Protein AF-0000000066035546 (afdb_homodimer)

pLDDT: mean 92.68, std 8.63, range [33.53, 98.69]

Secondary structure (DSSP, 8-state):
---EEEEEE-S--SSSTTGGG-EETTEEHHHHHHHHHHHHTSS-GGGEEEEES-HHHHHHHGGGT-EEEEPPGGGSSTT--HHHHHHHHHTT--S--EEEE--TT-TT--HHHHHHHHHHHHHS--SEEEEEEE-SS-GGG-B-B-TT-BBGGGTTTTSS--GGGSPP-EEEEEEEEEEEHHHHHHHSSS--TTEEEEE--GGG----SSHHHHHHHHHHHHT-HHHHHHHTHHHHHHHHHHH--TT-SEEEEE-TTSTT---TTEEE---TT--HHHHHHHHHHH--TT--EEEEE--HHHHHHT--HHHHHHHHHHHHHHHHHTT-EEEEEPPPP-SS-TT--HHHHHHHHHHHHHHHHHTT--EE-THHHHEETTEE-GGGBSSSSSBPHHHHHHHHHHHHHHHHHTT--/---EEEEEE-S--SSSTTGGG-EETTEEHHHHHHHHHHHHTSS-GGGEEEEES-HHHHHHHGGGT-EEEEPPGGGSSTT--HHHHHHHHHTT--S--EEEE--TT-TT--HHHHHHHHHHHHHS--SEEEEEEE-SS-GGG-B-B-TT-BBGGGTTTTSS--GGGSPP-EEEEEEEEEEEHHHHHHHSSS-STTEEEEE--GGG----SSHHHHHHHHHHHHT-HHHHHHHTHHHHHHHHHHH--TT-SEEEEE-TTSTT---TTEEE---TT--HHHHHHHHHHH--TT--EEEEE--HHHHHHT--HHHHHHHHHHHHHHHHHTT-EEEEEPPPP-SS-TT--HHHHHHHHHHHHHHHHHTT--EE-THHHHEETTEE-GGGBSSSSSBPHHHHHHHHHHHHHHHHHTT--

Foldseek 3Di:
DQAAEEEEQEQDFDFDGSQLQPDAPHGGLVVLLLVLQVVLVRDDQQRYEYEYQDPVVQVRVCVVVHHYHYDDPVCRDPPHDPLNRVLVVCVVPPDFHKYKYFYSQQNLDHNVLVNVQVVCPVVDDFAKEFEKEWDDDDCLVPADADPVGDGDSNVCVVPPDDVVVDDIDMDGLRGMMIHTDVSCNVVVDSDDPRYHYSYDYPLSRQGHRHPVSVVVVNCSQVQQLLNVCVVCLVVLLVLQVVQADQQQAEEEEEEPQCPPADAPSYRYSYYHLDALVSCLVNVVVRDYLNHAEYEYEHHQSCQLNPHALVNSVVSVVVVVVVCVVSNHAYAYEQHEAFADDPSDDLVSSVVSRVVVVVVCVVVVHHYHYLCVPAHDPSAGDPVQDDPRHYGDPVSSVVVSVVVNVSVVVVVVD/DAAAEEEEQEQDFDFDGSQLQPDAPHGGLVVLLLVLQVVLVRDDQQRYEYEYQDPVVQVRVCVVVHHYDYDDPVCRDPPHDPLNRVLVVCVVPPDFHKYKYFYSQQNLDHNVLVNVQVVCPVVDDFAKEFEKEWDDDDCLPDADADPVGDGPSNVCVVPPDDVVVDDIDMDGLRGMMIHTDVSCNVVVDSDDPRYHYSYDYPLSRQGHRHPVSVVVVNCSQVQQLLNVCVVCLVVLLVLQVVQADQQQAEEEEEEPQCPPADAPSYRYSYYHLDALVSCLVNVVVRDYLRHAEYEYEHHQSCQLNPHALVNSVVSVVVVVVVCVVSNHAYAYEQHEAFADDPSDDLVSSVVSRVVVVVVCVVVVHHYHYLCVPAHDPSAGDPVQDDPRHYGDPVSSVVVSVVVNVSVVVVVVD

Sequence (826 aa):
MKPICIIPARSGSKGLPDKNMLFLAGKPMIFHTIDAAIESGMFDKKDIFVSTDSELYREICLERGISVVMRKPELSTDQATSYDMLKDFLSDYEDNQEFVLLQVTSPLRKSWHIKEAMEYYSSHDVDNVVSFSEVEKHPGLFTTLSDKGYAIDMVGADKGYRRQDLQPLYYPNGAIFISNKETYLREKSFFTSRTYAYQMAKEFSLDVDTRDDFIHVIGHLFFDYAIREKENKVFYKEGYSRLFNREASKIILGDSKTISISLENYHNYSQGGVTLATMLENLPNFLTANVTEAFVSIGVNDLITGYSVEEIFSNFQKLYSLLAENKIKMRFTTIAYTLFRETVNNADIEKINQWLTEFCYQNQIPLLDINRFLSKDGNLNYHLTSDGLHFTQEANDLLQSQYQLFVDEVKTLMKPICIIPARSGSKGLPDKNMLFLAGKPMIFHTIDAAIESGMFDKKDIFVSTDSELYREICLERGISVVMRKPELSTDQATSYDMLKDFLSDYEDNQEFVLLQVTSPLRKSWHIKEAMEYYSSHDVDNVVSFSEVEKHPGLFTTLSDKGYAIDMVGADKGYRRQDLQPLYYPNGAIFISNKETYLREKSFFTSRTYAYQMAKEFSLDVDTRDDFIHVIGHLFFDYAIREKENKVFYKEGYSRLFNREASKIILGDSKTISISLENYHNYSQGGVTLATMLENLPNFLTANVTEAFVSIGVNDLITGYSVEEIFSNFQKLYSLLAENKIKMRFTTIAYTLFRETVNNADIEKINQWLTEFCYQNQIPLLDINRFLSKDGNLNYHLTSDGLHFTQEANDLLQSQYQLFVDEVKTL

Organism: Streptococcus agalactiae serotype Ia (strain ATCC 27591 / A909 / CDC SS700) (NCBI:txid205921)

Radius of gyration: 30.2 Å; Cα contacts (8 Å, |Δi|>4): 1534; chains: 2; bounding box: 82×81×74 Å

Solvent-accessible surface area (backbone atoms only — not comparable to full-atom values): 43698 Å² total; per-residue (Å²): 134,79,43,32,37,42,30,62,43,62,56,85,39,84,65,29,71,37,53,43,47,23,47,48,97,58,35,38,26,37,51,38,39,50,48,20,49,56,69,36,65,68,41,55,51,76,39,31,32,37,37,23,69,38,68,68,58,44,62,58,53,44,72,73,60,36,34,69,44,76,50,52,74,80,55,67,43,94,81,42,47,72,61,58,46,49,54,60,63,50,63,80,47,89,58,76,47,39,38,33,40,38,38,31,43,17,43,58,45,48,24,64,56,54,40,53,49,51,50,48,51,73,75,40,98,57,63,18,37,34,27,21,26,70,56,87,71,61,65,77,55,44,26,50,64,45,97,86,33,28,36,55,70,32,57,40,51,78,59,80,65,48,76,86,78,48,83,74,38,28,27,73,34,59,43,39,37,35,40,30,44,58,61,34,68,72,63,68,37,73,38,34,76,46,12,34,46,42,76,44,59,67,90,37,42,54,54,46,56,36,62,67,38,44,36,32,53,49,20,57,57,67,71,29,43,51,61,46,50,66,70,37,46,64,56,52,52,49,50,49,59,70,54,56,56,86,79,40,37,23,35,32,44,30,15,59,84,40,54,84,50,82,47,90,80,43,43,62,56,30,35,72,80,46,25,54,66,58,46,59,74,47,42,75,81,70,61,52,93,53,37,42,35,36,40,36,42,59,44,61,46,30,38,51,40,62,53,49,72,65,53,50,53,51,49,51,50,51,49,50,51,56,35,53,75,63,64,31,45,57,34,38,42,44,55,66,49,41,29,49,47,88,55,52,58,47,66,56,48,50,52,50,38,52,49,47,52,51,51,25,59,76,67,74,35,56,68,45,66,54,39,78,80,48,39,55,96,71,25,28,36,71,90,36,28,53,54,28,71,50,62,28,70,68,42,47,53,51,46,46,56,50,52,47,51,57,65,56,56,63,68,75,107,132,78,41,33,38,42,30,61,43,62,57,84,39,82,65,30,69,37,53,41,47,24,47,47,96,58,36,37,26,38,50,39,40,51,48,22,49,56,67,35,64,70,42,55,50,76,37,31,33,37,36,23,67,38,68,68,57,44,60,58,52,45,74,74,59,37,34,71,42,76,48,54,74,80,58,68,42,95,81,42,48,71,62,58,47,50,53,60,60,51,64,81,47,90,60,75,46,39,36,32,41,37,36,31,44,17,44,58,45,48,24,64,56,55,41,53,49,49,50,47,50,73,75,40,98,57,63,18,37,34,27,21,27,70,57,87,71,64,66,76,54,44,24,50,65,46,100,86,35,26,36,55,69,32,57,39,49,76,57,80,64,48,75,85,79,48,81,75,38,28,28,73,33,58,44,39,36,35,39,29,44,60,59,33,69,70,63,66,37,72,37,35,76,46,12,34,46,44,76,43,58,69,89,37,41,53,54,46,56,35,62,69,38,44,37,32,52,48,21,56,58,68,71,29,42,51,60,48,49,66,69,37,47,64,56,52,52,51,49,50,59,71,54,56,55,86,82,39,37,23,33,33,44,30,14,59,84,39,53,85,50,82,47,90,80,43,44,64,57,31,35,72,81,46,24,54,67,59,47,58,72,48,42,74,80,68,60,51,94,52,37,42,35,38,41,37,42,59,43,60,45,29,38,51,39,62,54,48,72,66,54,50,52,51,49,51,50,50,49,48,50,55,34,54,75,62,64,30,45,58,35,39,41,45,55,64,48,43,29,50,45,89,56,51,56,49,68,57,48,48,53,49,37,52,49,49,52,51,51,25,58,75,66,72,35,56,70,44,66,53,42,80,78,48,38,55,95,73,25,29,36,71,89,36,29,51,52,28,70,50,62,27,71,67,41,50,53,52,47,45,54,50,52,45,50,58,65,56,56,62,70,74,108

Nearest PDB structures (foldseek):
  1eyr-assembly1_B  TM=8.563E-01  e=4.078E-21  Neisseria meningitidis
  6ckj-assembly1_A  TM=8.561E-01  e=6.537E-21  Neisseria meningitidis
  9ftc-assembly1_A  TM=8.667E-01  e=2.518E-17  Aeromonas caviae
  9ftb-assembly1_A-2  TM=8.563E-01  e=8.687E-17  Aeromonas caviae
  1qwj-assembly2_D  TM=7.918E-01  e=1.234E-15  Mus musculus

InterPro domains:
  IPR003329 Acylneuraminate cytidylyltransferase [PF02348] (4-238)
  IPR013830 SGNH hydrolase-type esterase domain [PF13472] (268-397)
  IPR029044 Nucleotide-diphospho-sugar transferases [G3DSA:3.90.550.10] (1-218)
  IPR029044 Nucleotide-diphospho-sugar transferases [SSF53448] (1-217)
  IPR036514 SGNH hydrolase superfamily [G3DSA:3.40.50.1110] (227-404)
  IPR050793 CMP-NeuNAc synthase [PTHR21485] (4-240)

Structure (mmCIF, N/CA/C/O backbone):
data_AF-0000000066035546-model_v1
#
loop_
_entity.id
_entity.type
_entity.pdbx_description
1 polymer 'N-acylneuraminate cytidylyltransferase'
#
loop_
_atom_site.group_PDB
_atom_site.id
_atom_site.type_symbol
_atom_site.label_atom_id
_atom_site.label_alt_id
_atom_site.label_comp_id
_atom_site.label_asym_id
_atom_site.label_entity_id
_atom_site.label_seq_id
_atom_site.pdbx_PDB_ins_code
_atom_site.Cartn_x
_atom_site.Cartn_y
_atom_site.Cartn_z
_atom_site.occupancy
_atom_site.B_iso_or_equiv
_atom_site.auth_seq_id
_atom_site.auth_comp_id
_atom_site.auth_asym_id
_atom_site.auth_atom_id
_atom_site.pdbx_PDB_model_num
ATOM 1 N N . MET A 1 1 ? 20.766 29.188 22.625 1 67.88 1 MET A N 1
ATOM 2 C CA . MET A 1 1 ? 19.391 29.359 22.172 1 67.88 1 MET A CA 1
ATOM 3 C C . MET A 1 1 ? 18.859 28.047 21.578 1 67.88 1 MET A C 1
ATOM 5 O O . MET A 1 1 ? 19.609 27.281 20.984 1 67.88 1 MET A O 1
ATOM 9 N N . LYS A 1 2 ? 17.562 27.688 21.797 1 86.94 2 LYS A N 1
ATOM 10 C CA . LYS A 1 2 ? 16.969 26.438 21.344 1 86.94 2 LYS A CA 1
ATOM 11 C C . LYS A 1 2 ? 16.703 26.484 19.844 1 86.94 2 LYS A C 1
ATOM 13 O O . LYS A 1 2 ? 16.344 27.531 19.297 1 86.94 2 LYS A O 1
ATOM 18 N N . PRO A 1 3 ? 16.938 25.469 19.172 1 95 3 PRO A N 1
ATOM 19 C CA . PRO A 1 3 ? 16.688 25.438 17.734 1 95 3 PRO A CA 1
ATOM 20 C C . PRO A 1 3 ? 15.211 25.578 17.391 1 95 3 PRO A C 1
ATOM 22 O O . PRO A 1 3 ? 14.352 25.297 18.234 1 95 3 PRO A O 1
ATOM 25 N N . ILE A 1 4 ? 14.977 26.141 16.281 1 97.19 4 ILE A N 1
ATOM 26 C CA . ILE A 1 4 ? 13.602 26.234 15.797 1 97.19 4 ILE A CA 1
ATOM 27 C C . ILE A 1 4 ? 13.406 25.281 14.609 1 97.19 4 ILE A C 1
ATOM 29 O O . ILE A 1 4 ? 14.375 24.875 13.969 1 97.19 4 ILE A O 1
ATOM 33 N N . CYS A 1 5 ? 12.172 24.906 14.359 1 98.44 5 CYS A N 1
ATOM 34 C CA . CYS A 1 5 ? 11.797 24.016 13.258 1 98.44 5 CYS A CA 1
ATOM 35 C C . CYS A 1 5 ? 10.906 24.75 12.258 1 98.44 5 CYS A C 1
ATOM 37 O O . CYS A 1 5 ? 9.938 25.391 12.641 1 98.44 5 CYS A O 1
ATOM 39 N N . ILE A 1 6 ? 11.281 24.734 11.07 1 98.19 6 ILE A N 1
ATOM 40 C CA . ILE A 1 6 ? 10.523 25.359 10 1 98.19 6 ILE A CA 1
ATOM 41 C C . ILE A 1 6 ? 9.969 24.297 9.062 1 98.19 6 ILE A C 1
ATOM 43 O O . ILE A 1 6 ? 10.727 23.484 8.508 1 98.19 6 ILE A O 1
ATOM 47 N N . ILE A 1 7 ? 8.641 24.234 8.812 1 98.31 7 ILE A N 1
ATOM 48 C CA . ILE A 1 7 ? 7.941 23.281 7.949 1 98.31 7 ILE A CA 1
ATOM 49 C C . ILE A 1 7 ? 7.203 24.047 6.848 1 98.31 7 ILE A C 1
ATOM 51 O O . ILE A 1 7 ? 6.094 24.531 7.066 1 98.31 7 ILE A O 1
ATOM 55 N N . PRO A 1 8 ? 7.797 24.125 5.699 1 96 8 PRO A N 1
ATOM 56 C CA . PRO A 1 8 ? 7.129 24.828 4.605 1 96 8 PRO A CA 1
ATOM 57 C C . PRO A 1 8 ? 6 24.016 3.98 1 96 8 PRO A C 1
ATOM 59 O O . PRO A 1 8 ? 6.164 22.828 3.713 1 96 8 PRO A O 1
ATOM 62 N N . ALA A 1 9 ? 4.855 24.594 3.791 1 94.75 9 ALA A N 1
ATOM 63 C CA . ALA A 1 9 ? 3.713 23.922 3.189 1 94.75 9 ALA A CA 1
ATOM 64 C C . ALA A 1 9 ? 2.889 24.875 2.338 1 94.75 9 ALA A C 1
ATOM 66 O O . ALA A 1 9 ? 1.938 25.5 2.826 1 94.75 9 ALA A O 1
ATOM 67 N N . ARG A 1 10 ? 3.197 25.016 1.115 1 91.31 10 ARG A N 1
ATOM 68 C CA . ARG A 1 10 ? 2.402 25.844 0.22 1 91.31 10 ARG A CA 1
ATOM 69 C C . ARG A 1 10 ? 1.225 25.062 -0.354 1 91.31 10 ARG A C 1
ATOM 71 O O . ARG A 1 10 ? 1.291 23.844 -0.493 1 91.31 10 ARG A O 1
ATOM 78 N N . SER A 1 11 ? 0.152 25.688 -0.705 1 89.69 11 SER A N 1
ATOM 79 C CA . SER A 1 11 ? -1.053 25.047 -1.225 1 89.69 11 SER A CA 1
ATOM 80 C C . SER A 1 11 ? -0.949 24.812 -2.727 1 89.69 11 SER A C 1
ATOM 82 O O . SER A 1 11 ? -1.611 23.922 -3.268 1 89.69 11 SER A O 1
ATOM 84 N N . GLY A 1 12 ? -0.123 25.578 -3.455 1 82.75 12 GLY A N 1
ATOM 85 C CA . GLY A 1 12 ? -0.048 25.5 -4.906 1 82.75 12 GLY A CA 1
ATOM 86 C C . GLY A 1 12 ? 0.927 24.453 -5.402 1 82.75 12 GLY A C 1
ATOM 87 O O . GLY A 1 12 ? 1.812 24.75 -6.207 1 82.75 12 GLY A O 1
ATOM 88 N N . SER A 1 13 ? 0.689 23.125 -5.16 1 81.06 13 SER A N 1
ATOM 89 C CA . SER A 1 13 ? 1.538 22.047 -5.664 1 81.06 13 SER A CA 1
ATOM 90 C C . SER A 1 13 ? 1.099 21.609 -7.051 1 81.06 13 SER A C 1
ATOM 92 O O . SER A 1 13 ? -0.078 21.312 -7.27 1 81.06 13 SER A O 1
ATOM 94 N N . LYS A 1 14 ? 1.996 21.594 -7.969 1 76.5 14 LYS A N 1
ATOM 95 C CA . LYS A 1 14 ? 1.686 21.312 -9.367 1 76.5 14 LYS A CA 1
ATOM 96 C C . LYS A 1 14 ? 1.548 19.812 -9.602 1 76.5 14 LYS A C 1
ATOM 98 O O . LYS A 1 14 ? 0.592 19.359 -10.242 1 76.5 14 LYS A O 1
ATOM 103 N N . GLY A 1 15 ? 2.436 19.016 -9.016 1 80.88 15 GLY A N 1
ATOM 104 C CA . GLY A 1 15 ? 2.459 17.594 -9.281 1 80.88 15 GLY A CA 1
ATOM 105 C C . GLY A 1 15 ? 1.331 16.844 -8.602 1 80.88 15 GLY A C 1
ATOM 106 O O . GLY A 1 15 ? 0.802 15.867 -9.156 1 80.88 15 GLY A O 1
ATOM 107 N N . LEU A 1 16 ? 0.925 17.328 -7.461 1 89.56 16 LEU A N 1
ATOM 108 C CA . LEU A 1 16 ? -0.114 16.75 -6.617 1 89.56 16 LEU A CA 1
ATOM 109 C C . LEU A 1 16 ? -0.815 17.828 -5.801 1 89.56 16 LEU A C 1
ATOM 111 O O . LEU A 1 16 ? -0.26 18.344 -4.82 1 89.56 16 LEU A O 1
ATOM 115 N N . PRO A 1 17 ? -2.012 18.188 -6.285 1 90.12 17 PRO A N 1
ATOM 116 C CA . PRO A 1 17 ? -2.705 19.297 -5.617 1 90.12 17 PRO A CA 1
ATOM 117 C C . PRO A 1 17 ? -2.898 19.047 -4.121 1 90.12 17 PRO A C 1
ATOM 119 O O . PRO A 1 17 ? -3.311 17.953 -3.719 1 90.12 17 PRO A O 1
ATOM 122 N N . ASP A 1 18 ? -2.525 20.047 -3.334 1 93.44 18 ASP A N 1
ATOM 123 C CA . ASP A 1 18 ? -2.67 20.031 -1.883 1 93.44 18 ASP A CA 1
ATOM 124 C C . ASP A 1 18 ? -1.92 18.859 -1.267 1 93.44 18 ASP A C 1
ATOM 126 O O . ASP A 1 18 ? -2.365 18.281 -0.271 1 93.44 18 ASP A O 1
ATOM 130 N N . LYS A 1 19 ? -0.839 18.438 -1.837 1 94.5 19 LYS A N 1
ATOM 131 C CA . LYS A 1 19 ? -0.146 17.234 -1.409 1 94.5 19 LYS A CA 1
ATOM 132 C C . LYS A 1 19 ? 0.239 17.312 0.066 1 94.5 19 LYS A C 1
ATOM 134 O O . LYS A 1 19 ? 0.192 16.297 0.778 1 94.5 19 LYS A O 1
ATOM 139 N N . ASN A 1 20 ? 0.475 18.531 0.576 1 96.62 20 ASN A N 1
ATOM 140 C CA . ASN A 1 20 ? 0.95 18.672 1.947 1 96.62 20 ASN A CA 1
ATOM 141 C C . ASN A 1 20 ? -0.129 18.297 2.959 1 96.62 20 ASN A C 1
ATOM 143 O O . ASN A 1 20 ? 0.178 17.969 4.105 1 96.62 20 ASN A O 1
ATOM 147 N N . MET A 1 21 ? -1.339 18.328 2.445 1 97.56 21 MET A N 1
ATOM 148 C CA . MET A 1 21 ? -2.441 18.172 3.389 1 97.56 21 MET A CA 1
ATOM 149 C C . MET A 1 21 ? -3.195 16.875 3.129 1 97.56 21 MET A C 1
ATOM 151 O O . MET A 1 21 ? -4.109 16.516 3.877 1 97.56 21 MET A O 1
ATOM 155 N N . LEU A 1 22 ? -2.809 16.156 2.105 1 96.75 22 LEU A N 1
ATOM 156 C CA . LEU A 1 22 ? -3.518 14.922 1.798 1 96.75 22 LEU A CA 1
ATOM 157 C C . LEU A 1 22 ? -3.545 13.992 3.01 1 96.75 22 LEU A C 1
ATOM 159 O O . LEU A 1 22 ? -2.539 13.852 3.711 1 96.75 22 LEU A O 1
ATOM 163 N N . PHE A 1 23 ? -4.727 13.461 3.24 1 95.88 23 PHE A N 1
ATOM 164 C CA . PHE A 1 23 ? -4.84 12.547 4.371 1 95.88 23 PHE A CA 1
ATOM 165 C C . PHE A 1 23 ? -4.004 11.297 4.137 1 95.88 23 PHE A C 1
ATOM 167 O O . PHE A 1 23 ? -4.074 10.688 3.068 1 95.88 23 PHE A O 1
ATOM 174 N N . LEU A 1 24 ? -3.205 11.023 5.086 1 94.69 24 LEU A N 1
ATOM 175 C CA . LEU A 1 24 ? -2.316 9.867 5.129 1 94.69 24 LEU A CA 1
ATOM 176 C C . LEU A 1 24 ? -2.383 9.18 6.488 1 94.69 24 LEU A C 1
ATOM 178 O O . LEU A 1 24 ? -2.045 9.781 7.508 1 94.69 24 LEU A O 1
ATOM 182 N N . ALA A 1 25 ? -2.883 7.922 6.48 1 90.5 25 ALA A N 1
ATOM 183 C CA . ALA A 1 25 ? -2.986 7.125 7.699 1 90.5 25 ALA A CA 1
ATOM 184 C C . ALA A 1 25 ? -3.801 7.855 8.766 1 90.5 25 ALA A C 1
ATOM 186 O O . ALA A 1 25 ? -3.359 7.996 9.906 1 90.5 25 ALA A O 1
ATOM 187 N N . GLY A 1 26 ? -4.812 8.461 8.367 1 89.75 26 GLY A N 1
ATOM 188 C CA . GLY A 1 26 ? -5.801 8.961 9.305 1 89.75 26 GLY A CA 1
ATOM 189 C C . GLY A 1 26 ? -5.602 10.422 9.664 1 89.75 26 GLY A C 1
ATOM 190 O O . GLY A 1 26 ? -6.375 10.984 10.445 1 89.75 26 GLY A O 1
ATOM 191 N N . LYS A 1 27 ? -4.59 11.016 9.148 1 93.75 27 LYS A N 1
ATOM 192 C CA . LYS A 1 27 ? -4.375 12.438 9.406 1 93.75 27 LYS A CA 1
ATOM 193 C C . LYS A 1 27 ? -3.674 13.109 8.234 1 93.75 27 LYS A C 1
ATOM 195 O O . LYS A 1 27 ? -3.096 12.43 7.379 1 93.75 27 LYS A O 1
ATOM 200 N N . PRO A 1 28 ? -3.736 14.438 8.164 1 97.06 28 PRO A N 1
ATOM 201 C CA . PRO A 1 28 ? -3.041 15.148 7.086 1 97.06 28 PRO A CA 1
ATOM 202 C C . PRO A 1 28 ? -1.542 14.852 7.059 1 97.06 28 PRO A C 1
ATOM 204 O O . PRO A 1 28 ? -0.916 14.727 8.117 1 97.06 28 PRO A O 1
ATOM 207 N N . MET A 1 29 ? -1.034 14.773 5.891 1 97.5 29 MET A N 1
ATOM 208 C CA . MET A 1 29 ? 0.365 14.406 5.695 1 97.5 29 MET A CA 1
ATOM 209 C C . MET A 1 29 ? 1.287 15.328 6.484 1 97.5 29 MET A C 1
ATOM 211 O O . MET A 1 29 ? 2.285 14.883 7.051 1 97.5 29 MET A O 1
ATOM 215 N N . ILE A 1 30 ? 0.935 16.625 6.633 1 98.38 30 ILE A N 1
ATOM 216 C CA . ILE A 1 30 ? 1.774 17.609 7.32 1 98.38 30 ILE A CA 1
ATOM 217 C C . ILE A 1 30 ? 1.865 17.25 8.805 1 98.38 30 ILE A C 1
ATOM 219 O O . ILE A 1 30 ? 2.857 17.578 9.461 1 98.38 30 ILE A O 1
ATOM 223 N N . PHE A 1 31 ? 0.848 16.609 9.336 1 98.06 31 PHE A N 1
ATOM 224 C CA . PHE A 1 31 ? 0.843 16.25 10.742 1 98.06 31 PHE A CA 1
ATOM 225 C C . PHE A 1 31 ? 1.907 15.195 11.039 1 98.06 31 PHE A C 1
ATOM 227 O O . PHE A 1 31 ? 2.457 15.148 12.141 1 98.06 31 PHE A O 1
ATOM 234 N N . HIS A 1 32 ? 2.205 14.352 10.039 1 97.75 32 HIS A N 1
ATOM 235 C CA . HIS A 1 32 ? 3.281 13.383 10.234 1 97.75 32 HIS A CA 1
ATOM 236 C C . HIS A 1 32 ? 4.609 14.086 10.492 1 97.75 32 HIS A C 1
ATOM 238 O O . HIS A 1 32 ? 5.387 13.648 11.352 1 97.75 32 HIS A O 1
ATOM 244 N N . THR A 1 33 ? 4.855 15.133 9.789 1 98.38 33 THR A N 1
ATOM 245 C CA . THR A 1 33 ? 6.066 15.93 9.969 1 98.38 33 THR A CA 1
ATOM 246 C C . THR A 1 33 ? 6.02 16.688 11.289 1 98.38 33 THR A C 1
ATOM 248 O O . THR A 1 33 ? 6.992 16.688 12.047 1 98.38 33 THR A O 1
ATOM 251 N N . ILE A 1 34 ? 4.867 17.297 11.602 1 98.62 34 ILE A N 1
ATOM 252 C CA . ILE A 1 34 ? 4.691 18.062 12.836 1 98.62 34 ILE A CA 1
ATOM 253 C C . ILE A 1 34 ? 4.871 17.125 14.039 1 98.62 34 ILE A C 1
ATOM 255 O O . ILE A 1 34 ? 5.609 17.453 14.969 1 98.62 34 ILE A O 1
ATOM 259 N N . ASP A 1 35 ? 4.223 15.977 13.977 1 98.12 35 ASP A N 1
ATOM 260 C CA . ASP A 1 35 ? 4.305 15.016 15.07 1 98.12 35 ASP A CA 1
ATOM 261 C C . ASP A 1 35 ? 5.742 14.547 15.281 1 98.12 35 ASP A C 1
ATOM 263 O O . ASP A 1 35 ? 6.199 14.422 16.422 1 98.12 35 ASP A O 1
ATOM 267 N N . ALA A 1 36 ? 6.434 14.266 14.188 1 98.19 36 ALA A N 1
ATOM 268 C CA . ALA A 1 36 ? 7.832 13.852 14.305 1 98.19 36 ALA A CA 1
ATOM 269 C C . ALA A 1 36 ? 8.664 14.938 14.984 1 98.19 36 ALA A C 1
ATOM 271 O O . ALA A 1 36 ? 9.523 14.633 15.812 1 98.19 36 ALA A O 1
ATOM 272 N N . ALA A 1 37 ? 8.43 16.188 14.625 1 98.56 37 ALA A N 1
ATOM 273 C CA . ALA A 1 37 ? 9.133 17.312 15.242 1 98.56 37 ALA A CA 1
ATOM 274 C C . ALA A 1 37 ? 8.836 17.375 16.734 1 98.56 37 ALA A C 1
ATOM 276 O O . ALA A 1 37 ? 9.758 17.516 17.547 1 98.56 37 ALA A O 1
ATOM 277 N N . ILE A 1 38 ? 7.566 17.281 17.125 1 98.19 38 ILE A N 1
ATOM 278 C CA . ILE A 1 38 ? 7.145 17.344 18.516 1 98.19 38 ILE A CA 1
ATOM 279 C C . ILE A 1 38 ? 7.75 16.172 19.281 1 98.19 38 ILE A C 1
ATOM 281 O O . ILE A 1 38 ? 8.344 16.359 20.344 1 98.19 38 ILE A O 1
ATOM 285 N N . GLU A 1 39 ? 7.668 14.977 18.703 1 97.69 39 GLU A N 1
ATOM 286 C CA . GLU A 1 39 ? 8.094 13.758 19.375 1 97.69 39 GLU A CA 1
ATOM 287 C C . GLU A 1 39 ? 9.617 13.703 19.516 1 97.69 39 GLU A C 1
ATOM 289 O O . GLU A 1 39 ? 10.141 12.945 20.328 1 97.69 39 GLU A O 1
ATOM 294 N N . SER A 1 40 ? 10.289 14.438 18.641 1 97.38 40 SER A N 1
ATOM 295 C CA . SER A 1 40 ? 11.75 14.461 18.734 1 97.38 40 SER A CA 1
ATOM 296 C C . SER A 1 40 ? 12.211 15.039 20.062 1 97.38 40 SER A C 1
ATOM 298 O O . SER A 1 40 ? 13.312 14.734 20.531 1 97.38 40 SER A O 1
ATOM 300 N N . GLY A 1 41 ? 11.391 15.961 20.641 1 96.44 41 GLY A N 1
ATOM 301 C CA . GLY A 1 41 ? 11.734 16.609 21.906 1 96.44 41 GLY A CA 1
ATOM 302 C C . GLY A 1 41 ? 12.797 17.672 21.75 1 96.44 41 GLY A C 1
ATOM 303 O O . GLY A 1 41 ? 13.312 18.188 22.75 1 96.44 41 GLY A O 1
ATOM 304 N N . MET A 1 42 ? 13.086 18.031 20.547 1 96.75 42 MET A N 1
ATOM 305 C CA . MET A 1 42 ? 14.203 18.938 20.297 1 96.75 42 MET A CA 1
ATOM 306 C C . MET A 1 42 ? 13.727 20.375 20.234 1 96.75 42 MET A C 1
ATOM 308 O O . MET A 1 42 ? 14.539 21.312 20.266 1 96.75 42 MET A O 1
ATOM 312 N N . PHE A 1 43 ? 12.406 20.547 20.172 1 97.5 43 PHE A N 1
ATOM 313 C CA . PHE A 1 43 ? 11.828 21.875 20 1 97.5 43 PHE A CA 1
ATOM 314 C C . PHE A 1 43 ? 10.711 22.109 21.016 1 97.5 43 PHE A C 1
ATOM 316 O O . PHE A 1 43 ? 10 21.188 21.391 1 97.5 43 PHE A O 1
ATOM 323 N N . ASP A 1 44 ? 10.57 23.375 21.422 1 96.5 44 ASP A N 1
ATOM 324 C CA . ASP A 1 44 ? 9.297 23.766 22.016 1 96.5 44 ASP A CA 1
ATOM 325 C C . ASP A 1 44 ? 8.195 23.875 20.953 1 96.5 44 ASP A C 1
ATOM 327 O O . ASP A 1 44 ? 8.453 24.281 19.828 1 96.5 44 ASP A O 1
ATOM 331 N N . LYS A 1 45 ? 7.051 23.531 21.25 1 96.56 45 LYS A N 1
ATOM 332 C CA . LYS A 1 45 ? 5.949 23.562 20.297 1 96.56 45 LYS A CA 1
ATOM 333 C C . LYS A 1 45 ? 5.812 24.938 19.641 1 96.56 45 LYS A C 1
ATOM 335 O O . LYS A 1 45 ? 5.559 25.031 18.438 1 96.56 45 LYS A O 1
ATOM 340 N N . LYS A 1 46 ? 6.016 25.969 20.469 1 96 46 LYS A N 1
ATOM 341 C CA . LYS A 1 46 ? 5.879 27.328 19.969 1 96 46 LYS A CA 1
ATOM 342 C C . LYS A 1 46 ? 6.984 27.672 18.969 1 96 46 LYS A C 1
ATOM 344 O O . LYS A 1 46 ? 6.895 28.656 18.25 1 96 46 LYS A O 1
ATOM 349 N N . ASP A 1 47 ? 8.016 26.844 18.984 1 97.25 47 ASP A N 1
ATOM 350 C CA . ASP A 1 47 ? 9.156 27.094 18.109 1 97.25 47 ASP A CA 1
ATOM 351 C C . ASP A 1 47 ? 9.117 26.172 16.891 1 97.25 47 ASP A C 1
ATOM 353 O O . ASP A 1 47 ? 10.102 26.047 16.156 1 97.25 47 ASP A O 1
ATOM 357 N N . ILE A 1 48 ? 8.062 25.438 16.688 1 98.44 48 ILE A N 1
ATOM 358 C CA . ILE A 1 48 ? 7.75 24.719 15.461 1 98.44 48 ILE A CA 1
ATOM 359 C C . ILE A 1 48 ? 6.816 25.562 14.602 1 98.44 48 ILE A C 1
ATOM 361 O O . ILE A 1 48 ? 5.688 25.859 15 1 98.44 48 ILE A O 1
ATOM 365 N N . PHE A 1 49 ? 7.305 25.922 13.414 1 98.31 49 PHE A N 1
ATOM 366 C CA . PHE A 1 49 ? 6.578 26.859 12.562 1 98.31 49 PHE A CA 1
ATOM 367 C C . PHE A 1 49 ? 6.184 26.203 11.242 1 98.31 49 PHE A C 1
ATOM 369 O O . PHE A 1 49 ? 7.043 25.734 10.492 1 98.31 49 PHE A O 1
ATOM 376 N N . VAL A 1 50 ? 4.91 26.156 10.961 1 98.19 50 VAL A N 1
ATOM 377 C CA . VAL A 1 50 ? 4.445 25.875 9.609 1 98.19 50 VAL A CA 1
ATOM 378 C C . VAL A 1 50 ? 4.344 27.172 8.812 1 98.19 50 VAL A C 1
ATOM 380 O O . VAL A 1 50 ? 3.734 28.141 9.266 1 98.19 50 VAL A O 1
ATOM 383 N N . SER A 1 51 ? 5.031 27.234 7.727 1 96.62 51 SER A N 1
ATOM 384 C CA . SER A 1 51 ? 4.918 28.375 6.805 1 96.62 51 SER A CA 1
ATOM 385 C C . SER A 1 51 ? 4 28.031 5.637 1 96.62 51 SER A C 1
ATOM 387 O O . SER A 1 51 ? 4.289 27.125 4.848 1 96.62 51 SER A O 1
ATOM 389 N N . THR A 1 52 ? 2.893 28.75 5.473 1 96.25 52 THR A N 1
ATOM 390 C CA . THR A 1 52 ? 1.91 28.375 4.457 1 96.25 52 THR A CA 1
ATOM 391 C C . THR A 1 52 ? 1.259 29.625 3.861 1 96.25 52 THR A C 1
ATOM 393 O O . THR A 1 52 ? 1.439 30.734 4.375 1 96.25 52 THR A O 1
ATOM 396 N N . ASP A 1 53 ? 0.653 29.5 2.715 1 94.88 53 ASP A N 1
ATOM 397 C CA . ASP A 1 53 ? -0.095 30.562 2.064 1 94.88 53 ASP A CA 1
ATOM 398 C C . ASP A 1 53 ? -1.6 30.328 2.166 1 94.88 53 ASP A C 1
ATOM 400 O O . ASP A 1 53 ? -2.393 31.062 1.587 1 94.88 53 ASP A O 1
ATOM 404 N N . SER A 1 54 ? -2.004 29.297 2.875 1 94.94 54 SER A N 1
ATOM 405 C CA . SER A 1 54 ? -3.408 28.906 2.939 1 94.94 54 SER A CA 1
ATOM 406 C C . SER A 1 54 ? -3.969 29.094 4.344 1 94.94 54 SER A C 1
ATOM 408 O O . SER A 1 54 ? -3.432 28.547 5.309 1 94.94 54 SER A O 1
ATOM 410 N N . GLU A 1 55 ? -5.031 29.812 4.371 1 95.56 55 GLU A N 1
ATOM 411 C CA . GLU A 1 55 ? -5.699 30.016 5.656 1 95.56 55 GLU A CA 1
ATOM 412 C C . GLU A 1 55 ? -6.273 28.703 6.18 1 95.56 55 GLU A C 1
ATOM 414 O O . GLU A 1 55 ? -6.23 28.438 7.383 1 95.56 55 GLU A O 1
ATOM 419 N N . LEU A 1 56 ? -6.75 27.891 5.277 1 95.81 56 LEU A N 1
ATOM 420 C CA . LEU A 1 56 ? -7.281 26.594 5.668 1 95.81 56 LEU A CA 1
ATOM 421 C C . LEU A 1 56 ? -6.195 25.719 6.285 1 95.81 56 LEU A C 1
ATOM 423 O O . LEU A 1 56 ? -6.418 25.078 7.312 1 95.81 56 LEU A O 1
ATOM 427 N N . TYR A 1 57 ? -4.988 25.719 5.645 1 97.06 57 TYR A N 1
ATOM 428 C CA . TYR A 1 57 ? -3.854 25 6.223 1 97.06 57 TYR A CA 1
ATOM 429 C C . TYR A 1 57 ? -3.566 25.484 7.637 1 97.06 57 TYR A C 1
ATOM 431 O O . TYR A 1 57 ? -3.396 24.672 8.555 1 97.06 57 TYR A O 1
ATOM 439 N N . ARG A 1 58 ? -3.557 26.828 7.754 1 97.5 58 ARG A N 1
ATOM 440 C CA . ARG A 1 58 ? -3.246 27.453 9.039 1 97.5 58 ARG A CA 1
ATOM 441 C C . ARG A 1 58 ? -4.203 26.969 10.125 1 97.5 58 ARG A C 1
ATOM 443 O O . ARG A 1 58 ? -3.766 26.5 11.18 1 97.5 58 ARG A O 1
ATOM 450 N N . GLU A 1 59 ? -5.453 27.016 9.836 1 96.88 59 GLU A N 1
ATOM 451 C CA . GLU A 1 59 ? -6.48 26.656 10.812 1 96.88 59 GLU A CA 1
ATOM 452 C C . GLU A 1 59 ? -6.316 25.203 11.281 1 96.88 59 GLU A C 1
ATOM 454 O O . GLU A 1 59 ? -6.395 24.922 12.477 1 96.88 59 GLU A O 1
ATOM 459 N N . ILE A 1 60 ? -6.027 24.344 10.383 1 96.88 60 ILE A N 1
ATOM 460 C CA . ILE A 1 60 ? -5.902 22.922 10.688 1 96.88 60 ILE A CA 1
ATOM 461 C C . ILE A 1 60 ? -4.613 22.672 11.469 1 96.88 60 ILE A C 1
ATOM 463 O O . ILE A 1 60 ? -4.613 21.953 12.477 1 96.88 60 ILE A O 1
ATOM 467 N N . CYS A 1 61 ? -3.518 23.281 11.078 1 97.81 61 CYS A N 1
ATOM 468 C CA . CYS A 1 61 ? -2.219 23.047 11.703 1 97.81 61 CYS A CA 1
ATOM 469 C C . CYS A 1 61 ? -2.195 23.578 13.133 1 97.81 61 CYS A C 1
ATOM 471 O O . CYS A 1 61 ? -1.518 23.016 13.992 1 97.81 61 CYS A O 1
ATOM 473 N N . LEU A 1 62 ? -2.924 24.625 13.422 1 97.19 62 LEU A N 1
ATOM 474 C CA . LEU A 1 62 ? -2.973 25.219 14.758 1 97.19 62 LEU A CA 1
ATOM 475 C C . LEU A 1 62 ? -3.555 24.234 15.766 1 97.19 62 LEU A C 1
ATOM 477 O O . LEU A 1 62 ? -3.301 24.359 16.969 1 97.19 62 LEU A O 1
ATOM 481 N N . GLU A 1 63 ? -4.258 23.219 15.242 1 94.81 63 GLU A N 1
ATOM 482 C CA . GLU A 1 63 ? -4.844 22.203 16.109 1 94.81 63 GLU A CA 1
ATOM 483 C C . GLU A 1 63 ? -3.764 21.391 16.812 1 94.81 63 GLU A C 1
ATOM 485 O O . GLU A 1 63 ? -4.027 20.75 17.844 1 94.81 63 GLU A O 1
ATOM 490 N N . ARG A 1 64 ? -2.572 21.438 16.328 1 95.69 64 ARG A N 1
ATOM 491 C CA . ARG A 1 64 ? -1.486 20.672 16.922 1 95.69 64 ARG A CA 1
ATOM 492 C C . ARG A 1 64 ? -0.746 21.484 17.969 1 95.69 64 ARG A C 1
ATOM 494 O O . ARG A 1 64 ? 0.208 21 18.594 1 95.69 64 ARG A O 1
ATOM 501 N N . GLY A 1 65 ? -1.142 22.703 18.172 1 96.75 65 GLY A N 1
ATOM 502 C CA . GLY A 1 65 ? -0.561 23.547 19.219 1 96.75 65 GLY A CA 1
ATOM 503 C C . GLY A 1 65 ? 0.761 24.172 18.797 1 96.75 65 GLY A C 1
ATOM 504 O O . GLY A 1 65 ? 1.539 24.594 19.656 1 96.75 65 GLY A O 1
ATOM 505 N N . ILE A 1 66 ? 1.049 24.141 17.5 1 97.88 66 ILE A N 1
ATOM 506 C CA . ILE A 1 66 ? 2.293 24.719 17 1 97.88 66 ILE A CA 1
ATOM 507 C C . ILE A 1 66 ? 2.018 26.094 16.406 1 97.88 66 ILE A C 1
ATOM 509 O O . ILE A 1 66 ? 0.886 26.578 16.453 1 97.88 66 ILE A O 1
ATOM 513 N N . SER A 1 67 ? 3.092 26.766 15.945 1 97.81 67 SER A N 1
ATOM 514 C CA . SER A 1 67 ? 2.957 28.094 15.359 1 97.81 67 SER A CA 1
ATOM 515 C C . SER A 1 67 ? 2.787 28.016 13.844 1 97.81 67 SER A C 1
ATOM 517 O O . SER A 1 67 ? 3.268 27.078 13.211 1 97.81 67 SER A O 1
ATOM 519 N N . VAL A 1 68 ? 2.057 28.969 13.305 1 97.69 68 VAL A N 1
ATOM 520 C CA . VAL A 1 68 ? 1.898 29.047 11.859 1 97.69 68 VAL A CA 1
ATOM 521 C C . VAL A 1 68 ? 2.217 30.453 11.383 1 97.69 68 VAL A C 1
ATOM 523 O O . VAL A 1 68 ? 1.771 31.438 11.984 1 97.69 68 VAL A O 1
ATOM 526 N N . VAL A 1 69 ? 3.035 30.516 10.375 1 96.25 69 VAL A N 1
ATOM 527 C CA . VAL A 1 69 ? 3.391 31.797 9.758 1 96.25 69 VAL A CA 1
ATOM 528 C C . VAL A 1 69 ? 2.865 31.844 8.32 1 96.25 69 VAL A C 1
ATOM 530 O O . VAL A 1 69 ? 3.117 30.922 7.535 1 96.25 69 VAL A O 1
ATOM 533 N N . MET A 1 70 ? 2.164 32.875 8.016 1 95.81 70 MET A N 1
ATOM 534 C CA . MET A 1 70 ? 1.643 33.031 6.664 1 95.81 70 MET A CA 1
ATOM 535 C C . MET A 1 70 ? 2.715 33.594 5.73 1 95.81 70 MET A C 1
ATOM 537 O O . MET A 1 70 ? 3.404 34.562 6.066 1 95.81 70 MET A O 1
ATOM 541 N N . ARG A 1 71 ? 2.834 32.969 4.652 1 92.12 71 ARG A N 1
ATOM 542 C CA . ARG A 1 71 ? 3.773 33.438 3.641 1 92.12 71 ARG A CA 1
ATOM 543 C C . ARG A 1 71 ? 3.238 34.688 2.934 1 92.12 71 ARG A C 1
ATOM 545 O O . ARG A 1 71 ? 2.041 34.781 2.65 1 92.12 71 ARG A O 1
ATOM 552 N N . LYS A 1 72 ? 4.211 35.531 2.57 1 90.69 72 LYS A N 1
ATOM 553 C CA . LYS A 1 72 ? 3.859 36.656 1.713 1 90.69 72 LYS A CA 1
ATOM 554 C C . LYS A 1 72 ? 3.502 36.188 0.306 1 90.69 72 LYS A C 1
ATOM 556 O O . LYS A 1 72 ? 4.062 35.219 -0.191 1 90.69 72 LYS A O 1
ATOM 561 N N . PRO A 1 73 ? 2.605 36.844 -0.285 1 88.12 73 PRO A N 1
ATOM 562 C CA . PRO A 1 73 ? 2.166 36.438 -1.622 1 88.12 73 PRO A CA 1
ATOM 563 C C . PRO A 1 73 ? 3.326 36.312 -2.605 1 88.12 73 PRO A C 1
ATOM 565 O O . PRO A 1 73 ? 3.344 35.375 -3.412 1 88.12 73 PRO A O 1
ATOM 568 N N . GLU A 1 74 ? 4.305 37.188 -2.455 1 87.62 74 GLU A N 1
ATOM 569 C CA . GLU A 1 74 ? 5.438 37.156 -3.373 1 87.62 74 GLU A CA 1
ATOM 570 C C . GLU A 1 74 ? 6.297 35.906 -3.17 1 87.62 74 GLU A C 1
ATOM 572 O O . GLU A 1 74 ? 7.02 35.5 -4.078 1 87.62 74 GLU A O 1
ATOM 577 N N . LEU A 1 75 ? 6.176 35.312 -2.02 1 86.94 75 LEU A N 1
ATOM 578 C CA . LEU A 1 75 ? 6.996 34.156 -1.679 1 86.94 75 LEU A CA 1
ATOM 579 C C . LEU A 1 75 ? 6.215 32.875 -1.874 1 86.94 75 LEU A C 1
ATOM 581 O O . LEU A 1 75 ? 6.719 31.797 -1.568 1 86.94 75 LEU A O 1
ATOM 585 N N . SER A 1 76 ? 5.02 32.969 -2.441 1 81 76 SER A N 1
ATOM 586 C CA . SER A 1 76 ? 4.164 31.797 -2.592 1 81 76 SER A CA 1
ATOM 587 C C . SER A 1 76 ? 4.039 31.375 -4.055 1 81 76 SER A C 1
ATOM 589 O O . SER A 1 76 ? 3.25 30.5 -4.391 1 81 76 SER A O 1
ATOM 591 N N . THR A 1 77 ? 4.855 32.062 -4.844 1 79.44 77 THR A N 1
ATOM 592 C CA . THR A 1 77 ? 4.793 31.766 -6.273 1 79.44 77 THR A CA 1
ATOM 593 C C . THR A 1 77 ? 5.641 30.547 -6.613 1 79.44 77 THR A C 1
ATOM 595 O O . THR A 1 77 ? 6.438 30.094 -5.793 1 79.44 77 THR A O 1
ATOM 598 N N . ASP A 1 78 ? 5.473 30.031 -7.805 1 76.19 78 ASP A N 1
ATOM 599 C CA . ASP A 1 78 ? 6.23 28.859 -8.266 1 76.19 78 ASP A CA 1
ATOM 600 C C . ASP A 1 78 ? 7.699 29.219 -8.484 1 76.19 78 ASP A C 1
ATOM 602 O O . ASP A 1 78 ? 8.562 28.344 -8.531 1 76.19 78 ASP A O 1
ATOM 606 N N . GLN A 1 79 ? 7.91 30.484 -8.484 1 75.38 79 GLN A N 1
ATOM 607 C CA . GLN A 1 79 ? 9.266 30.953 -8.781 1 75.38 79 GLN A CA 1
ATOM 608 C C . GLN A 1 79 ? 10.039 31.234 -7.492 1 75.38 79 GLN A C 1
ATOM 610 O O . GLN A 1 79 ? 11.258 31.375 -7.516 1 75.38 79 GLN A O 1
ATOM 615 N N . ALA A 1 80 ? 9.258 31.312 -6.422 1 78.5 80 ALA A N 1
ATOM 616 C CA . ALA A 1 80 ? 9.914 31.594 -5.145 1 78.5 80 ALA A CA 1
ATOM 617 C C . ALA A 1 80 ? 10.742 30.391 -4.688 1 78.5 80 ALA A C 1
ATOM 619 O O . ALA A 1 80 ? 10.281 29.25 -4.762 1 78.5 80 ALA A O 1
ATOM 620 N N . THR A 1 81 ? 11.977 30.656 -4.301 1 80.56 81 THR A N 1
ATOM 621 C CA . THR A 1 81 ? 12.875 29.594 -3.871 1 80.56 81 THR A CA 1
ATOM 622 C C . THR A 1 81 ? 12.781 29.391 -2.361 1 80.56 81 THR A C 1
ATOM 624 O O . THR A 1 81 ? 12.25 30.234 -1.645 1 80.56 81 THR A O 1
ATOM 627 N N . SER A 1 82 ? 13.227 28.25 -1.96 1 84.69 82 SER A N 1
ATOM 628 C CA . SER A 1 82 ? 13.312 27.984 -0.529 1 84.69 82 SER A CA 1
ATOM 629 C C . SER A 1 82 ? 14.188 29 0.182 1 84.69 82 SER A C 1
ATOM 631 O O . SER A 1 82 ? 13.922 29.359 1.331 1 84.69 82 SER A O 1
ATOM 633 N N . TYR A 1 83 ? 15.172 29.5 -0.501 1 88.88 83 TYR A N 1
ATOM 634 C CA . TYR A 1 83 ? 16.062 30.484 0.086 1 88.88 83 TYR A CA 1
ATOM 635 C C . TYR A 1 83 ? 15.305 31.766 0.412 1 88.88 83 TYR A C 1
ATOM 637 O O . TYR A 1 83 ? 15.469 32.344 1.495 1 88.88 83 TYR A O 1
ATOM 645 N N . ASP A 1 84 ? 14.453 32.156 -0.523 1 88.38 84 ASP A N 1
ATOM 646 C CA . ASP A 1 84 ? 13.688 33.406 -0.318 1 88.38 84 ASP A CA 1
ATOM 647 C C . ASP A 1 84 ? 12.797 33.281 0.919 1 88.38 84 ASP A C 1
ATOM 649 O O . ASP A 1 84 ? 12.742 34.219 1.729 1 88.38 84 ASP A O 1
ATOM 653 N N . MET A 1 85 ? 12.203 32.188 1.015 1 89.12 85 MET A N 1
ATOM 654 C CA . MET A 1 85 ? 11.297 31.969 2.137 1 89.12 85 MET A CA 1
ATOM 655 C C . MET A 1 85 ? 12.07 31.922 3.453 1 89.12 85 MET A C 1
ATOM 657 O O . MET A 1 85 ? 11.672 32.562 4.434 1 89.12 85 MET A O 1
ATOM 661 N N . LEU A 1 86 ? 13.188 31.25 3.48 1 93.5 86 LEU A N 1
ATOM 662 C CA . LEU A 1 86 ? 13.977 31.094 4.699 1 93.5 86 LEU A CA 1
ATOM 663 C C . LEU A 1 86 ? 14.617 32.438 5.09 1 93.5 86 LEU A C 1
ATOM 665 O O . LEU A 1 86 ? 14.688 32.75 6.273 1 93.5 86 LEU A O 1
ATOM 669 N N . LYS A 1 87 ? 15.102 33.094 4.09 1 93.88 87 LYS A N 1
ATOM 670 C CA . LYS A 1 87 ? 15.68 34.438 4.352 1 93.88 87 LYS A CA 1
ATOM 671 C C . LYS A 1 87 ? 14.68 35.344 5.039 1 93.88 87 LYS A C 1
ATOM 673 O O . LYS A 1 87 ? 15 36 6.035 1 93.88 87 LYS A O 1
ATOM 678 N N . ASP A 1 88 ? 13.516 35.375 4.473 1 93.81 88 ASP A N 1
ATOM 679 C CA . ASP A 1 88 ? 12.453 36.188 5.047 1 93.81 88 ASP A CA 1
ATOM 680 C C . ASP A 1 88 ? 12.125 35.75 6.469 1 93.81 88 ASP A C 1
ATOM 682 O O . ASP A 1 88 ? 12.031 36.562 7.379 1 93.81 88 ASP A O 1
ATOM 686 N N . PHE A 1 89 ? 11.992 34.469 6.684 1 93.75 89 PHE A N 1
ATOM 687 C CA . PHE A 1 89 ? 11.633 33.906 7.977 1 93.75 89 PHE A CA 1
ATOM 688 C C . PHE A 1 89 ? 12.703 34.219 9.016 1 93.75 89 PHE A C 1
ATOM 690 O O . PHE A 1 89 ? 12.391 34.594 10.141 1 93.75 89 PHE A O 1
ATOM 697 N N . LEU A 1 90 ? 13.922 34.062 8.695 1 95 90 LEU A N 1
ATOM 698 C CA . LEU A 1 90 ? 15.047 34.188 9.617 1 95 90 LEU A CA 1
ATOM 699 C C . LEU A 1 90 ? 15.344 35.625 9.945 1 95 90 LEU A C 1
ATOM 701 O O . LEU A 1 90 ? 16.062 35.938 10.898 1 95 90 LEU A O 1
ATOM 705 N N . SER A 1 91 ? 14.82 36.5 9.141 1 93.12 91 SER A N 1
ATOM 706 C CA . SER A 1 91 ? 15.07 37.938 9.352 1 93.12 91 SER A CA 1
ATOM 707 C C . SER A 1 91 ? 14.562 38.375 10.719 1 93.12 91 SER A C 1
ATOM 709 O O . SER A 1 91 ? 15.062 39.344 11.289 1 93.12 91 SER A O 1
ATOM 711 N N . ASP A 1 92 ? 13.633 37.719 11.258 1 90.5 92 ASP A N 1
ATOM 712 C CA . ASP A 1 92 ? 13.016 38.094 12.531 1 90.5 92 ASP A CA 1
ATOM 713 C C . ASP A 1 92 ? 13.914 37.688 13.703 1 90.5 92 ASP A C 1
ATOM 715 O O . ASP A 1 92 ? 13.641 38.062 14.852 1 90.5 92 ASP A O 1
ATOM 719 N N . TYR A 1 93 ? 15 37.031 13.391 1 91.31 93 TYR A N 1
ATOM 720 C CA . TYR A 1 93 ? 15.898 36.562 14.445 1 91.31 93 TYR A CA 1
ATOM 721 C C . TYR A 1 93 ? 17.219 37.344 14.406 1 91.31 93 TYR A C 1
ATOM 723 O O . TYR A 1 93 ? 17.859 37.406 13.359 1 91.31 93 TYR A O 1
ATOM 731 N N . GLU A 1 94 ? 17.594 37.938 15.484 1 85.44 94 GLU A N 1
ATOM 732 C CA . GLU A 1 94 ? 18.797 38.781 15.523 1 85.44 94 GLU A CA 1
ATOM 733 C C . GLU A 1 94 ? 20.047 37.938 15.742 1 85.44 94 GLU A C 1
ATOM 735 O O . GLU A 1 94 ? 21.109 38.25 15.227 1 85.44 94 GLU A O 1
ATOM 740 N N . ASP A 1 95 ? 19.875 36.781 16.422 1 90.62 95 ASP A N 1
ATOM 741 C CA . ASP A 1 95 ? 21.016 35.938 16.734 1 90.62 95 ASP A CA 1
ATOM 742 C C . ASP A 1 95 ? 21.203 34.844 15.68 1 90.62 95 ASP A C 1
ATOM 744 O O . ASP A 1 95 ? 20.391 34.75 14.758 1 90.62 95 ASP A O 1
ATOM 748 N N . ASN A 1 96 ? 22.406 34.281 15.797 1 94.62 96 ASN A N 1
ATOM 749 C CA . ASN A 1 96 ? 22.688 33.156 14.906 1 94.62 96 ASN A CA 1
ATOM 750 C C . ASN A 1 96 ? 21.828 31.953 15.242 1 94.62 96 ASN A C 1
ATOM 752 O O . ASN A 1 96 ? 22.344 30.938 15.695 1 94.62 96 ASN A O 1
ATOM 756 N N . GLN A 1 97 ? 20.578 32.031 14.867 1 95.62 97 GLN A N 1
ATOM 757 C CA . GLN A 1 97 ? 19.562 31.062 15.219 1 95.62 97 GLN A CA 1
ATOM 758 C C . GLN A 1 97 ? 19.781 29.734 14.477 1 95.62 97 GLN A C 1
ATOM 760 O O . GLN A 1 97 ? 19.906 29.719 13.25 1 95.62 97 GLN A O 1
ATOM 765 N N . GLU A 1 98 ? 19.891 28.672 15.25 1 96.5 98 GLU A N 1
ATOM 766 C CA . GLU A 1 98 ? 19.891 27.328 14.664 1 96.5 98 GLU A CA 1
ATOM 767 C C . GLU A 1 98 ? 18.484 26.922 14.234 1 96.5 98 GLU A C 1
ATOM 769 O O . GLU A 1 98 ? 17.516 27.188 14.953 1 96.5 98 GLU A O 1
ATOM 774 N N . PHE A 1 99 ? 18.391 26.344 13.031 1 97.69 99 PHE A N 1
ATOM 775 C CA . PHE A 1 99 ? 17.062 25.953 12.57 1 97.69 99 PHE A CA 1
ATOM 776 C C . PHE A 1 99 ? 17.125 24.625 11.82 1 97.69 99 PHE A C 1
ATOM 778 O O . PHE A 1 99 ? 18.172 24.234 11.305 1 97.69 99 PHE A O 1
ATOM 785 N N . VAL A 1 100 ? 16.031 23.922 11.859 1 98.44 100 VAL A N 1
ATOM 786 C CA . VAL A 1 100 ? 15.812 22.672 11.141 1 98.44 100 VAL A CA 1
ATOM 787 C C . VAL A 1 100 ? 14.656 22.828 10.156 1 98.44 100 VAL A C 1
ATOM 789 O O . VAL A 1 100 ? 13.578 23.312 10.523 1 98.44 100 VAL A O 1
ATOM 792 N N . LEU A 1 101 ? 14.969 22.578 8.961 1 98.19 101 LEU A N 1
ATOM 793 C CA . LEU A 1 101 ? 13.93 22.562 7.938 1 98.19 101 LEU A CA 1
ATOM 794 C C . LEU A 1 101 ? 13.438 21.156 7.668 1 98.19 101 LEU A C 1
ATOM 796 O O . LEU A 1 101 ? 14.234 20.25 7.367 1 98.19 101 LEU A O 1
ATOM 800 N N . LEU A 1 102 ? 12.141 20.906 7.848 1 98.5 102 LEU A N 1
ATOM 801 C CA . LEU A 1 102 ? 11.516 19.609 7.602 1 98.5 102 LEU A CA 1
ATOM 802 C C . LEU A 1 102 ? 10.477 19.703 6.488 1 98.5 102 LEU A C 1
ATOM 804 O O . LEU A 1 102 ? 9.445 20.359 6.652 1 98.5 102 LEU A O 1
ATOM 808 N N . GLN A 1 103 ? 10.766 19.047 5.434 1 97.12 103 GLN A N 1
ATOM 809 C CA . GLN A 1 103 ? 9.82 19.078 4.32 1 97.12 103 GLN A CA 1
ATOM 810 C C . GLN A 1 103 ? 8.656 18.125 4.555 1 97.12 103 GLN A C 1
ATOM 812 O O . GLN A 1 103 ? 8.859 16.984 4.996 1 97.12 103 GLN A O 1
ATOM 817 N N . VAL A 1 104 ? 7.426 18.531 4.219 1 97.69 104 VAL A N 1
ATOM 818 C CA . VAL A 1 104 ? 6.207 17.766 4.434 1 97.69 104 VAL A CA 1
ATOM 819 C C . VAL A 1 104 ? 6.199 16.547 3.512 1 97.69 104 VAL A C 1
ATOM 821 O O . VAL A 1 104 ? 5.656 15.492 3.865 1 97.69 104 VAL A O 1
ATOM 824 N N . THR A 1 105 ? 6.887 16.625 2.416 1 96 105 THR A N 1
ATOM 825 C CA . THR A 1 105 ? 6.812 15.609 1.374 1 96 105 THR A CA 1
ATOM 826 C C . THR A 1 105 ? 7.586 14.359 1.782 1 96 105 THR A C 1
ATOM 828 O O . THR A 1 105 ? 7.543 13.344 1.089 1 96 105 THR A O 1
ATOM 831 N N . SER A 1 106 ? 8.242 14.422 2.961 1 97.38 106 SER A N 1
ATOM 832 C CA . SER A 1 106 ? 8.914 13.258 3.521 1 97.38 106 SER A CA 1
ATOM 833 C C . SER A 1 106 ? 8.211 12.766 4.781 1 97.38 106 SER A C 1
ATOM 835 O O . SER A 1 106 ? 8.781 12.797 5.871 1 97.38 106 SER A O 1
ATOM 837 N N . PRO A 1 107 ? 7.113 12.195 4.617 1 97.44 107 PRO A N 1
ATOM 838 C CA . PRO A 1 107 ? 6.234 11.93 5.758 1 97.44 107 PRO A CA 1
ATOM 839 C C . PRO A 1 107 ? 6.672 10.719 6.578 1 97.44 107 PRO A C 1
ATOM 841 O O . PRO A 1 107 ? 6.172 10.5 7.684 1 97.44 107 PRO A O 1
ATOM 844 N N . LEU A 1 108 ? 7.609 9.922 6.129 1 96.19 108 LEU A N 1
ATOM 845 C CA . LEU A 1 108 ? 7.961 8.688 6.824 1 96.19 108 LEU A CA 1
ATOM 846 C C . LEU A 1 108 ? 9.141 8.914 7.766 1 96.19 108 LEU A C 1
ATOM 848 O O . LEU A 1 108 ? 9.562 7.992 8.469 1 96.19 108 LEU A O 1
ATOM 852 N N . ARG A 1 109 ? 9.641 10.133 7.727 1 97.44 109 ARG A N 1
ATOM 853 C CA . ARG A 1 109 ? 10.688 10.523 8.672 1 97.44 109 ARG A CA 1
ATOM 854 C C . ARG A 1 109 ? 10.227 10.312 10.109 1 97.44 109 ARG A C 1
ATOM 856 O O . ARG A 1 109 ? 9.094 10.641 10.461 1 97.44 109 ARG A O 1
ATOM 863 N N . LYS A 1 110 ? 11.133 9.82 10.953 1 97.06 110 LYS A N 1
ATOM 864 C CA . LYS A 1 110 ? 10.805 9.578 12.359 1 97.06 110 LYS A CA 1
ATOM 865 C C . LYS A 1 110 ? 11.477 10.602 13.266 1 97.06 110 LYS A C 1
ATOM 867 O O . LYS A 1 110 ? 12.414 11.289 12.844 1 97.06 110 LYS A O 1
ATOM 872 N N . SER A 1 111 ? 10.945 10.633 14.5 1 98.25 111 SER A N 1
ATOM 873 C CA . SER A 1 111 ? 11.477 11.578 15.477 1 98.25 111 SER A CA 1
ATOM 874 C C . SER A 1 111 ? 12.945 11.289 15.781 1 98.25 111 SER A C 1
ATOM 876 O O . SER A 1 111 ? 13.734 12.211 16 1 98.25 111 SER A O 1
ATOM 878 N N . TRP A 1 112 ? 13.242 10.031 15.703 1 98.06 112 TRP A N 1
ATOM 879 C CA . TRP A 1 112 ? 14.617 9.688 16.062 1 98.06 112 TRP A CA 1
ATOM 880 C C . TRP A 1 112 ? 15.586 10.133 14.969 1 98.06 112 TRP A C 1
ATOM 882 O O . TRP A 1 112 ? 16.766 10.398 15.242 1 98.06 112 TRP A O 1
ATOM 892 N N . HIS A 1 113 ? 15.172 10.188 13.703 1 98.5 113 HIS A N 1
ATOM 893 C CA . HIS A 1 113 ? 16.016 10.758 12.664 1 98.5 113 HIS A CA 1
ATOM 894 C C . HIS A 1 113 ? 16.391 12.195 12.977 1 98.5 113 HIS A C 1
ATOM 896 O O . HIS A 1 113 ? 17.547 12.594 12.82 1 98.5 113 HIS A O 1
ATOM 902 N N . ILE A 1 114 ? 15.375 12.984 13.406 1 98.62 114 ILE A N 1
ATOM 903 C CA . ILE A 1 114 ? 15.57 14.398 13.727 1 98.62 114 ILE A CA 1
ATOM 904 C C . ILE A 1 114 ? 16.531 14.531 14.898 1 98.62 114 ILE A C 1
ATOM 906 O O . ILE A 1 114 ? 17.5 15.312 14.828 1 98.62 114 ILE A O 1
ATOM 910 N N . LYS A 1 115 ? 16.312 13.742 15.914 1 98 115 LYS A N 1
ATOM 911 C CA . LYS A 1 115 ? 17.141 13.781 17.109 1 98 115 LYS A CA 1
ATOM 912 C C . LYS A 1 115 ? 18.594 13.453 16.781 1 98 115 LYS A C 1
ATOM 914 O O . LYS A 1 115 ? 19.516 14.18 17.172 1 98 115 LYS A O 1
ATOM 919 N N . GLU A 1 116 ? 18.781 12.391 16.062 1 98.19 116 GLU A N 1
ATOM 920 C CA . GLU A 1 116 ? 20.125 11.961 15.703 1 98.19 116 GLU A CA 1
ATOM 921 C C . GLU A 1 116 ? 20.844 13.016 14.867 1 98.19 116 GLU A C 1
ATOM 923 O O . GLU A 1 116 ? 22.016 13.305 15.109 1 98.19 116 GLU A O 1
ATOM 928 N N . ALA A 1 117 ? 20.156 13.523 13.906 1 98.31 117 ALA A N 1
ATOM 929 C CA . ALA A 1 117 ? 20.75 14.539 13.039 1 98.31 117 ALA A CA 1
ATOM 930 C C . ALA A 1 117 ? 21.125 15.789 13.836 1 98.31 117 ALA A C 1
ATOM 932 O O . ALA A 1 117 ? 22.219 16.328 13.664 1 98.31 117 ALA A O 1
ATOM 933 N N . MET A 1 118 ? 20.312 16.234 14.727 1 97.81 118 MET A N 1
ATOM 934 C CA . MET A 1 118 ? 20.547 17.438 15.523 1 97.81 118 MET A CA 1
ATOM 935 C C . MET A 1 118 ? 21.672 17.203 16.531 1 97.81 118 MET A C 1
ATOM 937 O O . MET A 1 118 ? 22.469 18.109 16.797 1 97.81 118 MET A O 1
ATOM 941 N N . GLU A 1 119 ? 21.672 16.031 17.094 1 96.81 119 GLU A N 1
ATOM 942 C CA . GLU A 1 119 ? 22.75 15.695 18 1 96.81 119 GLU A CA 1
ATOM 943 C C . GLU A 1 119 ? 24.109 15.75 17.297 1 96.81 119 GLU A C 1
ATOM 945 O O . GLU A 1 119 ? 25.078 16.266 17.859 1 96.81 119 GLU A O 1
ATOM 950 N N . TYR A 1 120 ? 24.078 15.242 16.125 1 96.88 120 TYR A N 1
ATOM 951 C CA . TYR A 1 120 ? 25.328 15.32 15.367 1 96.88 120 TYR A CA 1
ATOM 952 C C . TYR A 1 120 ? 25.703 16.766 15.102 1 96.88 120 TYR A C 1
ATOM 954 O O . TYR A 1 120 ? 26.859 17.156 15.281 1 96.88 120 TYR A O 1
ATOM 962 N N . TYR A 1 121 ? 24.797 17.516 14.688 1 97.31 121 TYR A N 1
ATOM 963 C CA . TYR A 1 121 ? 25.047 18.922 14.367 1 97.31 121 TYR A CA 1
ATOM 964 C C . TYR A 1 121 ? 25.609 19.672 15.57 1 97.31 121 TYR A C 1
ATOM 966 O O . TYR A 1 121 ? 26.516 20.484 15.438 1 97.31 121 TYR A O 1
ATOM 974 N N . SER A 1 122 ? 25.125 19.391 16.734 1 94.88 122 SER A N 1
ATOM 975 C CA . SER A 1 122 ? 25.516 20.094 17.969 1 94.88 122 SER A CA 1
ATOM 976 C C . SER A 1 122 ? 26.875 19.594 18.469 1 94.88 122 SER A C 1
ATOM 978 O O . SER A 1 122 ? 27.609 20.344 19.109 1 94.88 122 SER A O 1
ATOM 980 N N . SER A 1 123 ? 27.188 18.375 18.188 1 95.12 123 SER A N 1
ATOM 981 C CA . SER A 1 123 ? 28.375 17.781 18.781 1 95.12 123 SER A CA 1
ATOM 982 C C . SER A 1 123 ? 29.562 17.859 17.844 1 95.12 123 SER A C 1
ATOM 984 O O . SER A 1 123 ? 30.703 17.562 18.25 1 95.12 123 SER A O 1
ATOM 986 N N . HIS A 1 124 ? 29.312 18.219 16.625 1 94.5 124 HIS A N 1
ATOM 987 C CA . HIS A 1 124 ? 30.391 18.281 15.648 1 94.5 124 HIS A CA 1
ATOM 988 C C . HIS A 1 124 ? 30.484 19.672 15.031 1 94.5 124 HIS A C 1
ATOM 990 O O . HIS A 1 124 ? 29.5 20.422 15.023 1 94.5 124 HIS A O 1
ATOM 996 N N . ASP A 1 125 ? 31.656 19.953 14.68 1 93.31 125 ASP A N 1
ATOM 997 C CA . ASP A 1 125 ? 31.875 21.234 13.992 1 93.31 125 ASP A CA 1
ATOM 998 C C . ASP A 1 125 ? 31.562 21.094 12.5 1 93.31 125 ASP A C 1
ATOM 1000 O O . ASP A 1 125 ? 32.469 20.906 11.688 1 93.31 125 ASP A O 1
ATOM 1004 N N . VAL A 1 126 ? 30.344 21.234 12.133 1 94.62 126 VAL A N 1
ATOM 1005 C CA . VAL A 1 126 ? 29.859 21.141 10.758 1 94.62 126 VAL A CA 1
ATOM 1006 C C . VAL A 1 126 ? 29.047 22.375 10.414 1 94.62 126 VAL A C 1
ATOM 1008 O O . VAL A 1 126 ? 28.516 23.047 11.297 1 94.62 126 VAL A O 1
ATOM 1011 N N . ASP A 1 127 ? 29 22.719 9.133 1 94.62 127 ASP A N 1
ATOM 1012 C CA . ASP A 1 127 ? 28.188 23.844 8.68 1 94.62 127 ASP A CA 1
ATOM 1013 C C . ASP A 1 127 ? 26.719 23.453 8.594 1 94.62 127 ASP A C 1
ATOM 1015 O O . ASP A 1 127 ? 25.844 24.219 9.008 1 94.62 127 ASP A O 1
ATOM 1019 N N . ASN A 1 128 ? 26.469 22.312 7.996 1 96.62 128 ASN A N 1
ATOM 1020 C CA . ASN A 1 128 ? 25.109 21.828 7.738 1 96.62 128 ASN A CA 1
ATOM 1021 C C . ASN A 1 128 ? 25.016 20.312 7.949 1 96.62 128 ASN A C 1
ATOM 1023 O O . ASN A 1 128 ? 26.016 19.609 7.84 1 96.62 128 ASN A O 1
ATOM 1027 N N . VAL A 1 129 ? 23.859 19.875 8.328 1 97.94 129 VAL A N 1
ATOM 1028 C CA . VAL A 1 129 ? 23.484 18.469 8.281 1 97.94 129 VAL A CA 1
ATOM 1029 C C . VAL A 1 129 ? 22.25 18.281 7.395 1 97.94 129 VAL A C 1
ATOM 1031 O O . VAL A 1 129 ? 21.234 18.953 7.586 1 97.94 129 VAL A O 1
ATOM 1034 N N . VAL A 1 130 ? 22.375 17.484 6.379 1 97.38 130 VAL A N 1
ATOM 1035 C CA . VAL A 1 130 ? 21.281 17.188 5.457 1 97.38 130 VAL A CA 1
ATOM 1036 C C . VAL A 1 130 ? 21.094 15.672 5.363 1 97.38 130 VAL A C 1
ATOM 1038 O O . VAL A 1 130 ? 22.062 14.914 5.371 1 97.38 130 VAL A O 1
ATOM 1041 N N . SER A 1 131 ? 19.828 15.273 5.312 1 97.88 131 SER A N 1
ATOM 1042 C CA . SER A 1 131 ? 19.578 13.836 5.191 1 97.88 131 SER A CA 1
ATOM 1043 C C . SER A 1 131 ? 19.766 13.359 3.758 1 97.88 131 SER A C 1
ATOM 1045 O O . SER A 1 131 ? 19.406 14.062 2.811 1 97.88 131 SER A O 1
ATOM 1047 N N . PHE A 1 132 ? 20.375 12.195 3.656 1 96.12 132 PHE A N 1
ATOM 1048 C CA . PHE A 1 132 ? 20.656 11.57 2.373 1 96.12 132 PHE A CA 1
ATOM 1049 C C . PHE A 1 132 ? 20.172 10.125 2.355 1 96.12 132 PHE A C 1
ATOM 1051 O O . PHE A 1 132 ? 20.016 9.5 3.41 1 96.12 132 PHE A O 1
ATOM 1058 N N . SER A 1 133 ? 19.906 9.625 1.163 1 93.88 133 SER A N 1
ATOM 1059 C CA . SER A 1 133 ? 19.641 8.211 0.928 1 93.88 133 SER A CA 1
ATOM 1060 C C . SER A 1 133 ? 20.484 7.672 -0.229 1 93.88 133 SER A C 1
ATOM 1062 O O . SER A 1 133 ? 20.906 8.43 -1.104 1 93.88 133 SER A O 1
ATOM 1064 N N . GLU A 1 134 ? 20.719 6.469 -0.174 1 90.5 134 GLU A N 1
ATOM 1065 C CA . GLU A 1 134 ? 21.484 5.816 -1.232 1 90.5 134 GLU A CA 1
ATOM 1066 C C . GLU A 1 134 ? 20.688 5.758 -2.533 1 90.5 134 GLU A C 1
ATOM 1068 O O . GLU A 1 134 ? 19.469 5.512 -2.52 1 90.5 134 GLU A O 1
ATOM 1073 N N . VAL A 1 135 ? 21.438 5.992 -3.576 1 87.25 135 VAL A N 1
ATOM 1074 C CA . VAL A 1 135 ? 20.828 5.953 -4.906 1 87.25 135 VAL A CA 1
ATOM 1075 C C . VAL A 1 135 ? 20.484 4.512 -5.273 1 87.25 135 VAL A C 1
ATOM 1077 O O . VAL A 1 135 ? 21.281 3.596 -5.027 1 87.25 135 VAL A O 1
ATOM 1080 N N . GLU A 1 136 ? 19.312 4.371 -5.918 1 77.75 136 GLU A N 1
ATOM 1081 C CA . GLU A 1 136 ? 18.859 3.025 -6.27 1 77.75 136 GLU A CA 1
ATOM 1082 C C . GLU A 1 136 ? 19.422 2.598 -7.625 1 77.75 136 GLU A C 1
ATOM 1084 O O . GLU A 1 136 ? 19.859 1.457 -7.789 1 77.75 136 GLU A O 1
ATOM 1089 N N . LYS A 1 137 ? 19.344 3.504 -8.594 1 78.44 137 LYS A N 1
ATOM 1090 C CA . LYS A 1 137 ? 19.828 3.213 -9.938 1 78.44 137 LYS A CA 1
ATOM 1091 C C . LYS A 1 137 ? 21.109 3.986 -10.242 1 78.44 137 LYS A C 1
ATOM 1093 O O . LYS A 1 137 ? 21.141 5.211 -10.117 1 78.44 137 LYS A O 1
ATOM 1098 N N . HIS A 1 138 ? 22.031 3.295 -10.656 1 79.19 138 HIS A N 1
ATOM 1099 C CA . HIS A 1 138 ? 23.312 3.93 -10.969 1 79.19 138 HIS A CA 1
ATOM 1100 C C . HIS A 1 138 ? 23.234 4.73 -12.258 1 79.19 138 HIS A C 1
ATOM 1102 O O . HIS A 1 138 ? 22.641 4.277 -13.242 1 79.19 138 HIS A O 1
ATOM 1108 N N . PRO A 1 139 ? 23.812 5.895 -12.219 1 81.69 139 PRO A N 1
ATOM 1109 C CA . PRO A 1 139 ? 23.734 6.766 -13.398 1 81.69 139 PRO A CA 1
ATOM 1110 C C . PRO A 1 139 ? 24.328 6.121 -14.648 1 81.69 139 PRO A C 1
ATOM 1112 O O . PRO A 1 139 ? 24.047 6.551 -15.766 1 81.69 139 PRO A O 1
ATOM 1115 N N . GLY A 1 140 ? 25.125 5.133 -14.461 1 75.62 140 GLY A N 1
ATOM 1116 C CA . GLY A 1 140 ? 25.672 4.41 -15.602 1 75.62 140 GLY A CA 1
ATOM 1117 C C . GLY A 1 140 ? 24.609 3.77 -16.469 1 75.62 140 GLY A C 1
ATOM 1118 O O . GLY A 1 140 ? 24.875 3.424 -17.625 1 75.62 140 GLY A O 1
ATOM 1119 N N . LEU A 1 141 ? 23.453 3.693 -15.953 1 79.81 141 LEU A N 1
ATOM 1120 C CA . LEU A 1 141 ? 22.344 3.113 -16.703 1 79.81 141 LEU A CA 1
ATOM 1121 C C . LEU A 1 141 ? 21.516 4.203 -17.375 1 79.81 141 LEU A C 1
ATOM 1123 O O . LEU A 1 141 ? 20.547 3.906 -18.078 1 79.81 141 LEU A O 1
ATOM 1127 N N . PHE A 1 142 ? 21.969 5.461 -17.156 1 84.12 142 PHE A N 1
ATOM 1128 C CA . PHE A 1 142 ? 21.188 6.562 -17.703 1 84.12 142 PHE A CA 1
ATOM 1129 C C . PHE A 1 142 ? 21.672 6.898 -19.125 1 84.12 142 PHE A C 1
ATOM 1131 O O . PHE A 1 142 ? 22.844 6.742 -19.438 1 84.12 142 PHE A O 1
ATOM 1138 N N . THR A 1 143 ? 20.703 7.207 -19.969 1 85.94 143 THR A N 1
ATOM 1139 C CA . THR A 1 143 ? 21.047 7.586 -21.328 1 85.94 143 THR A CA 1
ATOM 1140 C C . THR A 1 143 ? 20.141 8.727 -21.812 1 85.94 143 THR A C 1
ATOM 1142 O O . THR A 1 143 ? 19.109 9.008 -21.219 1 85.94 143 THR A O 1
ATOM 1145 N N . THR A 1 144 ? 20.656 9.445 -22.766 1 86.38 144 THR A N 1
ATOM 1146 C CA . THR A 1 144 ? 19.828 10.352 -23.547 1 86.38 144 THR A CA 1
ATOM 1147 C C . THR A 1 144 ? 19.344 9.672 -24.812 1 86.38 144 THR A C 1
ATOM 1149 O O . THR A 1 144 ? 19.906 8.648 -25.234 1 86.38 144 THR A O 1
ATOM 1152 N N . LEU A 1 145 ? 18.281 10.133 -25.359 1 89.5 145 LEU A N 1
ATOM 1153 C CA . LEU A 1 145 ? 17.75 9.57 -26.594 1 89.5 145 LEU A CA 1
ATOM 1154 C C . LEU A 1 145 ? 18.016 10.5 -27.781 1 89.5 145 LEU A C 1
ATOM 1156 O O . LEU A 1 145 ? 17.938 11.719 -27.641 1 89.5 145 LEU A O 1
ATOM 1160 N N . SER A 1 146 ? 18.359 9.898 -28.922 1 87.75 146 SER A N 1
ATOM 1161 C CA . SER A 1 146 ? 18.484 10.672 -30.156 1 87.75 146 SER A CA 1
ATOM 1162 C C . SER A 1 146 ? 17.141 11.188 -30.625 1 87.75 146 SER A C 1
ATOM 1164 O O . SER A 1 146 ? 16.094 10.812 -30.094 1 87.75 146 SER A O 1
ATOM 1166 N N . ASP A 1 147 ? 17.203 12.023 -31.594 1 86.88 147 ASP A N 1
ATOM 1167 C CA . ASP A 1 147 ? 15.977 12.578 -32.156 1 86.88 147 ASP A CA 1
ATOM 1168 C C . ASP A 1 147 ? 15.078 11.477 -32.719 1 86.88 147 ASP A C 1
ATOM 1170 O O . ASP A 1 147 ? 13.859 11.625 -32.75 1 86.88 147 ASP A O 1
ATOM 1174 N N . LYS A 1 148 ? 15.789 10.359 -33.062 1 89.31 148 LYS A N 1
ATOM 1175 C CA . LYS A 1 148 ? 15.023 9.258 -33.625 1 89.31 148 LYS A CA 1
ATOM 1176 C C . LYS A 1 148 ? 14.641 8.234 -32.562 1 89.31 148 LYS A C 1
ATOM 1178 O O . LYS A 1 148 ? 14.062 7.191 -32.875 1 89.31 148 LYS A O 1
ATOM 1183 N N . GLY A 1 149 ? 15.039 8.453 -31.328 1 91 149 GLY A N 1
ATOM 1184 C CA . GLY A 1 149 ? 14.609 7.598 -30.234 1 91 149 GLY A CA 1
ATOM 1185 C C . GLY A 1 149 ? 15.594 6.496 -29.906 1 91 149 GLY A C 1
ATOM 1186 O O . GLY A 1 149 ? 15.242 5.516 -29.234 1 91 149 GLY A O 1
ATOM 1187 N N . TYR A 1 150 ? 16.828 6.617 -30.359 1 91.5 150 TYR A N 1
ATOM 1188 C CA . TYR A 1 150 ? 17.844 5.594 -30.109 1 91.5 150 TYR A CA 1
ATOM 1189 C C . TYR A 1 150 ? 18.625 5.898 -28.844 1 91.5 150 TYR A C 1
ATOM 1191 O O . TYR A 1 150 ? 18.938 7.059 -28.562 1 91.5 150 TYR A O 1
ATOM 1199 N N . ALA A 1 151 ? 18.906 4.844 -28.031 1 88.81 151 ALA A N 1
ATOM 1200 C CA . ALA A 1 151 ? 19.719 4.957 -26.828 1 88.81 151 ALA A CA 1
ATOM 1201 C C . ALA A 1 151 ? 21.203 4.816 -27.156 1 88.81 151 ALA A C 1
ATOM 1203 O O . ALA A 1 151 ? 21.781 3.74 -27 1 88.81 151 ALA A O 1
ATOM 1204 N N . ILE A 1 152 ? 21.891 5.777 -27.438 1 78 152 ILE A N 1
ATOM 1205 C CA . ILE A 1 152 ? 23.203 5.645 -28.062 1 78 152 ILE A CA 1
ATOM 1206 C C . ILE A 1 152 ? 24.297 5.68 -27 1 78 152 ILE A C 1
ATOM 1208 O O . ILE A 1 152 ? 25.406 5.191 -27.219 1 78 152 ILE A O 1
ATOM 1212 N N . ASP A 1 153 ? 23.984 6.148 -25.766 1 77.88 153 ASP A N 1
ATOM 1213 C CA . ASP A 1 153 ? 25.031 6.355 -24.766 1 77.88 153 ASP A CA 1
ATOM 1214 C C . ASP A 1 153 ? 25.203 5.121 -23.891 1 77.88 153 ASP A C 1
ATOM 1216 O O . ASP A 1 153 ? 26 5.129 -22.953 1 77.88 153 ASP A O 1
ATOM 1220 N N . MET A 1 154 ? 24.547 4.051 -24.234 1 77.81 154 MET A N 1
ATOM 1221 C CA . MET A 1 154 ? 24.562 2.947 -23.297 1 77.81 154 MET A CA 1
ATOM 1222 C C . MET A 1 154 ? 25.016 1.658 -23.969 1 77.81 154 MET A C 1
ATOM 1224 O O . MET A 1 154 ? 24.641 0.563 -23.547 1 77.81 154 MET A O 1
ATOM 1228 N N . VAL A 1 155 ? 25.859 1.854 -24.922 1 71.62 155 VAL A N 1
ATOM 1229 C CA . VAL A 1 155 ? 26.328 0.681 -25.641 1 71.62 155 VAL A CA 1
ATOM 1230 C C . VAL A 1 155 ? 27.031 -0.275 -24.672 1 71.62 155 VAL A C 1
ATOM 1232 O O . VAL A 1 155 ? 27.969 0.114 -23.984 1 71.62 155 VAL A O 1
ATOM 1235 N N . GLY A 1 156 ? 26.531 -1.437 -24.5 1 70.44 156 GLY A N 1
ATOM 1236 C CA . GLY A 1 156 ? 27.094 -2.488 -23.688 1 70.44 156 GLY A CA 1
ATOM 1237 C C . GLY A 1 156 ? 26.797 -2.324 -22.203 1 70.44 156 GLY A C 1
ATOM 1238 O O . GLY A 1 156 ? 27.484 -2.889 -21.359 1 70.44 156 GLY A O 1
ATOM 1239 N N . ALA A 1 157 ? 25.797 -1.491 -21.922 1 70.5 157 ALA A N 1
ATOM 1240 C CA . ALA A 1 157 ? 25.469 -1.176 -20.531 1 70.5 157 ALA A CA 1
ATOM 1241 C C . ALA A 1 157 ? 25.141 -2.439 -19.75 1 70.5 157 ALA A C 1
ATOM 1243 O O . ALA A 1 157 ? 25.281 -2.477 -18.516 1 70.5 157 ALA A O 1
ATOM 1244 N N . ASP A 1 158 ? 24.781 -3.498 -20.422 1 68.06 158 ASP A N 1
ATOM 1245 C CA . ASP A 1 158 ? 24.406 -4.73 -19.75 1 68.06 158 ASP A CA 1
ATOM 1246 C C . ASP A 1 158 ? 25.578 -5.691 -19.625 1 68.06 158 ASP A C 1
ATOM 1248 O O . ASP A 1 158 ? 25.469 -6.754 -19.016 1 68.06 158 ASP A O 1
ATOM 1252 N N . LYS A 1 159 ? 26.688 -5.168 -20.312 1 62.88 159 LYS A N 1
ATOM 1253 C CA . LYS A 1 159 ? 27.875 -6.02 -20.25 1 62.88 159 LYS A CA 1
ATOM 1254 C C . LYS A 1 159 ? 28.656 -5.801 -18.969 1 62.88 159 LYS A C 1
ATOM 1256 O O . LYS A 1 159 ? 29.172 -4.715 -18.719 1 62.88 159 LYS A O 1
ATOM 1261 N N . GLY A 1 160 ? 28.5 -6.621 -18.125 1 58.69 160 GLY A N 1
ATOM 1262 C CA . GLY A 1 160 ? 29.328 -6.594 -16.938 1 58.69 160 GLY A CA 1
ATOM 1263 C C . GLY A 1 160 ? 28.797 -5.684 -15.844 1 58.69 160 GLY A C 1
ATOM 1264 O O . GLY A 1 160 ? 29.516 -5.34 -14.906 1 58.69 160 GLY A O 1
ATOM 1265 N N . TYR A 1 161 ? 27.719 -5.043 -16.094 1 57.97 161 TYR A N 1
ATOM 1266 C CA . TYR A 1 161 ? 27.156 -4.137 -15.109 1 57.97 161 TYR A CA 1
ATOM 1267 C C . TYR A 1 161 ? 26.703 -4.898 -13.867 1 57.97 161 TYR A C 1
ATOM 1269 O O . TYR A 1 161 ? 25.891 -5.82 -13.961 1 57.97 161 TYR A O 1
ATOM 1277 N N . ARG A 1 162 ? 27.562 -4.703 -12.914 1 55.44 162 ARG A N 1
ATOM 1278 C CA . ARG A 1 162 ? 27.188 -5.188 -11.594 1 55.44 162 ARG A CA 1
ATOM 1279 C C . ARG A 1 162 ? 27.094 -4.043 -10.586 1 55.44 162 ARG A C 1
ATOM 1281 O O . ARG A 1 162 ? 28.109 -3.506 -10.156 1 55.44 162 ARG A O 1
ATOM 1288 N N . ARG A 1 163 ? 25.938 -3.645 -10.25 1 56.81 163 ARG A N 1
ATOM 1289 C CA . ARG A 1 163 ? 25.672 -2.562 -9.312 1 56.81 163 ARG A CA 1
ATOM 1290 C C . ARG A 1 163 ? 26.578 -2.66 -8.086 1 56.81 163 ARG A C 1
ATOM 1292 O O . ARG A 1 163 ? 27.047 -1.642 -7.578 1 56.81 163 ARG A O 1
ATOM 1299 N N . GLN A 1 164 ? 26.766 -3.93 -7.699 1 54.03 164 GLN A N 1
ATOM 1300 C CA . GLN A 1 164 ? 27.484 -4.203 -6.461 1 54.03 164 GLN A CA 1
ATOM 1301 C C . GLN A 1 164 ? 28.953 -3.783 -6.57 1 54.03 164 GLN A C 1
ATOM 1303 O O . GLN A 1 164 ? 29.625 -3.574 -5.555 1 54.03 164 GLN A O 1
ATOM 1308 N N . ASP A 1 165 ? 29.391 -3.65 -7.703 1 60.25 165 ASP A N 1
ATOM 1309 C CA . ASP A 1 165 ? 30.797 -3.342 -7.895 1 60.25 165 ASP A CA 1
ATOM 1310 C C . ASP A 1 165 ? 31.031 -1.834 -7.957 1 60.25 165 ASP A C 1
ATOM 1312 O O . ASP A 1 165 ? 32.188 -1.375 -7.969 1 60.25 165 ASP A O 1
ATOM 1316 N N . LEU A 1 166 ? 29.906 -1.109 -7.863 1 69.81 166 LEU A N 1
ATOM 1317 C CA . LEU A 1 166 ? 30.031 0.337 -8.016 1 69.81 166 LEU A CA 1
ATOM 1318 C C . LEU A 1 166 ? 29.953 1.032 -6.656 1 69.81 166 LEU A C 1
ATOM 1320 O O . LEU A 1 166 ? 29.344 0.516 -5.723 1 69.81 166 LEU A O 1
ATOM 1324 N N . GLN A 1 167 ? 30.75 2.062 -6.543 1 78.31 167 GLN A N 1
ATOM 1325 C CA . GLN A 1 167 ? 30.672 2.881 -5.34 1 78.31 167 GLN A CA 1
ATOM 1326 C C . GLN A 1 167 ? 29.25 3.396 -5.113 1 78.31 167 GLN A C 1
ATOM 1328 O O . GLN A 1 167 ? 28.594 3.869 -6.047 1 78.31 167 GLN A O 1
ATOM 1333 N N . PRO A 1 168 ? 28.859 3.289 -3.922 1 85.81 168 PRO A N 1
ATOM 1334 C CA . PRO A 1 168 ? 27.516 3.793 -3.629 1 85.81 168 PRO A CA 1
ATOM 1335 C C . PRO A 1 168 ? 27.391 5.301 -3.836 1 85.81 168 PRO A C 1
ATOM 1337 O O . PRO A 1 168 ? 28.328 6.043 -3.555 1 85.81 168 PRO A O 1
ATOM 1340 N N . LEU A 1 169 ? 26.328 5.68 -4.43 1 89.06 169 LEU A N 1
ATOM 1341 C CA . LEU A 1 169 ? 25.984 7.086 -4.594 1 89.06 169 LEU A CA 1
ATOM 1342 C C . LEU A 1 169 ? 24.812 7.469 -3.682 1 89.06 169 LEU A C 1
ATOM 1344 O O . LEU A 1 169 ? 24.016 6.617 -3.295 1 89.06 169 LEU A O 1
ATOM 1348 N N . TYR A 1 170 ? 24.828 8.766 -3.326 1 92 170 TYR A N 1
ATOM 1349 C CA . TYR A 1 170 ? 23.812 9.273 -2.408 1 92 170 TYR A CA 1
ATOM 1350 C C . TYR A 1 170 ? 23.156 10.531 -2.969 1 92 170 TYR A C 1
ATOM 1352 O O . TYR A 1 170 ? 23.719 11.195 -3.846 1 92 170 TYR A O 1
ATOM 1360 N N . TYR A 1 171 ? 21.984 10.789 -2.525 1 91.5 171 TYR A N 1
ATOM 1361 C CA . TYR A 1 171 ? 21.281 12.016 -2.883 1 91.5 171 TYR A CA 1
ATOM 1362 C C . TYR A 1 171 ? 20.469 12.539 -1.699 1 91.5 171 TYR A C 1
ATOM 1364 O O . TYR A 1 171 ? 20.094 11.781 -0.809 1 91.5 171 TYR A O 1
ATOM 1372 N N . PRO A 1 172 ? 20.266 13.891 -1.636 1 93.38 172 PRO A N 1
ATOM 1373 C CA . PRO A 1 172 ? 19.391 14.43 -0.586 1 93.38 172 PRO A CA 1
ATOM 1374 C C . PRO A 1 172 ? 17.969 13.891 -0.673 1 93.38 172 PRO A C 1
ATOM 1376 O O . PRO A 1 172 ? 17.359 13.898 -1.753 1 93.38 172 PRO A O 1
ATOM 1379 N N . ASN A 1 173 ? 17.453 13.422 0.417 1 94.19 173 ASN A N 1
ATOM 1380 C CA . ASN A 1 173 ? 16.141 12.805 0.365 1 94.19 173 ASN A CA 1
ATOM 1381 C C . ASN A 1 173 ? 15.047 13.773 0.825 1 94.19 173 ASN A C 1
ATOM 1383 O O . ASN A 1 173 ? 13.883 13.391 0.952 1 94.19 173 ASN A O 1
ATOM 1387 N N . GLY A 1 174 ? 15.477 15.016 1.206 1 94.38 174 GLY A N 1
ATOM 1388 C CA . GLY A 1 174 ? 14.516 16.062 1.478 1 94.38 174 GLY A CA 1
ATOM 1389 C C . GLY A 1 174 ? 13.945 16 2.883 1 94.38 174 GLY A C 1
ATOM 1390 O O . GLY A 1 174 ? 13.164 16.875 3.281 1 94.38 174 GLY A O 1
ATOM 1391 N N . ALA A 1 175 ? 14.367 15.094 3.785 1 97.88 175 ALA A N 1
ATOM 1392 C CA . ALA A 1 175 ? 13.711 14.828 5.059 1 97.88 175 ALA A CA 1
ATOM 1393 C C . ALA A 1 175 ? 14.172 15.812 6.129 1 97.88 175 ALA A C 1
ATOM 1395 O O . ALA A 1 175 ? 13.367 16.266 6.949 1 97.88 175 ALA A O 1
ATOM 1396 N N . ILE A 1 176 ? 15.453 16.141 6.109 1 98.62 176 ILE A N 1
ATOM 1397 C CA . ILE A 1 176 ? 16.016 16.953 7.191 1 98.62 176 ILE A CA 1
ATOM 1398 C C . ILE A 1 176 ? 17.078 17.891 6.645 1 98.62 176 ILE A C 1
ATOM 1400 O O . ILE A 1 176 ? 17.984 17.453 5.922 1 98.62 176 ILE A O 1
ATOM 1404 N N . PHE A 1 177 ? 17 19.156 6.98 1 98.06 177 PHE A N 1
ATOM 1405 C CA . PHE A 1 177 ? 18.016 20.156 6.727 1 98.06 177 PHE A CA 1
ATOM 1406 C C . PHE A 1 177 ? 18.312 20.969 7.988 1 98.06 177 PHE A C 1
ATOM 1408 O O . PHE A 1 177 ? 17.406 21.531 8.594 1 98.06 177 PHE A O 1
ATOM 1415 N N . ILE A 1 178 ? 19.547 21 8.398 1 98.44 178 ILE A N 1
ATOM 1416 C CA . ILE A 1 178 ? 19.922 21.703 9.617 1 98.44 178 ILE A CA 1
ATOM 1417 C C . ILE A 1 178 ? 21.031 22.703 9.305 1 98.44 178 ILE A C 1
ATOM 1419 O O . ILE A 1 178 ? 22 22.375 8.602 1 98.44 178 ILE A O 1
ATOM 1423 N N . SER A 1 179 ? 20.875 23.859 9.781 1 97.44 179 SER A N 1
ATOM 1424 C CA . SER A 1 179 ? 21.875 24.906 9.664 1 97.44 179 SER A CA 1
ATOM 1425 C C . SER A 1 179 ? 21.672 26 10.711 1 97.44 179 SER A C 1
ATOM 1427 O O . SER A 1 179 ? 20.938 25.797 11.68 1 97.44 179 SER A O 1
ATOM 1429 N N . ASN A 1 180 ? 22.484 27.047 10.695 1 96.88 180 ASN A N 1
ATOM 1430 C CA . ASN A 1 180 ? 22.25 28.266 11.445 1 96.88 180 ASN A CA 1
ATOM 1431 C C . ASN A 1 180 ? 22.125 29.484 10.516 1 96.88 180 ASN A C 1
ATOM 1433 O O . ASN A 1 180 ? 22.516 29.406 9.352 1 96.88 180 ASN A O 1
ATOM 1437 N N . LYS A 1 181 ? 21.531 30.5 11.062 1 96.75 181 LYS A N 1
ATOM 1438 C CA . LYS A 1 181 ? 21.188 31.688 10.289 1 96.75 181 LYS A CA 1
ATOM 1439 C C . LYS A 1 181 ? 22.406 32.25 9.555 1 96.75 181 LYS A C 1
ATOM 1441 O O . LYS A 1 181 ? 22.375 32.438 8.344 1 96.75 181 LYS A O 1
ATOM 1446 N N . GLU A 1 182 ? 23.469 32.438 10.195 1 96.12 182 GLU A N 1
ATOM 1447 C CA . GLU A 1 182 ? 24.656 33.062 9.625 1 96.12 182 GLU A CA 1
ATOM 1448 C C . GLU A 1 182 ? 25.219 32.25 8.484 1 96.12 182 GLU A C 1
ATOM 1450 O O . GLU A 1 182 ? 25.453 32.75 7.391 1 96.12 182 GLU A O 1
ATOM 1455 N N . THR A 1 183 ? 25.406 30.984 8.758 1 95.25 183 THR A N 1
ATOM 1456 C CA . THR A 1 183 ? 25.969 30.094 7.762 1 95.25 183 THR A CA 1
ATOM 1457 C C . THR A 1 183 ? 25.062 30 6.535 1 95.25 183 THR A C 1
ATOM 1459 O O . THR A 1 183 ? 25.531 30.141 5.402 1 95.25 183 THR A O 1
ATOM 1462 N N . TYR A 1 184 ? 23.828 29.781 6.738 1 95.44 184 TYR A N 1
ATOM 1463 C CA . TYR A 1 184 ? 22.891 29.594 5.641 1 95.44 184 TYR A CA 1
ATOM 1464 C C . TYR A 1 184 ? 22.781 30.844 4.789 1 95.44 184 TYR A C 1
ATOM 1466 O O . TYR A 1 184 ? 22.766 30.766 3.557 1 95.44 184 TYR A O 1
ATOM 1474 N N . LEU A 1 185 ? 22.641 32.031 5.445 1 94.44 185 LEU A N 1
ATOM 1475 C CA . LEU A 1 185 ? 22.5 33.281 4.707 1 94.44 185 LEU A CA 1
ATOM 1476 C C . LEU A 1 185 ? 23.766 33.594 3.928 1 94.44 185 LEU A C 1
ATOM 1478 O O . LEU A 1 185 ? 23.703 34.188 2.838 1 94.44 185 LEU A O 1
ATOM 1482 N N . ARG A 1 186 ? 24.859 33.219 4.508 1 93.62 186 ARG A N 1
ATOM 1483 C CA . ARG A 1 186 ? 26.141 33.469 3.842 1 93.62 186 ARG A CA 1
ATOM 1484 C C . ARG A 1 186 ? 26.297 32.562 2.615 1 93.62 186 ARG A C 1
ATOM 1486 O O . ARG A 1 186 ? 26.641 33.031 1.531 1 93.62 186 ARG A O 1
ATOM 1493 N N . GLU A 1 187 ? 26 31.297 2.762 1 92.12 187 GLU A N 1
ATOM 1494 C CA . GLU A 1 187 ? 26.25 30.312 1.715 1 92.12 187 GLU A CA 1
ATOM 1495 C C . GLU A 1 187 ? 25.078 30.234 0.742 1 92.12 187 GLU A C 1
ATOM 1497 O O . GLU A 1 187 ? 25.234 29.75 -0.386 1 92.12 187 GLU A O 1
ATOM 1502 N N . LYS A 1 188 ? 23.891 30.578 1.155 1 92.62 188 LYS A N 1
ATOM 1503 C CA . LYS A 1 188 ? 22.641 30.531 0.397 1 92.62 188 LYS A CA 1
ATOM 1504 C C . LYS A 1 188 ? 22.312 29.125 -0.054 1 92.62 188 LYS A C 1
ATOM 1506 O O . LYS A 1 188 ? 21.766 28.922 -1.142 1 92.62 188 LYS A O 1
ATOM 1511 N N . SER A 1 189 ? 22.875 28.188 0.703 1 91.75 189 SER A N 1
ATOM 1512 C CA . SER A 1 189 ? 22.688 26.766 0.388 1 91.75 189 SER A CA 1
ATOM 1513 C C . SER A 1 189 ? 22.969 25.891 1.604 1 91.75 189 SER A C 1
ATOM 1515 O O . SER A 1 189 ? 23.781 26.234 2.461 1 91.75 189 SER A O 1
ATOM 1517 N N . PHE A 1 190 ? 22.234 24.766 1.652 1 94.31 190 PHE A N 1
ATOM 1518 C CA . PHE A 1 190 ? 22.547 23.75 2.662 1 94.31 190 PHE A CA 1
ATOM 1519 C C . PHE A 1 190 ? 23.719 22.906 2.232 1 94.31 190 PHE A C 1
ATOM 1521 O O . PHE A 1 190 ? 24.266 22.125 3.029 1 94.31 190 PHE A O 1
ATOM 1528 N N . PHE A 1 191 ? 24.062 23.016 1.01 1 92.38 191 PHE A N 1
ATOM 1529 C CA . PHE A 1 191 ? 25.094 22.141 0.453 1 92.38 191 PHE A CA 1
ATOM 1530 C C . PHE A 1 191 ? 26.406 22.906 0.294 1 92.38 191 PHE A C 1
ATOM 1532 O O . PHE A 1 191 ? 26.609 23.594 -0.709 1 92.38 191 PHE A O 1
ATOM 1539 N N . THR A 1 192 ? 27.25 22.719 1.288 1 90.94 192 THR A N 1
ATOM 1540 C CA . THR A 1 192 ? 28.594 23.281 1.318 1 90.94 192 THR A CA 1
ATOM 1541 C C . THR A 1 192 ? 29.641 22.172 1.446 1 90.94 192 THR A C 1
ATOM 1543 O O . THR A 1 192 ? 29.297 20.984 1.518 1 90.94 192 THR A O 1
ATOM 1546 N N . SER A 1 193 ? 30.906 22.516 1.483 1 87.94 193 SER A N 1
ATOM 1547 C CA . SER A 1 193 ? 31.969 21.531 1.639 1 87.94 193 SER A CA 1
ATOM 1548 C C . SER A 1 193 ? 31.969 20.922 3.035 1 87.94 193 SER A C 1
ATOM 1550 O O . SER A 1 193 ? 32.594 19.891 3.271 1 87.94 193 SER A O 1
ATOM 1552 N N . ARG A 1 194 ? 31.219 21.516 3.893 1 92.12 194 ARG A N 1
ATOM 1553 C CA . ARG A 1 194 ? 31.156 21.031 5.27 1 92.12 194 ARG A CA 1
ATOM 1554 C C . ARG A 1 194 ? 29.734 20.609 5.633 1 92.12 194 ARG A C 1
ATOM 1556 O O . ARG A 1 194 ? 29.266 20.891 6.742 1 92.12 194 ARG A O 1
ATOM 1563 N N . THR A 1 195 ? 29.047 20.078 4.621 1 95.12 195 THR A N 1
ATOM 1564 C CA . THR A 1 195 ? 27.734 19.484 4.863 1 95.12 195 THR A CA 1
ATOM 1565 C C . THR A 1 195 ? 27.859 18 5.184 1 95.12 195 THR A C 1
ATOM 1567 O O . THR A 1 195 ? 28.359 17.219 4.363 1 95.12 195 THR A O 1
ATOM 1570 N N . TYR A 1 196 ? 27.453 17.641 6.34 1 96.38 196 TYR A N 1
ATOM 1571 C CA . TYR A 1 196 ? 27.406 16.234 6.719 1 96.38 196 TYR A CA 1
ATOM 1572 C C . TYR A 1 196 ? 26.141 15.57 6.188 1 96.38 196 TYR A C 1
ATOM 1574 O O . TYR A 1 196 ? 25.047 16.125 6.297 1 96.38 196 TYR A O 1
ATOM 1582 N N . ALA A 1 197 ? 26.344 14.344 5.648 1 96.56 197 ALA A N 1
ATOM 1583 C CA . ALA A 1 197 ? 25.234 13.562 5.117 1 96.56 197 ALA A CA 1
ATOM 1584 C C . ALA A 1 197 ? 24.688 12.609 6.168 1 96.56 197 ALA A C 1
ATOM 1586 O O . ALA A 1 197 ? 25.266 11.547 6.418 1 96.56 197 ALA A O 1
ATOM 1587 N N . TYR A 1 198 ? 23.578 12.992 6.746 1 97.88 198 TYR A N 1
ATOM 1588 C CA . TYR A 1 198 ? 22.891 12.055 7.625 1 97.88 198 TYR A CA 1
ATOM 1589 C C . TYR A 1 198 ? 22.172 10.977 6.824 1 97.88 198 TYR A C 1
ATOM 1591 O O . TYR A 1 198 ? 21.172 11.242 6.156 1 97.88 198 TYR A O 1
ATOM 1599 N N . GLN A 1 199 ? 22.672 9.781 6.883 1 96.5 199 GLN A N 1
ATOM 1600 C CA . GLN A 1 199 ? 22.156 8.703 6.043 1 96.5 199 GLN A CA 1
ATOM 1601 C C . GLN A 1 199 ? 20.891 8.094 6.637 1 96.5 199 GLN A C 1
ATOM 1603 O O . GLN A 1 199 ? 20.859 7.723 7.812 1 96.5 199 GLN A O 1
ATOM 1608 N N . MET A 1 200 ? 19.891 8.109 5.812 1 96.62 200 MET A N 1
ATOM 1609 C CA . MET A 1 200 ? 18.609 7.5 6.184 1 96.62 200 MET A CA 1
ATOM 1610 C C . MET A 1 200 ? 18.312 6.285 5.309 1 96.62 200 MET A C 1
ATOM 1612 O O . MET A 1 200 ? 18.625 6.285 4.113 1 96.62 200 MET A O 1
ATOM 1616 N N . ALA A 1 201 ? 17.688 5.328 5.914 1 93.06 201 ALA A N 1
ATOM 1617 C CA . ALA A 1 201 ? 17.266 4.145 5.172 1 93.06 201 ALA A CA 1
ATOM 1618 C C . ALA A 1 201 ? 16.203 4.5 4.137 1 93.06 201 ALA A C 1
ATOM 1620 O O . ALA A 1 201 ? 15.414 5.434 4.336 1 93.06 201 ALA A O 1
ATOM 1621 N N . LYS A 1 202 ? 16.172 3.713 3.086 1 88.75 202 LYS A N 1
ATOM 1622 C CA . LYS A 1 202 ? 15.281 3.967 1.958 1 88.75 202 LYS A CA 1
ATOM 1623 C C . LYS A 1 202 ? 13.82 3.938 2.395 1 88.75 202 LYS A C 1
ATOM 1625 O O . LYS A 1 202 ? 13.008 4.727 1.91 1 88.75 202 LYS A O 1
ATOM 1630 N N . GLU A 1 203 ? 13.477 3.129 3.289 1 87.81 203 GLU A N 1
ATOM 1631 C CA . GLU A 1 203 ? 12.094 2.926 3.703 1 87.81 203 GLU A CA 1
ATOM 1632 C C . GLU A 1 203 ? 11.539 4.172 4.383 1 87.81 203 GLU A C 1
ATOM 1634 O O . GLU A 1 203 ? 10.32 4.375 4.414 1 87.81 203 GLU A O 1
ATOM 1639 N N . PHE A 1 204 ? 12.453 5.051 4.848 1 94 204 PHE A N 1
ATOM 1640 C CA . PHE A 1 204 ? 12.031 6.27 5.527 1 94 204 PHE A CA 1
ATOM 1641 C C . PHE A 1 204 ? 12.219 7.484 4.625 1 94 204 PHE A C 1
ATOM 1643 O O . PHE A 1 204 ? 11.953 8.617 5.039 1 94 204 PHE A O 1
ATOM 1650 N N . SER A 1 205 ? 12.672 7.25 3.383 1 94.19 205 SER A N 1
ATOM 1651 C CA . SER A 1 205 ? 13.188 8.359 2.588 1 94.19 205 SER A CA 1
ATOM 1652 C C . SER A 1 205 ? 12.312 8.617 1.367 1 94.19 205 SER A C 1
ATOM 1654 O O . SER A 1 205 ? 12.742 9.273 0.414 1 94.19 205 SER A O 1
ATOM 1656 N N . LEU A 1 206 ? 11.102 8.148 1.364 1 92.75 206 LEU A N 1
ATOM 1657 C CA . LEU A 1 206 ? 10.211 8.398 0.235 1 92.75 206 LEU A CA 1
ATOM 1658 C C . LEU A 1 206 ? 9.789 9.867 0.202 1 92.75 206 LEU A C 1
ATOM 1660 O O . LEU A 1 206 ? 9.398 10.43 1.229 1 92.75 206 LEU A O 1
ATOM 1664 N N . ASP A 1 207 ? 9.922 10.492 -0.932 1 93.12 207 ASP A N 1
ATOM 1665 C CA . ASP A 1 207 ? 9.555 11.875 -1.184 1 93.12 207 ASP A CA 1
ATOM 1666 C C . ASP A 1 207 ? 8.305 11.969 -2.059 1 93.12 207 ASP A C 1
ATOM 1668 O O . ASP A 1 207 ? 8.281 11.422 -3.164 1 93.12 207 ASP A O 1
ATOM 1672 N N . VAL A 1 208 ? 7.289 12.625 -1.631 1 94.75 208 VAL A N 1
ATOM 1673 C CA . VAL A 1 208 ? 6 12.641 -2.312 1 94.75 208 VAL A CA 1
ATOM 1674 C C . VAL A 1 208 ? 5.895 13.875 -3.197 1 94.75 208 VAL A C 1
ATOM 1676 O O . VAL A 1 208 ? 5.719 14.992 -2.699 1 94.75 208 VAL A O 1
ATOM 1679 N N . ASP A 1 209 ? 5.91 13.719 -4.504 1 90 209 ASP A N 1
ATOM 1680 C CA . ASP A 1 209 ? 5.75 14.828 -5.441 1 90 209 ASP A CA 1
ATOM 1681 C C . ASP A 1 209 ? 4.613 14.562 -6.422 1 90 209 ASP A C 1
ATOM 1683 O O . ASP A 1 209 ? 4.008 15.492 -6.957 1 90 209 ASP A O 1
ATOM 1687 N N . THR A 1 210 ? 4.383 13.258 -6.559 1 90.44 210 THR A N 1
ATOM 1688 C CA . THR A 1 210 ? 3.352 12.828 -7.5 1 90.44 210 THR A CA 1
ATOM 1689 C C . THR A 1 210 ? 2.371 11.875 -6.832 1 90.44 210 THR A C 1
ATOM 1691 O O . THR A 1 210 ? 2.6 11.43 -5.703 1 90.44 210 THR A O 1
ATOM 1694 N N . ARG A 1 211 ? 1.314 11.617 -7.586 1 90.19 211 ARG A N 1
ATOM 1695 C CA . ARG A 1 211 ? 0.347 10.648 -7.082 1 90.19 211 ARG A CA 1
ATOM 1696 C C . ARG A 1 211 ? 0.997 9.281 -6.875 1 90.19 211 ARG A C 1
ATOM 1698 O O . ARG A 1 211 ? 0.717 8.602 -5.887 1 90.19 211 ARG A O 1
ATOM 1705 N N . ASP A 1 212 ? 1.815 8.938 -7.762 1 89.44 212 ASP A N 1
ATOM 1706 C CA . ASP A 1 212 ? 2.512 7.66 -7.66 1 89.44 212 ASP A CA 1
ATOM 1707 C C . ASP A 1 212 ? 3.342 7.59 -6.379 1 89.44 212 ASP A C 1
ATOM 1709 O O . ASP A 1 212 ? 3.352 6.562 -5.695 1 89.44 212 ASP A O 1
ATOM 1713 N N . ASP A 1 213 ? 4.039 8.641 -6.07 1 91.75 213 ASP A N 1
ATOM 1714 C CA . ASP A 1 213 ? 4.793 8.719 -4.824 1 91.75 213 ASP A CA 1
ATOM 1715 C C . ASP A 1 213 ? 3.879 8.547 -3.615 1 91.75 213 ASP A C 1
ATOM 1717 O O . ASP A 1 213 ? 4.203 7.809 -2.682 1 91.75 213 ASP A O 1
ATOM 1721 N N . PHE A 1 214 ? 2.766 9.234 -3.74 1 94.31 214 PHE A N 1
ATOM 1722 C CA . PHE A 1 214 ? 1.812 9.195 -2.637 1 94.31 214 PHE A CA 1
ATOM 1723 C C . PHE A 1 214 ? 1.291 7.781 -2.422 1 94.31 214 PHE A C 1
ATOM 1725 O O . PHE A 1 214 ? 1.248 7.297 -1.289 1 94.31 214 PHE A O 1
ATOM 1732 N N . ILE A 1 215 ? 0.993 7.105 -3.463 1 92.19 215 ILE A N 1
ATOM 1733 C CA . ILE A 1 215 ? 0.499 5.734 -3.404 1 92.19 215 ILE A CA 1
ATOM 1734 C C . ILE A 1 215 ? 1.564 4.828 -2.795 1 92.19 215 ILE A C 1
ATOM 1736 O O . ILE A 1 215 ? 1.247 3.916 -2.027 1 92.19 215 ILE A O 1
ATOM 1740 N N . HIS A 1 216 ? 2.766 5.098 -3.166 1 92.19 216 HIS A N 1
ATOM 1741 C CA . HIS A 1 216 ? 3.863 4.32 -2.602 1 92.19 216 HIS A CA 1
ATOM 1742 C C . HIS A 1 216 ? 3.912 4.453 -1.084 1 92.19 216 HIS A C 1
ATOM 1744 O O . HIS A 1 216 ? 4.031 3.455 -0.372 1 92.19 216 HIS A O 1
ATOM 1750 N N . VAL A 1 217 ? 3.76 5.672 -0.637 1 94.75 217 VAL A N 1
ATOM 1751 C CA . VAL A 1 217 ? 3.793 5.93 0.799 1 94.75 217 VAL A CA 1
ATOM 1752 C C . VAL A 1 217 ? 2.59 5.27 1.471 1 94.75 217 VAL A C 1
ATOM 1754 O O . VAL A 1 217 ? 2.729 4.633 2.518 1 94.75 217 VAL A O 1
ATOM 1757 N N . ILE A 1 218 ? 1.439 5.367 0.831 1 93.31 218 ILE A N 1
ATOM 1758 C CA . ILE A 1 218 ? 0.238 4.738 1.372 1 93.31 218 ILE A CA 1
ATOM 1759 C C . ILE A 1 218 ? 0.45 3.232 1.493 1 93.31 218 ILE A C 1
ATOM 1761 O O . ILE A 1 218 ? 0.14 2.637 2.527 1 93.31 218 ILE A O 1
ATOM 1765 N N . GLY A 1 219 ? 0.982 2.65 0.445 1 91.88 219 GLY A N 1
ATOM 1766 C CA . GLY A 1 219 ? 1.24 1.22 0.466 1 91.88 219 GLY A CA 1
ATOM 1767 C C . GLY A 1 219 ? 2.178 0.798 1.582 1 91.88 219 GLY A C 1
ATOM 1768 O O . GLY A 1 219 ? 1.92 -0.187 2.277 1 91.88 219 GLY A O 1
ATOM 1769 N N . HIS A 1 220 ? 3.209 1.587 1.753 1 91.88 220 HIS A N 1
ATOM 1770 C CA . HIS A 1 220 ? 4.188 1.302 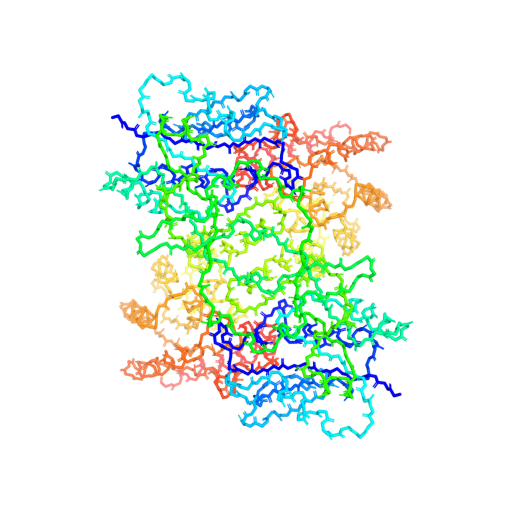2.795 1 91.88 220 HIS A CA 1
ATOM 1771 C C . HIS A 1 220 ? 3.537 1.288 4.176 1 91.88 220 HIS A C 1
ATOM 1773 O O . HIS A 1 220 ? 3.844 0.425 5 1 91.88 220 HIS A O 1
ATOM 1779 N N . LEU A 1 221 ? 2.637 2.217 4.359 1 92 221 LEU A N 1
ATOM 1780 C CA . LEU A 1 221 ? 1.98 2.314 5.66 1 92 221 LEU A CA 1
ATOM 1781 C C . LEU A 1 221 ? 0.869 1.278 5.785 1 92 221 LEU A C 1
ATOM 1783 O O . LEU A 1 221 ? 0.749 0.616 6.82 1 92 221 LEU A O 1
ATOM 1787 N N . PHE A 1 222 ? 0.197 1.114 4.723 1 89.38 222 PHE A N 1
ATOM 1788 C CA . PHE A 1 222 ? -0.972 0.244 4.746 1 89.38 222 PHE A CA 1
ATOM 1789 C C . PHE A 1 222 ? -0.558 -1.215 4.898 1 89.38 222 PHE A C 1
ATOM 1791 O O . PHE A 1 222 ? -1.226 -1.986 5.59 1 89.38 222 PHE A O 1
ATOM 1798 N N . PHE A 1 223 ? 0.547 -1.605 4.395 1 89.44 223 PHE A N 1
ATOM 1799 C CA . PHE A 1 223 ? 0.941 -3.01 4.391 1 89.44 223 PHE A CA 1
ATOM 1800 C C . PHE A 1 223 ? 2.008 -3.275 5.445 1 89.44 223 PHE A C 1
ATOM 1802 O O . PHE A 1 223 ? 2.707 -4.289 5.391 1 89.44 223 PHE A O 1
ATOM 1809 N N . ASP A 1 224 ? 2.102 -2.338 6.309 1 90.06 224 ASP A N 1
ATOM 1810 C CA . ASP A 1 224 ? 2.795 -2.598 7.566 1 90.06 224 ASP A CA 1
ATOM 1811 C C . ASP A 1 224 ? 1.863 -3.25 8.586 1 90.06 224 ASP A C 1
ATOM 1813 O O . ASP A 1 224 ? 1.138 -2.559 9.305 1 90.06 224 ASP A O 1
ATOM 1817 N N . TYR A 1 225 ? 1.998 -4.52 8.75 1 91.12 225 TYR A N 1
ATOM 1818 C CA . TYR A 1 225 ? 1.011 -5.293 9.492 1 91.12 225 TYR A CA 1
ATOM 1819 C C . TYR A 1 225 ? 1.174 -5.094 10.992 1 91.12 225 TYR A C 1
ATOM 1821 O O . TYR A 1 225 ? 0.214 -5.242 11.75 1 91.12 225 TYR A O 1
ATOM 1829 N N . ALA A 1 226 ? 2.363 -4.781 11.414 1 91.81 226 ALA A N 1
ATOM 1830 C CA . ALA A 1 226 ? 2.561 -4.477 12.828 1 91.81 226 ALA A CA 1
ATOM 1831 C C . ALA A 1 226 ? 1.815 -3.207 13.227 1 91.81 226 ALA A C 1
ATOM 1833 O O . ALA A 1 226 ? 1.138 -3.174 14.25 1 91.81 226 ALA A O 1
ATOM 1834 N N . ILE A 1 227 ? 1.914 -2.234 12.422 1 87.69 227 ILE A N 1
ATOM 1835 C CA . ILE A 1 227 ? 1.212 -0.981 12.672 1 87.69 227 ILE A CA 1
ATOM 1836 C C . ILE A 1 227 ? -0.295 -1.204 12.562 1 87.69 227 ILE A C 1
ATOM 1838 O O . ILE A 1 227 ? -1.058 -0.751 13.422 1 87.69 227 ILE A O 1
ATOM 1842 N N . ARG A 1 228 ? -0.68 -1.899 11.594 1 88.62 228 ARG A N 1
ATOM 1843 C CA . ARG A 1 228 ? -2.098 -2.162 11.375 1 88.62 228 ARG A CA 1
ATOM 1844 C C . ARG A 1 228 ? -2.709 -2.912 12.555 1 88.62 228 ARG A C 1
ATOM 1846 O O . ARG A 1 228 ? -3.852 -2.652 12.93 1 88.62 228 ARG A O 1
ATOM 1853 N N . GLU A 1 229 ? -1.941 -3.846 13.094 1 93.31 229 GLU A N 1
ATOM 1854 C CA . GLU A 1 229 ? -2.453 -4.598 14.242 1 93.31 229 GLU A CA 1
ATOM 1855 C C . GLU A 1 229 ? -2.742 -3.676 15.422 1 93.31 229 GLU A C 1
ATOM 1857 O O . GLU A 1 229 ? -3.795 -3.779 16.047 1 93.31 229 GLU A O 1
ATOM 1862 N N . LYS A 1 230 ? -1.858 -2.807 15.648 1 90.31 230 LYS A N 1
ATOM 1863 C CA . LYS A 1 230 ? -2.045 -1.864 16.75 1 90.31 230 LYS A CA 1
ATOM 1864 C C . LYS A 1 230 ? -3.277 -0.993 16.516 1 90.31 230 LYS A C 1
ATOM 1866 O O . LYS A 1 230 ? -4.055 -0.759 17.453 1 90.31 230 LYS A O 1
ATOM 1871 N N . GLU A 1 231 ? -3.445 -0.606 15.336 1 83.75 231 GLU A N 1
ATOM 1872 C CA . GLU A 1 231 ? -4.566 0.26 14.984 1 83.75 231 GLU A CA 1
ATOM 1873 C C . GLU A 1 231 ? -5.891 -0.495 15.047 1 83.75 231 GLU A C 1
ATOM 1875 O O . GLU A 1 231 ? -6.938 0.101 15.297 1 83.75 231 GLU A O 1
ATOM 1880 N N . ASN A 1 232 ? -5.82 -1.771 14.859 1 89 232 ASN A N 1
ATOM 1881 C CA . ASN A 1 232 ? -7.039 -2.561 14.727 1 89 232 ASN A CA 1
ATOM 1882 C C . ASN A 1 232 ? -7.445 -3.188 16.062 1 89 232 ASN A C 1
ATOM 1884 O O . ASN A 1 232 ? -8.43 -3.922 16.125 1 89 232 ASN A O 1
ATOM 1888 N N . LYS A 1 233 ? -6.723 -2.9 17.062 1 90.75 233 LYS A N 1
ATOM 1889 C CA . LYS A 1 233 ? -7.004 -3.545 18.344 1 90.75 233 LYS A CA 1
ATOM 1890 C C . LYS A 1 233 ? -8.438 -3.275 18.797 1 90.75 233 LYS A C 1
ATOM 1892 O O . LYS A 1 233 ? -9.125 -4.18 19.281 1 90.75 233 LYS A O 1
ATOM 1897 N N . VAL A 1 234 ? -8.891 -2.053 18.609 1 86.44 234 VAL A N 1
ATOM 1898 C CA . VAL A 1 234 ? -10.25 -1.705 19 1 86.44 234 VAL A CA 1
ATOM 1899 C C . VAL A 1 234 ? -11.25 -2.482 18.141 1 86.44 234 VAL A C 1
ATOM 1901 O O . VAL A 1 234 ? -12.25 -3 18.672 1 86.44 234 VAL A O 1
ATOM 1904 N N . PHE A 1 235 ? -10.945 -2.553 16.969 1 84.31 235 PHE A N 1
ATOM 1905 C CA . PHE A 1 235 ? -11.805 -3.293 16.047 1 84.31 235 PHE A CA 1
ATOM 1906 C C . PHE A 1 235 ? -11.883 -4.762 16.453 1 84.31 235 PHE A C 1
ATOM 1908 O O . PHE A 1 235 ? -12.961 -5.359 16.438 1 84.31 235 PHE A O 1
ATOM 1915 N N . TYR A 1 236 ? -10.734 -5.332 16.797 1 91.31 236 TYR A N 1
ATOM 1916 C CA . TYR A 1 236 ? -10.711 -6.727 17.219 1 91.31 236 TYR A CA 1
ATOM 1917 C C . TYR A 1 236 ? -11.523 -6.926 18.5 1 91.31 236 TYR A C 1
ATOM 1919 O O . TYR A 1 236 ? -12.297 -7.879 18.609 1 91.31 236 TYR A O 1
ATOM 1927 N N . LYS A 1 237 ? -11.375 -6.004 19.391 1 92.25 237 LYS A N 1
ATOM 1928 C CA . LYS A 1 237 ? -12.133 -6.062 20.641 1 92.25 237 LYS A CA 1
ATOM 1929 C C . LYS A 1 237 ? -13.633 -6.004 20.375 1 92.25 237 LYS A C 1
ATOM 1931 O O . LYS A 1 237 ? -14.398 -6.801 20.922 1 92.25 237 LYS A O 1
ATOM 1936 N N . GLU A 1 238 ? -13.969 -5.078 19.531 1 87.38 238 GLU A N 1
ATOM 1937 C CA . GLU A 1 238 ? -15.375 -4.953 19.172 1 87.38 238 GLU A CA 1
ATOM 1938 C C . GLU A 1 238 ? -15.875 -6.199 18.453 1 87.38 238 GLU A C 1
ATOM 1940 O O . GLU A 1 238 ? -17.016 -6.629 18.656 1 87.38 238 GLU A O 1
ATOM 1945 N N . GLY A 1 239 ? -15.055 -6.727 17.625 1 87.19 239 GLY A N 1
ATOM 1946 C CA . GLY A 1 239 ? -15.406 -7.957 16.938 1 87.19 239 GLY A CA 1
ATOM 1947 C C . GLY A 1 239 ? -15.703 -9.109 17.875 1 87.19 239 GLY A C 1
ATOM 1948 O O . GLY A 1 239 ? -16.719 -9.797 17.734 1 87.19 239 GLY A O 1
ATOM 1949 N N . TYR A 1 240 ? -14.859 -9.266 18.875 1 92.75 240 TYR A N 1
ATOM 1950 C CA . TYR A 1 240 ? -15.07 -10.32 19.859 1 92.75 240 TYR A CA 1
ATOM 1951 C C . TYR A 1 240 ? -16.328 -10.062 20.672 1 92.75 240 TYR A C 1
ATOM 1953 O O . TYR A 1 240 ? -17.062 -11 21 1 92.75 240 TYR A O 1
ATOM 1961 N N . SER A 1 241 ? -16.547 -8.812 20.922 1 90.62 241 SER A N 1
ATOM 1962 C CA . SER A 1 241 ? -17.75 -8.461 21.672 1 90.62 241 SER A CA 1
ATOM 1963 C C . SER A 1 241 ? -19.016 -8.82 20.875 1 90.62 241 SER A C 1
ATOM 1965 O O . SER A 1 241 ? -19.984 -9.32 21.453 1 90.62 241 SER A O 1
ATOM 1967 N N . ARG A 1 242 ? -18.922 -8.633 19.641 1 85.44 242 ARG A N 1
ATOM 1968 C CA . ARG A 1 242 ? -20.062 -8.945 18.781 1 85.44 242 ARG A CA 1
ATOM 1969 C C . ARG A 1 242 ? -20.281 -10.453 18.688 1 85.44 242 ARG A C 1
ATOM 1971 O O . ARG A 1 242 ? -21.422 -10.914 18.578 1 85.44 242 ARG A O 1
ATOM 1978 N N . LEU A 1 243 ? -19.219 -11.188 18.766 1 90.19 243 LEU A N 1
ATOM 1979 C CA . LEU A 1 243 ? -19.297 -12.641 18.609 1 90.19 243 LEU A CA 1
ATOM 1980 C C . LEU A 1 243 ? -19.594 -13.32 19.938 1 90.19 243 LEU A C 1
ATOM 1982 O O . LEU A 1 243 ? -19.984 -14.484 19.969 1 90.19 243 LEU A O 1
ATOM 1986 N N . PHE A 1 244 ? -19.453 -12.539 20.953 1 91.94 244 PHE A N 1
ATOM 1987 C CA . PHE A 1 244 ? -19.547 -13.094 22.297 1 91.94 244 PHE A CA 1
ATOM 1988 C C . PHE A 1 244 ? -20.922 -13.711 22.531 1 91.94 244 PHE A C 1
ATOM 1990 O O . PHE A 1 244 ? -21.938 -13.102 22.219 1 91.94 244 PHE A O 1
ATOM 1997 N N . ASN A 1 245 ? -20.906 -14.891 23.047 1 93.06 245 ASN A N 1
ATOM 1998 C CA . ASN A 1 245 ? -22.094 -15.648 23.438 1 93.06 245 ASN A CA 1
ATOM 1999 C C . ASN A 1 245 ? -21.938 -16.25 24.828 1 93.06 245 ASN A C 1
ATOM 2001 O O . ASN A 1 245 ? -21.188 -17.219 25.016 1 93.06 245 ASN A O 1
ATOM 2005 N N . ARG A 1 246 ? -22.734 -15.789 25.703 1 92.12 246 ARG A N 1
ATOM 2006 C CA . ARG A 1 246 ? -22.641 -16.188 27.109 1 92.12 246 ARG A CA 1
ATOM 2007 C C . ARG A 1 246 ? -22.969 -17.672 27.281 1 92.12 246 ARG A C 1
ATOM 2009 O O . ARG A 1 246 ? -22.5 -18.312 28.219 1 92.12 246 ARG A O 1
ATOM 2016 N N . GLU A 1 247 ? -23.641 -18.203 26.359 1 93.81 247 GLU A N 1
ATOM 2017 C CA . GLU A 1 247 ? -24.125 -19.578 26.484 1 93.81 247 GLU A CA 1
ATOM 2018 C C . GLU A 1 247 ? -23.188 -20.547 25.781 1 93.81 247 GLU A C 1
ATOM 2020 O O . GLU A 1 247 ? -23.375 -21.766 25.875 1 93.81 247 GLU A O 1
ATOM 2025 N N . ALA A 1 248 ? -22.234 -20.109 25.188 1 94.69 248 ALA A N 1
ATOM 2026 C CA . ALA A 1 248 ? -21.344 -20.984 24.438 1 94.69 248 ALA A CA 1
ATOM 2027 C C . ALA A 1 248 ? -20.562 -21.906 25.359 1 94.69 248 ALA A C 1
ATOM 2029 O O . ALA A 1 248 ? -19.969 -21.453 26.344 1 94.69 248 ALA A O 1
ATOM 2030 N N . SER A 1 249 ? -20.562 -23.172 25.047 1 96.31 249 SER A N 1
ATOM 2031 C CA . SER A 1 249 ? -19.828 -24.156 25.812 1 96.31 249 SER A CA 1
ATOM 2032 C C . SER A 1 249 ? -18.562 -24.594 25.078 1 96.31 249 SER A C 1
ATOM 2034 O O . SER A 1 249 ? -17.562 -24.969 25.719 1 96.31 249 SER A O 1
ATOM 2036 N N . LYS A 1 250 ? -18.688 -24.641 23.781 1 97.31 250 LYS A N 1
ATOM 2037 C CA . LYS A 1 250 ? -17.562 -24.953 22.906 1 97.31 250 LYS A CA 1
ATOM 2038 C C . LYS A 1 250 ? -17.297 -23.812 21.938 1 97.31 250 LYS A C 1
ATOM 2040 O O . LYS A 1 250 ? -18.234 -23.266 21.344 1 97.31 250 LYS A O 1
ATOM 2045 N N . ILE A 1 251 ? -15.977 -23.469 21.734 1 97.88 251 ILE A N 1
ATOM 2046 C CA . ILE A 1 251 ? -15.703 -22.297 20.922 1 97.88 251 ILE A CA 1
ATOM 2047 C C . ILE A 1 251 ? -14.578 -22.594 19.938 1 97.88 251 ILE A C 1
ATOM 2049 O O . ILE A 1 251 ? -13.719 -23.438 20.203 1 97.88 251 ILE A O 1
ATOM 2053 N N . ILE A 1 252 ? -14.617 -21.969 18.828 1 98.19 252 ILE A N 1
ATOM 2054 C CA . ILE A 1 252 ? -13.531 -21.984 17.844 1 98.19 252 ILE A CA 1
ATOM 2055 C C . ILE A 1 252 ? -12.734 -20.688 17.938 1 98.19 252 ILE A C 1
ATOM 2057 O O . ILE A 1 252 ? -13.312 -19.594 17.938 1 98.19 252 ILE A O 1
ATOM 2061 N N . LEU A 1 253 ? -11.516 -20.781 18.156 1 97.88 253 LEU A N 1
ATOM 2062 C CA . LEU A 1 253 ? -10.586 -19.656 18.156 1 97.88 253 LEU A CA 1
ATOM 2063 C C . LEU A 1 253 ? -9.695 -19.688 16.922 1 97.88 253 LEU A C 1
ATOM 2065 O O . LEU A 1 253 ? -8.867 -20.594 16.766 1 97.88 253 LEU A O 1
ATOM 2069 N N . GLY A 1 254 ? -9.906 -18.781 16.047 1 97.75 254 GLY A N 1
ATOM 2070 C CA . GLY A 1 254 ? -9.148 -18.797 14.812 1 97.75 254 GLY A CA 1
ATOM 2071 C C . GLY A 1 254 ? -9.125 -17.453 14.109 1 97.75 254 GLY A C 1
ATOM 2072 O O . GLY A 1 254 ? -9.375 -16.422 14.734 1 97.75 254 GLY A O 1
ATOM 2073 N N . ASP A 1 255 ? -8.641 -17.438 12.875 1 96.19 255 ASP A N 1
ATOM 2074 C CA . ASP A 1 255 ? -8.523 -16.219 12.086 1 96.19 255 ASP A CA 1
ATOM 2075 C C . ASP A 1 255 ? -9.398 -16.266 10.836 1 96.19 255 ASP A C 1
ATOM 2077 O O . ASP A 1 255 ? -10.477 -16.875 10.859 1 96.19 255 ASP A O 1
ATOM 2081 N N . SER A 1 256 ? -8.992 -15.594 9.789 1 93.56 256 SER A N 1
ATOM 2082 C CA . SER A 1 256 ? -9.789 -15.492 8.57 1 93.56 256 SER A CA 1
ATOM 2083 C C . SER A 1 256 ? -10.008 -16.859 7.934 1 93.56 256 SER A C 1
ATOM 2085 O O . SER A 1 256 ? -10.984 -17.062 7.207 1 93.56 256 SER A O 1
ATOM 2087 N N . LYS A 1 257 ? -9.234 -17.828 8.227 1 94.56 257 LYS A N 1
ATOM 2088 C CA . LYS A 1 257 ? -9.297 -19.125 7.586 1 94.56 257 LYS A CA 1
ATOM 2089 C C . LYS A 1 257 ? -10.352 -20.016 8.242 1 94.56 257 LYS A C 1
ATOM 2091 O O . LYS A 1 257 ? -10.734 -21.047 7.691 1 94.56 257 LYS A O 1
ATOM 2096 N N . THR A 1 258 ? -10.812 -19.562 9.422 1 95.81 258 THR A N 1
ATOM 2097 C CA . THR A 1 258 ? -11.773 -20.391 10.141 1 95.81 258 THR A CA 1
ATOM 2098 C C . THR A 1 258 ? -13.109 -19.672 10.273 1 95.81 258 THR A C 1
ATOM 2100 O O . THR A 1 258 ? -14.039 -20.172 10.906 1 95.81 258 THR A O 1
ATOM 2103 N N . ILE A 1 259 ? -13.211 -18.531 9.672 1 92.12 259 ILE A N 1
ATOM 2104 C CA . ILE A 1 259 ? -14.414 -17.719 9.828 1 92.12 259 ILE A CA 1
ATOM 2105 C C . ILE A 1 259 ? -15.625 -18.484 9.297 1 92.12 259 ILE A C 1
ATOM 2107 O O . ILE A 1 259 ? -16.703 -18.422 9.875 1 92.12 259 ILE A O 1
ATOM 2111 N N . SER A 1 260 ? -15.43 -19.281 8.266 1 89.88 260 SER A N 1
ATOM 2112 C CA . SER A 1 260 ? -16.547 -19.938 7.602 1 89.88 260 SER A CA 1
ATOM 2113 C C . SER A 1 260 ? -16.797 -21.328 8.195 1 89.88 260 SER A C 1
ATOM 2115 O O . SER A 1 260 ? -17.719 -22.031 7.77 1 89.88 260 SER A O 1
ATOM 2117 N N . ILE A 1 261 ? -16.016 -21.688 9.156 1 94.94 261 ILE A N 1
ATOM 2118 C CA . ILE A 1 261 ? -16.094 -23.031 9.711 1 94.94 261 ILE A CA 1
ATOM 2119 C C . ILE A 1 261 ? -17.25 -23.109 10.711 1 94.94 261 ILE A C 1
ATOM 2121 O O . ILE A 1 261 ? -17.406 -22.219 11.547 1 94.94 261 ILE A O 1
ATOM 2125 N N . SER A 1 262 ? -18 -24.125 10.562 1 95.38 262 SER A N 1
ATOM 2126 C CA . SER A 1 262 ? -19.094 -24.406 11.477 1 95.38 262 SER A CA 1
ATOM 2127 C C . SER A 1 262 ? -19.016 -25.828 12.016 1 95.38 262 SER A C 1
ATOM 2129 O O . SER A 1 262 ? -19.25 -26.781 11.281 1 95.38 262 SER A O 1
ATOM 2131 N N . LEU A 1 263 ? -18.719 -25.953 13.312 1 96.25 263 LEU A N 1
ATOM 2132 C CA . LEU A 1 263 ? -18.641 -27.25 13.969 1 96.25 263 LEU A CA 1
ATOM 2133 C C . LEU A 1 263 ? -19.844 -27.469 14.891 1 96.25 263 LEU A C 1
ATOM 2135 O O . LEU A 1 263 ? -20.328 -26.516 15.523 1 96.25 263 LEU A O 1
ATOM 2139 N N . GLU A 1 264 ? -20.281 -28.641 14.992 1 94.88 264 GLU A N 1
ATOM 2140 C CA . GLU A 1 264 ? -21.438 -28.953 15.82 1 94.88 264 GLU A CA 1
ATOM 2141 C C . GLU A 1 264 ? -21.219 -28.531 17.266 1 94.88 264 GLU A C 1
ATOM 2143 O O . GLU A 1 264 ? -20.219 -28.906 17.891 1 94.88 264 GLU A O 1
ATOM 2148 N N . ASN A 1 265 ? -22.109 -27.703 17.812 1 94.25 265 ASN A N 1
ATOM 2149 C CA . ASN A 1 265 ? -22.156 -27.266 19.203 1 94.25 265 ASN A CA 1
ATOM 2150 C C . ASN A 1 265 ? -21.047 -26.281 19.531 1 94.25 265 ASN A C 1
ATOM 2152 O O . ASN A 1 265 ? -20.719 -26.062 20.688 1 94.25 265 ASN A O 1
ATOM 2156 N N . TYR A 1 266 ? -20.375 -25.844 18.484 1 96.81 266 TYR A N 1
ATOM 2157 C CA . TYR A 1 266 ? -19.344 -24.844 18.703 1 96.81 266 TYR A CA 1
ATOM 2158 C C . TYR A 1 266 ? -19.828 -23.453 18.297 1 96.81 266 TYR A C 1
ATOM 2160 O O . TYR A 1 266 ? -20.578 -23.312 17.328 1 96.81 266 TYR A O 1
ATOM 2168 N N . HIS A 1 267 ? -19.406 -22.484 18.984 1 96.62 267 HIS A N 1
ATOM 2169 C CA . HIS A 1 267 ? -19.562 -21.094 18.578 1 96.62 267 HIS A CA 1
ATOM 2170 C C . HIS A 1 267 ? -18.25 -20.531 18.031 1 96.62 267 HIS A C 1
ATOM 2172 O O . HIS A 1 267 ? -17.203 -20.641 18.672 1 96.62 267 HIS A O 1
ATOM 2178 N N . ASN A 1 268 ? -18.297 -19.953 16.906 1 96.94 268 ASN A N 1
ATOM 2179 C CA . ASN A 1 268 ? -17.094 -19.531 16.203 1 96.94 268 ASN A CA 1
ATOM 2180 C C . ASN A 1 268 ? -16.719 -18.094 16.547 1 96.94 268 ASN A C 1
ATOM 2182 O O . ASN A 1 268 ? -17.453 -17.156 16.188 1 96.94 268 ASN A O 1
ATOM 2186 N N . TYR A 1 269 ? -15.57 -17.922 17.141 1 96.75 269 TYR A N 1
ATOM 2187 C CA . TYR A 1 269 ? -15.086 -16.609 17.531 1 96.75 269 TYR A CA 1
ATOM 2188 C C . TYR A 1 269 ? -13.984 -16.125 16.609 1 96.75 269 TYR A C 1
ATOM 2190 O O . TYR A 1 269 ? -13.281 -15.164 16.922 1 96.75 269 TYR A O 1
ATOM 2198 N N . SER A 1 270 ? -13.875 -16.812 15.484 1 96.44 270 SER A N 1
ATOM 2199 C CA . SER A 1 270 ? -12.82 -16.453 14.539 1 96.44 270 SER A CA 1
ATOM 2200 C C . SER A 1 270 ? -13.047 -15.055 13.969 1 96.44 270 SER A C 1
ATOM 2202 O O . SER A 1 270 ? -14.188 -14.633 13.781 1 96.44 270 SER A O 1
ATOM 2204 N N . GLN A 1 271 ? -11.945 -14.367 13.727 1 93.19 271 GLN A N 1
ATOM 2205 C CA . GLN A 1 271 ? -11.992 -13.039 13.133 1 93.19 271 GLN A CA 1
ATOM 2206 C C . GLN A 1 271 ? -10.883 -12.859 12.102 1 93.19 271 GLN A C 1
ATOM 2208 O O . GLN A 1 271 ? -9.797 -13.43 12.242 1 93.19 271 GLN A O 1
ATOM 2213 N N . GLY A 1 272 ? -11.227 -12.086 11.164 1 92 272 GLY A N 1
ATOM 2214 C CA . GLY A 1 272 ? -10.227 -11.773 10.164 1 92 272 GLY A CA 1
ATOM 2215 C C . GLY A 1 272 ? -9.117 -10.875 10.68 1 92 272 GLY A C 1
ATOM 2216 O O . GLY A 1 272 ? -9.375 -9.906 11.398 1 92 272 GLY A O 1
ATOM 2217 N N . GLY A 1 273 ? -7.875 -11.273 10.406 1 93.19 273 GLY A N 1
ATOM 2218 C CA . GLY A 1 273 ? -6.738 -10.406 10.672 1 93.19 273 GLY A CA 1
ATOM 2219 C C . GLY A 1 273 ? -6.129 -10.617 12.039 1 93.19 273 GLY A C 1
ATOM 2220 O O . GLY A 1 273 ? -5.016 -10.164 12.312 1 93.19 273 GLY A O 1
ATOM 2221 N N . VAL A 1 274 ? -6.812 -11.336 12.891 1 96.31 274 VAL A N 1
ATOM 2222 C CA . VAL A 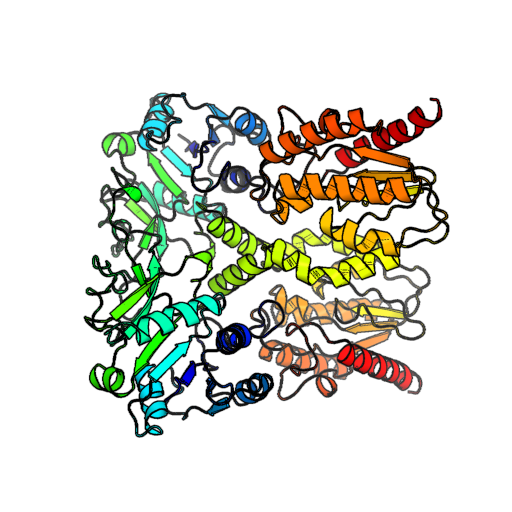1 274 ? -6.344 -11.469 14.266 1 96.31 274 VAL A CA 1
ATOM 2223 C C . VAL A 1 274 ? -5.125 -12.391 14.305 1 96.31 274 VAL A C 1
ATOM 2225 O O . VAL A 1 274 ? -4.98 -13.281 13.469 1 96.31 274 VAL A O 1
ATOM 2228 N N . THR A 1 275 ? -4.266 -12.102 15.242 1 98.06 275 THR A N 1
ATOM 2229 C CA . THR A 1 275 ? -3.113 -12.938 15.562 1 98.06 275 THR A CA 1
ATOM 2230 C C . THR A 1 275 ? -3.35 -13.711 16.859 1 98.06 275 THR A C 1
ATOM 2232 O O . THR A 1 275 ? -4.301 -13.43 17.594 1 98.06 275 THR A O 1
ATOM 2235 N N . LEU A 1 276 ? -2.502 -14.711 17.047 1 98.44 276 LEU A N 1
ATOM 2236 C CA . LEU A 1 276 ? -2.506 -15.375 18.344 1 98.44 276 LEU A CA 1
ATOM 2237 C C . LEU A 1 276 ? -2.318 -14.367 19.469 1 98.44 276 LEU A C 1
ATOM 2239 O O . LEU A 1 276 ? -3.002 -14.445 20.5 1 98.44 276 LEU A O 1
ATOM 2243 N N . ALA A 1 277 ? -1.515 -13.406 19.266 1 97.94 277 ALA A N 1
ATOM 2244 C CA . ALA A 1 277 ? -1.225 -12.383 20.281 1 97.94 277 ALA A CA 1
ATOM 2245 C C . ALA A 1 277 ? -2.465 -11.555 20.578 1 97.94 277 ALA A C 1
ATOM 2247 O O . ALA A 1 277 ? -2.838 -11.391 21.75 1 97.94 277 ALA A O 1
ATOM 2248 N N . THR A 1 278 ? -3.105 -11.109 19.531 1 97.44 278 THR A N 1
ATOM 2249 C CA . THR A 1 278 ? -4.254 -10.234 19.766 1 97.44 278 THR A CA 1
ATOM 2250 C C . THR A 1 278 ? -5.453 -11.047 20.25 1 97.44 278 THR A C 1
ATOM 2252 O O . THR A 1 278 ? -6.285 -10.531 21.016 1 97.44 278 THR A O 1
ATOM 2255 N N . MET A 1 279 ? -5.562 -12.266 19.828 1 97.69 279 MET A N 1
ATOM 2256 C CA . MET A 1 279 ? -6.602 -13.141 20.359 1 97.69 279 MET A CA 1
ATOM 2257 C C . MET A 1 279 ? -6.426 -13.344 21.859 1 97.69 279 MET A C 1
ATOM 2259 O O . MET A 1 279 ? -7.387 -13.227 22.625 1 97.69 279 MET A O 1
ATOM 2263 N N . LEU A 1 280 ? -5.18 -13.555 22.297 1 97.5 280 LEU A N 1
ATOM 2264 C CA . LEU A 1 280 ? -4.855 -13.766 23.703 1 97.5 280 LEU A CA 1
ATOM 2265 C C . LEU A 1 280 ? -5.211 -12.539 24.531 1 97.5 280 LEU A C 1
ATOM 2267 O O . LEU A 1 280 ? -5.688 -12.672 25.656 1 97.5 280 LEU A O 1
ATOM 2271 N N . GLU A 1 281 ? -4.98 -11.43 23.969 1 96.38 281 GLU A N 1
ATOM 2272 C CA . GLU A 1 281 ? -5.281 -10.172 24.641 1 96.38 281 GLU A CA 1
ATOM 2273 C C . GLU A 1 281 ? -6.77 -10.062 24.969 1 96.38 281 GLU A C 1
ATOM 2275 O O . GLU A 1 281 ? -7.148 -9.445 25.969 1 96.38 281 GLU A O 1
ATOM 2280 N N . ASN A 1 282 ? -7.598 -10.672 24.172 1 96.19 282 ASN A N 1
ATOM 2281 C CA . ASN A 1 282 ? -9.039 -10.5 24.312 1 96.19 282 ASN A CA 1
ATOM 2282 C C . ASN A 1 282 ? -9.688 -11.711 24.969 1 96.19 282 ASN A C 1
ATOM 2284 O O . ASN A 1 282 ? -10.805 -11.617 25.484 1 96.19 282 ASN A O 1
ATOM 2288 N N . LEU A 1 283 ? -9 -12.789 25 1 95.19 283 LEU A N 1
ATOM 2289 C CA . LEU A 1 283 ? -9.57 -14.086 25.375 1 95.19 283 LEU A CA 1
ATOM 2290 C C . LEU A 1 283 ? -10.172 -14.039 26.766 1 95.19 283 LEU A C 1
ATOM 2292 O O . LEU A 1 283 ? -11.305 -14.477 26.984 1 95.19 283 LEU A O 1
ATOM 2296 N N . PRO A 1 284 ? -9.523 -13.414 27.734 1 93.19 284 PRO A N 1
ATOM 2297 C CA . PRO A 1 284 ? -10.078 -13.406 29.094 1 93.19 284 PRO A CA 1
ATOM 2298 C C . PRO A 1 284 ? -11.43 -12.711 29.172 1 93.19 284 PRO A C 1
ATOM 2300 O O . PRO A 1 284 ? -12.258 -13.055 30.016 1 93.19 284 PRO A O 1
ATOM 2303 N N . ASN A 1 285 ? -11.688 -11.828 28.25 1 90 285 ASN A N 1
ATOM 2304 C CA . ASN A 1 285 ? -12.898 -11.016 28.297 1 90 285 ASN A CA 1
ATOM 2305 C C . ASN A 1 285 ? -14.125 -11.805 27.859 1 90 285 ASN A C 1
ATOM 2307 O O . ASN A 1 285 ? -15.258 -11.414 28.156 1 90 285 ASN A O 1
ATOM 2311 N N . PHE A 1 286 ? -13.852 -12.93 27.234 1 86.12 286 PHE A N 1
ATOM 2312 C CA . PHE A 1 286 ? -15.039 -13.609 26.719 1 86.12 286 PHE A CA 1
ATOM 2313 C C . PHE A 1 286 ? -15.008 -15.094 27.078 1 86.12 286 PHE A C 1
ATOM 2315 O O . PHE A 1 286 ? -15.766 -15.883 26.516 1 86.12 286 PHE A O 1
ATOM 2322 N N . LEU A 1 287 ? -14.094 -15.383 27.859 1 90.5 287 LEU A N 1
ATOM 2323 C CA . LEU A 1 287 ? -14.078 -16.734 28.406 1 90.5 287 LEU A CA 1
ATOM 2324 C C . LEU A 1 287 ? -15.016 -16.844 29.609 1 90.5 287 LEU A C 1
ATOM 2326 O O . LEU A 1 287 ? -14.758 -16.281 30.672 1 90.5 287 LEU A O 1
ATOM 2330 N N . THR A 1 288 ? -16.094 -17.484 29.438 1 90.75 288 THR A N 1
ATOM 2331 C CA . THR A 1 288 ? -17.062 -17.656 30.516 1 90.75 288 THR A CA 1
ATOM 2332 C C . THR A 1 288 ? -16.859 -18.984 31.219 1 90.75 288 THR A C 1
ATOM 2334 O O . THR A 1 288 ? -16.141 -19.859 30.719 1 90.75 288 THR A O 1
ATOM 2337 N N . ALA A 1 289 ? -17.594 -19.172 32.375 1 89.62 289 ALA A N 1
ATOM 2338 C CA . ALA A 1 289 ? -17.547 -20.422 33.125 1 89.62 289 ALA A CA 1
ATOM 2339 C C . ALA A 1 289 ? -18.203 -21.562 32.344 1 89.62 289 ALA A C 1
ATOM 2341 O O . ALA A 1 289 ? -18 -22.734 32.656 1 89.62 289 ALA A O 1
ATOM 2342 N N . ASN A 1 290 ? -18.875 -21.172 31.375 1 94.44 290 ASN A N 1
ATOM 2343 C CA . ASN A 1 290 ? -19.609 -22.172 30.594 1 94.44 290 ASN A CA 1
ATOM 2344 C C . ASN A 1 290 ? -18.703 -22.828 29.547 1 94.44 290 ASN A C 1
ATOM 2346 O O . ASN A 1 290 ? -19.016 -23.906 29.047 1 94.44 290 ASN A O 1
ATOM 2350 N N . VAL A 1 291 ? -17.656 -22.234 29.219 1 96.75 291 VAL A N 1
ATOM 2351 C CA . VAL A 1 291 ? -16.797 -22.75 28.156 1 96.75 291 VAL A CA 1
ATOM 2352 C C . VAL A 1 291 ? -16 -23.938 28.672 1 96.75 291 VAL A C 1
ATOM 2354 O O . VAL A 1 291 ? -15.281 -23.828 29.672 1 96.75 291 VAL A O 1
ATOM 2357 N N . THR A 1 292 ? -16.141 -25.016 27.938 1 96.94 292 THR A N 1
ATOM 2358 C CA . THR A 1 292 ? -15.508 -26.234 28.391 1 96.94 292 THR A CA 1
ATOM 2359 C C . THR A 1 292 ? -14.508 -26.75 27.359 1 96.94 292 THR A C 1
ATOM 2361 O O . THR A 1 292 ? -13.648 -27.578 27.688 1 96.94 292 THR A O 1
ATOM 2364 N N . GLU A 1 293 ? -14.609 -26.312 26.125 1 97.12 293 GLU A N 1
ATOM 2365 C CA . GLU A 1 293 ? -13.727 -26.781 25.062 1 97.12 293 GLU A CA 1
ATOM 2366 C C . GLU A 1 293 ? -13.391 -25.672 24.078 1 97.12 293 GLU A C 1
ATOM 2368 O O . GLU A 1 293 ? -14.25 -24.844 23.75 1 97.12 293 GLU A O 1
ATOM 2373 N N . ALA A 1 294 ? -12.164 -25.688 23.625 1 97.94 294 ALA A N 1
ATOM 2374 C CA . ALA A 1 294 ? -11.711 -24.734 22.625 1 97.94 294 ALA A CA 1
ATOM 2375 C C . ALA A 1 294 ? -10.992 -25.422 21.469 1 97.94 294 ALA A C 1
ATOM 2377 O O . ALA A 1 294 ? -10.094 -26.25 21.688 1 97.94 294 ALA A O 1
ATOM 2378 N N . PHE A 1 295 ? -11.438 -25.172 20.281 1 98.12 295 PHE A N 1
ATOM 2379 C CA . PHE A 1 295 ? -10.758 -25.562 19.062 1 98.12 295 PHE A CA 1
ATOM 2380 C C . PHE A 1 295 ? -9.938 -24.406 18.5 1 98.12 295 PHE A C 1
ATOM 2382 O O . PHE A 1 295 ? -10.484 -23.359 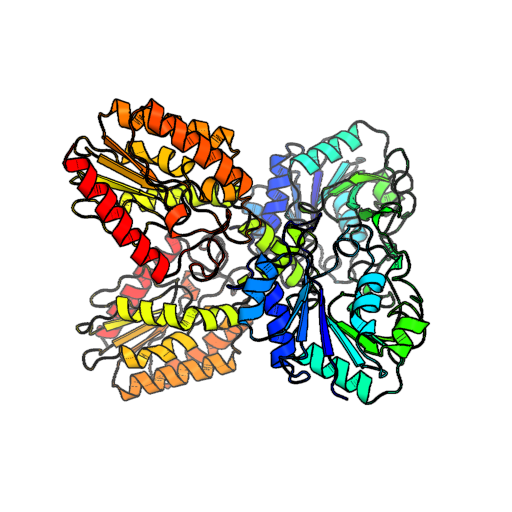18.125 1 98.12 295 PHE A O 1
ATOM 2389 N N . VAL A 1 296 ? -8.641 -24.594 18.438 1 98.44 296 VAL A N 1
ATOM 2390 C CA . VAL A 1 296 ? -7.754 -23.484 18.141 1 98.44 296 VAL A CA 1
ATOM 2391 C C . VAL A 1 296 ? -7.047 -23.719 16.812 1 98.44 296 VAL A C 1
ATOM 2393 O O . VAL A 1 296 ? -6.352 -24.719 16.641 1 98.44 296 VAL A O 1
ATOM 2396 N N . SER A 1 297 ? -7.207 -22.859 15.852 1 98.31 297 SER A N 1
ATOM 2397 C CA . SER A 1 297 ? -6.523 -22.828 14.562 1 98.31 297 SER A CA 1
ATOM 2398 C C . SER A 1 297 ? -6.098 -21.422 14.18 1 98.31 297 SER A C 1
ATOM 2400 O O . SER A 1 297 ? -6.883 -20.672 13.594 1 98.31 297 SER A O 1
ATOM 2402 N N . ILE A 1 298 ? -4.879 -21.078 14.5 1 98.12 298 ILE A N 1
ATOM 2403 C CA . ILE A 1 298 ? -4.43 -19.703 14.344 1 98.12 298 ILE A CA 1
ATOM 2404 C C . ILE A 1 298 ? -2.902 -19.656 14.328 1 98.12 298 ILE A C 1
ATOM 2406 O O . ILE A 1 298 ? -2.24 -20.625 14.688 1 98.12 298 ILE A O 1
ATOM 2410 N N . GLY A 1 299 ? -2.35 -18.578 13.773 1 97.75 299 GLY A N 1
ATOM 2411 C CA . GLY A 1 299 ? -0.914 -18.422 13.938 1 97.75 299 GLY A CA 1
ATOM 2412 C C . GLY A 1 299 ? -0.245 -17.797 12.727 1 97.75 299 GLY A C 1
ATOM 2413 O O . GLY A 1 299 ? 0.8 -17.156 12.852 1 97.75 299 GLY A O 1
ATOM 2414 N N . VAL A 1 300 ? -0.802 -17.953 11.578 1 98 300 VAL A N 1
ATOM 2415 C CA . VAL A 1 300 ? -0.134 -17.5 10.359 1 98 300 VAL A CA 1
ATOM 2416 C C . VAL A 1 300 ? -0.029 -15.984 10.352 1 98 300 VAL A C 1
ATOM 2418 O O . VAL A 1 300 ? 0.966 -15.43 9.883 1 98 300 VAL A O 1
ATOM 2421 N N . ASN A 1 301 ? -1.034 -15.289 10.891 1 97.56 301 ASN A N 1
ATOM 2422 C CA . ASN A 1 301 ? -1.036 -13.828 10.922 1 97.56 301 ASN A CA 1
ATOM 2423 C C . ASN A 1 301 ? 0.066 -13.289 11.828 1 97.56 301 ASN A C 1
ATOM 2425 O O . ASN A 1 301 ? 0.548 -12.172 11.625 1 97.56 301 ASN A O 1
ATOM 2429 N N . ASP A 1 302 ? 0.433 -14.117 12.836 1 98.44 302 ASP A N 1
ATOM 2430 C CA . ASP A 1 302 ? 1.544 -13.719 13.695 1 98.44 302 ASP A CA 1
ATOM 2431 C C . ASP A 1 302 ? 2.83 -13.555 12.891 1 98.44 302 ASP A C 1
ATOM 2433 O O . ASP A 1 302 ? 3.564 -12.578 13.07 1 98.44 302 ASP A O 1
ATOM 2437 N N . LEU A 1 303 ? 3.037 -14.461 11.992 1 97.69 303 LEU A N 1
ATOM 2438 C CA . LEU A 1 303 ? 4.199 -14.375 11.117 1 97.69 303 LEU A CA 1
ATOM 2439 C C . LEU A 1 303 ? 4.086 -13.172 10.18 1 97.69 303 LEU A C 1
ATOM 2441 O O . LEU A 1 303 ? 5.059 -12.43 10 1 97.69 303 LEU A O 1
ATOM 2445 N N . ILE A 1 304 ? 2.938 -12.984 9.625 1 96.31 304 ILE A N 1
ATOM 2446 C CA . ILE A 1 304 ? 2.684 -11.875 8.711 1 96.31 304 ILE A CA 1
ATOM 2447 C C . ILE A 1 304 ? 2.961 -10.547 9.414 1 96.31 304 ILE A C 1
ATOM 2449 O O . ILE A 1 304 ? 3.541 -9.633 8.828 1 96.31 304 ILE A O 1
ATOM 2453 N N . THR A 1 305 ? 2.588 -10.484 10.688 1 96.06 305 THR A N 1
ATOM 2454 C CA . THR A 1 305 ? 2.709 -9.266 11.477 1 96.06 305 THR A CA 1
ATOM 2455 C C . THR A 1 305 ? 4.16 -9.031 11.891 1 96.06 305 THR A C 1
ATOM 2457 O O . THR A 1 305 ? 4.551 -7.898 12.172 1 96.06 305 THR A O 1
ATOM 2460 N N . GLY A 1 306 ? 4.98 -10.164 12.055 1 95.62 306 GLY A N 1
ATOM 2461 C CA . GLY A 1 306 ? 6.395 -9.992 12.344 1 95.62 306 GLY A CA 1
ATOM 2462 C C . GLY A 1 306 ? 6.797 -10.578 13.688 1 95.62 306 GLY A C 1
ATOM 2463 O O . GLY A 1 306 ? 7.898 -10.32 14.172 1 95.62 306 GLY A O 1
ATOM 2464 N N . TYR A 1 307 ? 5.91 -11.289 14.25 1 97.25 307 TYR A N 1
ATOM 2465 C CA . TYR A 1 307 ? 6.305 -11.977 15.477 1 97.25 307 TYR A CA 1
ATOM 2466 C C . TYR A 1 307 ? 7.375 -13.023 15.195 1 97.25 307 TYR A C 1
ATOM 2468 O O . TYR A 1 307 ? 7.316 -13.719 14.18 1 97.25 307 TYR A O 1
ATOM 2476 N N . SER A 1 308 ? 8.32 -13.133 16.094 1 97.5 308 SER A N 1
ATOM 2477 C CA . SER A 1 308 ? 9.336 -14.164 15.961 1 97.5 308 SER A CA 1
ATOM 2478 C C . SER A 1 308 ? 8.773 -15.547 16.281 1 97.5 308 SER A C 1
ATOM 2480 O O . SER A 1 308 ? 7.727 -15.656 16.922 1 97.5 308 SER A O 1
ATOM 2482 N N . VAL A 1 309 ? 9.469 -16.5 15.812 1 98.31 309 VAL A N 1
ATOM 2483 C CA . VAL A 1 309 ? 9.078 -17.875 16.094 1 98.31 309 VAL A CA 1
ATOM 2484 C C . VAL A 1 309 ? 9.023 -18.109 17.594 1 98.31 309 VAL A C 1
ATOM 2486 O O . VAL A 1 309 ? 8.078 -18.719 18.109 1 98.31 309 VAL A O 1
ATOM 2489 N N . GLU A 1 310 ? 9.914 -17.547 18.312 1 98.25 310 GLU A N 1
ATOM 2490 C CA . GLU A 1 310 ? 9.984 -17.703 19.75 1 98.25 310 GLU A CA 1
ATOM 2491 C C . GLU A 1 310 ? 8.789 -17.031 20.438 1 98.25 310 GLU A C 1
ATOM 2493 O O . GLU A 1 310 ? 8.242 -17.547 21.406 1 98.25 310 GLU A O 1
ATOM 2498 N N . GLU A 1 311 ? 8.453 -15.875 19.922 1 98.31 311 GLU A N 1
ATOM 2499 C CA . GLU A 1 311 ? 7.281 -15.188 20.453 1 98.31 311 GLU A CA 1
ATOM 2500 C C . GLU A 1 311 ? 6.016 -16.016 20.234 1 98.31 311 GLU A C 1
ATOM 2502 O O . GLU A 1 311 ? 5.145 -16.062 21.109 1 98.31 311 GLU A O 1
ATOM 2507 N N . ILE A 1 312 ? 5.98 -16.688 19.172 1 98.62 312 ILE A N 1
ATOM 2508 C CA . ILE A 1 312 ? 4.812 -17.5 18.859 1 98.62 312 ILE A CA 1
ATOM 2509 C C . ILE A 1 312 ? 4.766 -18.719 19.766 1 98.62 312 ILE A C 1
ATOM 2511 O O . ILE A 1 312 ? 3.705 -19.094 20.281 1 98.62 312 ILE A O 1
ATOM 2515 N N . PHE A 1 313 ? 5.957 -19.312 20.078 1 98.62 313 PHE A N 1
ATOM 2516 C CA . PHE A 1 313 ? 6.035 -20.375 21.062 1 98.62 313 PHE A CA 1
ATOM 2517 C C . PHE A 1 313 ? 5.477 -19.922 22.406 1 98.62 313 PHE A C 1
ATOM 2519 O O . PHE A 1 313 ? 4.605 -20.578 22.984 1 98.62 313 PHE A O 1
ATOM 2526 N N . SER A 1 314 ? 5.953 -18.797 22.734 1 98.62 314 SER A N 1
ATOM 2527 C CA . SER A 1 314 ? 5.57 -18.25 24.031 1 98.62 314 SER A CA 1
ATOM 2528 C C . SER A 1 314 ? 4.07 -17.984 24.109 1 98.62 314 SER A C 1
ATOM 2530 O O . SER A 1 314 ? 3.434 -18.234 25.125 1 98.62 314 SER A O 1
ATOM 2532 N N . ASN A 1 315 ? 3.568 -17.5 23.047 1 98.69 315 ASN A N 1
ATOM 2533 C CA . ASN A 1 315 ? 2.145 -17.188 23.031 1 98.69 315 ASN A CA 1
ATOM 2534 C C . ASN A 1 315 ? 1.287 -18.453 23.062 1 98.69 315 ASN A C 1
ATOM 2536 O O . ASN A 1 315 ? 0.227 -18.469 23.688 1 98.69 315 ASN A O 1
ATOM 2540 N N . PHE A 1 316 ? 1.715 -19.484 22.438 1 98.69 316 PHE A N 1
ATOM 2541 C CA . PHE A 1 316 ? 1.004 -20.75 22.531 1 98.69 316 PHE A CA 1
ATOM 2542 C C . PHE A 1 316 ? 1.057 -21.297 23.953 1 98.69 316 PHE A C 1
ATOM 2544 O O . PHE A 1 316 ? 0.071 -21.844 24.453 1 98.69 316 PHE A O 1
ATOM 2551 N N . GLN A 1 317 ? 2.158 -21.141 24.594 1 98.56 317 GLN A N 1
ATOM 2552 C CA . GLN A 1 317 ? 2.293 -21.578 25.969 1 98.56 317 GLN A CA 1
ATOM 2553 C C . GLN A 1 317 ? 1.357 -20.797 26.891 1 98.56 317 GLN A C 1
ATOM 2555 O O . GLN A 1 317 ? 0.723 -21.359 27.781 1 98.56 317 GLN A O 1
ATOM 2560 N N . LYS A 1 318 ? 1.331 -19.516 26.641 1 98.31 318 LYS A N 1
ATOM 2561 C CA . LYS A 1 318 ? 0.42 -18.688 27.406 1 98.31 318 LYS A CA 1
ATOM 2562 C C . LYS A 1 318 ? -1.03 -19.109 27.203 1 98.31 318 LYS A C 1
ATOM 2564 O O . LYS A 1 318 ? -1.811 -19.156 28.156 1 98.31 318 LYS A O 1
ATOM 2569 N N . LEU A 1 319 ? -1.328 -19.359 25.953 1 98.38 319 LEU A N 1
ATOM 2570 C CA . LEU A 1 319 ? -2.672 -19.844 25.641 1 98.38 319 LEU A CA 1
ATOM 2571 C C . LEU A 1 319 ? -2.979 -21.125 26.406 1 98.38 319 LEU A C 1
ATOM 2573 O O . LEU A 1 319 ? -4.035 -21.25 27.031 1 98.38 319 LEU A O 1
ATOM 2577 N N . TYR A 1 320 ? -2.057 -22.031 26.344 1 98.19 320 TYR A N 1
ATOM 2578 C CA . TYR A 1 320 ? -2.207 -23.297 27.047 1 98.19 320 TYR A CA 1
ATOM 2579 C C . TYR A 1 320 ? -2.434 -23.078 28.531 1 98.19 320 TYR A C 1
ATOM 2581 O O . TYR A 1 320 ? -3.359 -23.641 29.125 1 98.19 320 TYR A O 1
ATOM 2589 N N . SER A 1 321 ? -1.631 -22.266 29.109 1 97.88 321 SER A N 1
ATOM 2590 C CA . SER A 1 321 ? -1.731 -22 30.531 1 97.88 321 SER A CA 1
ATOM 2591 C C . SER A 1 321 ? -3.092 -21.406 30.891 1 97.88 321 SER A C 1
ATOM 2593 O O . SER A 1 321 ? -3.723 -21.828 31.859 1 97.88 321 SER A O 1
ATOM 2595 N N . LEU A 1 322 ? -3.5 -20.5 30.109 1 97.12 322 LEU A N 1
ATOM 2596 C CA . LEU A 1 322 ? -4.77 -19.828 30.359 1 97.12 322 LEU A CA 1
ATOM 2597 C C . LEU A 1 322 ? -5.934 -20.812 30.266 1 97.12 322 LEU A C 1
ATOM 2599 O O . LEU A 1 322 ? -6.809 -20.828 31.125 1 97.12 322 LEU A O 1
ATOM 2603 N N . LEU A 1 323 ? -5.926 -21.641 29.25 1 97.25 323 LEU A N 1
ATOM 2604 C CA . LEU A 1 323 ? -7.012 -22.594 29.062 1 97.25 323 LEU A CA 1
ATOM 2605 C C . LEU A 1 323 ? -6.957 -23.688 30.109 1 97.25 323 LEU A C 1
ATOM 2607 O O . LEU A 1 323 ? -7.988 -24.094 30.656 1 97.25 323 LEU A O 1
ATOM 2611 N N . ALA A 1 324 ? -5.793 -24.109 30.422 1 96.38 324 ALA A N 1
ATOM 2612 C CA . ALA A 1 324 ? -5.613 -25.156 31.438 1 96.38 324 ALA A CA 1
ATOM 2613 C C . ALA A 1 324 ? -6.074 -24.672 32.812 1 96.38 324 ALA A C 1
ATOM 2615 O O . ALA A 1 324 ? -6.738 -25.406 33.531 1 96.38 324 ALA A O 1
ATOM 2616 N N . GLU A 1 325 ? -5.773 -23.469 33.094 1 95.25 325 GLU A N 1
ATOM 2617 C CA . GLU A 1 325 ? -6.168 -22.891 34.375 1 95.25 325 GLU A CA 1
ATOM 2618 C C . GLU A 1 325 ? -7.688 -22.828 34.531 1 95.25 325 GLU A C 1
ATOM 2620 O O . GLU A 1 325 ? -8.227 -22.906 35.625 1 95.25 325 GLU A O 1
ATOM 2625 N N . ASN A 1 326 ? -8.344 -22.75 33.469 1 95.12 326 ASN A N 1
ATOM 2626 C CA . ASN A 1 326 ? -9.805 -22.656 33.469 1 95.12 326 ASN A CA 1
ATOM 2627 C C . ASN A 1 326 ? -10.453 -24 33.156 1 95.12 326 ASN A C 1
ATOM 2629 O O . ASN A 1 326 ? -11.664 -24.062 32.938 1 95.12 326 ASN A O 1
ATOM 2633 N N . LYS A 1 327 ? -9.641 -25.047 33.062 1 95.62 327 LYS A N 1
ATOM 2634 C CA . LYS A 1 327 ? -10.094 -26.422 32.844 1 95.62 327 LYS A CA 1
ATOM 2635 C C . LYS A 1 327 ? -10.836 -26.578 31.531 1 95.62 327 LYS A C 1
ATOM 2637 O O . LYS A 1 327 ? -11.891 -27.203 31.469 1 95.62 327 LYS A O 1
ATOM 2642 N N . ILE A 1 328 ? -10.328 -25.906 30.594 1 96.94 328 ILE A N 1
ATOM 2643 C CA . ILE A 1 328 ? -10.906 -25.969 29.25 1 96.94 328 ILE A CA 1
ATOM 2644 C C . ILE A 1 328 ? -10.133 -26.984 28.406 1 96.94 328 ILE A C 1
ATOM 2646 O O . ILE A 1 328 ? -8.906 -26.891 28.281 1 96.94 328 ILE A O 1
ATOM 2650 N N . LYS A 1 329 ? -10.828 -27.875 27.828 1 96.62 329 LYS A N 1
ATOM 2651 C CA . LYS A 1 329 ? -10.227 -28.828 26.891 1 96.62 329 LYS A CA 1
ATOM 2652 C C . LYS A 1 329 ? -9.812 -28.141 25.594 1 96.62 329 LYS A C 1
ATOM 2654 O O . LYS A 1 329 ? -10.531 -27.266 25.094 1 96.62 329 LYS A O 1
ATOM 2659 N N . MET A 1 330 ? -8.734 -28.531 25.094 1 96.94 330 MET A N 1
ATOM 2660 C CA . MET A 1 330 ? -8.219 -27.844 23.922 1 96.94 330 MET A CA 1
ATOM 2661 C C . MET A 1 330 ? -7.926 -28.828 22.797 1 96.94 330 MET A C 1
ATOM 2663 O O . MET A 1 330 ? -7.512 -29.953 23.047 1 96.94 330 MET A O 1
ATOM 2667 N N . ARG A 1 331 ? -8.102 -28.438 21.625 1 97.81 331 ARG A N 1
ATOM 2668 C CA . ARG A 1 331 ? -7.684 -29.047 20.375 1 97.81 331 ARG A CA 1
ATOM 2669 C C . ARG A 1 331 ? -7.012 -28.047 19.453 1 97.81 331 ARG A C 1
ATOM 2671 O O . ARG A 1 331 ? -7.516 -26.938 19.266 1 97.81 331 ARG A O 1
ATOM 2678 N N . PHE A 1 332 ? -5.902 -28.391 18.953 1 98.5 332 PHE A N 1
ATOM 2679 C CA . PHE A 1 332 ? -5.145 -27.469 18.109 1 98.5 332 PHE A CA 1
ATOM 2680 C C . PHE A 1 332 ? -5.012 -28.016 16.688 1 98.5 332 PHE A C 1
ATOM 2682 O O . PHE A 1 332 ? -5.129 -29.219 16.469 1 98.5 332 PHE A O 1
ATOM 2689 N N . THR A 1 333 ? -4.805 -27.188 15.758 1 98.62 333 THR A N 1
ATOM 2690 C CA . THR A 1 333 ? -4.301 -27.562 14.438 1 98.62 333 THR A CA 1
ATOM 2691 C C . THR A 1 333 ? -2.906 -26.984 14.211 1 98.62 333 THR A C 1
ATOM 2693 O O . THR A 1 333 ? -2.488 -26.062 14.906 1 98.62 333 THR A O 1
ATOM 2696 N N . THR A 1 334 ? -2.254 -27.547 13.273 1 98.62 334 THR A N 1
ATOM 2697 C CA . THR A 1 334 ? -1.033 -26.922 12.789 1 98.62 334 THR A CA 1
ATOM 2698 C C . THR A 1 334 ? -1.354 -25.641 12.023 1 98.62 334 THR A C 1
ATOM 2700 O O . THR A 1 334 ? -2.514 -25.391 11.688 1 98.62 334 THR A O 1
ATOM 2703 N N . ILE A 1 335 ? -0.309 -24.859 11.82 1 98.56 335 ILE A N 1
ATOM 2704 C CA . ILE A 1 335 ? -0.42 -23.672 10.969 1 98.56 335 ILE A CA 1
ATOM 2705 C C . ILE A 1 335 ? -0.272 -24.078 9.508 1 98.56 335 ILE A C 1
ATOM 2707 O O . ILE A 1 335 ? 0.645 -24.828 9.156 1 98.56 335 ILE A O 1
ATOM 2711 N N . ALA A 1 336 ? -1.206 -23.656 8.742 1 98.12 336 ALA A N 1
ATOM 2712 C CA . ALA A 1 336 ? -1.159 -24 7.32 1 98.12 336 ALA A CA 1
ATOM 2713 C C . ALA A 1 336 ? 0.01 -23.297 6.633 1 98.12 336 ALA A C 1
ATOM 2715 O O . ALA A 1 336 ? 0.293 -22.125 6.906 1 98.12 336 ALA A O 1
ATOM 2716 N N . TYR A 1 337 ? 0.658 -24.016 5.781 1 98.25 337 TYR A N 1
ATOM 2717 C CA . TYR A 1 337 ? 1.647 -23.391 4.914 1 98.25 337 TYR A CA 1
ATOM 2718 C C . TYR A 1 337 ? 0.996 -22.359 4 1 98.25 337 TYR A C 1
ATOM 2720 O O . TYR A 1 337 ? -0.212 -22.406 3.758 1 98.25 337 TYR A O 1
ATOM 2728 N N . THR A 1 338 ? 1.81 -21.438 3.537 1 97.88 338 THR A N 1
ATOM 2729 C CA . THR A 1 338 ? 1.376 -20.484 2.52 1 97.88 338 THR A CA 1
ATOM 2730 C C . THR A 1 338 ? 1.969 -20.844 1.159 1 97.88 338 THR A C 1
ATOM 2732 O O . THR A 1 338 ? 2.705 -21.828 1.036 1 97.88 338 THR A O 1
ATOM 2735 N N . LEU A 1 339 ? 1.513 -20.125 0.141 1 97.56 339 LEU A N 1
ATOM 2736 C CA . LEU A 1 339 ? 2.129 -20.234 -1.178 1 97.56 339 LEU A CA 1
ATOM 2737 C C . LEU A 1 339 ? 2.652 -18.875 -1.638 1 97.56 339 LEU A C 1
ATOM 2739 O O . LEU A 1 339 ? 1.87 -17.969 -1.91 1 97.56 339 LEU A O 1
ATOM 2743 N N . PHE A 1 340 ? 3.896 -18.688 -1.689 1 95.62 340 PHE A N 1
ATOM 2744 C CA . PHE A 1 340 ? 4.668 -17.547 -2.176 1 95.62 340 PHE A CA 1
ATOM 2745 C C . PHE A 1 340 ? 4.141 -16.25 -1.581 1 95.62 340 PHE A C 1
ATOM 2747 O O . PHE A 1 340 ? 3.596 -15.406 -2.299 1 95.62 340 PHE A O 1
ATOM 2754 N N . ARG A 1 341 ? 4.328 -16.016 -0.366 1 94.56 341 ARG A N 1
ATOM 2755 C CA . ARG A 1 341 ? 4.012 -14.781 0.362 1 94.56 341 ARG A CA 1
ATOM 2756 C C . ARG A 1 341 ? 5.277 -14.102 0.859 1 94.56 341 ARG A C 1
ATOM 2758 O O . ARG A 1 341 ? 6.168 -14.75 1.408 1 94.56 341 ARG A O 1
ATOM 2765 N N . GLU A 1 342 ? 5.312 -12.859 0.638 1 92.75 342 GLU A N 1
ATOM 2766 C CA . GLU A 1 342 ? 6.539 -12.164 1.006 1 92.75 342 GLU A CA 1
ATOM 2767 C C . GLU A 1 342 ? 6.68 -12.047 2.521 1 92.75 342 GLU A C 1
ATOM 2769 O O . GLU A 1 342 ? 7.789 -11.938 3.043 1 92.75 342 GLU A O 1
ATOM 2774 N N . THR A 1 343 ? 5.594 -12.164 3.244 1 92.62 343 THR A N 1
ATOM 2775 C CA . THR A 1 343 ? 5.59 -11.93 4.684 1 92.62 343 THR A CA 1
ATOM 2776 C C . THR A 1 343 ? 5.809 -13.242 5.441 1 92.62 343 THR A C 1
ATOM 2778 O O . THR A 1 343 ? 6.008 -13.234 6.656 1 92.62 343 THR A O 1
ATOM 2781 N N . VAL A 1 344 ? 5.746 -14.383 4.746 1 95.44 344 VAL A N 1
ATOM 2782 C CA . VAL A 1 344 ? 5.781 -15.656 5.461 1 95.44 344 VAL A CA 1
ATOM 2783 C C . VAL A 1 344 ? 6.836 -16.562 4.836 1 95.44 344 VAL A C 1
ATOM 2785 O O . VAL A 1 344 ? 6.852 -16.766 3.619 1 95.44 344 VAL A O 1
ATOM 2788 N N . ASN A 1 345 ? 7.699 -17 5.641 1 94.56 345 ASN A N 1
ATOM 2789 C CA . ASN A 1 345 ? 8.641 -18.062 5.285 1 94.56 345 ASN A CA 1
ATOM 2790 C C . ASN A 1 345 ? 8.148 -19.422 5.77 1 94.56 345 ASN A C 1
ATOM 2792 O O . ASN A 1 345 ? 8.062 -19.656 6.977 1 94.56 345 ASN A O 1
ATOM 2796 N N . ASN A 1 346 ? 7.918 -20.312 4.902 1 97 346 ASN A N 1
ATOM 2797 C CA . ASN A 1 346 ? 7.383 -21.625 5.266 1 97 346 ASN A CA 1
ATOM 2798 C C . ASN A 1 346 ? 8.359 -22.406 6.141 1 97 346 ASN A C 1
ATOM 2800 O O . ASN A 1 346 ? 7.961 -23.328 6.859 1 97 346 ASN A O 1
ATOM 2804 N N . ALA A 1 347 ? 9.578 -22.016 6.082 1 96.69 347 ALA A N 1
ATOM 2805 C CA . ALA A 1 347 ? 10.531 -22.641 7 1 96.69 347 ALA A CA 1
ATOM 2806 C C . ALA A 1 347 ? 10.18 -22.312 8.453 1 96.69 347 ALA A C 1
ATOM 2808 O O . ALA A 1 347 ? 10.359 -23.141 9.344 1 96.69 347 ALA A O 1
ATOM 2809 N N . ASP A 1 348 ? 9.742 -21.125 8.656 1 97.88 348 ASP A N 1
ATOM 2810 C CA . ASP A 1 348 ? 9.312 -20.734 10 1 97.88 348 ASP A CA 1
ATOM 2811 C C . ASP A 1 348 ? 8.055 -21.5 10.406 1 97.88 348 ASP A C 1
ATOM 2813 O O . ASP A 1 348 ? 7.93 -21.938 11.547 1 97.88 348 ASP A O 1
ATOM 2817 N N . ILE A 1 349 ? 7.125 -21.688 9.492 1 98.5 349 ILE A N 1
ATOM 2818 C CA . ILE A 1 349 ? 5.922 -22.453 9.766 1 98.5 349 ILE A CA 1
ATOM 2819 C C . ILE A 1 349 ? 6.301 -23.891 10.156 1 98.5 349 ILE A C 1
ATOM 2821 O O . ILE A 1 349 ? 5.762 -24.438 11.109 1 98.5 349 ILE A O 1
ATOM 2825 N N . GLU A 1 350 ? 7.211 -24.406 9.414 1 98.25 350 GLU A N 1
ATOM 2826 C CA . GLU A 1 350 ? 7.672 -25.75 9.711 1 98.25 350 GLU A CA 1
ATOM 2827 C C . GLU A 1 350 ? 8.242 -25.844 11.117 1 98.25 350 GLU A C 1
ATOM 2829 O O . GLU A 1 350 ? 7.93 -26.781 11.859 1 98.25 350 GLU A O 1
ATOM 2834 N N . LYS A 1 351 ? 9.023 -24.922 11.414 1 98.44 351 LYS A N 1
ATOM 2835 C CA . LYS A 1 351 ? 9.602 -24.875 12.758 1 98.44 351 LYS A CA 1
ATOM 2836 C C . LYS A 1 351 ? 8.516 -24.812 13.828 1 98.44 351 LYS A C 1
ATOM 2838 O O . LYS A 1 351 ? 8.57 -25.531 14.82 1 98.44 351 LYS A O 1
ATOM 2843 N N . ILE A 1 352 ? 7.59 -23.984 13.648 1 98.69 352 ILE A N 1
ATOM 2844 C CA . ILE A 1 352 ? 6.516 -23.812 14.617 1 98.69 352 ILE A CA 1
ATOM 2845 C C . ILE A 1 352 ? 5.68 -25.094 14.703 1 98.69 352 ILE A C 1
ATOM 2847 O O . ILE A 1 352 ? 5.355 -25.547 15.805 1 98.69 352 ILE A O 1
ATOM 2851 N N . ASN A 1 353 ? 5.379 -25.672 13.555 1 98.69 353 ASN A N 1
ATOM 2852 C CA . ASN A 1 353 ? 4.566 -26.875 13.523 1 98.69 353 ASN A CA 1
ATOM 2853 C C . ASN A 1 353 ? 5.277 -28.047 14.195 1 98.69 353 ASN A C 1
ATOM 2855 O O . ASN A 1 353 ? 4.641 -28.875 14.852 1 98.69 353 ASN A O 1
ATOM 2859 N N . GLN A 1 354 ? 6.508 -28.094 14 1 98.56 354 GLN A N 1
ATOM 2860 C CA . GLN A 1 354 ? 7.277 -29.125 14.695 1 98.56 354 GLN A CA 1
ATOM 2861 C C . GLN A 1 354 ? 7.215 -28.938 16.203 1 98.56 354 GLN A C 1
ATOM 2863 O O . GLN A 1 354 ? 6.973 -29.891 16.953 1 98.56 354 GLN A O 1
ATOM 2868 N N . TRP A 1 355 ? 7.449 -27.75 16.578 1 98.69 355 TRP A N 1
ATOM 2869 C CA . TRP A 1 355 ? 7.367 -27.438 18 1 98.69 355 TRP A CA 1
ATOM 2870 C C . TRP A 1 355 ? 5.969 -27.719 18.547 1 98.69 355 TRP A C 1
ATOM 2872 O O . TRP A 1 355 ? 5.82 -28.312 19.609 1 98.69 355 TRP A O 1
ATOM 2882 N N . LEU A 1 356 ? 4.973 -27.312 17.844 1 98.44 356 LEU A N 1
ATOM 2883 C CA . LEU A 1 356 ? 3.584 -27.516 18.25 1 98.44 356 LEU A CA 1
ATOM 2884 C C . LEU A 1 356 ? 3.27 -29 18.406 1 98.44 356 LEU A C 1
ATOM 2886 O O . LEU A 1 356 ? 2.557 -29.391 19.328 1 98.44 356 LEU A O 1
ATOM 2890 N N . THR A 1 357 ? 3.781 -29.734 17.469 1 98.56 357 THR A N 1
ATOM 2891 C CA . THR A 1 357 ? 3.566 -31.188 17.516 1 98.56 357 THR A CA 1
ATOM 2892 C C . THR A 1 357 ? 4.156 -31.781 18.781 1 98.56 357 THR A C 1
ATOM 2894 O O . THR A 1 357 ? 3.486 -32.531 19.484 1 98.56 357 THR A O 1
ATOM 2897 N N . GLU A 1 358 ? 5.285 -31.391 19.094 1 98.56 358 GLU A N 1
ATOM 2898 C CA . GLU A 1 358 ? 5.941 -31.875 20.297 1 98.56 358 GLU A CA 1
ATOM 2899 C C . GLU A 1 358 ? 5.238 -31.344 21.547 1 98.56 358 GLU A C 1
ATOM 2901 O O . GLU A 1 358 ? 5.008 -32.094 22.5 1 98.56 358 GLU A O 1
ATOM 2906 N N . PHE A 1 359 ? 4.984 -30.156 21.531 1 98.5 359 PHE A N 1
ATOM 2907 C CA . PHE A 1 359 ? 4.324 -29.5 22.656 1 98.5 359 PHE A CA 1
ATOM 2908 C C . PHE A 1 359 ? 2.982 -30.156 22.969 1 98.5 359 PHE A C 1
ATOM 2910 O O . PHE A 1 359 ? 2.674 -30.438 24.125 1 98.5 359 PHE A O 1
ATOM 2917 N N . CYS A 1 360 ? 2.242 -30.359 21.922 1 98.31 360 CYS A N 1
ATOM 2918 C CA . CYS A 1 360 ? 0.935 -30.984 22.078 1 98.31 360 CYS A CA 1
ATOM 2919 C C . CYS A 1 360 ? 1.073 -32.438 22.578 1 98.31 360 CYS A C 1
ATOM 2921 O O . CYS A 1 360 ? 0.292 -32.875 23.422 1 98.31 360 CYS A O 1
ATOM 2923 N N . TYR A 1 361 ? 2.053 -33.062 22.094 1 97.88 361 TYR A N 1
ATOM 2924 C CA . TYR A 1 361 ? 2.307 -34.438 22.547 1 97.88 361 TYR A CA 1
ATOM 2925 C C . TYR A 1 361 ? 2.625 -34.469 24.047 1 97.88 361 TYR A C 1
ATOM 2927 O O . TYR A 1 361 ? 2.027 -35.219 24.797 1 97.88 361 TYR A O 1
ATOM 2935 N N . GLN A 1 362 ? 3.42 -33.594 24.453 1 97.81 362 GLN A N 1
ATOM 2936 C CA . GLN A 1 362 ? 3.869 -33.562 25.844 1 97.81 362 GLN A CA 1
ATOM 2937 C C . GLN A 1 362 ? 2.719 -33.188 26.781 1 97.81 362 GLN A C 1
ATOM 2939 O O . GLN A 1 362 ? 2.676 -33.625 27.922 1 97.81 362 GLN A O 1
ATOM 2944 N N . ASN A 1 363 ? 1.8 -32.469 26.281 1 97.44 363 ASN A N 1
ATOM 2945 C CA . ASN A 1 363 ? 0.717 -31.969 27.125 1 97.44 363 ASN A CA 1
ATOM 2946 C C . ASN A 1 363 ? -0.591 -32.719 26.844 1 97.44 363 ASN A C 1
ATOM 2948 O O . ASN A 1 363 ? -1.653 -32.281 27.312 1 97.44 363 ASN A O 1
ATOM 2952 N N . GLN A 1 364 ? -0.53 -33.719 25.984 1 96.44 364 GLN A N 1
ATOM 2953 C CA . GLN A 1 364 ? -1.668 -34.594 25.656 1 96.44 364 GLN A CA 1
ATOM 2954 C C . GLN A 1 364 ? -2.805 -33.781 25.047 1 96.44 364 GLN A C 1
ATOM 2956 O O . GLN A 1 364 ? -3.961 -33.906 25.453 1 96.44 364 GLN A O 1
ATOM 2961 N N . ILE A 1 365 ? -2.508 -32.875 24.172 1 97.62 365 ILE A N 1
ATOM 2962 C CA . ILE A 1 365 ? -3.463 -32.062 23.422 1 97.62 365 ILE A CA 1
ATOM 2963 C C . ILE A 1 365 ? -3.639 -32.656 22.016 1 97.62 365 ILE A C 1
ATOM 2965 O O . ILE A 1 365 ? -2.664 -32.812 21.266 1 97.62 365 ILE A O 1
ATOM 2969 N N . PRO A 1 366 ? -4.836 -33 21.672 1 98 366 PRO A N 1
ATOM 2970 C CA . PRO A 1 366 ? -5.031 -33.438 20.281 1 98 366 PRO A CA 1
ATOM 2971 C C . PRO A 1 366 ? -4.637 -32.375 19.266 1 98 366 PRO A C 1
ATOM 2973 O O . PRO A 1 366 ? -4.98 -31.203 19.422 1 98 366 PRO A O 1
ATOM 2976 N N . LEU A 1 367 ? -3.898 -32.781 18.25 1 98.38 367 LEU A N 1
ATOM 2977 C CA . LEU A 1 367 ? -3.418 -31.891 17.203 1 98.38 367 LEU A CA 1
ATOM 2978 C C . LEU A 1 367 ? -3.732 -32.438 15.82 1 98.38 367 LEU A C 1
ATOM 2980 O O . LEU A 1 367 ? -3.4 -33.594 15.516 1 98.38 367 LEU A O 1
ATOM 2984 N N . LEU A 1 368 ? -4.387 -31.688 15.07 1 98.38 368 LEU A N 1
ATOM 2985 C CA . LEU A 1 368 ? -4.664 -32.062 13.688 1 98.38 368 LEU A CA 1
ATOM 2986 C C . LEU A 1 368 ? -3.676 -31.391 12.742 1 98.38 368 LEU A C 1
ATOM 2988 O O . LEU A 1 368 ? -3.564 -30.156 12.719 1 98.38 368 LEU A O 1
ATOM 2992 N N . ASP A 1 369 ? -2.982 -32.156 11.977 1 98.31 369 ASP A N 1
ATOM 2993 C CA . ASP A 1 369 ? -2.1 -31.594 10.953 1 98.31 369 ASP A CA 1
ATOM 2994 C C . ASP A 1 369 ? -2.867 -31.297 9.664 1 98.31 369 ASP A C 1
ATOM 2996 O O . ASP A 1 369 ? -3.031 -32.188 8.812 1 98.31 369 ASP A O 1
ATOM 3000 N N . ILE A 1 370 ? -3.164 -30.094 9.547 1 98.31 370 ILE A N 1
ATOM 3001 C CA . ILE A 1 370 ? -4.031 -29.75 8.43 1 98.31 370 ILE A CA 1
ATOM 3002 C C . ILE A 1 370 ? -3.219 -29.703 7.137 1 98.31 370 ILE A C 1
ATOM 3004 O O . ILE A 1 370 ? -3.781 -29.719 6.039 1 98.31 370 ILE A O 1
ATOM 3008 N N . ASN A 1 371 ? -1.938 -29.609 7.184 1 98.31 371 ASN A N 1
ATOM 3009 C CA . ASN A 1 371 ? -1.091 -29.547 5.996 1 98.31 371 ASN A CA 1
ATOM 3010 C C . ASN A 1 371 ? -1.1 -30.859 5.227 1 98.31 371 ASN A C 1
ATOM 3012 O O . ASN A 1 371 ? -0.809 -30.875 4.027 1 98.31 371 ASN A O 1
ATOM 3016 N N . ARG A 1 372 ? -1.504 -31.922 5.883 1 97.38 372 ARG A N 1
ATOM 3017 C CA . ARG A 1 372 ? -1.633 -33.219 5.211 1 97.38 372 ARG A CA 1
ATOM 3018 C C . ARG A 1 372 ? -2.693 -33.156 4.117 1 97.38 372 ARG A C 1
ATOM 3020 O O . ARG A 1 372 ? -2.639 -33.906 3.15 1 97.38 372 ARG A O 1
ATOM 3027 N N . PHE A 1 373 ? -3.611 -32.219 4.277 1 97.56 373 PHE A N 1
ATOM 3028 C CA . PHE A 1 373 ? -4.738 -32.125 3.357 1 97.56 373 PHE A CA 1
ATOM 3029 C C . PHE A 1 373 ? -4.527 -30.984 2.357 1 97.56 373 PHE A C 1
ATOM 3031 O O . PHE A 1 373 ? -5.168 -30.953 1.306 1 97.56 373 PHE A O 1
ATOM 3038 N N . LEU A 1 374 ? -3.66 -30.016 2.717 1 97.81 374 LEU A N 1
ATOM 3039 C CA . LEU A 1 374 ? -3.666 -28.75 1.991 1 97.81 374 LEU A CA 1
ATOM 3040 C C . LEU A 1 374 ? -2.371 -28.562 1.207 1 97.81 374 LEU A C 1
ATOM 3042 O O . LEU A 1 374 ? -2.309 -27.75 0.283 1 97.81 374 LEU A O 1
ATOM 3046 N N . SER A 1 375 ? -1.302 -29.266 1.612 1 97.31 375 SER A N 1
ATOM 3047 C CA . SER A 1 375 ? 0.02 -28.844 1.17 1 97.31 375 SER A CA 1
ATOM 3048 C C . SER A 1 375 ? 0.8 -30 0.551 1 97.31 375 SER A C 1
ATOM 3050 O O . SER A 1 375 ? 0.473 -31.156 0.776 1 97.31 375 SER A O 1
ATOM 3052 N N . LYS A 1 376 ? 1.74 -29.625 -0.249 1 94.44 376 LYS A N 1
ATOM 3053 C CA . LYS A 1 376 ? 2.721 -30.547 -0.817 1 94.44 376 LYS A CA 1
ATOM 3054 C C . LYS A 1 376 ? 4.129 -29.984 -0.729 1 94.44 376 LYS A C 1
ATOM 3056 O O . LYS A 1 376 ? 4.367 -28.844 -1.139 1 94.44 376 LYS A O 1
ATOM 3061 N N . ASP A 1 377 ? 5.012 -30.734 -0.135 1 93.12 377 ASP A N 1
ATOM 3062 C CA . ASP A 1 377 ? 6.426 -30.375 -0.038 1 93.12 377 ASP A CA 1
ATOM 3063 C C . ASP A 1 377 ? 6.609 -29.016 0.637 1 93.12 377 ASP A C 1
ATOM 3065 O O . ASP A 1 377 ? 7.316 -28.156 0.119 1 93.12 377 ASP A O 1
ATOM 3069 N N . GLY A 1 378 ? 5.816 -28.797 1.618 1 95.19 378 GLY A N 1
ATOM 3070 C CA . GLY A 1 378 ? 6.004 -27.625 2.453 1 95.19 378 GLY A CA 1
ATOM 3071 C C . GLY A 1 378 ? 5.379 -26.375 1.868 1 95.19 378 GLY A C 1
ATOM 3072 O O . GLY A 1 378 ? 5.695 -25.266 2.295 1 95.19 378 GLY A O 1
ATOM 3073 N N . ASN A 1 379 ? 4.551 -26.562 0.8 1 97.25 379 ASN A N 1
ATOM 3074 C CA . ASN A 1 379 ? 3.879 -25.438 0.173 1 97.25 379 ASN A CA 1
ATOM 3075 C C . ASN A 1 379 ? 2.381 -25.672 0.031 1 97.25 379 ASN A C 1
ATOM 3077 O O . ASN A 1 379 ? 1.958 -26.797 -0.295 1 97.25 379 ASN A O 1
ATOM 3081 N N . LEU A 1 380 ? 1.622 -24.656 0.351 1 98.06 380 LEU A N 1
ATOM 3082 C CA . LEU A 1 380 ? 0.194 -24.719 0.062 1 98.06 380 LEU A CA 1
ATOM 3083 C C . LEU A 1 380 ? -0.048 -25.016 -1.415 1 98.06 380 LEU A C 1
ATOM 3085 O O . LEU A 1 380 ? 0.614 -24.438 -2.283 1 98.06 380 LEU A O 1
ATOM 3089 N N . ASN A 1 381 ? -0.955 -25.938 -1.612 1 97.44 381 ASN A N 1
ATOM 3090 C CA . ASN A 1 381 ? -1.27 -26.281 -2.994 1 97.44 381 ASN A CA 1
ATOM 3091 C C . ASN A 1 381 ? -1.851 -25.094 -3.75 1 97.44 381 ASN A C 1
ATOM 3093 O O . ASN A 1 381 ? -2.74 -24.406 -3.246 1 97.44 381 ASN A O 1
ATOM 3097 N N . TYR A 1 382 ? -1.383 -24.922 -4.973 1 96.75 382 TYR A N 1
ATOM 3098 C CA . TYR A 1 382 ? -1.765 -23.766 -5.777 1 96.75 382 TYR A CA 1
ATOM 3099 C C . TYR A 1 382 ? -3.271 -23.75 -6.012 1 96.75 382 TYR A C 1
ATOM 3101 O O . TYR A 1 382 ? -3.896 -22.688 -5.941 1 96.75 382 TYR A O 1
ATOM 3109 N N . HIS A 1 383 ? -3.934 -24.875 -6.191 1 95.44 383 HIS A N 1
ATOM 3110 C CA . HIS A 1 383 ? -5.352 -24.938 -6.535 1 95.44 383 HIS A CA 1
ATOM 3111 C C . HIS A 1 383 ? -6.227 -24.719 -5.309 1 95.44 383 HIS A C 1
ATOM 3113 O O . HIS A 1 383 ? -7.441 -24.562 -5.426 1 95.44 383 HIS A O 1
ATOM 3119 N N . LEU A 1 384 ? -5.613 -24.641 -4.129 1 97 384 LEU A N 1
ATOM 3120 C CA . LEU A 1 384 ? -6.387 -24.531 -2.896 1 97 384 LEU A CA 1
ATOM 3121 C C . LEU A 1 384 ? -6.27 -23.125 -2.312 1 97 384 LEU A C 1
ATOM 3123 O O . LEU A 1 384 ? -6.672 -22.891 -1.17 1 97 384 LEU A O 1
ATOM 3127 N N . THR A 1 385 ? -5.707 -22.25 -3.094 1 95.75 385 THR A N 1
ATOM 3128 C CA . THR A 1 385 ? -5.594 -20.859 -2.65 1 95.75 385 THR A CA 1
ATOM 3129 C C . THR A 1 385 ? -5.773 -19.906 -3.822 1 95.75 385 THR A C 1
ATOM 3131 O O . THR A 1 385 ? -5.531 -20.266 -4.973 1 95.75 385 THR A O 1
ATOM 3134 N N . SER A 1 386 ? -6.254 -18.719 -3.49 1 89.19 386 SER A N 1
ATOM 3135 C CA . SER A 1 386 ? -6.41 -17.703 -4.523 1 89.19 386 SER A CA 1
ATOM 3136 C C . SER A 1 386 ? -5.398 -16.578 -4.344 1 89.19 386 SER A C 1
ATOM 3138 O O . SER A 1 386 ? -5.199 -15.766 -5.25 1 89.19 386 SER A O 1
ATOM 3140 N N . ASP A 1 387 ? -4.742 -16.594 -3.168 1 93.44 387 ASP A N 1
ATOM 3141 C CA . ASP A 1 387 ? -3.838 -15.484 -2.924 1 93.44 387 ASP A CA 1
ATOM 3142 C C . ASP A 1 387 ? -2.598 -15.938 -2.158 1 93.44 387 ASP A C 1
ATOM 3144 O O . ASP A 1 387 ? -1.881 -15.117 -1.583 1 93.44 387 ASP A O 1
ATOM 3148 N N . GLY A 1 388 ? -2.4 -17.203 -2.107 1 96.12 388 GLY A N 1
ATOM 3149 C CA . GLY A 1 388 ? -1.231 -17.766 -1.446 1 96.12 388 GLY A CA 1
ATOM 3150 C C . GLY A 1 388 ? -1.404 -17.906 0.055 1 96.12 388 GLY A C 1
ATOM 3151 O O . GLY A 1 388 ? -0.535 -18.453 0.737 1 96.12 388 GLY A O 1
ATOM 3152 N N . LEU A 1 389 ? -2.525 -17.406 0.585 1 95.44 389 LEU A N 1
ATOM 3153 C CA . LEU A 1 389 ? -2.752 -17.391 2.025 1 95.44 389 LEU A CA 1
ATOM 3154 C C . LEU A 1 389 ? -4.129 -17.953 2.365 1 95.44 389 LEU A C 1
ATOM 3156 O O . LEU A 1 389 ? -4.242 -18.906 3.145 1 95.44 389 LEU A O 1
ATOM 3160 N N . HIS A 1 390 ? -5.168 -17.422 1.726 1 94.5 390 HIS A N 1
ATOM 3161 C CA . HIS A 1 390 ? -6.547 -17.828 1.988 1 94.5 390 HIS A CA 1
ATOM 3162 C C . HIS A 1 390 ? -6.93 -19.047 1.171 1 94.5 390 HIS A C 1
ATOM 3164 O O . HIS A 1 390 ? -6.352 -19.312 0.113 1 94.5 390 HIS A O 1
ATOM 3170 N N . PHE A 1 391 ? -7.875 -19.703 1.679 1 95.56 391 PHE A N 1
ATOM 3171 C CA . PHE A 1 391 ? -8.289 -20.969 1.085 1 95.56 391 PHE A CA 1
ATOM 3172 C C . PHE A 1 391 ? -9.383 -20.75 0.052 1 95.56 391 PHE A C 1
ATOM 3174 O O . PHE A 1 391 ? -10.195 -19.828 0.182 1 95.56 391 PHE A O 1
ATOM 3181 N N . THR A 1 392 ? -9.352 -21.594 -0.966 1 94.19 392 THR A N 1
ATOM 3182 C CA . THR A 1 392 ? -10.492 -21.656 -1.872 1 94.19 392 THR A CA 1
ATOM 3183 C C . THR A 1 392 ? -11.695 -22.297 -1.183 1 94.19 392 THR A C 1
ATOM 3185 O O . THR A 1 392 ? -11.57 -22.828 -0.077 1 94.19 392 THR A O 1
ATOM 3188 N N . GLN A 1 393 ? -12.836 -22.203 -1.822 1 92.19 393 GLN A N 1
ATOM 3189 C CA . GLN A 1 393 ? -14.016 -22.859 -1.277 1 92.19 393 GLN A CA 1
ATOM 3190 C C . GLN A 1 393 ? -13.789 -24.359 -1.147 1 92.19 393 GLN A C 1
ATOM 3192 O O . GLN A 1 393 ? -14.195 -24.969 -0.157 1 92.19 393 GLN A O 1
ATOM 3197 N N . GLU A 1 394 ? -13.102 -24.906 -2.107 1 95.19 394 GLU A N 1
ATOM 3198 C CA . GLU A 1 394 ? -12.773 -26.328 -2.068 1 95.19 394 GLU A CA 1
ATOM 3199 C C . GLU A 1 394 ? -11.945 -26.672 -0.833 1 95.19 394 GLU A C 1
ATOM 3201 O O . GLU A 1 394 ? -12.234 -27.656 -0.14 1 95.19 394 GLU A O 1
ATOM 3206 N N . ALA A 1 395 ? -10.969 -25.906 -0.564 1 96.31 395 ALA A N 1
ATOM 3207 C CA . ALA A 1 395 ? -10.125 -26.125 0.607 1 96.31 395 ALA A CA 1
ATOM 3208 C C . ALA A 1 395 ? -10.922 -25.953 1.897 1 96.31 395 ALA A C 1
ATOM 3210 O O . ALA A 1 395 ? -10.766 -26.75 2.836 1 96.31 395 ALA A O 1
ATOM 3211 N N . ASN A 1 396 ? -11.758 -24.953 1.91 1 95.5 396 ASN A N 1
ATOM 3212 C CA . ASN A 1 396 ? -12.609 -24.734 3.078 1 95.5 396 ASN A CA 1
ATOM 3213 C C . ASN A 1 396 ? -13.539 -25.906 3.334 1 95.5 396 ASN A C 1
ATOM 3215 O O . ASN A 1 396 ? -13.711 -26.328 4.48 1 95.5 396 ASN A O 1
ATOM 3219 N N . ASP A 1 397 ? -14.102 -26.438 2.27 1 96.19 397 ASP A N 1
ATOM 3220 C CA . ASP A 1 397 ? -14.984 -27.594 2.396 1 96.19 397 ASP A CA 1
ATOM 3221 C C . ASP A 1 397 ? -14.234 -28.812 2.928 1 96.19 397 ASP A C 1
ATOM 3223 O O . ASP A 1 397 ? -14.734 -29.531 3.795 1 96.19 397 ASP A O 1
ATOM 3227 N N . LEU A 1 398 ? -13.102 -28.969 2.42 1 97.06 398 LEU A N 1
ATOM 3228 C CA . LEU A 1 398 ? -12.242 -30.047 2.869 1 97.06 398 LEU A CA 1
ATOM 3229 C C . LEU A 1 398 ? -11.93 -29.922 4.355 1 97.06 398 LEU A C 1
ATOM 3231 O O . LEU A 1 398 ? -12.078 -30.875 5.113 1 97.06 398 LEU A O 1
ATOM 3235 N N . LEU A 1 399 ? -11.547 -28.781 4.797 1 97.19 399 LEU A N 1
ATOM 3236 C CA . LEU A 1 399 ? -11.188 -28.562 6.191 1 97.19 399 LEU A CA 1
ATOM 3237 C C . LEU A 1 399 ? -12.414 -28.672 7.094 1 97.19 399 LEU A C 1
ATOM 3239 O O . LEU A 1 399 ? -12.32 -29.172 8.219 1 97.19 399 LEU A O 1
ATOM 3243 N N . GLN A 1 400 ? -13.531 -28.141 6.582 1 96.69 400 GLN A N 1
ATOM 3244 C CA . GLN A 1 400 ? -14.781 -28.281 7.328 1 96.69 400 GLN A CA 1
ATOM 3245 C C . GLN A 1 400 ? -15.031 -29.75 7.703 1 96.69 400 GLN A C 1
ATOM 3247 O O . GLN A 1 400 ? -15.305 -30.047 8.867 1 96.69 400 GLN A O 1
ATOM 3252 N N . SER A 1 401 ? -14.875 -30.609 6.766 1 97.12 401 SER A N 1
ATOM 3253 C CA . SER A 1 401 ? -15.102 -32.031 6.977 1 97.12 401 SER A CA 1
ATOM 3254 C C . SER A 1 401 ? -14.062 -32.625 7.93 1 97.12 401 SER A C 1
ATOM 3256 O O . SER A 1 401 ? -14.406 -33.375 8.852 1 97.12 401 SER A O 1
ATOM 3258 N N . GLN A 1 402 ? -12.875 -32.281 7.746 1 97.31 402 GLN A N 1
ATOM 3259 C CA . GLN A 1 402 ? -11.789 -32.812 8.555 1 97.31 402 GLN A CA 1
ATOM 3260 C C . GLN A 1 402 ? -11.875 -32.312 9.992 1 97.31 402 GLN A C 1
ATOM 3262 O O . GLN A 1 402 ? -11.602 -33.062 10.938 1 97.31 402 GLN A O 1
ATOM 3267 N N . TYR A 1 403 ? -12.188 -31.047 10.172 1 97.69 403 TYR A N 1
ATOM 3268 C CA . TYR A 1 403 ? -12.352 -30.484 11.508 1 97.69 403 TYR A CA 1
ATOM 3269 C C . TYR A 1 403 ? -13.461 -31.203 12.266 1 97.69 403 TYR A C 1
ATOM 3271 O O . TYR A 1 403 ? -13.305 -31.531 13.445 1 97.69 403 TYR A O 1
ATOM 3279 N N . GLN A 1 404 ? -14.586 -31.453 11.539 1 97.06 404 GLN A N 1
ATOM 3280 C CA . GLN A 1 404 ? -15.711 -32.125 12.18 1 97.06 404 GLN A CA 1
ATOM 3281 C C . GLN A 1 404 ? -15.328 -33.531 12.602 1 97.06 404 GLN A C 1
ATOM 3283 O O . GLN A 1 404 ? -15.648 -33.969 13.711 1 97.06 404 GLN A O 1
ATOM 3288 N N . LEU A 1 405 ? -14.617 -34.219 11.781 1 96.62 405 LEU A N 1
ATOM 3289 C CA . LEU A 1 405 ? -14.148 -35.562 12.102 1 96.62 405 LEU A CA 1
ATOM 3290 C C . LEU A 1 405 ? -13.211 -35.531 13.305 1 96.62 405 LEU A C 1
ATOM 3292 O O . LEU A 1 405 ? -13.297 -36.406 14.18 1 96.62 405 LEU A O 1
ATOM 3296 N N . PHE A 1 406 ? -12.422 -34.594 13.328 1 96.69 406 PHE A N 1
ATOM 3297 C CA . PHE A 1 406 ? -11.414 -34.438 14.375 1 96.69 406 PHE A CA 1
ATOM 3298 C C . PHE A 1 406 ? -12.07 -34.219 15.727 1 96.69 406 PHE A C 1
ATOM 3300 O O . PHE A 1 406 ? -11.648 -34.781 16.734 1 96.69 406 PHE A O 1
ATOM 3307 N N . VAL A 1 407 ? -13.133 -33.438 15.742 1 95.31 407 VAL A N 1
ATOM 3308 C CA . VAL A 1 407 ? -13.758 -33.094 17.016 1 95.31 407 VAL A CA 1
ATOM 3309 C C . VAL A 1 407 ? -14.695 -34.25 17.438 1 95.31 407 VAL A C 1
ATOM 3311 O O . VAL A 1 407 ? -14.969 -34.438 18.625 1 95.31 407 VAL A O 1
ATOM 3314 N N . ASP A 1 408 ? -15.172 -35.094 16.5 1 92.56 408 ASP A N 1
ATOM 3315 C CA . ASP A 1 408 ? -16.031 -36.219 16.797 1 92.56 408 ASP A CA 1
ATOM 3316 C C . ASP A 1 408 ? -15.219 -37.406 17.344 1 92.56 408 ASP A C 1
ATOM 3318 O O . ASP A 1 408 ? -15.711 -38.188 18.156 1 92.56 408 ASP A O 1
ATOM 3322 N N . GLU A 1 409 ? -14.125 -37.719 16.828 1 80.94 409 GLU A N 1
ATOM 3323 C CA . GLU A 1 409 ? -13.297 -38.844 17.219 1 80.94 409 GLU A CA 1
ATOM 3324 C C . GLU A 1 409 ? -12.797 -38.719 18.641 1 80.94 409 GLU A C 1
ATOM 3326 O O . GLU A 1 409 ? -12.711 -39.688 19.375 1 80.94 409 GLU A O 1
ATOM 3331 N N . VAL A 1 410 ? -12.422 -37.688 19.172 1 62.41 410 VAL A N 1
ATOM 3332 C CA . VAL A 1 410 ? -11.844 -37.531 20.516 1 62.41 410 VAL A CA 1
ATOM 3333 C C . VAL A 1 410 ? -12.93 -37.719 21.562 1 62.41 410 VAL A C 1
ATOM 3335 O O . VAL A 1 410 ? -12.641 -37.688 22.766 1 62.41 410 VAL A O 1
ATOM 3338 N N . LYS A 1 411 ? -14.172 -37.75 21.234 1 55.03 411 LYS A N 1
ATOM 3339 C CA . LYS A 1 411 ? -15.25 -38.031 22.188 1 55.03 411 LYS A CA 1
ATOM 3340 C C . LYS A 1 411 ? -15.211 -39.469 22.641 1 55.03 411 LYS A C 1
ATOM 3342 O O . LYS A 1 411 ? -15.719 -39.812 23.719 1 55.03 411 LYS A O 1
ATOM 3347 N N . THR A 1 412 ? -14.75 -40.344 21.812 1 38.81 412 THR A N 1
ATOM 3348 C CA . THR A 1 412 ? -14.758 -41.75 22.141 1 38.81 412 THR A CA 1
ATOM 3349 C C . THR A 1 412 ? -13.516 -42.156 22.938 1 38.81 412 THR A C 1
ATOM 3351 O O . THR A 1 412 ? -13.352 -43.312 23.328 1 38.81 412 THR A O 1
ATOM 3354 N N . LEU A 1 413 ? -12.453 -41.469 23.078 1 33.62 413 LEU A N 1
ATOM 3355 C CA . LEU A 1 413 ? -11.477 -41.938 24.047 1 33.62 413 LEU A CA 1
ATOM 3356 C C . LEU A 1 413 ? -11.781 -41.406 25.453 1 33.62 413 LEU A C 1
ATOM 3358 O O . LEU A 1 413 ? -12.094 -40.219 25.609 1 33.62 413 LEU A O 1
ATOM 3362 N N . MET B 1 1 ? 9.062 -16.312 -39.844 1 68.75 1 MET B N 1
ATOM 3363 C CA . MET B 1 1 ? 8.867 -17.109 -38.625 1 68.75 1 MET B CA 1
ATOM 3364 C C . MET B 1 1 ? 8.297 -16.266 -37.5 1 68.75 1 MET B C 1
ATOM 3366 O O . MET B 1 1 ? 8.602 -15.078 -37.406 1 68.75 1 MET B O 1
ATOM 3370 N N . LYS B 1 2 ? 7.383 -16.828 -36.656 1 87.19 2 LYS B N 1
ATOM 3371 C CA . LYS B 1 2 ? 6.742 -16.078 -35.562 1 87.19 2 LYS B CA 1
ATOM 3372 C C . LYS B 1 2 ? 7.699 -15.867 -34.406 1 87.19 2 LYS B C 1
ATOM 3374 O O . LYS B 1 2 ? 8.531 -16.719 -34.094 1 87.19 2 LYS B O 1
ATOM 3379 N N . PRO B 1 3 ? 7.676 -14.773 -33.844 1 95.12 3 PRO B N 1
ATOM 3380 C CA . PRO B 1 3 ? 8.555 -14.508 -32.688 1 95.12 3 PRO B CA 1
ATOM 3381 C C . PRO B 1 3 ? 8.242 -15.383 -31.484 1 95.12 3 PRO B C 1
ATOM 3383 O O . PRO B 1 3 ? 7.125 -15.898 -31.359 1 95.12 3 PRO B O 1
ATOM 3386 N N . ILE B 1 4 ? 9.234 -15.633 -30.734 1 97.25 4 ILE B N 1
ATOM 3387 C CA . ILE B 1 4 ? 9.039 -16.375 -29.5 1 97.25 4 ILE B CA 1
ATOM 3388 C C . ILE B 1 4 ? 9.211 -15.438 -28.312 1 97.25 4 ILE B C 1
ATOM 3390 O O . ILE B 1 4 ? 9.836 -14.375 -28.438 1 97.25 4 ILE B O 1
ATOM 3394 N N . CYS B 1 5 ? 8.633 -15.797 -27.172 1 98.44 5 CYS B N 1
ATOM 3395 C CA . CYS B 1 5 ? 8.719 -15.031 -25.938 1 98.44 5 CYS B CA 1
ATOM 3396 C C . CYS B 1 5 ? 9.445 -15.828 -24.859 1 98.44 5 CYS B C 1
ATOM 3398 O O . CYS B 1 5 ? 9.141 -17 -24.625 1 98.44 5 CYS B O 1
ATOM 3400 N N . ILE B 1 6 ? 10.414 -15.258 -24.328 1 98.19 6 ILE B N 1
ATOM 3401 C CA . ILE B 1 6 ? 11.195 -15.891 -23.266 1 98.19 6 ILE B CA 1
ATOM 3402 C C . ILE B 1 6 ? 10.984 -15.133 -21.953 1 98.19 6 ILE B C 1
ATOM 3404 O O . ILE B 1 6 ? 11.227 -13.93 -21.875 1 98.19 6 ILE B O 1
ATOM 3408 N N . ILE B 1 7 ? 10.562 -15.812 -20.844 1 98.31 7 ILE B N 1
ATOM 3409 C CA . ILE B 1 7 ? 10.312 -15.258 -19.531 1 98.31 7 ILE B CA 1
ATOM 3410 C C . ILE B 1 7 ? 11.188 -15.961 -18.5 1 98.31 7 ILE B C 1
ATOM 3412 O O . ILE B 1 7 ? 10.844 -17.047 -18.016 1 98.31 7 ILE B O 1
ATOM 3416 N N . PRO B 1 8 ? 12.273 -15.344 -18.156 1 95.94 8 PRO B N 1
ATOM 3417 C CA . PRO B 1 8 ? 13.148 -15.969 -17.172 1 95.94 8 PRO B CA 1
ATOM 3418 C C . PRO B 1 8 ? 12.617 -15.828 -15.742 1 95.94 8 PRO B C 1
ATOM 3420 O O . PRO B 1 8 ? 12.172 -14.75 -15.344 1 95.94 8 PRO B O 1
ATOM 3423 N N . ALA B 1 9 ? 12.617 -16.906 -14.984 1 94.62 9 ALA B N 1
ATOM 3424 C CA . ALA B 1 9 ? 12.141 -16.891 -13.602 1 94.62 9 ALA B CA 1
ATOM 3425 C C . ALA B 1 9 ? 12.938 -17.859 -12.734 1 94.62 9 ALA B C 1
ATOM 3427 O O . ALA B 1 9 ? 12.539 -19.016 -12.562 1 94.62 9 ALA B O 1
ATOM 3428 N N . ARG B 1 10 ? 13.977 -17.406 -12.188 1 91.12 10 ARG B N 1
ATOM 3429 C CA . ARG B 1 10 ? 14.742 -18.266 -11.281 1 91.12 10 ARG B CA 1
ATOM 3430 C C . ARG B 1 10 ? 14.18 -18.188 -9.859 1 91.12 10 ARG B C 1
ATOM 3432 O O . ARG B 1 10 ? 13.602 -17.172 -9.469 1 91.12 10 ARG B O 1
ATOM 3439 N N . SER B 1 11 ? 14.328 -19.219 -9.055 1 89.31 11 SER B N 1
ATOM 3440 C CA . SER B 1 11 ? 13.789 -19.281 -7.699 1 89.31 11 SER B CA 1
ATOM 3441 C C . SER B 1 11 ? 14.734 -18.625 -6.699 1 89.31 11 SER B C 1
ATOM 3443 O O . SER B 1 11 ? 14.312 -18.172 -5.637 1 89.31 11 SER B O 1
ATOM 3445 N N . GLY B 1 12 ? 16.031 -18.5 -6.996 1 82.56 12 GLY B N 1
ATOM 3446 C CA . GLY B 1 12 ? 17.031 -18 -6.062 1 82.56 12 GLY B CA 1
ATOM 3447 C C . GLY B 1 12 ? 17.203 -16.5 -6.109 1 82.56 12 GLY B C 1
ATOM 3448 O O . GLY B 1 12 ? 18.312 -15.992 -6.258 1 82.56 12 GLY B O 1
ATOM 3449 N N . SER B 1 13 ? 16.172 -15.703 -5.738 1 81.06 13 SER B N 1
ATOM 3450 C CA . SER B 1 13 ? 16.266 -14.25 -5.695 1 81.06 13 SER B CA 1
ATOM 3451 C C . SER B 1 13 ? 16.781 -13.773 -4.344 1 81.06 13 SER B C 1
ATOM 3453 O O . SER B 1 13 ? 16.266 -14.156 -3.297 1 81.06 13 SER B O 1
ATOM 3455 N N . LYS B 1 14 ? 17.797 -12.977 -4.355 1 76.38 14 LYS B N 1
ATOM 3456 C CA . LYS B 1 14 ? 18.469 -12.539 -3.137 1 76.38 14 LYS B CA 1
ATOM 3457 C C . LYS B 1 14 ? 17.703 -11.406 -2.461 1 76.38 14 LYS B C 1
ATOM 3459 O O . LYS B 1 14 ? 17.484 -11.438 -1.248 1 76.38 14 LYS B O 1
ATOM 3464 N N . GLY B 1 15 ? 17.219 -10.469 -3.23 1 80.62 15 GLY B N 1
ATOM 3465 C CA . GLY B 1 15 ? 16.578 -9.289 -2.672 1 80.62 15 GLY B CA 1
ATOM 3466 C C . GLY B 1 15 ? 15.188 -9.562 -2.127 1 80.62 15 GLY B C 1
ATOM 3467 O O . GLY B 1 15 ? 14.781 -8.977 -1.122 1 80.62 15 GLY B O 1
ATOM 3468 N N . LEU B 1 16 ? 14.516 -10.508 -2.752 1 89.31 16 LEU B N 1
ATOM 3469 C CA . LEU B 1 16 ? 13.148 -10.914 -2.426 1 89.31 16 LEU B CA 1
ATOM 3470 C C . LEU B 1 16 ? 12.914 -12.375 -2.795 1 89.31 16 LEU B C 1
ATOM 3472 O O . LEU B 1 16 ? 12.758 -12.703 -3.975 1 89.31 16 LEU B O 1
ATOM 3476 N N . PRO B 1 17 ? 12.93 -13.211 -1.75 1 89.94 17 PRO B N 1
ATOM 3477 C CA . PRO B 1 17 ? 12.805 -14.641 -2.033 1 89.94 17 PRO B CA 1
ATOM 3478 C C . PRO B 1 17 ? 11.547 -14.977 -2.824 1 89.94 17 PRO B C 1
ATOM 3480 O O . PRO B 1 17 ? 10.461 -14.492 -2.498 1 89.94 17 PRO B O 1
ATOM 3483 N N . ASP B 1 18 ? 11.734 -15.75 -3.898 1 93.31 18 ASP B N 1
ATOM 3484 C CA . ASP B 1 18 ? 10.648 -16.219 -4.754 1 93.31 18 ASP B CA 1
ATOM 3485 C C . ASP B 1 18 ? 9.867 -15.055 -5.348 1 93.31 18 ASP B C 1
ATOM 3487 O O . ASP B 1 18 ? 8.656 -15.148 -5.543 1 93.31 18 ASP B O 1
ATOM 3491 N N . LYS B 1 19 ? 10.492 -13.938 -5.586 1 94.44 19 LYS B N 1
ATOM 3492 C CA . LYS B 1 19 ? 9.797 -12.727 -6.004 1 94.44 19 LYS B CA 1
ATOM 3493 C C . LYS B 1 19 ? 8.984 -12.969 -7.273 1 94.44 19 LYS B C 1
ATOM 3495 O O . LYS B 1 19 ? 7.887 -12.43 -7.426 1 94.44 19 LYS B O 1
ATOM 3500 N N . ASN B 1 20 ? 9.43 -13.898 -8.133 1 96.56 20 ASN B N 1
ATOM 3501 C CA . ASN B 1 20 ? 8.773 -14.117 -9.414 1 96.56 20 ASN B CA 1
ATOM 3502 C C . ASN B 1 20 ? 7.391 -14.742 -9.242 1 96.56 20 ASN B C 1
ATOM 3504 O O . ASN B 1 20 ? 6.539 -14.633 -10.125 1 96.56 20 ASN B O 1
ATOM 3508 N N . MET B 1 21 ? 7.246 -15.32 -8.062 1 97.5 21 MET B N 1
ATOM 3509 C CA . MET B 1 21 ? 6.023 -16.094 -7.883 1 97.5 21 MET B CA 1
ATOM 3510 C C . MET B 1 21 ? 5.129 -15.477 -6.82 1 97.5 21 MET B C 1
ATOM 3512 O O . MET B 1 21 ? 4.012 -15.945 -6.594 1 97.5 21 MET B O 1
ATOM 3516 N N . LEU B 1 22 ? 5.594 -14.43 -6.207 1 96.75 22 LEU B N 1
ATOM 3517 C CA . LEU B 1 22 ? 4.785 -13.812 -5.164 1 96.75 22 LEU B CA 1
ATOM 3518 C C . LEU B 1 22 ? 3.4 -13.453 -5.691 1 96.75 22 LEU B C 1
ATOM 3520 O O . LEU B 1 22 ? 3.266 -12.945 -6.809 1 96.75 22 LEU B O 1
ATOM 3524 N N . PHE B 1 23 ? 2.416 -13.797 -4.883 1 95.94 23 PHE B N 1
ATOM 3525 C CA . PHE B 1 23 ? 1.056 -13.477 -5.301 1 95.94 23 PHE B CA 1
ATOM 3526 C C . PHE B 1 23 ? 0.851 -11.969 -5.367 1 95.94 23 PHE B C 1
ATOM 3528 O O . PHE B 1 23 ? 1.206 -11.25 -4.434 1 95.94 23 PHE B O 1
ATOM 3535 N N . LEU B 1 24 ? 0.385 -11.57 -6.469 1 94.69 24 LEU B N 1
ATOM 3536 C CA . LEU B 1 24 ? 0.071 -10.18 -6.777 1 94.69 24 LEU B CA 1
ATOM 3537 C C . LEU B 1 24 ? -1.297 -10.062 -7.441 1 94.69 24 LEU B C 1
ATOM 3539 O O . LEU B 1 24 ? -1.511 -10.602 -8.531 1 94.69 24 LEU B O 1
ATOM 3543 N N . ALA B 1 25 ? -2.234 -9.398 -6.746 1 90.44 25 ALA B N 1
ATOM 3544 C CA . ALA B 1 25 ? -3.582 -9.18 -7.262 1 90.44 25 ALA B CA 1
ATOM 3545 C C . ALA B 1 25 ? -4.254 -10.508 -7.621 1 90.44 25 ALA B C 1
ATOM 3547 O O . ALA B 1 25 ? -4.77 -10.664 -8.734 1 90.44 25 ALA B O 1
ATOM 3548 N N . GLY B 1 26 ? -4.074 -11.453 -6.832 1 89.56 26 GLY B N 1
ATOM 3549 C CA . GLY B 1 26 ? -4.871 -12.664 -6.926 1 89.56 26 GLY B CA 1
ATOM 3550 C C . GLY B 1 26 ? -4.188 -13.766 -7.719 1 89.56 26 GLY B C 1
ATOM 3551 O O . GLY B 1 26 ? -4.734 -14.859 -7.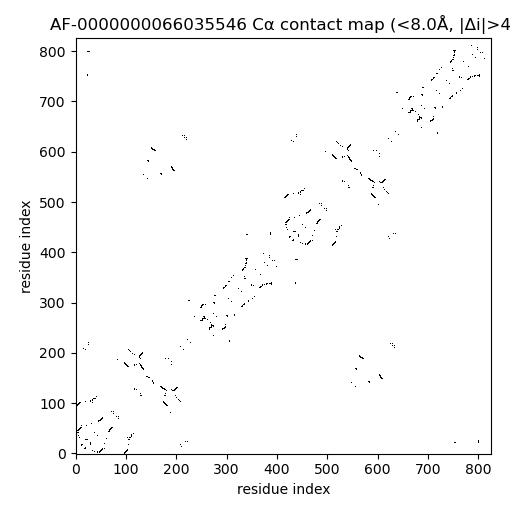875 1 89.56 26 GLY B O 1
ATOM 3552 N N . LYS B 1 27 ? -3.043 -13.492 -8.25 1 93.69 27 LYS B N 1
ATOM 3553 C CA . LYS B 1 27 ? -2.305 -14.531 -8.969 1 93.69 27 LYS B CA 1
ATOM 3554 C C . LYS B 1 27 ? -0.798 -14.312 -8.852 1 93.69 27 LYS B C 1
ATOM 3556 O O . LYS B 1 27 ? -0.35 -13.219 -8.484 1 93.69 27 LYS B O 1
ATOM 3561 N N . PRO B 1 28 ? -0.009 -15.336 -9.133 1 97.06 28 PRO B N 1
ATOM 3562 C CA . PRO B 1 28 ? 1.445 -15.172 -9.094 1 97.06 28 PRO B CA 1
ATOM 3563 C C . PRO B 1 28 ? 1.941 -14.062 -10.023 1 97.06 28 PRO B C 1
ATOM 3565 O O . PRO B 1 28 ? 1.408 -13.891 -11.125 1 97.06 28 PRO B O 1
ATOM 3568 N N . MET B 1 29 ? 2.928 -13.383 -9.562 1 97.44 29 MET B N 1
ATOM 3569 C CA . MET B 1 29 ? 3.453 -12.234 -10.289 1 97.44 29 MET B CA 1
ATOM 3570 C C . MET B 1 29 ? 3.838 -12.617 -11.711 1 97.44 29 MET B C 1
ATOM 3572 O O . MET B 1 29 ? 3.617 -11.852 -12.648 1 97.44 29 MET B O 1
ATOM 3576 N N . ILE B 1 30 ? 4.332 -13.859 -11.945 1 98.38 30 ILE B N 1
ATOM 3577 C CA . ILE B 1 30 ? 4.785 -14.312 -13.258 1 98.38 30 ILE B CA 1
ATOM 3578 C C . ILE B 1 30 ? 3.596 -14.406 -14.211 1 98.38 30 ILE B C 1
ATOM 3580 O O . ILE B 1 30 ? 3.752 -14.25 -15.422 1 98.38 30 ILE B O 1
ATOM 3584 N N . PHE B 1 31 ? 2.406 -14.641 -13.68 1 98.06 31 PHE B N 1
ATOM 3585 C CA . PHE B 1 31 ? 1.215 -14.758 -14.516 1 98.06 31 PHE B CA 1
ATOM 3586 C C . PHE B 1 31 ? 0.864 -13.422 -15.148 1 98.06 31 PHE B C 1
ATOM 3588 O O . PHE B 1 31 ? 0.313 -13.375 -16.25 1 98.06 31 PHE B O 1
ATOM 3595 N N . HIS B 1 32 ? 1.226 -12.336 -14.445 1 97.69 32 HIS B N 1
ATOM 3596 C CA . HIS B 1 32 ? 0.995 -11.023 -15.047 1 97.69 32 HIS B CA 1
ATOM 3597 C C . HIS B 1 32 ? 1.796 -10.852 -16.328 1 97.69 32 HIS B C 1
ATOM 3599 O O . HIS B 1 32 ? 1.292 -10.305 -17.312 1 97.69 32 HIS B O 1
ATOM 3605 N N . THR B 1 33 ? 2.963 -11.312 -16.312 1 98.38 33 THR B N 1
ATOM 3606 C CA . THR B 1 33 ? 3.822 -11.266 -17.5 1 98.38 33 THR B CA 1
ATOM 3607 C C . THR B 1 33 ? 3.33 -12.242 -18.562 1 98.38 33 THR B C 1
ATOM 3609 O O . THR B 1 33 ? 3.227 -11.883 -19.734 1 98.38 33 THR B O 1
ATOM 3612 N N . ILE B 1 34 ? 2.986 -13.461 -18.156 1 98.62 34 ILE B N 1
ATOM 3613 C CA . ILE B 1 34 ? 2.494 -14.484 -19.078 1 98.62 34 ILE B CA 1
ATOM 3614 C C . ILE B 1 34 ? 1.206 -14.008 -19.734 1 98.62 34 ILE B C 1
ATOM 3616 O O . ILE B 1 34 ? 1.063 -14.086 -20.953 1 98.62 34 ILE B O 1
ATOM 3620 N N . ASP B 1 35 ? 0.295 -13.492 -18.922 1 98.06 35 ASP B N 1
ATOM 3621 C CA . ASP B 1 35 ? -0.985 -13.016 -19.438 1 98.06 35 ASP B CA 1
ATOM 3622 C C . ASP B 1 35 ? -0.785 -11.875 -20.438 1 98.06 35 ASP B C 1
ATOM 3624 O O . ASP B 1 35 ? -1.447 -11.828 -21.469 1 98.06 35 ASP B O 1
ATOM 3628 N N . ALA B 1 36 ? 0.118 -10.961 -20.109 1 98.12 36 ALA B N 1
ATOM 3629 C CA . ALA B 1 36 ? 0.41 -9.867 -21.031 1 98.12 36 ALA B CA 1
ATOM 3630 C C . ALA B 1 36 ? 0.926 -10.398 -22.359 1 98.12 36 ALA B C 1
ATOM 3632 O O . ALA B 1 36 ? 0.555 -9.891 -23.422 1 98.12 36 ALA B O 1
ATOM 3633 N N . ALA B 1 37 ? 1.768 -11.383 -22.312 1 98.56 37 ALA B N 1
ATOM 3634 C CA . ALA B 1 37 ? 2.295 -12 -23.516 1 98.56 37 ALA B CA 1
ATOM 3635 C C . ALA B 1 37 ? 1.18 -12.648 -24.328 1 98.56 37 ALA B C 1
ATOM 3637 O O . ALA B 1 37 ? 1.095 -12.445 -25.547 1 98.56 37 ALA B O 1
ATOM 3638 N N . ILE B 1 38 ? 0.319 -13.398 -23.703 1 98.19 38 ILE B N 1
ATOM 3639 C CA . ILE B 1 38 ? -0.791 -14.078 -24.359 1 98.19 38 ILE B CA 1
ATOM 3640 C C . ILE B 1 38 ? -1.744 -13.047 -24.953 1 98.19 38 ILE B C 1
ATOM 3642 O O . ILE B 1 38 ? -2.109 -13.141 -26.125 1 98.19 38 ILE B O 1
ATOM 3646 N N . GLU B 1 39 ? -2.061 -12.039 -24.172 1 97.69 39 GLU B N 1
ATOM 3647 C CA . GLU B 1 39 ? -3.047 -11.031 -24.562 1 97.69 39 GLU B CA 1
ATOM 3648 C C . GLU B 1 39 ? -2.518 -10.148 -25.688 1 97.69 39 GLU B C 1
ATOM 3650 O O . GLU B 1 39 ? -3.293 -9.5 -26.391 1 97.69 39 GLU B O 1
ATOM 3655 N N . SER B 1 40 ? -1.19 -10.07 -25.797 1 97.38 40 SER B N 1
ATOM 3656 C CA . SER B 1 40 ? -0.605 -9.266 -26.859 1 97.38 40 SER B CA 1
ATOM 3657 C C . SER B 1 40 ? -0.988 -9.797 -28.234 1 97.38 40 SER B C 1
ATOM 3659 O O . SER B 1 40 ? -1.008 -9.055 -29.219 1 97.38 40 SER B O 1
ATOM 3661 N N . GLY B 1 41 ? -1.233 -11.141 -28.312 1 96.44 41 GLY B N 1
ATOM 3662 C CA . GLY B 1 41 ? -1.583 -11.781 -29.562 1 96.44 41 GLY B CA 1
ATOM 3663 C C . GLY B 1 41 ? -0.402 -11.938 -30.5 1 96.44 41 GLY B C 1
ATOM 3664 O O . GLY B 1 41 ? -0.573 -12.297 -31.672 1 96.44 41 GLY B O 1
ATOM 3665 N N . MET B 1 42 ? 0.78 -11.719 -30 1 96.75 42 MET B N 1
ATOM 3666 C CA . MET B 1 42 ? 1.958 -11.695 -30.859 1 96.75 42 MET B CA 1
ATOM 3667 C C . MET B 1 42 ? 2.631 -13.062 -30.906 1 96.75 42 MET B C 1
ATOM 3669 O O . MET B 1 42 ? 3.488 -13.312 -31.766 1 96.75 42 MET B O 1
ATOM 3673 N N . PHE B 1 43 ? 2.195 -13.93 -30 1 97.5 43 PHE B N 1
ATOM 3674 C CA . PHE B 1 43 ? 2.834 -15.234 -29.859 1 97.5 43 PHE B CA 1
ATOM 3675 C C . PHE B 1 43 ? 1.794 -16.344 -29.844 1 97.5 43 PHE B C 1
ATOM 3677 O O . PHE B 1 43 ? 0.68 -16.156 -29.344 1 97.5 43 PHE B O 1
ATOM 3684 N N . ASP B 1 44 ? 2.18 -17.516 -30.359 1 96.5 44 ASP B N 1
ATOM 3685 C CA . ASP B 1 44 ? 1.442 -18.734 -30 1 96.5 44 ASP B CA 1
ATOM 3686 C C . ASP B 1 44 ? 1.751 -19.141 -28.562 1 96.5 44 ASP B C 1
ATOM 3688 O O . ASP B 1 44 ? 2.887 -19.016 -28.109 1 96.5 44 ASP B O 1
ATOM 3692 N N . LYS B 1 45 ? 0.862 -19.641 -27.875 1 96.5 45 LYS B N 1
ATOM 3693 C CA . LYS B 1 45 ? 1.055 -20.047 -26.484 1 96.5 45 LYS B CA 1
ATOM 3694 C C . LYS B 1 45 ? 2.242 -20.984 -26.344 1 96.5 45 LYS B C 1
ATOM 3696 O O . LYS B 1 45 ? 3.021 -20.875 -25.391 1 96.5 45 LYS B O 1
ATOM 3701 N N . LYS B 1 46 ? 2.354 -21.875 -27.344 1 96 46 LYS B N 1
ATOM 3702 C CA . LYS B 1 46 ? 3.434 -22.859 -27.297 1 96 46 LYS B CA 1
ATOM 3703 C C . LYS B 1 46 ? 4.793 -22.203 -27.484 1 96 46 LYS B C 1
ATOM 3705 O O . LYS B 1 46 ? 5.832 -22.797 -27.203 1 96 46 LYS B O 1
ATOM 3710 N N . ASP B 1 47 ? 4.766 -20.984 -27.969 1 97.25 47 ASP B N 1
ATOM 3711 C CA . ASP B 1 47 ? 6.004 -20.25 -28.234 1 97.25 47 ASP B CA 1
ATOM 3712 C C . ASP B 1 47 ? 6.293 -19.234 -27.141 1 97.25 47 ASP B C 1
ATOM 3714 O O . ASP B 1 47 ? 7.152 -18.375 -27.297 1 97.25 47 ASP B O 1
ATOM 3718 N N . ILE B 1 48 ? 5.555 -19.234 -26.062 1 98.44 48 ILE B N 1
ATOM 3719 C CA . ILE B 1 48 ? 5.852 -18.531 -24.828 1 98.44 48 ILE B CA 1
ATOM 3720 C C . ILE B 1 48 ? 6.531 -19.484 -23.828 1 98.44 48 ILE B C 1
ATOM 3722 O O . ILE B 1 48 ? 5.934 -20.469 -23.406 1 98.44 48 ILE B O 1
ATOM 3726 N N . PHE B 1 49 ? 7.758 -19.125 -23.484 1 98.31 49 PHE B N 1
ATOM 3727 C CA . PHE B 1 49 ? 8.578 -20.031 -22.688 1 98.31 49 PHE B CA 1
ATOM 3728 C C . PHE B 1 49 ? 8.93 -19.391 -21.344 1 98.31 49 PHE B C 1
ATOM 3730 O O . PHE B 1 49 ? 9.547 -18.328 -21.297 1 98.31 49 PHE B O 1
ATOM 3737 N N . VAL B 1 50 ? 8.562 -20.047 -20.266 1 98.19 50 VAL B N 1
ATOM 3738 C CA . VAL B 1 50 ? 9.125 -19.719 -18.953 1 98.19 50 VAL B CA 1
ATOM 3739 C C . VAL B 1 50 ? 10.391 -20.562 -18.719 1 98.19 50 VAL B C 1
ATOM 3741 O O . VAL B 1 50 ? 10.375 -21.781 -18.875 1 98.19 50 VAL B O 1
ATOM 3744 N N . SER B 1 51 ? 11.477 -19.891 -18.5 1 96.56 51 SER B N 1
ATOM 3745 C CA . SER B 1 51 ? 12.711 -20.562 -18.125 1 96.56 51 SER B CA 1
ATOM 3746 C C . SER B 1 51 ? 12.938 -20.516 -16.625 1 96.56 51 SER B C 1
ATOM 3748 O O . SER B 1 51 ? 13.086 -19.453 -16.031 1 96.56 51 SER B O 1
ATOM 3750 N N . THR B 1 52 ? 12.992 -21.672 -15.945 1 96.19 52 THR B N 1
ATOM 3751 C CA . THR B 1 52 ? 13.062 -21.688 -14.492 1 96.19 52 THR B CA 1
ATOM 3752 C C . THR B 1 52 ? 13.914 -22.859 -14 1 96.19 52 THR B C 1
ATOM 3754 O O . THR B 1 52 ? 14.273 -23.734 -14.773 1 96.19 52 THR B O 1
ATOM 3757 N N . ASP B 1 53 ? 14.352 -22.781 -12.773 1 94.75 53 ASP B N 1
ATOM 3758 C CA . ASP B 1 53 ? 15.102 -23.859 -12.133 1 94.75 53 ASP B CA 1
ATOM 3759 C C . ASP B 1 53 ? 14.242 -24.578 -11.094 1 94.75 53 ASP B C 1
ATOM 3761 O O . ASP B 1 53 ? 14.727 -25.453 -10.375 1 94.75 53 ASP B O 1
ATOM 3765 N N . SER B 1 54 ? 13.008 -24.234 -11 1 94.88 54 SER B N 1
ATOM 3766 C CA . SER B 1 54 ? 12.133 -24.766 -9.961 1 94.88 54 SER B CA 1
ATOM 3767 C C . SER B 1 54 ? 11.023 -25.625 -10.562 1 94.88 54 SER B C 1
ATOM 3769 O O . SER B 1 54 ? 10.266 -25.156 -11.422 1 94.88 54 SER B O 1
ATOM 3771 N N . GLU B 1 55 ? 10.945 -26.797 -10.062 1 95.5 55 GLU B N 1
ATOM 3772 C CA . GLU B 1 55 ? 9.883 -27.688 -10.508 1 95.5 55 GLU B CA 1
ATOM 3773 C C . GLU B 1 55 ? 8.516 -27.172 -10.094 1 95.5 55 GLU B C 1
ATOM 3775 O O . GLU B 1 55 ? 7.543 -27.281 -10.844 1 95.5 55 GLU B O 1
ATOM 3780 N N . LEU B 1 56 ? 8.477 -26.578 -8.93 1 95.75 56 LEU B N 1
ATOM 3781 C CA . LEU B 1 56 ? 7.223 -26 -8.453 1 95.75 56 LEU B CA 1
ATOM 3782 C C . LEU B 1 56 ? 6.762 -24.875 -9.375 1 95.75 56 LEU B C 1
ATOM 3784 O O . LEU B 1 56 ? 5.578 -24.797 -9.719 1 95.75 56 LEU B O 1
ATOM 3788 N N . TYR B 1 57 ? 7.715 -23.984 -9.781 1 97 57 TYR B N 1
ATOM 3789 C CA . TYR B 1 57 ? 7.391 -22.953 -10.742 1 97 57 TYR B CA 1
ATOM 3790 C C . TYR B 1 57 ? 6.812 -23.547 -12.023 1 97 57 TYR B C 1
ATOM 3792 O O . TYR B 1 57 ? 5.785 -23.078 -12.516 1 97 57 TYR B O 1
ATOM 3800 N N . ARG B 1 58 ? 7.504 -24.594 -12.484 1 97.44 58 ARG B N 1
ATOM 3801 C CA . ARG B 1 58 ? 7.113 -25.25 -13.727 1 97.44 58 ARG B CA 1
ATOM 3802 C C . ARG B 1 58 ? 5.676 -25.734 -13.656 1 97.44 58 ARG B C 1
ATOM 3804 O O . ARG B 1 58 ? 4.863 -25.422 -14.531 1 97.44 58 ARG B O 1
ATOM 3811 N N . GLU B 1 59 ? 5.359 -26.422 -12.617 1 96.88 59 GLU B N 1
ATOM 3812 C CA . GLU B 1 59 ? 4.035 -27.016 -12.453 1 96.88 59 GLU B CA 1
ATOM 3813 C C . GLU B 1 59 ? 2.947 -25.953 -12.469 1 96.88 59 GLU B C 1
ATOM 3815 O O . GLU B 1 59 ? 1.917 -26.109 -13.125 1 96.88 59 GLU B O 1
ATOM 3820 N N . ILE B 1 60 ? 3.203 -24.859 -11.836 1 96.88 60 ILE B N 1
ATOM 3821 C CA . ILE B 1 60 ? 2.223 -23.781 -11.719 1 96.88 60 ILE B CA 1
ATOM 3822 C C . ILE B 1 60 ? 2.096 -23.062 -13.055 1 96.88 60 ILE B C 1
ATOM 3824 O O . ILE B 1 60 ? 0.985 -22.797 -13.516 1 96.88 60 ILE B O 1
ATOM 3828 N N . CYS B 1 61 ? 3.18 -22.797 -13.727 1 97.81 61 CYS B N 1
ATOM 3829 C CA . CYS B 1 61 ? 3.172 -22.031 -14.969 1 97.81 61 CYS B CA 1
ATOM 3830 C C . CYS B 1 61 ? 2.498 -22.812 -16.078 1 97.81 61 CYS B C 1
ATOM 3832 O O . CYS B 1 61 ? 1.868 -22.219 -16.969 1 97.81 61 CYS B O 1
ATOM 3834 N N . LEU B 1 62 ? 2.58 -24.109 -16.078 1 97.12 62 LEU B N 1
ATOM 3835 C CA . LEU B 1 62 ? 1.978 -24.969 -17.094 1 97.12 62 LEU B CA 1
ATOM 3836 C C . LEU B 1 62 ? 0.458 -24.828 -17.094 1 97.12 62 LEU B C 1
ATOM 3838 O O . LEU B 1 62 ? -0.197 -25.094 -18.094 1 97.12 62 LEU B O 1
ATOM 3842 N N . GLU B 1 63 ? -0.072 -24.312 -15.969 1 94.69 63 GLU B N 1
ATOM 3843 C CA . GLU B 1 63 ? -1.514 -24.109 -15.859 1 94.69 63 GLU B CA 1
ATOM 3844 C C . GLU B 1 63 ? -2.004 -23.062 -16.844 1 94.69 63 GLU B C 1
ATOM 3846 O O . GLU B 1 63 ? -3.193 -23 -17.172 1 94.69 63 GLU B O 1
ATOM 3851 N N . ARG B 1 64 ? -1.104 -22.266 -17.359 1 95.56 64 ARG B N 1
ATOM 3852 C CA . ARG B 1 64 ? -1.491 -21.219 -18.281 1 95.56 64 ARG B CA 1
ATOM 3853 C C . ARG B 1 64 ? -1.422 -21.703 -19.734 1 95.56 64 ARG B C 1
ATOM 3855 O O . ARG B 1 64 ? -1.713 -20.953 -20.656 1 95.56 64 ARG B O 1
ATOM 3862 N N . GLY B 1 65 ? -1.067 -22.922 -19.922 1 96.69 65 GLY B N 1
ATOM 3863 C CA . GLY B 1 65 ? -1.044 -23.516 -21.25 1 96.69 65 GLY B CA 1
ATOM 3864 C C . GLY B 1 65 ? 0.169 -23.109 -22.078 1 96.69 65 GLY B C 1
ATOM 3865 O O . GLY B 1 65 ? 0.168 -23.219 -23.297 1 96.69 65 GLY B O 1
ATOM 3866 N N . ILE B 1 66 ? 1.194 -22.547 -21.406 1 97.88 66 ILE B N 1
ATOM 3867 C CA . ILE B 1 66 ? 2.408 -22.141 -22.094 1 97.88 66 ILE B CA 1
ATOM 3868 C C . ILE B 1 66 ? 3.5 -23.188 -21.891 1 97.88 66 ILE B C 1
ATOM 3870 O O . ILE B 1 66 ? 3.262 -24.234 -21.281 1 97.88 66 ILE B O 1
ATOM 3874 N N . SER B 1 67 ? 4.672 -22.938 -22.5 1 97.81 67 SER B N 1
ATOM 3875 C CA . SER B 1 67 ? 5.789 -23.875 -22.391 1 97.81 67 SER B CA 1
ATOM 3876 C C . SER B 1 67 ? 6.715 -23.5 -21.25 1 97.81 67 SER B C 1
ATOM 3878 O O . SER B 1 67 ? 6.812 -22.312 -20.891 1 97.81 67 SER B O 1
ATOM 3880 N N . VAL B 1 68 ? 7.336 -24.5 -20.656 1 97.69 68 VAL B N 1
ATOM 3881 C CA . VAL B 1 68 ? 8.312 -24.25 -19.609 1 97.69 68 VAL B CA 1
ATOM 3882 C C . VAL B 1 68 ? 9.602 -25.016 -19.906 1 97.69 68 VAL B C 1
ATOM 3884 O O . VAL B 1 68 ? 9.562 -26.188 -20.281 1 97.69 68 VAL B O 1
ATOM 3887 N N . VAL B 1 69 ? 10.688 -24.312 -19.828 1 96.19 69 VAL B N 1
ATOM 3888 C CA . VAL B 1 69 ? 12.008 -24.906 -20.016 1 96.19 69 VAL B CA 1
ATOM 3889 C C . VAL B 1 69 ? 12.797 -24.844 -18.719 1 96.19 69 VAL B C 1
ATOM 3891 O O . VAL B 1 69 ? 12.922 -23.781 -18.109 1 96.19 69 VAL B O 1
ATOM 3894 N N . MET B 1 70 ? 13.305 -25.953 -18.312 1 95.75 70 MET B N 1
ATOM 3895 C CA . MET B 1 70 ? 14.102 -26.016 -17.094 1 95.75 70 MET B CA 1
ATOM 3896 C C . MET B 1 70 ? 15.531 -25.547 -17.359 1 95.75 70 MET B C 1
ATOM 3898 O O . MET B 1 70 ? 16.156 -25.984 -18.328 1 95.75 70 MET B O 1
ATOM 3902 N N . ARG B 1 71 ? 15.961 -24.703 -16.562 1 92.06 71 ARG B N 1
ATOM 3903 C CA . ARG B 1 71 ? 17.344 -24.234 -16.656 1 92.06 71 ARG B CA 1
ATOM 3904 C C . ARG B 1 71 ? 18.312 -25.297 -16.172 1 92.06 71 ARG B C 1
ATOM 3906 O O . ARG B 1 71 ? 18.047 -25.984 -15.172 1 92.06 71 ARG B O 1
ATOM 3913 N N . LYS B 1 72 ? 19.484 -25.281 -16.812 1 90.44 72 LYS B N 1
ATOM 3914 C CA . LYS B 1 72 ? 20.578 -26.109 -16.312 1 90.44 72 LYS B CA 1
ATOM 3915 C C . LYS B 1 72 ? 21.109 -25.562 -14.984 1 90.44 72 LYS B C 1
ATOM 3917 O O . LYS B 1 72 ? 21.125 -24.344 -14.766 1 90.44 72 LYS B O 1
ATOM 3922 N N . PRO B 1 73 ? 21.531 -26.422 -14.164 1 88.06 73 PRO B N 1
ATOM 3923 C CA . PRO B 1 73 ? 22.031 -25.984 -12.859 1 88.06 73 PRO B CA 1
ATOM 3924 C C . PRO B 1 73 ? 23.141 -24.922 -12.969 1 88.06 73 PRO B C 1
ATOM 3926 O O . PRO B 1 73 ? 23.172 -23.984 -12.18 1 88.06 73 PRO B O 1
ATOM 3929 N N . GLU B 1 74 ? 23.938 -25.078 -13.977 1 87.44 74 GLU B N 1
ATOM 3930 C CA . GLU B 1 74 ? 25.062 -24.156 -14.148 1 87.44 74 GLU B CA 1
ATOM 3931 C C . GLU B 1 74 ? 24.578 -22.75 -14.531 1 87.44 74 GLU B C 1
ATOM 3933 O O . GLU B 1 74 ? 25.281 -21.766 -14.32 1 87.44 74 GLU B O 1
ATOM 3938 N N . LEU B 1 75 ? 23.391 -22.703 -15.062 1 86.88 75 LEU B N 1
ATOM 3939 C CA . LEU B 1 75 ? 22.844 -21.438 -15.531 1 86.88 75 LEU B CA 1
ATOM 3940 C C . LEU B 1 75 ? 21.891 -20.828 -14.508 1 86.88 75 LEU B C 1
ATOM 3942 O O . LEU B 1 75 ? 21.266 -19.797 -14.758 1 86.88 75 LEU B O 1
ATOM 3946 N N . SER B 1 76 ? 21.828 -21.438 -13.312 1 80.75 76 SER B N 1
ATOM 3947 C CA . SER B 1 76 ? 20.875 -20.984 -12.297 1 80.75 76 SER B CA 1
ATOM 3948 C C . SER B 1 76 ? 21.609 -20.359 -11.117 1 80.75 76 SER B C 1
ATOM 3950 O O . SER B 1 76 ? 20.984 -20.062 -10.086 1 80.75 76 SER B O 1
ATOM 3952 N N . THR B 1 77 ? 22.891 -20.172 -11.359 1 79.31 77 THR B N 1
ATOM 3953 C CA . THR B 1 77 ? 23.688 -19.594 -10.281 1 79.31 77 THR B CA 1
ATOM 3954 C C . THR B 1 77 ? 23.594 -18.078 -10.289 1 79.31 77 THR B C 1
ATOM 3956 O O . THR B 1 77 ? 23.109 -17.484 -11.25 1 79.31 77 THR B O 1
ATOM 3959 N N . ASP B 1 78 ? 24.047 -17.453 -9.219 1 76.19 78 ASP B N 1
ATOM 3960 C CA . ASP B 1 78 ? 24.016 -15.992 -9.109 1 76.19 78 ASP B CA 1
ATOM 3961 C C . ASP B 1 78 ? 25.016 -15.352 -10.078 1 76.19 78 ASP B C 1
ATOM 3963 O O . ASP B 1 78 ? 24.906 -14.164 -10.383 1 76.19 78 ASP B O 1
ATOM 3967 N N . GLN B 1 79 ? 25.828 -16.188 -10.578 1 75.56 79 GLN B N 1
ATOM 3968 C CA . GLN B 1 79 ? 26.875 -15.672 -11.445 1 75.56 79 GLN B CA 1
ATOM 3969 C C . GLN B 1 79 ? 26.484 -15.797 -12.922 1 75.56 79 GLN B C 1
ATOM 3971 O O . GLN B 1 79 ? 27.109 -15.188 -13.789 1 75.56 79 GLN B O 1
ATOM 3976 N N . ALA B 1 80 ? 25.469 -16.609 -13.109 1 78.69 80 ALA B N 1
ATOM 3977 C CA . ALA B 1 80 ? 25.016 -16.797 -14.492 1 78.69 80 ALA B CA 1
ATOM 3978 C C . ALA B 1 80 ? 24.375 -15.523 -15.031 1 78.69 80 ALA B C 1
ATOM 3980 O O . ALA B 1 80 ? 23.562 -14.891 -14.344 1 78.69 80 ALA B O 1
ATOM 3981 N N . THR B 1 81 ? 24.781 -15.125 -16.219 1 80.69 81 THR B N 1
ATOM 3982 C CA . THR B 1 81 ? 24.25 -13.906 -16.812 1 80.69 81 THR B CA 1
ATOM 3983 C C . THR B 1 81 ? 23.047 -14.219 -17.703 1 80.69 81 THR B C 1
ATOM 3985 O O . THR B 1 81 ? 22.812 -15.383 -18.047 1 80.69 81 THR B O 1
ATOM 3988 N N . SER B 1 82 ? 22.312 -13.211 -17.953 1 84.81 82 SER B N 1
ATOM 3989 C CA . SER B 1 82 ? 21.203 -13.352 -18.891 1 84.81 82 SER B CA 1
ATOM 3990 C C . SER B 1 82 ? 21.688 -13.82 -20.266 1 84.81 82 SER B C 1
ATOM 3992 O O . SER B 1 82 ? 20.984 -14.57 -20.953 1 84.81 82 SER B O 1
ATOM 3994 N N . TYR B 1 83 ? 22.875 -13.438 -20.625 1 88.94 83 TYR B N 1
ATOM 3995 C CA . TYR B 1 83 ? 23.422 -13.844 -21.906 1 88.94 83 TYR B CA 1
ATOM 3996 C C . TYR B 1 83 ? 23.625 -15.352 -21.969 1 88.94 83 TYR B C 1
ATOM 3998 O O . TYR B 1 83 ? 23.281 -15.992 -22.969 1 88.94 83 TYR B O 1
ATOM 4006 N N . ASP B 1 84 ? 24.109 -15.883 -20.875 1 88.56 84 ASP B N 1
ATOM 4007 C CA . ASP B 1 84 ? 24.359 -17.312 -20.828 1 88.56 84 ASP B CA 1
ATOM 4008 C C . ASP B 1 84 ? 23.047 -18.094 -21.016 1 88.56 84 ASP B C 1
ATOM 4010 O O . ASP B 1 84 ? 23.016 -19.062 -21.766 1 88.56 84 ASP B O 1
ATOM 4014 N N . MET B 1 85 ? 22.125 -17.656 -20.344 1 89.31 85 MET B N 1
ATOM 4015 C CA . MET B 1 85 ? 20.812 -18.328 -20.406 1 89.31 85 MET B CA 1
ATOM 4016 C C . MET B 1 85 ? 20.219 -18.203 -21.797 1 89.31 85 MET B C 1
ATOM 4018 O O . MET B 1 85 ? 19.734 -19.188 -22.359 1 89.31 85 MET B O 1
ATOM 4022 N N . LEU B 1 86 ? 20.266 -17.016 -22.406 1 93.56 86 LEU B N 1
ATOM 4023 C CA . LEU B 1 86 ? 19.688 -16.781 -23.719 1 93.56 86 LEU B CA 1
ATOM 4024 C C . LEU B 1 86 ? 20.453 -17.531 -24.812 1 93.56 86 LEU B C 1
ATOM 4026 O O . LEU B 1 86 ? 19.859 -18.062 -25.75 1 93.56 86 LEU B O 1
ATOM 4030 N N . LYS B 1 87 ? 21.75 -17.516 -24.641 1 93.88 87 LYS B N 1
ATOM 4031 C CA . LYS B 1 87 ? 22.578 -18.25 -25.594 1 93.88 87 LYS B CA 1
ATOM 4032 C C . LYS B 1 87 ? 22.203 -19.734 -25.625 1 93.88 87 LYS B C 1
ATOM 4034 O O . LYS B 1 87 ? 22.031 -20.312 -26.703 1 93.88 87 LYS B O 1
ATOM 4039 N N . ASP B 1 88 ? 22.109 -20.25 -24.469 1 93.81 88 ASP B N 1
ATOM 4040 C CA . ASP B 1 88 ? 21.719 -21.656 -24.359 1 93.81 88 ASP B CA 1
ATOM 4041 C C . ASP B 1 88 ? 20.344 -21.906 -24.953 1 93.81 88 ASP B C 1
ATOM 4043 O O . ASP B 1 88 ? 20.141 -22.844 -25.719 1 93.81 88 ASP B O 1
ATOM 4047 N N . PHE B 1 89 ? 19.406 -21.094 -24.641 1 93.69 89 PHE B N 1
ATOM 4048 C CA . PHE B 1 89 ? 18.031 -21.219 -25.078 1 93.69 89 PHE B CA 1
ATOM 4049 C C . PHE B 1 89 ? 17.938 -21.109 -26.609 1 93.69 89 PHE B C 1
ATOM 4051 O O . PHE B 1 89 ? 17.266 -21.906 -27.25 1 93.69 89 PHE B O 1
ATOM 4058 N N . LEU B 1 90 ? 18.609 -20.188 -27.203 1 95 90 LEU B N 1
ATOM 4059 C CA . LEU B 1 90 ? 18.516 -19.875 -28.625 1 95 90 LEU B CA 1
ATOM 4060 C C . LEU B 1 90 ? 19.266 -20.906 -29.453 1 95 90 LEU B C 1
ATOM 4062 O O . LEU B 1 90 ? 19.078 -20.969 -30.672 1 95 90 LEU B O 1
ATOM 4066 N N . SER B 1 91 ? 20.094 -21.672 -28.797 1 93.25 91 SER B N 1
ATOM 4067 C CA . SER B 1 91 ? 20.859 -22.672 -29.516 1 93.25 91 SER B CA 1
ATOM 4068 C C . SER B 1 91 ? 19.953 -23.688 -30.203 1 93.25 91 SER B C 1
ATOM 4070 O O . SER B 1 91 ? 20.344 -24.312 -31.203 1 93.25 91 SER B O 1
ATOM 4072 N N . ASP B 1 92 ? 18.812 -23.859 -29.734 1 90.69 92 ASP B N 1
ATOM 4073 C CA . ASP B 1 92 ? 17.859 -24.844 -30.266 1 90.69 92 ASP B CA 1
ATOM 4074 C C . ASP B 1 92 ? 17.219 -24.359 -31.547 1 90.69 92 ASP B C 1
ATOM 4076 O O . ASP B 1 92 ? 16.516 -25.109 -32.219 1 90.69 92 ASP B O 1
ATOM 4080 N N . TYR B 1 93 ? 17.5 -23.109 -31.906 1 91.56 93 TYR B N 1
ATOM 4081 C CA . TYR B 1 93 ? 16.891 -22.531 -33.094 1 91.56 93 TYR B CA 1
ATOM 4082 C C . TYR B 1 93 ? 17.938 -22.344 -34.188 1 91.56 93 TYR B C 1
ATOM 4084 O O . TYR B 1 93 ? 18.969 -21.703 -33.969 1 91.56 93 TYR B O 1
ATOM 4092 N N . GLU B 1 94 ? 17.719 -22.922 -35.312 1 85.75 94 GLU B N 1
ATOM 4093 C CA . GLU B 1 94 ? 18.688 -22.875 -36.406 1 85.75 94 GLU B CA 1
ATOM 4094 C C . GLU B 1 94 ? 18.594 -21.562 -37.188 1 85.75 94 GLU B C 1
ATOM 4096 O O . GLU B 1 94 ? 19.594 -21.031 -37.656 1 85.75 94 GLU B O 1
ATOM 4101 N N . ASP B 1 95 ? 17.406 -20.984 -37.25 1 90.62 95 ASP B N 1
ATOM 4102 C CA . ASP B 1 95 ? 17.188 -19.75 -38 1 90.62 95 ASP B CA 1
ATOM 4103 C C . ASP B 1 95 ? 17.359 -18.516 -37.094 1 90.62 95 ASP B C 1
ATOM 4105 O O . ASP B 1 95 ? 17.547 -18.641 -35.906 1 90.62 95 ASP B O 1
ATOM 4109 N N . ASN B 1 96 ? 17.5 -17.406 -37.844 1 94.62 96 ASN B N 1
ATOM 4110 C CA . ASN B 1 96 ? 17.578 -16.141 -37.125 1 94.62 96 ASN B CA 1
ATOM 4111 C C . ASN B 1 96 ? 16.266 -15.805 -36.406 1 94.62 96 ASN B C 1
ATOM 4113 O O . ASN B 1 96 ? 15.586 -14.844 -36.781 1 94.62 96 ASN B O 1
ATOM 4117 N N . GLN B 1 97 ? 16.031 -16.484 -35.312 1 95.69 97 GLN B N 1
ATOM 4118 C CA . GLN B 1 97 ? 14.773 -16.422 -34.562 1 95.69 97 GLN B CA 1
ATOM 4119 C C . GLN B 1 97 ? 14.617 -15.086 -33.844 1 95.69 97 GLN B C 1
ATOM 4121 O O . GLN B 1 97 ? 15.508 -14.664 -33.125 1 95.69 97 GLN B O 1
ATOM 4126 N N . GLU B 1 98 ? 13.531 -14.398 -34.156 1 96.56 98 GLU B N 1
ATOM 4127 C CA . GLU B 1 98 ? 13.156 -13.219 -33.375 1 96.56 98 GLU B CA 1
ATOM 4128 C C . GLU B 1 98 ? 12.609 -13.609 -32 1 96.56 98 GLU B C 1
ATOM 4130 O O . GLU B 1 98 ? 11.844 -14.57 -31.891 1 96.56 98 GLU B O 1
ATOM 4135 N N . PHE B 1 99 ? 13.086 -12.891 -30.969 1 97.75 99 PHE B N 1
ATOM 4136 C CA . PHE B 1 99 ? 12.602 -13.242 -29.641 1 97.75 99 PHE B CA 1
ATOM 4137 C C . PHE B 1 99 ? 12.375 -11.984 -28.812 1 97.75 99 PHE B C 1
ATOM 4139 O O . PHE B 1 99 ? 12.961 -10.938 -29.078 1 97.75 99 PHE B O 1
ATOM 4146 N N . VAL B 1 100 ? 11.469 -12.102 -27.891 1 98.5 100 VAL B N 1
ATOM 4147 C CA . VAL B 1 100 ? 11.148 -11.07 -26.906 1 98.5 100 VAL B CA 1
ATOM 4148 C C . VAL B 1 100 ? 11.43 -11.594 -25.5 1 98.5 100 VAL B C 1
ATOM 4150 O O . VAL B 1 100 ? 10.992 -12.695 -25.141 1 98.5 100 VAL B O 1
ATOM 4153 N N . LEU B 1 101 ? 12.234 -10.875 -24.844 1 98.19 101 LEU B N 1
ATOM 4154 C CA . LEU B 1 101 ? 12.492 -11.188 -23.438 1 98.19 101 LEU B CA 1
ATOM 4155 C C . LEU B 1 101 ? 11.641 -10.32 -22.516 1 98.19 101 LEU B C 1
ATOM 4157 O O . LEU B 1 101 ? 11.672 -9.094 -22.609 1 98.19 101 LEU B O 1
ATOM 4161 N N . LEU B 1 102 ? 10.812 -10.945 -21.656 1 98.5 102 LEU B N 1
ATOM 4162 C CA . LEU B 1 102 ? 9.961 -10.25 -20.703 1 98.5 102 LEU B CA 1
ATOM 4163 C C . LEU B 1 102 ? 10.344 -10.625 -19.266 1 98.5 102 LEU B C 1
ATOM 4165 O O . LEU B 1 102 ? 10.164 -11.766 -18.859 1 98.5 102 LEU B O 1
ATOM 4169 N N . GLN B 1 103 ? 10.812 -9.648 -18.594 1 97.06 103 GLN B N 1
ATOM 4170 C CA . GLN B 1 103 ? 11.195 -9.914 -17.203 1 97.06 103 GLN B CA 1
ATOM 4171 C C . GLN B 1 103 ? 9.977 -9.922 -16.297 1 97.06 103 GLN B C 1
ATOM 4173 O O . GLN B 1 103 ? 9.094 -9.07 -16.406 1 97.06 103 GLN B O 1
ATOM 4178 N N . VAL B 1 104 ? 9.922 -10.875 -15.32 1 97.62 104 VAL B N 1
ATOM 4179 C CA . VAL B 1 104 ? 8.805 -11.055 -14.406 1 97.62 104 VAL B CA 1
ATOM 4180 C C . VAL B 1 104 ? 8.734 -9.883 -13.438 1 97.62 104 VAL B C 1
ATOM 4182 O O . VAL B 1 104 ? 7.648 -9.5 -12.992 1 97.62 104 VAL B O 1
ATOM 4185 N N . THR B 1 105 ? 9.836 -9.234 -13.211 1 95.94 105 THR B N 1
ATOM 4186 C CA . THR B 1 105 ? 9.93 -8.211 -12.18 1 95.94 105 THR B CA 1
ATOM 4187 C C . THR B 1 105 ? 9.258 -6.918 -12.633 1 95.94 105 THR B C 1
ATOM 4189 O O . THR B 1 105 ? 9.125 -5.977 -11.852 1 95.94 105 THR B O 1
ATOM 4192 N N . SER B 1 106 ? 8.773 -6.918 -13.891 1 97.25 106 SER B N 1
ATOM 4193 C CA . SER B 1 106 ? 7.992 -5.789 -14.398 1 97.25 106 SER B CA 1
ATOM 4194 C C . SER B 1 106 ? 6.535 -6.18 -14.617 1 97.25 106 SER B C 1
ATOM 4196 O O . SER B 1 106 ? 6.047 -6.176 -15.75 1 97.25 106 SER B O 1
ATOM 4198 N N . PRO B 1 107 ? 5.832 -6.312 -13.594 1 97.38 107 PRO B N 1
ATOM 4199 C CA . PRO B 1 107 ? 4.516 -6.945 -13.68 1 97.38 107 PRO B CA 1
ATOM 4200 C C . PRO B 1 107 ? 3.434 -5.992 -14.18 1 97.38 107 PRO B C 1
ATOM 4202 O O . PRO B 1 107 ? 2.328 -6.426 -14.508 1 97.38 107 PRO B O 1
ATOM 4205 N N . LEU B 1 108 ? 3.695 -4.711 -14.312 1 96.12 108 LEU B N 1
ATOM 4206 C CA . LEU B 1 108 ? 2.65 -3.754 -14.664 1 96.12 108 LEU B CA 1
ATOM 4207 C C . LEU B 1 108 ? 2.635 -3.498 -16.172 1 96.12 108 LEU B C 1
ATOM 4209 O O . LEU B 1 108 ? 1.796 -2.74 -16.656 1 96.12 108 LEU B O 1
ATOM 4213 N N . ARG B 1 109 ? 3.576 -4.137 -16.828 1 97.31 109 ARG B N 1
ATOM 4214 C CA . ARG B 1 109 ? 3.6 -4.082 -18.281 1 97.31 109 ARG B CA 1
ATOM 4215 C C . ARG B 1 109 ? 2.287 -4.594 -18.875 1 97.31 109 ARG B C 1
ATOM 4217 O O . ARG B 1 109 ? 1.749 -5.605 -18.422 1 97.31 109 ARG B O 1
ATOM 4224 N N . LYS B 1 110 ? 1.81 -3.916 -19.906 1 97 110 LYS B N 1
ATOM 4225 C CA . LYS B 1 110 ? 0.559 -4.309 -20.547 1 97 110 LYS B CA 1
ATOM 4226 C C . LYS B 1 110 ? 0.818 -4.957 -21.906 1 97 110 LYS B C 1
ATOM 4228 O O . LYS B 1 110 ? 1.904 -4.812 -22.484 1 97 110 LYS B O 1
ATOM 4233 N N . SER B 1 111 ? -0.259 -5.645 -22.391 1 98.25 111 SER B N 1
ATOM 4234 C CA . SER B 1 111 ? -0.16 -6.324 -23.672 1 98.25 111 SER B CA 1
ATOM 4235 C C . SER B 1 111 ? 0.095 -5.332 -24.797 1 98.25 111 SER B C 1
ATOM 4237 O O . SER B 1 111 ? 0.823 -5.633 -25.75 1 98.25 111 SER B O 1
ATOM 4239 N N . TRP B 1 112 ? -0.45 -4.148 -24.594 1 98 112 TRP B N 1
ATOM 4240 C CA . TRP B 1 112 ? -0.297 -3.186 -25.688 1 98 112 TRP B CA 1
ATOM 4241 C C . TRP B 1 112 ? 1.134 -2.662 -25.75 1 98 112 TRP B C 1
ATOM 4243 O O . TRP B 1 112 ? 1.606 -2.262 -26.812 1 98 112 TRP B O 1
ATOM 4253 N N . HIS B 1 113 ? 1.865 -2.629 -24.641 1 98.5 113 HIS B N 1
ATOM 4254 C CA . HIS B 1 113 ? 3.281 -2.281 -24.672 1 98.5 113 HIS B CA 1
ATOM 4255 C C . HIS B 1 113 ? 4.059 -3.254 -25.562 1 98.5 113 HIS B C 1
ATOM 4257 O O . HIS B 1 113 ? 4.898 -2.838 -26.359 1 98.5 113 HIS B O 1
ATOM 4263 N N . ILE B 1 114 ? 3.785 -4.539 -25.375 1 98.62 114 ILE B N 1
ATOM 4264 C CA . ILE B 1 114 ? 4.461 -5.594 -26.109 1 98.62 114 ILE B CA 1
ATOM 4265 C C . ILE B 1 114 ? 4.148 -5.461 -27.609 1 98.62 114 ILE B C 1
ATOM 4267 O O . ILE B 1 114 ? 5.055 -5.484 -28.438 1 98.62 114 ILE B O 1
ATOM 4271 N N . LYS B 1 115 ? 2.873 -5.277 -27.906 1 98 115 LYS B N 1
ATOM 4272 C CA . LYS B 1 115 ? 2.426 -5.148 -29.297 1 98 115 LYS B CA 1
ATOM 4273 C C . LYS B 1 115 ? 3.098 -3.965 -29.984 1 98 115 LYS B C 1
ATOM 4275 O O . LYS B 1 115 ? 3.635 -4.102 -31.078 1 98 115 LYS B O 1
ATOM 4280 N N . GLU B 1 116 ? 3.07 -2.838 -29.312 1 98.19 116 GLU B N 1
ATOM 4281 C CA . GLU B 1 116 ? 3.648 -1.624 -29.875 1 98.19 116 GLU B CA 1
ATOM 4282 C C . GLU B 1 116 ? 5.148 -1.785 -30.109 1 98.19 116 GLU B C 1
ATOM 4284 O O . GLU B 1 116 ? 5.66 -1.39 -31.172 1 98.19 116 GLU B O 1
ATOM 4289 N N . ALA B 1 117 ? 5.805 -2.318 -29.141 1 98.31 117 ALA B N 1
ATOM 4290 C CA . ALA B 1 117 ? 7.25 -2.512 -29.266 1 98.31 117 ALA B CA 1
ATOM 4291 C C . ALA B 1 117 ? 7.582 -3.467 -30.406 1 98.31 117 ALA B C 1
ATOM 4293 O O . ALA B 1 117 ? 8.492 -3.201 -31.203 1 98.31 117 ALA B O 1
ATOM 4294 N N . MET B 1 118 ? 6.883 -4.52 -30.562 1 97.75 118 MET B N 1
ATOM 4295 C CA . MET B 1 118 ? 7.129 -5.52 -31.609 1 97.75 118 MET B CA 1
ATOM 4296 C C . MET B 1 118 ? 6.785 -4.965 -32.969 1 97.75 118 MET B C 1
ATOM 4298 O O . MET B 1 118 ? 7.461 -5.273 -33.969 1 97.75 118 MET B O 1
ATOM 4302 N N . GLU B 1 119 ? 5.699 -4.234 -33.031 1 96.81 119 GLU B N 1
ATOM 4303 C CA . GLU B 1 119 ? 5.344 -3.594 -34.281 1 96.81 119 GLU B CA 1
ATOM 4304 C C . GLU B 1 119 ? 6.449 -2.656 -34.781 1 96.81 119 GLU B C 1
ATOM 4306 O O . GLU B 1 119 ? 6.777 -2.629 -35.969 1 96.81 119 GLU B O 1
ATOM 4311 N N . TYR B 1 120 ? 6.965 -1.955 -33.812 1 96.81 120 TYR B N 1
ATOM 4312 C CA . TYR B 1 120 ? 8.078 -1.082 -34.188 1 96.81 120 TYR B CA 1
ATOM 4313 C C . TYR B 1 120 ? 9.266 -1.894 -34.688 1 96.81 120 TYR B C 1
ATOM 4315 O O . TYR B 1 120 ? 9.867 -1.562 -35.719 1 96.81 120 TYR B O 1
ATOM 4323 N N . TYR B 1 121 ? 9.586 -2.879 -34 1 97.31 121 TYR B N 1
ATOM 4324 C CA . TYR B 1 121 ? 10.727 -3.723 -34.344 1 97.31 121 TYR B CA 1
ATOM 4325 C C . TYR B 1 121 ? 10.57 -4.293 -35.75 1 97.31 121 TYR B C 1
ATOM 4327 O O . TYR B 1 121 ? 11.531 -4.352 -36.531 1 97.31 121 TYR B O 1
ATOM 4335 N N . SER B 1 122 ? 9.398 -4.695 -36.125 1 94.88 122 SER B N 1
ATOM 4336 C CA . SER B 1 122 ? 9.125 -5.336 -37.406 1 94.88 122 SER B CA 1
ATOM 4337 C C . SER B 1 122 ? 9.07 -4.312 -38.531 1 94.88 122 SER B C 1
ATOM 4339 O O . SER B 1 122 ? 9.375 -4.637 -39.688 1 94.88 122 SER B O 1
ATOM 4341 N N . SER B 1 123 ? 8.695 -3.111 -38.219 1 95.12 123 SER B N 1
ATOM 4342 C CA . SER B 1 123 ? 8.438 -2.125 -39.281 1 95.12 123 SER B CA 1
ATOM 4343 C C . SER B 1 123 ? 9.656 -1.23 -39.5 1 95.12 123 SER B C 1
ATOM 4345 O O . SER B 1 123 ? 9.703 -0.468 -40.469 1 95.12 123 SER B O 1
ATOM 4347 N N . HIS B 1 124 ? 10.602 -1.327 -38.594 1 94.44 124 HIS B N 1
ATOM 4348 C CA . HIS B 1 124 ? 11.781 -0.484 -38.719 1 94.44 124 HIS B CA 1
ATOM 4349 C C . HIS B 1 124 ? 13.055 -1.323 -38.75 1 94.44 124 HIS B C 1
ATOM 4351 O O . HIS B 1 124 ? 13.07 -2.463 -38.281 1 94.44 124 HIS B O 1
ATOM 4357 N N . ASP B 1 125 ? 13.977 -0.748 -39.406 1 93.19 125 ASP B N 1
ATOM 4358 C CA . ASP B 1 125 ? 15.281 -1.404 -39.469 1 93.19 125 ASP B CA 1
ATOM 4359 C C . ASP B 1 125 ? 16.109 -1.072 -38.219 1 93.19 125 ASP B C 1
ATOM 4361 O O . ASP B 1 125 ? 16.938 -0.169 -38.25 1 93.19 125 ASP B O 1
ATOM 4365 N N . VAL B 1 126 ? 15.906 -1.789 -37.156 1 94.62 126 VAL B N 1
ATOM 4366 C CA . VAL B 1 126 ? 16.609 -1.612 -35.875 1 94.62 126 VAL B CA 1
ATOM 4367 C C . VAL B 1 126 ? 17.203 -2.939 -35.438 1 94.62 126 VAL B C 1
ATOM 4369 O O . VAL B 1 126 ? 16.75 -4.008 -35.844 1 94.62 126 VAL B O 1
ATOM 4372 N N . ASP B 1 127 ? 18.266 -2.859 -34.656 1 94.62 127 ASP B N 1
ATOM 4373 C CA . ASP B 1 127 ? 18.875 -4.066 -34.094 1 94.62 127 ASP B CA 1
ATOM 4374 C C . ASP B 1 127 ? 18.078 -4.605 -32.906 1 94.62 127 ASP B C 1
ATOM 4376 O O . ASP B 1 127 ? 17.859 -5.812 -32.812 1 94.62 127 ASP B O 1
ATOM 4380 N N . ASN B 1 128 ? 17.719 -3.715 -32.031 1 96.62 128 ASN B N 1
ATOM 4381 C CA . ASN B 1 128 ? 17.031 -4.059 -30.781 1 96.62 128 ASN B CA 1
ATOM 4382 C C . ASN B 1 128 ? 15.969 -3.025 -30.422 1 96.62 128 ASN B C 1
ATOM 4384 O O . ASN B 1 128 ? 16.062 -1.868 -30.844 1 96.62 128 ASN B O 1
ATOM 4388 N N . VAL B 1 129 ? 14.938 -3.465 -29.766 1 97.94 129 VAL B N 1
ATOM 4389 C CA . VAL B 1 129 ? 13.992 -2.59 -29.078 1 97.94 129 VAL B CA 1
ATOM 4390 C C . VAL B 1 129 ? 13.969 -2.922 -27.594 1 97.94 129 VAL B C 1
ATOM 4392 O O . VAL B 1 129 ? 13.789 -4.078 -27.203 1 97.94 129 VAL B O 1
ATOM 4395 N N . VAL B 1 130 ? 14.281 -1.949 -26.766 1 97.38 130 VAL B N 1
ATOM 4396 C CA . VAL B 1 130 ? 14.273 -2.098 -25.312 1 97.38 130 VAL B CA 1
ATOM 4397 C C . VAL B 1 130 ? 13.375 -1.03 -24.688 1 97.38 130 VAL B C 1
ATOM 4399 O O . VAL B 1 130 ? 13.344 0.112 -25.156 1 97.38 130 VAL B O 1
ATOM 4402 N N . SER B 1 131 ? 12.633 -1.459 -23.672 1 97.88 131 SER B N 1
ATOM 4403 C CA . SER B 1 131 ? 11.766 -0.486 -23.016 1 97.88 131 SER B CA 1
ATOM 4404 C C . SER B 1 131 ? 12.562 0.388 -22.047 1 97.88 131 SER B C 1
ATOM 4406 O O . SER B 1 131 ? 13.469 -0.096 -21.375 1 97.88 131 SER B O 1
ATOM 4408 N N . PHE B 1 132 ? 12.234 1.678 -22.062 1 96.06 132 PHE B N 1
ATOM 4409 C CA . PHE B 1 132 ? 12.875 2.686 -21.234 1 96.06 132 PHE B CA 1
ATOM 4410 C C . PHE B 1 132 ? 11.836 3.504 -20.469 1 96.06 132 PHE B C 1
ATOM 4412 O O . PHE B 1 132 ? 10.68 3.596 -20.891 1 96.06 132 PHE B O 1
ATOM 4419 N N . SER B 1 133 ? 12.258 4.051 -19.359 1 93.88 133 SER B N 1
ATOM 4420 C CA . SER B 1 133 ? 11.484 5.039 -18.609 1 93.88 133 SER B CA 1
ATOM 4421 C C . SER B 1 133 ? 12.328 6.258 -18.266 1 93.88 133 SER B C 1
ATOM 4423 O O . SER B 1 133 ? 13.555 6.164 -18.188 1 93.88 133 SER B O 1
ATOM 4425 N N . GLU B 1 134 ? 11.688 7.312 -18.125 1 90.44 134 GLU B N 1
ATOM 4426 C CA . GLU B 1 134 ? 12.367 8.555 -17.766 1 90.44 134 GLU B CA 1
ATOM 4427 C C . GLU B 1 134 ? 12.898 8.492 -16.328 1 90.44 134 GLU B C 1
ATOM 4429 O O . GLU B 1 134 ? 12.227 7.973 -15.445 1 90.44 134 GLU B O 1
ATOM 4434 N N . VAL B 1 135 ? 14.094 9.031 -16.219 1 87.19 135 VAL B N 1
ATOM 4435 C CA . VAL B 1 135 ? 14.727 9.086 -14.906 1 87.19 135 VAL B CA 1
ATOM 4436 C C . VAL B 1 135 ? 14 10.094 -14.016 1 87.19 135 VAL B C 1
ATOM 4438 O O . VAL B 1 135 ? 13.641 11.188 -14.469 1 87.19 135 VAL B O 1
ATOM 4441 N N . GLU B 1 136 ? 13.852 9.695 -12.734 1 77.75 136 GLU B N 1
ATOM 4442 C CA . GLU B 1 136 ? 13.125 10.562 -11.82 1 77.75 136 GLU B CA 1
ATOM 4443 C C . GLU B 1 136 ? 14.055 11.594 -11.18 1 77.75 136 GLU B C 1
ATOM 4445 O O . GLU B 1 136 ? 13.703 12.766 -11.07 1 77.75 136 GLU B O 1
ATOM 4450 N N . LYS B 1 137 ? 15.203 11.133 -10.727 1 78.62 137 LYS B N 1
ATOM 4451 C CA . LYS B 1 137 ? 16.172 12.008 -10.078 1 78.62 137 LYS B CA 1
ATOM 4452 C C . LYS B 1 137 ? 17.375 12.25 -10.977 1 78.62 137 LYS B C 1
ATOM 4454 O O . LYS B 1 137 ? 18.031 11.297 -11.414 1 78.62 137 LYS B O 1
ATOM 4459 N N . HIS B 1 138 ? 17.672 13.445 -11.148 1 79.06 138 HIS B N 1
ATOM 4460 C CA . HIS B 1 138 ? 18.797 13.781 -12.008 1 79.06 138 HIS B CA 1
ATOM 4461 C C . HIS B 1 138 ? 20.125 13.484 -11.312 1 79.06 138 HIS B C 1
ATOM 4463 O O . HIS B 1 138 ? 20.281 13.773 -10.125 1 79.06 138 HIS B O 1
ATOM 4469 N N . PRO B 1 139 ? 21.016 12.906 -12.055 1 81.88 139 PRO B N 1
ATOM 4470 C CA . PRO B 1 139 ? 22.312 12.531 -11.469 1 81.88 139 PRO B CA 1
ATOM 4471 C C . PRO B 1 139 ? 23.047 13.719 -10.875 1 81.88 139 PRO B C 1
ATOM 4473 O O . PRO B 1 139 ? 23.953 13.539 -10.047 1 81.88 139 PRO B O 1
ATOM 4476 N N . GLY B 1 140 ? 22.703 14.891 -11.266 1 75.81 140 GLY B N 1
ATOM 4477 C CA . GLY B 1 140 ? 23.312 16.078 -10.688 1 75.81 140 GLY B CA 1
ATOM 4478 C C . GLY B 1 140 ? 23.078 16.203 -9.195 1 75.81 140 GLY B C 1
ATOM 4479 O O . GLY B 1 140 ? 23.781 16.938 -8.516 1 75.81 140 GLY B O 1
ATOM 4480 N N . LEU B 1 141 ? 22.172 15.438 -8.711 1 79.94 141 LEU B N 1
ATOM 4481 C CA . LEU B 1 141 ? 21.875 15.453 -7.281 1 79.94 141 LEU B CA 1
ATOM 4482 C C . LEU B 1 141 ? 22.609 14.328 -6.562 1 79.94 141 LEU B C 1
ATOM 4484 O O . LEU B 1 141 ? 22.5 14.188 -5.344 1 79.94 141 LEU B O 1
ATOM 4488 N N . PHE B 1 142 ? 23.391 13.578 -7.379 1 84.12 142 PHE B N 1
ATOM 4489 C CA . PHE B 1 142 ? 24.078 12.445 -6.773 1 84.12 142 PHE B CA 1
ATOM 4490 C C . PHE B 1 142 ? 25.438 12.859 -6.25 1 84.12 142 PHE B C 1
ATOM 4492 O O . PHE B 1 142 ? 26.078 13.75 -6.812 1 84.12 142 PHE B O 1
ATOM 4499 N N . THR B 1 143 ? 25.797 12.281 -5.129 1 86.06 143 THR B N 1
ATOM 4500 C CA . THR B 1 143 ? 27.109 12.57 -4.555 1 86.06 143 THR B CA 1
ATOM 4501 C C . THR B 1 143 ? 27.719 11.32 -3.934 1 86.06 143 THR B C 1
ATOM 4503 O O . THR B 1 143 ? 27.016 10.336 -3.689 1 86.06 143 THR B O 1
ATOM 4506 N N . THR B 1 144 ? 29.016 11.344 -3.857 1 86.44 144 THR B N 1
ATOM 4507 C CA . THR B 1 144 ? 29.734 10.391 -3.012 1 86.44 144 THR B CA 1
ATOM 4508 C C . THR B 1 144 ? 30 10.992 -1.636 1 86.44 144 THR B C 1
ATOM 4510 O O . THR B 1 144 ? 29.938 12.211 -1.461 1 86.44 144 THR B O 1
ATOM 4513 N N . LEU B 1 145 ? 30.188 10.172 -0.671 1 89.56 145 LEU B N 1
ATOM 4514 C CA . LEU B 1 145 ? 30.484 10.641 0.677 1 89.56 145 LEU B CA 1
ATOM 4515 C C . LEU B 1 145 ? 31.953 10.422 1.021 1 89.56 145 LEU B C 1
ATOM 4517 O O . LEU B 1 145 ? 32.531 9.406 0.653 1 89.56 145 LEU B O 1
ATOM 4521 N N . SER B 1 146 ? 32.531 11.414 1.718 1 87.75 146 SER B N 1
ATOM 4522 C CA . SER B 1 146 ? 33.906 11.25 2.234 1 87.75 146 SER B CA 1
ATOM 4523 C C . SER B 1 146 ? 33.938 10.203 3.344 1 87.75 146 SER B C 1
ATOM 4525 O O . SER B 1 146 ? 32.906 9.734 3.803 1 87.75 146 SER B O 1
ATOM 4527 N N . ASP B 1 147 ? 35.125 9.867 3.713 1 87.06 147 ASP B N 1
ATOM 4528 C CA . ASP B 1 147 ? 35.312 8.906 4.789 1 87.06 147 ASP B CA 1
ATOM 4529 C C . ASP B 1 147 ? 34.656 9.383 6.082 1 87.06 147 ASP B C 1
ATOM 4531 O O . ASP B 1 147 ? 34.25 8.57 6.914 1 87.06 147 ASP B O 1
ATOM 4535 N N . LYS B 1 148 ? 34.562 10.75 6.117 1 89.31 148 LYS B N 1
ATOM 4536 C CA . LYS B 1 148 ? 33.969 11.312 7.336 1 89.31 148 LYS B CA 1
ATOM 4537 C C . LYS B 1 148 ? 32.469 11.562 7.172 1 89.31 148 LYS B C 1
ATOM 4539 O O . LYS B 1 148 ? 31.828 12.109 8.07 1 89.31 148 LYS B O 1
ATOM 4544 N N . GLY B 1 149 ? 31.906 11.281 6.023 1 91.06 149 GLY B N 1
ATOM 4545 C CA . GLY B 1 149 ? 30.469 11.359 5.828 1 91.06 149 GLY B CA 1
ATOM 4546 C C . GLY B 1 149 ? 30.031 12.688 5.23 1 91.06 149 GLY B C 1
ATOM 4547 O O . GLY B 1 149 ? 28.844 13.039 5.297 1 91.06 149 GLY B O 1
ATOM 4548 N N . TYR B 1 150 ? 30.953 13.453 4.645 1 91.62 150 TYR B N 1
ATOM 4549 C CA . TYR B 1 150 ? 30.625 14.75 4.066 1 91.62 150 TYR B CA 1
ATOM 4550 C C . TYR B 1 150 ? 30.266 14.609 2.59 1 91.62 150 TYR B C 1
ATOM 4552 O O . TYR B 1 150 ? 30.891 13.836 1.862 1 91.62 150 TYR B O 1
ATOM 4560 N N . ALA B 1 151 ? 29.203 15.336 2.15 1 88.94 151 ALA B N 1
ATOM 4561 C CA . ALA B 1 151 ? 28.797 15.383 0.748 1 88.94 151 ALA B CA 1
ATOM 4562 C C . ALA B 1 151 ? 29.594 16.453 -0.016 1 88.94 151 ALA B C 1
ATOM 4564 O O . ALA B 1 151 ? 29.094 17.562 -0.221 1 88.94 151 ALA B O 1
ATOM 4565 N N . ILE B 1 152 ? 30.625 16.203 -0.577 1 78.12 152 ILE B N 1
ATOM 4566 C CA . ILE B 1 152 ? 31.547 17.234 -1.029 1 78.12 152 ILE B CA 1
ATOM 4567 C C . ILE B 1 152 ? 31.312 17.531 -2.51 1 78.12 152 ILE B C 1
ATOM 4569 O O . ILE B 1 152 ? 31.656 18.594 -3.006 1 78.12 152 ILE B O 1
ATOM 4573 N N . ASP B 1 153 ? 30.609 16.641 -3.236 1 77.88 153 ASP B N 1
ATOM 4574 C CA . ASP B 1 153 ? 30.484 16.781 -4.684 1 77.88 153 ASP B CA 1
ATOM 4575 C C . ASP B 1 153 ? 29.234 17.578 -5.051 1 77.88 153 ASP B C 1
ATOM 4577 O O . ASP B 1 153 ? 28.938 17.766 -6.23 1 77.88 153 ASP B O 1
ATOM 4581 N N . MET B 1 154 ? 28.562 18.109 -4.062 1 77.88 154 MET B N 1
ATOM 4582 C CA . MET B 1 154 ? 27.266 18.703 -4.41 1 77.88 154 MET B CA 1
ATOM 4583 C C . MET B 1 154 ? 27.188 20.141 -3.92 1 77.88 154 MET B C 1
ATOM 4585 O O . MET B 1 154 ? 26.094 20.641 -3.641 1 77.88 154 MET B O 1
ATOM 4589 N N . VAL B 1 155 ? 28.328 20.766 -3.902 1 71.81 155 VAL B N 1
ATOM 4590 C CA . VAL B 1 155 ? 28.359 22.141 -3.42 1 71.81 155 VAL B CA 1
ATOM 4591 C C . VAL B 1 155 ? 27.438 23 -4.281 1 71.81 155 VAL B C 1
ATOM 4593 O O . VAL B 1 155 ? 27.594 23.047 -5.504 1 71.81 155 VAL B O 1
ATOM 4596 N N . GLY B 1 156 ? 26.422 23.547 -3.729 1 71 156 GLY B N 1
ATOM 4597 C CA . GLY B 1 156 ? 25.5 24.453 -4.387 1 71 156 GLY B CA 1
ATOM 4598 C C . GLY B 1 156 ? 24.438 23.734 -5.207 1 71 156 GLY B C 1
ATOM 4599 O O . GLY B 1 156 ? 23.828 24.344 -6.094 1 71 156 GLY B O 1
ATOM 4600 N N . ALA B 1 157 ? 24.281 22.438 -4.941 1 70.88 157 ALA B N 1
ATOM 4601 C CA . ALA B 1 157 ? 23.375 21.609 -5.738 1 70.88 157 ALA B CA 1
ATOM 4602 C C . ALA B 1 157 ? 21.953 22.172 -5.68 1 70.88 157 ALA B C 1
ATOM 4604 O O . ALA B 1 157 ? 21.156 21.938 -6.586 1 70.88 157 ALA B O 1
ATOM 4605 N N . ASP B 1 158 ? 21.672 22.969 -4.684 1 68.69 158 ASP B N 1
ATOM 4606 C CA . ASP B 1 158 ? 20.312 23.5 -4.531 1 68.69 158 ASP B CA 1
ATOM 4607 C C . ASP B 1 158 ? 20.188 24.875 -5.156 1 68.69 158 ASP B C 1
ATOM 4609 O O . ASP B 1 158 ? 19.109 25.453 -5.203 1 68.69 158 ASP B O 1
ATOM 4613 N N . LYS B 1 159 ? 21.438 25.328 -5.598 1 63.94 159 LYS B N 1
ATOM 4614 C CA . LYS B 1 159 ? 21.422 26.656 -6.211 1 63.94 159 LYS B CA 1
ATOM 4615 C C . LYS B 1 159 ? 21 26.578 -7.672 1 63.94 159 LYS B C 1
ATOM 4617 O O . LYS B 1 159 ? 21.688 25.984 -8.5 1 63.94 159 LYS B O 1
ATOM 4622 N N . GLY B 1 160 ? 19.859 26.891 -7.918 1 59.16 160 GLY B N 1
ATOM 4623 C CA . GLY B 1 160 ? 19.422 27.016 -9.297 1 59.16 160 GLY B CA 1
ATOM 4624 C C . GLY B 1 160 ? 18.953 25.703 -9.891 1 59.16 160 GLY B C 1
ATOM 4625 O O . GLY B 1 160 ? 18.781 25.594 -11.109 1 59.16 160 GLY B O 1
ATOM 4626 N N . TYR B 1 161 ? 19.062 24.641 -9.141 1 58.66 161 TYR B N 1
ATOM 4627 C CA . TYR B 1 161 ? 18.656 23.344 -9.648 1 58.66 161 TYR B CA 1
ATOM 4628 C C . TYR B 1 161 ? 17.156 23.312 -9.945 1 58.66 161 TYR B C 1
ATOM 4630 O O . TYR B 1 161 ? 16.344 23.578 -9.07 1 58.66 161 TYR B O 1
ATOM 4638 N N . ARG B 1 162 ? 16.969 23.406 -11.25 1 56.16 162 ARG B N 1
ATOM 4639 C CA . ARG B 1 162 ? 15.602 23.188 -11.719 1 56.16 162 ARG B CA 1
ATOM 4640 C C . ARG B 1 162 ? 15.539 21.969 -12.648 1 56.16 162 ARG B C 1
ATOM 4642 O O . ARG B 1 162 ? 16 22.031 -13.789 1 56.16 162 ARG B O 1
ATOM 4649 N N . ARG B 1 163 ? 15.039 20.906 -12.172 1 57.22 163 ARG B N 1
ATOM 4650 C CA . ARG B 1 163 ? 14.898 19.656 -12.922 1 57.22 163 ARG B CA 1
ATOM 4651 C C . ARG B 1 163 ? 14.398 19.922 -14.336 1 57.22 163 ARG B C 1
ATOM 4653 O O . ARG B 1 163 ? 14.844 19.281 -15.289 1 57.22 163 ARG B O 1
ATOM 4660 N N . GLN B 1 164 ? 13.484 20.906 -14.375 1 54.19 164 GLN B N 1
ATOM 4661 C CA . GLN B 1 164 ? 12.789 21.188 -15.625 1 54.19 164 GLN B CA 1
ATOM 4662 C C . GLN B 1 164 ? 13.742 21.75 -16.672 1 54.19 164 GLN B C 1
ATOM 4664 O O . GLN B 1 164 ? 13.453 21.703 -17.875 1 54.19 164 GLN B O 1
ATOM 4669 N N . ASP B 1 165 ? 14.789 22.219 -16.234 1 60.56 165 ASP B N 1
ATOM 4670 C CA . ASP B 1 165 ? 15.719 22.859 -17.172 1 60.56 165 ASP B CA 1
ATOM 4671 C C . ASP B 1 165 ? 16.734 21.859 -17.703 1 60.56 165 ASP B C 1
ATOM 4673 O O . ASP B 1 165 ? 17.516 22.172 -18.609 1 60.56 165 ASP B O 1
ATOM 4677 N N . LEU B 1 166 ? 16.578 20.609 -17.203 1 70.12 166 LEU B N 1
ATOM 4678 C CA . LEU B 1 166 ? 17.578 19.609 -17.578 1 70.12 166 LEU B CA 1
ATOM 4679 C C . LEU B 1 166 ? 17.016 18.656 -18.641 1 70.12 166 LEU B C 1
ATOM 4681 O O . LEU B 1 166 ? 15.805 18.438 -18.703 1 70.12 166 LEU B O 1
ATOM 4685 N N . GLN B 1 167 ? 17.875 18.297 -19.547 1 78.25 167 GLN B N 1
ATOM 4686 C CA . GLN B 1 167 ? 17.484 17.297 -20.531 1 78.25 167 GLN B CA 1
ATOM 4687 C C . GLN B 1 167 ? 17.016 16.016 -19.859 1 78.25 167 GLN B C 1
ATOM 4689 O O . GLN B 1 167 ? 17.656 15.531 -18.906 1 78.25 167 GLN B O 1
ATOM 4694 N N . PRO B 1 168 ? 15.961 15.516 -20.328 1 85.75 168 PRO B N 1
ATOM 4695 C CA . PRO B 1 168 ? 15.477 14.266 -19.75 1 85.75 168 PRO B CA 1
ATOM 4696 C C . PRO B 1 168 ? 16.438 13.102 -19.953 1 85.75 168 PRO B C 1
ATOM 4698 O O . PRO B 1 168 ? 17.094 13.008 -21 1 85.75 168 PRO B O 1
ATOM 4701 N N . LEU B 1 169 ? 16.594 12.375 -18.938 1 89.06 169 LEU B N 1
ATOM 4702 C CA . LEU B 1 169 ? 17.375 11.141 -18.984 1 89.06 169 LEU B CA 1
ATOM 4703 C C . LEU B 1 169 ? 16.469 9.914 -18.906 1 89.06 169 LEU B C 1
ATOM 4705 O O . LEU B 1 169 ? 15.359 9.992 -18.375 1 89.06 169 LEU B O 1
ATOM 4709 N N . TYR B 1 170 ? 16.984 8.828 -19.5 1 91.94 170 TYR B N 1
ATOM 4710 C CA . TYR B 1 170 ? 16.219 7.594 -19.562 1 91.94 170 TYR B CA 1
ATOM 4711 C C . TYR B 1 170 ? 17.047 6.406 -19.094 1 91.94 170 TYR B C 1
ATOM 4713 O O . TYR B 1 170 ? 18.281 6.473 -19.062 1 91.94 170 TYR B O 1
ATOM 4721 N N . TYR B 1 171 ? 16.375 5.398 -18.672 1 91.5 171 TYR B N 1
ATOM 4722 C CA . TYR B 1 171 ? 17.031 4.148 -18.281 1 91.5 171 TYR B CA 1
ATOM 4723 C C . TYR B 1 171 ? 16.172 2.949 -18.672 1 91.5 171 TYR B C 1
ATOM 4725 O O . TYR B 1 171 ? 14.953 3.061 -18.781 1 91.5 171 TYR B O 1
ATOM 4733 N N . PRO B 1 172 ? 16.812 1.783 -18.938 1 93.31 172 PRO B N 1
ATOM 4734 C CA . PRO B 1 172 ? 16.031 0.574 -19.188 1 93.31 172 PRO B CA 1
ATOM 4735 C C . PRO B 1 172 ? 15.164 0.174 -18 1 93.31 172 PRO B C 1
ATOM 4737 O O . PRO B 1 172 ? 15.656 0.12 -16.875 1 93.31 172 PRO B O 1
ATOM 4740 N N . ASN B 1 173 ? 13.922 -0.072 -18.266 1 94.12 173 ASN B N 1
ATOM 4741 C CA . ASN B 1 173 ? 13.031 -0.358 -17.141 1 94.12 173 ASN B CA 1
ATOM 4742 C C . ASN B 1 173 ? 12.812 -1.858 -16.969 1 94.12 173 ASN B C 1
ATOM 4744 O O . ASN B 1 173 ? 12 -2.279 -16.141 1 94.12 173 ASN B O 1
ATOM 4748 N N . GLY B 1 174 ? 13.438 -2.648 -17.859 1 94.31 174 GLY B N 1
ATOM 4749 C CA . GLY B 1 174 ? 13.445 -4.09 -17.688 1 94.31 174 GLY B CA 1
ATOM 4750 C C . GLY B 1 174 ? 12.195 -4.766 -18.203 1 94.31 174 GLY B C 1
ATOM 4751 O O . GLY B 1 174 ? 12.094 -5.996 -18.188 1 94.31 174 GLY B O 1
ATOM 4752 N N . ALA B 1 175 ? 11.234 -4.078 -18.844 1 97.88 175 ALA B N 1
ATOM 4753 C CA . ALA B 1 175 ? 9.914 -4.613 -19.156 1 97.88 175 ALA B CA 1
ATOM 4754 C C . ALA B 1 175 ? 9.945 -5.402 -20.469 1 97.88 175 ALA B C 1
ATOM 4756 O O . ALA B 1 175 ? 9.297 -6.445 -20.594 1 97.88 175 ALA B O 1
ATOM 4757 N N . ILE B 1 176 ? 10.688 -4.891 -21.453 1 98.62 176 ILE B N 1
ATOM 4758 C CA . ILE B 1 176 ? 10.648 -5.484 -22.781 1 98.62 176 ILE B CA 1
ATOM 4759 C C . ILE B 1 176 ? 12.031 -5.426 -23.422 1 98.62 176 ILE B C 1
ATOM 4761 O O . ILE B 1 176 ? 12.672 -4.371 -23.438 1 98.62 176 ILE B O 1
ATOM 4765 N N . PHE B 1 177 ? 12.508 -6.543 -23.938 1 98.12 177 PHE B N 1
ATOM 4766 C CA . PHE B 1 177 ? 13.703 -6.648 -24.766 1 98.12 177 PHE B CA 1
ATOM 4767 C C . PHE B 1 177 ? 13.422 -7.441 -26.031 1 98.12 177 PHE B C 1
ATOM 4769 O O . PHE B 1 177 ? 12.945 -8.578 -25.969 1 98.12 177 PHE B O 1
ATOM 4776 N N . ILE B 1 178 ? 13.68 -6.848 -27.172 1 98.44 178 ILE B N 1
ATOM 4777 C CA . ILE B 1 178 ? 13.414 -7.512 -28.438 1 98.44 178 ILE B CA 1
ATOM 4778 C C . ILE B 1 178 ? 14.688 -7.543 -29.281 1 98.44 178 ILE B C 1
ATOM 4780 O O . ILE B 1 178 ? 15.398 -6.539 -29.391 1 98.44 178 ILE B O 1
ATOM 4784 N N . SER B 1 179 ? 14.953 -8.648 -29.812 1 97.44 179 SER B N 1
ATOM 4785 C CA . SER B 1 179 ? 16.078 -8.828 -30.719 1 97.44 179 SER B CA 1
ATOM 4786 C C . SER B 1 179 ? 15.891 -10.078 -31.578 1 97.44 179 SER B C 1
ATOM 4788 O O . SER B 1 179 ? 14.789 -10.617 -31.672 1 97.44 179 SER B O 1
ATOM 4790 N N . ASN B 1 180 ? 16.859 -10.406 -32.438 1 96.94 180 ASN B N 1
ATOM 4791 C CA . ASN B 1 180 ? 16.953 -11.688 -33.125 1 96.94 180 ASN B CA 1
ATOM 4792 C C . ASN B 1 180 ? 18.234 -12.43 -32.75 1 96.94 180 ASN B C 1
ATOM 4794 O O . ASN B 1 180 ? 19.172 -11.828 -32.219 1 96.94 180 ASN B O 1
ATOM 4798 N N . LYS B 1 181 ? 18.203 -13.703 -33 1 96.81 181 LYS B N 1
ATOM 4799 C CA . LYS B 1 181 ? 19.281 -14.594 -32.562 1 96.81 181 LYS B CA 1
ATOM 4800 C C . LYS B 1 181 ? 20.625 -14.109 -33.094 1 96.81 181 LYS B C 1
ATOM 4802 O O . LYS B 1 181 ? 21.578 -13.945 -32.312 1 96.81 181 LYS B O 1
ATOM 4807 N N . GLU B 1 182 ? 20.75 -13.836 -34.281 1 96.19 182 GLU B N 1
ATOM 4808 C CA . GLU B 1 182 ? 22.031 -13.469 -34.906 1 96.19 182 GLU B CA 1
ATOM 4809 C C . GLU B 1 182 ? 22.578 -12.18 -34.312 1 96.19 182 GLU B C 1
ATOM 4811 O O . GLU B 1 182 ? 23.734 -12.133 -33.875 1 96.19 182 GLU B O 1
ATOM 4816 N N . THR B 1 183 ? 21.75 -11.18 -34.25 1 95.31 183 THR B N 1
ATOM 4817 C CA . THR B 1 183 ? 22.1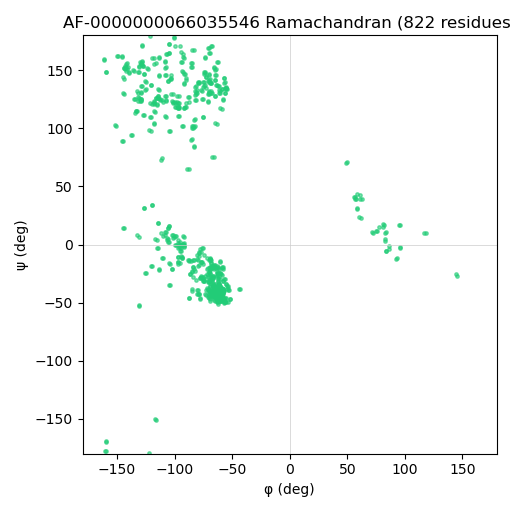56 -9.883 -33.719 1 95.31 183 THR B CA 1
ATOM 4818 C C . THR B 1 183 ? 22.562 -10.008 -32.281 1 95.31 183 THR B C 1
ATOM 4820 O O . THR B 1 183 ? 23.641 -9.523 -31.875 1 95.31 183 THR B O 1
ATOM 4823 N N . TYR B 1 184 ? 21.781 -10.625 -31.484 1 95.44 184 TYR B N 1
ATOM 4824 C CA . TYR B 1 184 ? 22.016 -10.719 -30.047 1 95.44 184 TYR B CA 1
ATOM 4825 C C . TYR B 1 184 ? 23.281 -11.508 -29.766 1 95.44 184 TYR B C 1
ATOM 4827 O O . TYR B 1 184 ? 24.094 -11.117 -28.906 1 95.44 184 TYR B O 1
ATOM 4835 N N . LEU B 1 185 ? 23.453 -12.656 -30.453 1 94.5 185 LEU B N 1
ATOM 4836 C CA . LEU B 1 185 ? 24.625 -13.492 -30.203 1 94.5 185 LEU B CA 1
ATOM 4837 C C . LEU B 1 185 ? 25.906 -12.781 -30.656 1 94.5 185 LEU B C 1
ATOM 4839 O O . LEU B 1 185 ? 26.969 -12.953 -30.047 1 94.5 185 LEU B O 1
ATOM 4843 N N . ARG B 1 186 ? 25.766 -12.031 -31.672 1 93.62 186 ARG B N 1
ATOM 4844 C CA . ARG B 1 186 ? 26.906 -11.281 -32.188 1 93.62 186 ARG B CA 1
ATOM 4845 C C . ARG B 1 186 ? 27.297 -10.172 -31.203 1 93.62 186 ARG B C 1
ATOM 4847 O O . ARG B 1 186 ? 28.469 -10.039 -30.859 1 93.62 186 ARG B O 1
ATOM 4854 N N . GLU B 1 187 ? 26.344 -9.414 -30.75 1 92.06 187 GLU B N 1
ATOM 4855 C CA . GLU B 1 187 ? 26.609 -8.227 -29.938 1 92.06 187 GLU B CA 1
ATOM 4856 C C . GLU B 1 187 ? 26.719 -8.578 -28.453 1 92.06 187 GLU B C 1
ATOM 4858 O O . GLU B 1 187 ? 27.281 -7.82 -27.672 1 92.06 187 GLU B O 1
ATOM 4863 N N . LYS B 1 188 ? 26.109 -9.648 -28.016 1 92.56 188 LYS B N 1
ATOM 4864 C CA . LYS B 1 188 ? 26.078 -10.133 -26.641 1 92.56 188 LYS B CA 1
ATOM 4865 C C . LYS B 1 188 ? 25.422 -9.117 -25.719 1 92.56 188 LYS B C 1
ATOM 4867 O O . LYS B 1 188 ? 25.812 -8.984 -24.562 1 92.56 188 LYS B O 1
ATOM 4872 N N . SER B 1 189 ? 24.609 -8.281 -26.344 1 91.75 189 SER B N 1
ATOM 4873 C CA . SER B 1 189 ? 23.922 -7.227 -25.609 1 91.75 189 SER B CA 1
ATOM 4874 C C . SER B 1 189 ? 22.703 -6.73 -26.359 1 91.75 189 SER B C 1
ATOM 4876 O O . SER B 1 189 ? 22.656 -6.762 -27.594 1 91.75 189 SER B O 1
ATOM 4878 N N . PHE B 1 190 ? 21.688 -6.305 -25.562 1 94.31 190 PHE B N 1
ATOM 4879 C CA . PHE B 1 190 ? 20.547 -5.637 -26.172 1 94.31 190 PHE B CA 1
ATOM 4880 C C . PHE B 1 190 ? 20.859 -4.172 -26.453 1 94.31 190 PHE B C 1
ATOM 4882 O O . PHE B 1 190 ? 20.094 -3.492 -27.141 1 94.31 190 PHE B O 1
ATOM 4889 N N . PHE B 1 191 ? 21.922 -3.709 -25.906 1 92.38 191 PHE B N 1
ATOM 4890 C CA . PHE B 1 191 ? 22.25 -2.291 -26 1 92.38 191 PHE B CA 1
ATOM 4891 C C . PHE B 1 191 ? 23.375 -2.062 -27 1 92.38 191 PHE B C 1
ATOM 4893 O O . PHE B 1 191 ? 24.547 -2.186 -26.672 1 92.38 191 PHE B O 1
ATOM 4900 N N . THR B 1 192 ? 22.938 -1.697 -28.203 1 90.88 192 THR B N 1
ATOM 4901 C CA . THR B 1 192 ? 23.828 -1.348 -29.297 1 90.88 192 THR B CA 1
ATOM 4902 C C . THR B 1 192 ? 23.547 0.07 -29.797 1 90.88 192 THR B C 1
ATOM 4904 O O . THR B 1 192 ? 22.672 0.752 -29.266 1 90.88 192 THR B O 1
ATOM 4907 N N . SER B 1 193 ? 24.25 0.528 -30.781 1 87.81 193 SER B N 1
ATOM 4908 C CA . SER B 1 193 ? 24.047 1.858 -31.344 1 87.81 193 SER B CA 1
ATOM 4909 C C . SER B 1 193 ? 22.719 1.936 -32.094 1 87.81 193 SER B C 1
ATOM 4911 O O . SER B 1 193 ? 22.234 3.029 -32.375 1 87.81 193 SER B O 1
ATOM 4913 N N . ARG B 1 194 ? 22.156 0.797 -32.312 1 92.06 194 ARG B N 1
ATOM 4914 C CA . ARG B 1 194 ? 20.891 0.745 -33.062 1 92.06 194 ARG B CA 1
ATOM 4915 C C . ARG B 1 194 ? 19.781 0.137 -32.219 1 92.06 194 ARG B C 1
ATOM 4917 O O . ARG B 1 194 ? 18.984 -0.653 -32.719 1 92.06 194 ARG B O 1
ATOM 4924 N N . THR B 1 195 ? 19.875 0.439 -30.891 1 95.06 195 THR B N 1
ATOM 4925 C CA . THR B 1 195 ? 18.797 0.057 -29.984 1 95.06 195 THR B CA 1
ATOM 4926 C C . THR B 1 195 ? 17.766 1.18 -29.875 1 95.06 195 THR B C 1
ATOM 4928 O O . THR B 1 195 ? 18.094 2.289 -29.453 1 95.06 195 THR B O 1
ATOM 4931 N N . TYR B 1 196 ? 16.562 0.885 -30.266 1 96.31 196 TYR B N 1
ATOM 4932 C CA . TYR B 1 196 ? 15.469 1.828 -30.094 1 96.31 196 TYR B CA 1
ATOM 4933 C C . TYR B 1 196 ? 14.906 1.752 -28.688 1 96.31 196 TYR B C 1
ATOM 4935 O O . TYR B 1 196 ? 14.68 0.66 -28.156 1 96.31 196 TYR B O 1
ATOM 4943 N N . ALA B 1 197 ? 14.68 2.949 -28.109 1 96.5 197 ALA B N 1
ATOM 4944 C CA . ALA B 1 197 ? 14.109 3.045 -26.766 1 96.5 197 ALA B CA 1
ATOM 4945 C C . ALA B 1 197 ? 12.594 3.164 -26.828 1 96.5 197 ALA B C 1
ATOM 4947 O O . ALA B 1 197 ? 12.055 4.242 -27.094 1 96.5 197 ALA B O 1
ATOM 4948 N N . TYR B 1 198 ? 11.93 2.066 -26.562 1 97.81 198 TYR B N 1
ATOM 4949 C CA . TYR B 1 198 ? 10.484 2.129 -26.422 1 97.81 198 TYR B CA 1
ATOM 4950 C C . TYR B 1 198 ? 10.102 2.762 -25.078 1 97.81 198 TYR B C 1
ATOM 4952 O O . TYR B 1 198 ? 10.289 2.154 -24.031 1 97.81 198 TYR B O 1
ATOM 4960 N N . GLN B 1 199 ? 9.57 3.955 -25.125 1 96.44 199 GLN B N 1
ATOM 4961 C CA . GLN B 1 199 ? 9.312 4.715 -23.906 1 96.44 199 GLN B CA 1
ATOM 4962 C C . GLN B 1 199 ? 8 4.281 -23.25 1 96.44 199 GLN B C 1
ATOM 4964 O O . GLN B 1 199 ? 6.961 4.219 -23.922 1 96.44 199 GLN B O 1
ATOM 4969 N N . MET B 1 200 ? 8.148 3.91 -22.016 1 96.62 200 MET B N 1
ATOM 4970 C CA . MET B 1 200 ? 6.992 3.533 -21.219 1 96.62 200 MET B CA 1
ATOM 4971 C C . MET B 1 200 ? 6.762 4.527 -20.094 1 96.62 200 MET B C 1
ATOM 4973 O O . MET B 1 200 ? 7.719 5.035 -19.5 1 96.62 200 MET B O 1
ATOM 4977 N N . ALA B 1 201 ? 5.52 4.734 -19.781 1 93 201 ALA B N 1
ATOM 4978 C CA . ALA B 1 201 ? 5.164 5.594 -18.656 1 93 201 ALA B CA 1
ATOM 4979 C C . ALA B 1 201 ? 5.629 4.988 -17.344 1 93 201 ALA B C 1
ATOM 4981 O O . ALA B 1 201 ? 5.691 3.764 -17.203 1 93 201 ALA B O 1
ATOM 4982 N N . LYS B 1 202 ? 5.879 5.859 -16.391 1 88.75 202 LYS B N 1
ATOM 4983 C CA . LYS B 1 202 ? 6.422 5.461 -15.102 1 88.75 202 LYS B CA 1
ATOM 4984 C C . LYS B 1 202 ? 5.469 4.512 -14.375 1 88.75 202 LYS B C 1
ATOM 4986 O O . LYS B 1 202 ? 5.91 3.566 -13.719 1 88.75 202 LYS B O 1
ATOM 4991 N N . GLU B 1 203 ? 4.258 4.668 -14.531 1 87.81 203 GLU B N 1
ATOM 4992 C CA . GLU B 1 203 ? 3.26 3.898 -13.797 1 87.81 203 GLU B CA 1
ATOM 4993 C C . GLU B 1 203 ? 3.275 2.432 -14.219 1 87.81 203 GLU B C 1
ATOM 4995 O O . GLU B 1 203 ? 2.854 1.558 -13.461 1 87.81 203 GLU B O 1
ATOM 5000 N N . PHE B 1 204 ? 3.838 2.189 -15.391 1 94.06 204 PHE B N 1
ATOM 5001 C CA . PHE B 1 204 ? 3.889 0.82 -15.891 1 94.06 204 PHE B CA 1
ATOM 5002 C C . PHE B 1 204 ? 5.297 0.249 -15.766 1 94.06 204 PHE B C 1
ATOM 5004 O O . PHE B 1 204 ? 5.551 -0.886 -16.172 1 94.06 204 PHE B O 1
ATOM 5011 N N . SER B 1 205 ? 6.227 1.027 -15.203 1 94.19 205 SER B N 1
ATOM 5012 C CA . SER B 1 205 ? 7.641 0.701 -15.344 1 94.19 205 SER B CA 1
ATOM 5013 C C . SER B 1 205 ? 8.258 0.33 -14 1 94.19 205 SER B C 1
ATOM 5015 O O . SER B 1 205 ? 9.477 0.339 -13.844 1 94.19 205 SER B O 1
ATOM 5017 N N . LEU B 1 206 ? 7.465 -0.013 -13.023 1 92.69 206 LEU B N 1
ATOM 5018 C CA . LEU B 1 206 ? 8.008 -0.413 -11.727 1 92.69 206 LEU B CA 1
ATOM 5019 C C . LEU B 1 206 ? 8.695 -1.771 -11.828 1 92.69 206 LEU B C 1
ATOM 5021 O O . LEU B 1 206 ? 8.148 -2.709 -12.414 1 92.69 206 LEU B O 1
ATOM 5025 N N . ASP B 1 207 ? 9.898 -1.836 -11.336 1 93 207 ASP B N 1
ATOM 5026 C CA . ASP B 1 207 ? 10.719 -3.043 -11.305 1 93 207 ASP B CA 1
ATOM 5027 C C . ASP B 1 207 ? 10.836 -3.592 -9.883 1 93 207 ASP B C 1
ATOM 5029 O O . ASP B 1 207 ? 11.281 -2.885 -8.977 1 93 207 ASP B O 1
ATOM 5033 N N . VAL B 1 208 ? 10.484 -4.809 -9.664 1 94.69 208 VAL B N 1
ATOM 5034 C CA . VAL B 1 208 ? 10.406 -5.379 -8.32 1 94.69 208 VAL B CA 1
ATOM 5035 C C . VAL B 1 208 ? 11.688 -6.145 -8.008 1 94.69 208 VAL B C 1
ATOM 5037 O O . VAL B 1 208 ? 11.906 -7.242 -8.523 1 94.69 208 VAL B O 1
ATOM 5040 N N . ASP B 1 209 ? 12.508 -5.637 -7.098 1 89.94 209 ASP B N 1
ATOM 5041 C CA . ASP B 1 209 ? 13.727 -6.32 -6.672 1 89.94 209 ASP B CA 1
ATOM 5042 C C . ASP B 1 209 ? 13.75 -6.504 -5.156 1 89.94 209 ASP B C 1
ATOM 5044 O O . ASP B 1 209 ? 14.398 -7.422 -4.648 1 89.94 209 ASP B O 1
ATOM 5048 N N . THR B 1 210 ? 13 -5.609 -4.555 1 90.38 210 THR B N 1
ATOM 5049 C CA . THR B 1 210 ? 12.961 -5.629 -3.096 1 90.38 210 THR B CA 1
ATOM 5050 C C . THR B 1 210 ? 11.516 -5.652 -2.598 1 90.38 210 THR B C 1
ATOM 5052 O O . THR B 1 210 ? 10.578 -5.496 -3.383 1 90.38 210 THR B O 1
ATOM 5055 N N . ARG B 1 211 ? 11.445 -5.859 -1.279 1 90.19 211 ARG B N 1
ATOM 5056 C CA . ARG B 1 211 ? 10.117 -5.824 -0.673 1 90.19 211 ARG B CA 1
ATOM 5057 C C . ARG B 1 211 ? 9.461 -4.461 -0.872 1 90.19 211 ARG B C 1
ATOM 5059 O O . ARG B 1 211 ? 8.266 -4.379 -1.142 1 90.19 211 ARG B O 1
ATOM 5066 N N . ASP B 1 212 ? 10.227 -3.477 -0.75 1 89.38 212 ASP B N 1
ATOM 5067 C CA . ASP B 1 212 ? 9.719 -2.121 -0.938 1 89.38 212 ASP B CA 1
ATOM 5068 C C . ASP B 1 212 ? 9.148 -1.938 -2.344 1 89.38 212 ASP B C 1
ATOM 5070 O O . ASP B 1 212 ? 8.086 -1.336 -2.514 1 89.38 212 ASP B O 1
ATOM 5074 N N . ASP B 1 213 ? 9.836 -2.434 -3.324 1 91.69 213 ASP B N 1
ATOM 5075 C CA . ASP B 1 213 ? 9.344 -2.396 -4.699 1 91.69 213 ASP B CA 1
ATOM 5076 C C . ASP B 1 213 ? 8.016 -3.139 -4.828 1 91.69 213 ASP B C 1
ATOM 5078 O O . ASP B 1 213 ? 7.082 -2.648 -5.469 1 91.69 213 ASP B O 1
ATOM 5082 N N . PHE B 1 214 ? 8.031 -4.258 -4.176 1 94.25 214 PHE B N 1
ATOM 5083 C CA . PHE B 1 214 ? 6.84 -5.094 -4.246 1 94.25 214 PHE B CA 1
ATOM 5084 C C . PHE B 1 214 ? 5.641 -4.379 -3.631 1 94.25 214 PHE B C 1
ATOM 5086 O O . PHE B 1 214 ? 4.559 -4.352 -4.223 1 94.25 214 PHE B O 1
ATOM 5093 N N . ILE B 1 215 ? 5.828 -3.758 -2.537 1 92.19 215 ILE B N 1
ATOM 5094 C CA . ILE B 1 215 ? 4.781 -3.016 -1.848 1 92.19 215 ILE B CA 1
ATOM 5095 C C . ILE B 1 215 ? 4.289 -1.872 -2.734 1 92.19 215 ILE B C 1
ATOM 5097 O O . ILE B 1 215 ? 3.092 -1.576 -2.77 1 92.19 215 ILE B O 1
ATOM 5101 N N . HIS B 1 216 ? 5.223 -1.267 -3.396 1 92.12 216 HIS B N 1
ATOM 5102 C CA . HIS B 1 216 ? 4.859 -0.192 -4.312 1 92.12 216 HIS B CA 1
ATOM 5103 C C . HIS B 1 216 ? 3.908 -0.69 -5.395 1 92.12 216 HIS B C 1
ATOM 5105 O O . HIS B 1 216 ? 2.889 -0.054 -5.672 1 92.12 216 HIS B O 1
ATOM 5111 N N . VAL B 1 217 ? 4.234 -1.836 -5.93 1 94.62 217 VAL B N 1
ATOM 5112 C CA . VAL B 1 217 ? 3.408 -2.416 -6.988 1 94.62 217 VAL B CA 1
ATOM 5113 C C . VAL B 1 217 ? 2.043 -2.803 -6.422 1 94.62 217 VAL B C 1
ATOM 5115 O O . VAL B 1 217 ? 1.011 -2.527 -7.035 1 94.62 217 VAL B O 1
ATOM 5118 N N . ILE B 1 218 ? 2.043 -3.363 -5.223 1 93.31 218 ILE B N 1
ATOM 5119 C CA . ILE B 1 218 ? 0.789 -3.738 -4.578 1 93.31 218 ILE B CA 1
ATOM 5120 C C . ILE B 1 218 ? -0.082 -2.5 -4.379 1 93.31 218 ILE B C 1
ATOM 5122 O O . ILE B 1 218 ? -1.276 -2.518 -4.684 1 93.31 218 ILE B O 1
ATOM 5126 N N . GLY B 1 219 ? 0.541 -1.448 -3.887 1 91.81 219 GLY B N 1
ATOM 5127 C CA . GLY B 1 219 ? -0.191 -0.209 -3.676 1 91.81 219 GLY B CA 1
ATOM 5128 C C . GLY B 1 219 ? -0.803 0.345 -4.949 1 91.81 219 GLY B C 1
ATOM 5129 O O . GLY B 1 219 ? -1.966 0.754 -4.957 1 91.81 219 GLY B O 1
ATOM 5130 N N . HIS B 1 220 ? -0.02 0.293 -6.004 1 91.88 220 HIS B N 1
ATOM 5131 C CA . HIS B 1 220 ? -0.482 0.793 -7.293 1 91.88 220 HIS B CA 1
ATOM 5132 C C . HIS B 1 220 ? -1.723 0.041 -7.762 1 91.88 220 HIS B C 1
ATOM 5134 O O . HIS B 1 220 ? -2.66 0.647 -8.281 1 91.88 220 HIS B O 1
ATOM 5140 N N . LEU B 1 221 ? -1.713 -1.239 -7.516 1 92 221 LEU B N 1
ATOM 5141 C CA . LEU B 1 221 ? -2.834 -2.062 -7.957 1 92 221 LEU B CA 1
ATOM 5142 C C . LEU B 1 221 ? -4.004 -1.953 -6.984 1 92 221 LEU B C 1
ATOM 5144 O O . LEU B 1 221 ? -5.152 -1.808 -7.406 1 92 221 LEU B O 1
ATOM 5148 N N . PHE B 1 222 ? -3.652 -1.918 -5.762 1 89.38 222 PHE B N 1
ATOM 5149 C CA . PHE B 1 222 ? -4.676 -1.938 -4.723 1 89.38 222 PHE B CA 1
ATOM 5150 C C . PHE B 1 222 ? -5.449 -0.624 -4.699 1 89.38 222 PHE B C 1
ATOM 5152 O O . PHE B 1 222 ? -6.66 -0.615 -4.48 1 89.38 222 PHE B O 1
ATOM 5159 N N . PHE B 1 223 ? -4.848 0.451 -5.027 1 89.38 223 PHE B N 1
ATOM 5160 C CA . PHE B 1 223 ? -5.484 1.755 -4.898 1 89.38 223 PHE B CA 1
ATOM 5161 C C . PHE B 1 223 ? -5.914 2.283 -6.262 1 89.38 223 PHE B C 1
ATOM 5163 O O . PHE B 1 223 ? -6.164 3.48 -6.422 1 89.38 223 PHE B O 1
ATOM 5170 N N . ASP B 1 224 ? -5.938 1.368 -7.176 1 90 224 ASP B N 1
ATOM 5171 C CA . ASP B 1 224 ? -6.66 1.617 -8.414 1 90 224 ASP B CA 1
ATOM 5172 C C . ASP B 1 224 ? -8.141 1.278 -8.266 1 90 224 ASP B C 1
ATOM 5174 O O . ASP B 1 224 ? -8.539 0.126 -8.445 1 90 224 ASP B O 1
ATOM 5178 N N . TYR B 1 225 ? -8.945 2.275 -8.102 1 91.12 225 TYR B N 1
ATOM 5179 C CA . TYR B 1 225 ? -10.328 2.078 -7.691 1 91.12 225 TYR B CA 1
ATOM 5180 C C . TYR B 1 225 ? -11.18 1.594 -8.859 1 91.12 225 TYR B C 1
ATOM 5182 O O . TYR B 1 225 ? -12.203 0.933 -8.664 1 91.12 225 TYR B O 1
ATOM 5190 N N . ALA B 1 226 ? -10.781 1.949 -10.07 1 91.75 226 ALA B N 1
ATOM 5191 C CA . ALA B 1 226 ? -11.492 1.433 -11.234 1 91.75 226 ALA B CA 1
ATOM 5192 C C . ALA B 1 226 ? -11.344 -0.082 -11.344 1 91.75 226 ALA B C 1
ATOM 5194 O O . ALA B 1 226 ? -12.328 -0.793 -11.562 1 91.75 226 ALA B O 1
ATOM 5195 N N . ILE B 1 227 ? -10.188 -0.551 -11.133 1 87.56 227 ILE B N 1
ATOM 5196 C CA . ILE B 1 227 ? -9.93 -1.986 -11.172 1 87.56 227 ILE B CA 1
ATOM 5197 C C . ILE B 1 227 ? -10.625 -2.666 -10 1 87.56 227 ILE B C 1
ATOM 5199 O O . ILE B 1 227 ? -11.281 -3.697 -10.164 1 87.56 227 ILE B O 1
ATOM 5203 N N . ARG B 1 228 ? -10.523 -2.086 -8.898 1 88.75 228 ARG B N 1
ATOM 5204 C CA . ARG B 1 228 ? -11.125 -2.65 -7.691 1 88.75 228 ARG B CA 1
ATOM 5205 C C . ARG B 1 228 ? -12.641 -2.77 -7.84 1 88.75 228 ARG B C 1
ATOM 5207 O O . ARG B 1 228 ? -13.234 -3.742 -7.379 1 88.75 228 ARG B O 1
ATOM 5214 N N . GLU B 1 229 ? -13.25 -1.766 -8.453 1 93.31 229 GLU B N 1
ATOM 5215 C CA . GLU B 1 229 ? -14.695 -1.815 -8.648 1 93.31 229 GLU B CA 1
ATOM 5216 C C . GLU B 1 229 ? -15.094 -3.02 -9.492 1 93.31 229 GLU B C 1
ATOM 5218 O O . GLU B 1 229 ? -16.047 -3.732 -9.156 1 93.31 229 GLU B O 1
ATOM 5223 N N . LYS B 1 230 ? -14.367 -3.244 -10.508 1 90.19 230 LYS B N 1
ATOM 5224 C CA . LYS B 1 230 ? -14.656 -4.383 -11.375 1 90.19 230 LYS B CA 1
ATOM 5225 C C . LYS B 1 230 ? -14.516 -5.699 -10.617 1 90.19 230 LYS B C 1
ATOM 5227 O O . LYS B 1 230 ? -15.352 -6.598 -10.766 1 90.19 230 LYS B O 1
ATOM 5232 N N . GLU B 1 231 ? -13.555 -5.746 -9.82 1 83.69 231 GLU B N 1
ATOM 5233 C CA . GLU B 1 231 ? -13.281 -6.961 -9.055 1 83.69 231 GLU B CA 1
ATOM 5234 C C . GLU B 1 231 ? -14.328 -7.176 -7.969 1 83.69 231 GLU B C 1
ATOM 5236 O O . GLU B 1 231 ? -14.594 -8.312 -7.574 1 83.69 231 GLU B O 1
ATOM 5241 N N . ASN B 1 232 ? -14.93 -6.113 -7.535 1 89.06 232 ASN B N 1
ATOM 5242 C CA . ASN B 1 232 ? -15.812 -6.191 -6.383 1 89.06 232 ASN B CA 1
ATOM 5243 C C . ASN B 1 232 ? -17.281 -6.324 -6.809 1 89.06 232 ASN B C 1
ATOM 5245 O O . ASN B 1 232 ? -18.172 -6.332 -5.965 1 89.06 232 ASN B O 1
ATOM 5249 N N . LYS B 1 233 ? -17.5 -6.426 -8.07 1 90.81 233 LYS B N 1
ATOM 5250 C CA . LYS B 1 233 ? -18.891 -6.457 -8.539 1 90.81 233 LYS B CA 1
ATOM 5251 C C . LYS B 1 233 ? -19.656 -7.613 -7.914 1 90.81 233 LYS B C 1
ATOM 5253 O O . LYS B 1 233 ? -20.797 -7.445 -7.496 1 90.81 233 LYS B O 1
ATOM 5258 N N . VAL B 1 234 ? -19.016 -8.773 -7.805 1 86.44 234 VAL B N 1
ATOM 5259 C CA . VAL B 1 234 ? -19.688 -9.93 -7.211 1 86.44 234 VAL B CA 1
ATOM 5260 C C . VAL B 1 234 ? -19.953 -9.664 -5.73 1 86.44 234 VAL B C 1
ATOM 5262 O O . VAL B 1 234 ? -21.031 -9.977 -5.223 1 86.44 234 VAL B O 1
ATOM 5265 N N . PHE B 1 235 ? -19.031 -9.117 -5.16 1 83.56 235 PHE B N 1
ATOM 5266 C CA . PHE B 1 235 ? -19.172 -8.773 -3.748 1 83.56 235 PHE B CA 1
ATOM 5267 C C . PHE B 1 235 ? -20.328 -7.809 -3.535 1 83.56 235 PHE B C 1
ATOM 5269 O O . PHE B 1 235 ? -21.109 -7.977 -2.602 1 83.56 235 PHE B O 1
ATOM 5276 N N . TYR B 1 236 ? -20.438 -6.805 -4.398 1 91.38 236 TYR B N 1
ATOM 5277 C CA . TYR B 1 236 ? -21.531 -5.84 -4.297 1 91.38 236 TYR B CA 1
ATOM 5278 C C . TYR B 1 236 ? -22.875 -6.52 -4.508 1 91.38 236 TYR B C 1
ATOM 5280 O O . TYR B 1 236 ? -23.828 -6.262 -3.77 1 91.38 236 TYR B O 1
ATOM 5288 N N . LYS B 1 237 ? -22.891 -7.402 -5.473 1 92.25 237 LYS B N 1
ATOM 5289 C CA . LYS B 1 237 ? -24.125 -8.141 -5.758 1 92.25 237 LYS B CA 1
ATOM 5290 C C . LYS B 1 237 ? -24.547 -8.984 -4.555 1 92.25 237 LYS B C 1
ATOM 5292 O O . LYS B 1 237 ? -25.719 -8.961 -4.16 1 92.25 237 LYS B O 1
ATOM 5297 N N . GLU B 1 238 ? -23.594 -9.633 -4.027 1 87.44 238 GLU B N 1
ATOM 5298 C CA . GLU B 1 238 ? -23.859 -10.438 -2.844 1 87.44 238 GLU B CA 1
ATOM 5299 C C . GLU B 1 238 ? -24.297 -9.57 -1.665 1 87.44 238 GLU B C 1
ATOM 5301 O O . GLU B 1 238 ? -25.156 -9.961 -0.883 1 87.44 238 GLU B O 1
ATOM 5306 N N . GLY B 1 239 ? -23.672 -8.484 -1.55 1 87.12 239 GLY B N 1
ATOM 5307 C CA . GLY B 1 239 ? -24.047 -7.551 -0.501 1 87.12 239 GLY B CA 1
ATOM 5308 C C . GLY B 1 239 ? -25.5 -7.105 -0.597 1 87.12 239 GLY B C 1
ATOM 5309 O O . GLY B 1 239 ? -26.219 -7.117 0.398 1 87.12 239 GLY B O 1
ATOM 5310 N N . TYR B 1 240 ? -25.938 -6.77 -1.796 1 92.56 240 TYR B N 1
ATOM 5311 C CA . TYR B 1 240 ? -27.328 -6.355 -2.004 1 92.56 240 TYR B CA 1
ATOM 5312 C C . TYR B 1 240 ? -28.281 -7.512 -1.743 1 92.56 240 TYR B C 1
ATOM 5314 O O . TYR B 1 240 ? -29.359 -7.312 -1.186 1 92.56 240 TYR B O 1
ATOM 5322 N N . SER B 1 241 ? -27.812 -8.688 -2.098 1 90.25 241 SER B N 1
ATOM 5323 C CA . SER B 1 241 ? -28.641 -9.859 -1.848 1 90.25 241 SER B CA 1
ATOM 5324 C C . SER B 1 241 ? -28.844 -10.078 -0.353 1 90.25 241 SER B C 1
ATOM 5326 O O . SER B 1 241 ? -29.938 -10.422 0.084 1 90.25 241 SER B O 1
ATOM 5328 N N . ARG B 1 242 ? -27.859 -9.805 0.354 1 84.94 242 ARG B N 1
ATOM 5329 C CA . ARG B 1 242 ? -27.922 -9.977 1.802 1 84.94 242 ARG B CA 1
ATOM 5330 C C . ARG B 1 242 ? -28.828 -8.922 2.436 1 84.94 242 ARG B C 1
ATOM 5332 O O . ARG B 1 242 ? -29.5 -9.195 3.43 1 84.94 242 ARG B O 1
ATOM 5339 N N . LEU B 1 243 ? -28.859 -7.781 1.855 1 89.69 243 LEU B N 1
ATOM 5340 C CA . LEU B 1 243 ? -29.609 -6.668 2.41 1 89.69 243 LEU B CA 1
ATOM 5341 C C . LEU B 1 243 ? -31.062 -6.699 1.928 1 89.69 243 LEU B C 1
ATOM 5343 O O . LEU B 1 243 ? -31.922 -6.039 2.508 1 89.69 243 LEU B O 1
ATOM 5347 N N . PHE B 1 244 ? -31.266 -7.504 0.93 1 91.44 244 PHE B N 1
ATOM 5348 C CA . PHE B 1 244 ? -32.562 -7.512 0.252 1 91.44 244 PHE B CA 1
ATOM 5349 C C . PHE B 1 244 ? -33.656 -7.91 1.213 1 91.44 244 PHE B C 1
ATOM 5351 O O . PHE B 1 244 ? -33.531 -8.898 1.94 1 91.44 244 PHE B O 1
ATOM 5358 N N . ASN B 1 245 ? -34.719 -7.156 1.195 1 92.5 245 ASN B N 1
ATOM 5359 C CA . ASN B 1 245 ? -35.938 -7.383 1.969 1 92.5 245 ASN B CA 1
ATOM 5360 C C . ASN B 1 245 ? -37.188 -7.211 1.112 1 92.5 245 ASN B C 1
ATOM 5362 O O . ASN B 1 245 ? -37.531 -6.086 0.759 1 92.5 245 ASN B O 1
ATOM 5366 N N . ARG B 1 246 ? -37.844 -8.281 0.936 1 91.5 246 ARG B N 1
ATOM 5367 C CA . ARG B 1 246 ? -39 -8.297 0.045 1 91.5 246 ARG B CA 1
ATOM 5368 C C . ARG B 1 246 ? -40.125 -7.414 0.585 1 91.5 246 ARG B C 1
ATOM 5370 O O . ARG B 1 246 ? -40.969 -6.93 -0.177 1 91.5 246 ARG B O 1
ATOM 5377 N N . GLU B 1 247 ? -40.094 -7.145 1.83 1 93.38 247 GLU B N 1
ATOM 5378 C CA . GLU B 1 247 ? -41.188 -6.414 2.463 1 93.38 247 GLU B CA 1
ATOM 5379 C C . GLU B 1 247 ? -40.875 -4.922 2.559 1 93.38 247 GLU B C 1
ATOM 5381 O O . GLU B 1 247 ? -41.719 -4.129 2.973 1 93.38 247 GLU B O 1
ATOM 5386 N N . ALA B 1 248 ? -39.781 -4.559 2.145 1 94.38 248 ALA B N 1
ATOM 5387 C CA . ALA B 1 248 ? -39.375 -3.158 2.273 1 94.38 248 ALA B CA 1
ATOM 5388 C C . ALA B 1 248 ? -40.219 -2.262 1.373 1 94.38 248 ALA B C 1
ATOM 5390 O O . ALA B 1 248 ? -40.375 -2.543 0.183 1 94.38 248 ALA B O 1
ATOM 5391 N N . SER B 1 249 ? -40.75 -1.203 1.933 1 96.12 249 SER B N 1
ATOM 5392 C CA . SER B 1 249 ? -41.531 -0.236 1.183 1 96.12 249 SER B CA 1
ATOM 5393 C C . SER B 1 249 ? -40.75 1.04 0.915 1 96.12 249 SER B C 1
ATOM 5395 O O . SER B 1 249 ? -40.969 1.711 -0.096 1 96.12 249 SER B O 1
ATOM 5397 N N . LYS B 1 250 ? -39.938 1.365 1.884 1 97.31 250 LYS B N 1
ATOM 5398 C CA . LYS B 1 250 ? -39.031 2.502 1.763 1 97.31 250 LYS B CA 1
ATOM 5399 C C . LYS B 1 250 ? -37.562 2.064 1.917 1 97.31 250 LYS B C 1
ATOM 5401 O O . LYS B 1 250 ? -37.25 1.275 2.807 1 97.31 250 LYS B O 1
ATOM 5406 N N . ILE B 1 251 ? -36.656 2.627 1.036 1 97.75 251 ILE B N 1
ATOM 5407 C CA . ILE B 1 251 ? -35.312 2.117 1.06 1 97.75 251 ILE B CA 1
ATOM 5408 C C . ILE B 1 251 ? -34.312 3.281 1.011 1 97.75 251 ILE B C 1
ATOM 5410 O O . ILE B 1 251 ? -34.625 4.348 0.474 1 97.75 251 ILE B O 1
ATOM 5414 N N . ILE B 1 252 ? -33.188 3.084 1.603 1 98.06 252 ILE B N 1
ATOM 5415 C CA . ILE B 1 252 ? -32.062 4 1.496 1 98.06 252 ILE B CA 1
ATOM 5416 C C . ILE B 1 252 ? -31.031 3.438 0.517 1 98.06 252 ILE B C 1
ATOM 5418 O O . ILE B 1 252 ? -30.641 2.271 0.616 1 98.06 252 ILE B O 1
ATOM 5422 N N . LEU B 1 253 ? -30.719 4.168 -0.45 1 97.88 253 LEU B N 1
ATOM 5423 C CA . LEU B 1 253 ? -29.656 3.836 -1.398 1 97.88 253 LEU B CA 1
ATOM 5424 C C . LEU B 1 253 ? -28.438 4.734 -1.193 1 97.88 253 LEU B C 1
ATOM 5426 O O . LEU B 1 253 ? -28.516 5.941 -1.42 1 97.88 253 LEU B O 1
ATOM 5430 N N . GLY B 1 254 ? -27.406 4.168 -0.724 1 97.75 254 GLY B N 1
ATOM 5431 C CA . GLY B 1 254 ? -26.219 4.969 -0.427 1 97.75 254 GLY B CA 1
ATOM 5432 C C . GLY B 1 254 ? -24.953 4.148 -0.348 1 97.75 254 GLY B C 1
ATOM 5433 O O . GLY B 1 254 ? -24.891 3.027 -0.861 1 97.75 254 GLY B O 1
ATOM 5434 N N . ASP B 1 255 ? -23.875 4.773 0.126 1 96.19 255 ASP B N 1
ATOM 5435 C CA . ASP B 1 255 ? -22.562 4.129 0.225 1 96.19 255 ASP B CA 1
ATOM 5436 C C . ASP B 1 255 ? -22.125 4.02 1.68 1 96.19 255 ASP B C 1
ATOM 5438 O O . ASP B 1 255 ? -22.938 3.857 2.58 1 96.19 255 ASP B O 1
ATOM 5442 N N . SER B 1 256 ? -20.812 4.027 1.914 1 93.56 256 SER B N 1
ATOM 5443 C CA . SER B 1 256 ? -20.266 3.836 3.248 1 93.56 256 SER B CA 1
ATOM 5444 C C . SER B 1 256 ? -20.719 4.938 4.199 1 93.56 256 SER B C 1
ATOM 5446 O O . SER B 1 256 ? -20.75 4.738 5.418 1 93.56 256 SER B O 1
ATOM 5448 N N . LYS B 1 257 ? -21.125 6.051 3.729 1 94.44 257 LYS B N 1
ATOM 5449 C CA . LYS B 1 257 ? -21.469 7.203 4.559 1 94.44 257 LYS B CA 1
ATOM 5450 C C . LYS B 1 257 ? -22.891 7.09 5.094 1 94.44 257 LYS B C 1
ATOM 5452 O O . LYS B 1 257 ? -23.281 7.82 6.012 1 94.44 257 LYS B O 1
ATOM 5457 N N . THR B 1 258 ? -23.656 6.148 4.504 1 95.69 258 THR B N 1
ATOM 5458 C CA . THR B 1 258 ? -25.047 6.016 4.914 1 95.69 258 THR B CA 1
ATOM 5459 C C . THR B 1 258 ? -25.281 4.656 5.57 1 95.69 258 THR B C 1
ATOM 5461 O O . THR B 1 258 ? -26.422 4.336 5.941 1 95.69 258 THR B O 1
ATOM 5464 N N . ILE B 1 259 ? -24.25 3.895 5.73 1 92.06 259 ILE B N 1
ATOM 5465 C CA . ILE B 1 259 ? -24.406 2.537 6.246 1 92.06 259 ILE B CA 1
ATOM 5466 C C . ILE B 1 259 ? -25 2.584 7.652 1 92.06 259 ILE B C 1
ATOM 5468 O O . ILE B 1 259 ? -25.828 1.75 8.008 1 92.06 259 ILE B O 1
ATOM 5472 N N . SER B 1 260 ? -24.672 3.59 8.414 1 89.75 260 SER B N 1
ATOM 5473 C CA . SER B 1 260 ? -25.078 3.645 9.812 1 89.75 260 SER B CA 1
ATOM 5474 C C . SER B 1 260 ? -26.391 4.391 9.977 1 89.75 260 SER B C 1
ATOM 5476 O O . SER B 1 260 ? -26.906 4.52 11.094 1 89.75 260 SER B O 1
ATOM 5478 N N . ILE B 1 261 ? -26.938 4.836 8.914 1 94.75 261 ILE B N 1
ATOM 5479 C CA . ILE B 1 261 ? -28.141 5.664 8.977 1 94.75 261 ILE B CA 1
ATOM 5480 C C . ILE B 1 261 ? -29.375 4.773 9.125 1 94.75 261 ILE B C 1
ATOM 5482 O O . ILE B 1 261 ? -29.5 3.764 8.43 1 94.75 261 ILE B O 1
ATOM 5486 N N . SER B 1 262 ? -30.172 5.137 10.031 1 95.44 262 SER B N 1
ATOM 5487 C CA . SER B 1 262 ? -31.438 4.449 10.266 1 95.44 262 SER B CA 1
ATOM 5488 C C . SER B 1 262 ? -32.594 5.43 10.258 1 95.44 262 SER B C 1
ATOM 5490 O O . SER B 1 262 ? -32.75 6.242 11.172 1 95.44 262 SER B O 1
ATOM 5492 N N . LEU B 1 263 ? -33.469 5.336 9.227 1 96.25 263 LEU B N 1
ATOM 5493 C CA . LEU B 1 263 ? -34.625 6.188 9.102 1 96.25 263 LEU B CA 1
ATOM 5494 C C . LEU B 1 263 ? -35.906 5.398 9.375 1 96.25 263 LEU B C 1
ATOM 5496 O O . LEU B 1 263 ? -36 4.223 9.016 1 96.25 263 LEU B O 1
ATOM 5500 N N . GLU B 1 264 ? -36.844 6.016 9.945 1 94.62 264 GLU B N 1
ATOM 5501 C CA . GLU B 1 264 ? -38.094 5.352 10.281 1 94.62 264 GLU B CA 1
ATOM 5502 C C . GLU B 1 264 ? -38.75 4.758 9.047 1 94.62 264 GLU B C 1
ATOM 5504 O O . GLU B 1 264 ? -38.969 5.457 8.047 1 94.62 264 GLU B O 1
ATOM 5509 N N . ASN B 1 265 ? -39.062 3.445 9.07 1 94.12 265 ASN B N 1
ATOM 5510 C CA . ASN B 1 265 ? -39.781 2.693 8.062 1 94.12 265 ASN B CA 1
ATOM 5511 C C . ASN B 1 265 ? -38.938 2.496 6.797 1 94.12 265 ASN B C 1
ATOM 5513 O O . ASN B 1 265 ? -39.5 2.184 5.734 1 94.12 265 ASN B O 1
ATOM 5517 N N . TYR B 1 266 ? -37.688 2.828 6.906 1 96.75 266 TYR B N 1
ATOM 5518 C CA . TYR B 1 266 ? -36.781 2.6 5.766 1 96.75 266 TYR B CA 1
ATOM 5519 C C . TYR B 1 266 ? -35.906 1.376 5.996 1 96.75 266 TYR B C 1
ATOM 5521 O O . TYR B 1 266 ? -35.5 1.105 7.125 1 96.75 266 TYR B O 1
ATOM 5529 N N . HIS B 1 267 ? -35.656 0.66 4.984 1 96.38 267 HIS B N 1
ATOM 5530 C CA . HIS B 1 267 ? -34.625 -0.369 4.977 1 96.38 267 HIS B CA 1
ATOM 5531 C C . HIS B 1 267 ? -33.344 0.118 4.27 1 96.38 267 HIS B C 1
ATOM 5533 O O . HIS B 1 267 ? -33.438 0.622 3.146 1 96.38 267 HIS B O 1
ATOM 5539 N N . ASN B 1 268 ? -32.281 -0.026 4.879 1 96.81 268 ASN B N 1
ATOM 5540 C CA . ASN B 1 268 ? -31.031 0.551 4.383 1 96.81 268 ASN B CA 1
ATOM 5541 C C . ASN B 1 268 ? 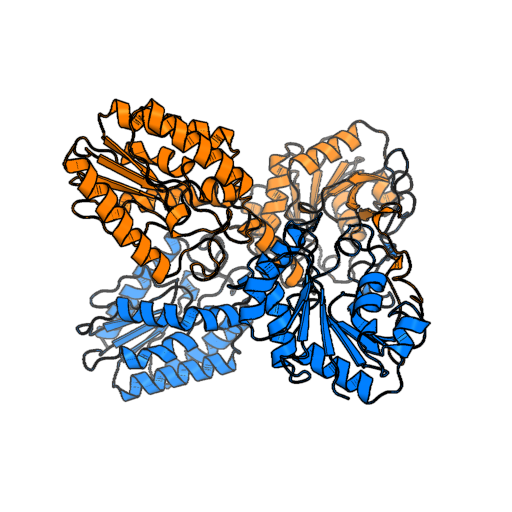-30.266 -0.436 3.506 1 96.81 268 ASN B C 1
ATOM 5543 O O . ASN B 1 268 ? -29.781 -1.459 3.992 1 96.81 268 ASN B O 1
ATOM 5547 N N . TYR B 1 269 ? -30.094 -0.065 2.268 1 96.5 269 TYR B N 1
ATOM 5548 C CA . TYR B 1 269 ? -29.391 -0.912 1.301 1 96.5 269 TYR B CA 1
ATOM 5549 C C . TYR B 1 269 ? -28 -0.379 1.007 1 96.5 269 TYR B C 1
ATOM 5551 O O . TYR B 1 269 ? -27.375 -0.784 0.028 1 96.5 269 TYR B O 1
ATOM 5559 N N . SER B 1 270 ? -27.562 0.547 1.866 1 96.31 270 SER B N 1
ATOM 5560 C CA . SER B 1 270 ? -26.25 1.144 1.656 1 96.31 270 SER B CA 1
ATOM 5561 C C . SER B 1 270 ? -25.141 0.104 1.796 1 96.31 270 SER B C 1
ATOM 5563 O O . SER B 1 270 ? -25.25 -0.829 2.594 1 96.31 270 SER B O 1
ATOM 5565 N N . GLN B 1 271 ? -24.109 0.296 0.993 1 93.06 271 GLN B N 1
ATOM 5566 C CA . GLN B 1 271 ? -22.938 -0.583 1.047 1 93.06 271 GLN B CA 1
ATOM 5567 C C . GLN B 1 271 ? -21.641 0.212 0.911 1 93.06 271 GLN B C 1
ATOM 5569 O O . GLN B 1 271 ? -21.609 1.232 0.22 1 93.06 271 GLN B O 1
ATOM 5574 N N . GLY B 1 272 ? -20.688 -0.321 1.566 1 91.94 272 GLY B N 1
ATOM 5575 C CA . GLY B 1 272 ? -19.375 0.301 1.453 1 91.94 272 GLY B CA 1
ATOM 5576 C C . GLY B 1 272 ? -18.734 0.109 0.089 1 91.94 272 GLY B C 1
ATOM 5577 O O . GLY B 1 272 ? -18.781 -0.991 -0.468 1 91.94 272 GLY B O 1
ATOM 5578 N N . GLY B 1 273 ? -18.266 1.218 -0.49 1 93.06 273 GLY B N 1
ATOM 5579 C CA . GLY B 1 273 ? -17.453 1.135 -1.693 1 93.06 273 GLY B CA 1
ATOM 5580 C C . GLY B 1 273 ? -18.25 1.258 -2.971 1 93.06 273 GLY B C 1
ATOM 5581 O O . GLY B 1 273 ? -17.703 1.475 -4.047 1 93.06 273 GLY B O 1
ATOM 5582 N N . VAL B 1 274 ? -19.562 1.18 -2.855 1 96.25 274 VAL B N 1
ATOM 5583 C CA . VAL B 1 274 ? -20.375 1.163 -4.059 1 96.25 274 VAL B CA 1
ATOM 5584 C C . VAL B 1 274 ? -20.422 2.559 -4.676 1 96.25 274 VAL B C 1
ATOM 5586 O O . VAL B 1 274 ? -20.297 3.562 -3.971 1 96.25 274 VAL B O 1
ATOM 5589 N N . THR B 1 275 ? -20.531 2.568 -5.973 1 98.06 275 THR B N 1
ATOM 5590 C CA . THR B 1 275 ? -20.75 3.783 -6.75 1 98.06 275 THR B CA 1
ATOM 5591 C C . THR B 1 275 ? -22.188 3.871 -7.23 1 98.06 275 THR B C 1
ATOM 5593 O O . THR B 1 275 ? -22.938 2.898 -7.137 1 98.06 275 THR B O 1
ATOM 5596 N N . LEU B 1 276 ? -22.547 5.086 -7.66 1 98.44 276 LEU B N 1
ATOM 5597 C CA . LEU B 1 276 ? -23.844 5.223 -8.336 1 98.44 276 LEU B CA 1
ATOM 5598 C C . LEU B 1 276 ? -23.953 4.242 -9.5 1 98.44 276 LEU B C 1
ATOM 5600 O O . LEU B 1 276 ? -25 3.615 -9.688 1 98.44 276 LEU B O 1
ATOM 5604 N N . ALA B 1 277 ? -22.891 4.023 -10.188 1 97.88 277 ALA B N 1
ATOM 5605 C CA . ALA B 1 277 ? -22.859 3.127 -11.336 1 97.88 277 ALA B CA 1
ATOM 5606 C C . ALA B 1 277 ? -23.125 1.685 -10.922 1 97.88 277 ALA B C 1
ATOM 5608 O O . ALA B 1 277 ? -24 1.014 -11.484 1 97.88 277 ALA B O 1
ATOM 5609 N N . THR B 1 278 ? -22.422 1.269 -9.898 1 97.44 278 THR B N 1
ATOM 5610 C CA . THR B 1 278 ? -22.578 -0.126 -9.5 1 97.44 278 THR B CA 1
ATOM 5611 C C . THR B 1 278 ? -23.891 -0.343 -8.766 1 97.44 278 THR B C 1
ATOM 5613 O O . THR B 1 278 ? -24.484 -1.427 -8.836 1 97.44 278 THR B O 1
ATOM 5616 N N . MET B 1 279 ? -24.359 0.64 -8.07 1 97.62 279 MET B N 1
ATOM 5617 C CA . MET B 1 279 ? -25.688 0.559 -7.453 1 97.62 279 MET B CA 1
ATOM 5618 C C . MET B 1 279 ? -26.766 0.395 -8.516 1 97.62 279 MET B C 1
ATOM 5620 O O . MET B 1 279 ? -27.641 -0.463 -8.383 1 97.62 279 MET B O 1
ATOM 5624 N N . LEU B 1 280 ? -26.656 1.168 -9.602 1 97.44 280 LEU B N 1
ATOM 5625 C CA . LEU B 1 280 ? -27.609 1.126 -10.703 1 97.44 280 LEU B CA 1
ATOM 5626 C C . LEU B 1 280 ? -27.625 -0.252 -11.359 1 97.44 280 LEU B C 1
ATOM 5628 O O . LEU B 1 280 ? -28.688 -0.75 -11.734 1 97.44 280 LEU B O 1
ATOM 5632 N N . GLU B 1 281 ? -26.484 -0.813 -11.445 1 96.25 281 GLU B N 1
ATOM 5633 C CA . GLU B 1 281 ? -26.359 -2.139 -12.039 1 96.25 281 GLU B CA 1
ATOM 5634 C C . GLU B 1 281 ? -27.141 -3.18 -11.25 1 96.25 281 GLU B C 1
ATOM 5636 O O . GLU B 1 281 ? -27.641 -4.152 -11.82 1 96.25 281 GLU B O 1
ATOM 5641 N N . ASN B 1 282 ? -27.328 -2.973 -9.984 1 96.19 282 ASN B N 1
ATOM 5642 C CA . ASN B 1 282 ? -27.938 -3.979 -9.125 1 96.19 282 ASN B CA 1
ATOM 5643 C C . ASN B 1 282 ? -29.375 -3.613 -8.773 1 96.19 282 ASN B C 1
ATOM 5645 O O . ASN B 1 282 ? -30.156 -4.469 -8.359 1 96.19 282 ASN B O 1
ATOM 5649 N N . LEU B 1 283 ? -29.734 -2.393 -8.984 1 95.31 283 LEU B N 1
ATOM 5650 C CA . LEU B 1 283 ? -30.984 -1.834 -8.477 1 95.31 283 LEU B CA 1
ATOM 5651 C C . LEU B 1 283 ? -32.188 -2.629 -8.984 1 95.31 283 LEU B C 1
ATOM 5653 O O . LEU B 1 283 ? -33.062 -2.986 -8.211 1 95.31 283 LEU B O 1
ATOM 5657 N N . PRO B 1 284 ? -32.188 -3.055 -10.25 1 93 284 PRO B N 1
ATOM 5658 C CA . PRO B 1 284 ? -33.375 -3.787 -10.75 1 93 284 PRO B CA 1
ATOM 5659 C C . PRO B 1 284 ? -33.594 -5.102 -10.008 1 93 284 PRO B C 1
ATOM 5661 O O . PRO B 1 284 ? -34.75 -5.555 -9.891 1 93 284 PRO B O 1
ATOM 5664 N N . ASN B 1 285 ? -32.562 -5.641 -9.43 1 89 285 ASN B N 1
ATOM 5665 C CA . ASN B 1 285 ? -32.656 -6.949 -8.789 1 89 285 ASN B CA 1
ATOM 5666 C C . ASN B 1 285 ? -33.344 -6.863 -7.426 1 89 285 ASN B C 1
ATOM 5668 O O . ASN B 1 285 ? -33.812 -7.871 -6.895 1 89 285 ASN B O 1
ATOM 5672 N N . PHE B 1 286 ? -33.438 -5.668 -6.949 1 84.31 286 PHE B N 1
ATOM 5673 C CA . PHE B 1 286 ? -33.969 -5.625 -5.598 1 84.31 286 PHE B CA 1
ATOM 5674 C C . PHE B 1 286 ? -35.094 -4.605 -5.5 1 84.31 286 PHE B C 1
ATOM 5676 O O . PHE B 1 286 ? -35.562 -4.27 -4.402 1 84.31 286 PHE B O 1
ATOM 5683 N N . LEU B 1 287 ? -35.406 -4.125 -6.605 1 89.75 287 LEU B N 1
ATOM 5684 C CA . LEU B 1 287 ? -36.594 -3.271 -6.66 1 89.75 287 LEU B CA 1
ATOM 5685 C C . LEU B 1 287 ? -37.875 -4.105 -6.758 1 89.75 287 LEU B C 1
ATOM 5687 O O . LEU B 1 287 ? -38.094 -4.777 -7.766 1 89.75 287 LEU B O 1
ATOM 5691 N N . THR B 1 288 ? -38.594 -4.141 -5.758 1 90.5 288 THR B N 1
ATOM 5692 C CA . THR B 1 288 ? -39.844 -4.891 -5.742 1 90.5 288 THR B CA 1
ATOM 5693 C C . THR B 1 288 ? -41.031 -3.963 -5.965 1 90.5 288 THR B C 1
ATOM 5695 O O . THR B 1 288 ? -40.906 -2.742 -5.863 1 90.5 288 THR B O 1
ATOM 5698 N N . ALA B 1 289 ? -42.25 -4.594 -6.164 1 89.19 289 ALA B N 1
ATOM 5699 C CA . ALA B 1 289 ? -43.469 -3.836 -6.336 1 89.19 289 ALA B CA 1
ATOM 5700 C C . ALA B 1 289 ? -43.875 -3.141 -5.039 1 89.19 289 ALA B C 1
ATOM 5702 O O . ALA B 1 289 ? -44.688 -2.205 -5.051 1 89.19 289 ALA B O 1
ATOM 5703 N N . ASN B 1 290 ? -43.25 -3.549 -4.031 1 94 290 ASN B N 1
ATOM 5704 C CA . ASN B 1 290 ? -43.594 -3.002 -2.727 1 94 290 ASN B CA 1
ATOM 5705 C C . ASN B 1 290 ? -42.875 -1.692 -2.451 1 94 290 ASN B C 1
ATOM 5707 O O . ASN B 1 290 ? -43.281 -0.91 -1.596 1 94 290 ASN B O 1
ATOM 5711 N N . VAL B 1 291 ? -41.844 -1.444 -3.131 1 96.62 291 VAL B N 1
ATOM 5712 C CA . VAL B 1 291 ? -41.031 -0.249 -2.877 1 96.62 291 VAL B CA 1
ATOM 5713 C C . VAL B 1 291 ? -41.75 0.979 -3.432 1 96.62 291 VAL B C 1
ATOM 5715 O O . VAL B 1 291 ? -42.062 1.034 -4.621 1 96.62 291 VAL B O 1
ATOM 5718 N N . THR B 1 292 ? -41.938 1.941 -2.531 1 96.88 292 THR B N 1
ATOM 5719 C CA . THR B 1 292 ? -42.688 3.117 -2.936 1 96.88 292 THR B CA 1
ATOM 5720 C C . THR B 1 292 ? -41.844 4.383 -2.807 1 96.88 292 THR B C 1
ATOM 5722 O O . THR B 1 292 ? -42.188 5.422 -3.379 1 96.88 292 THR B O 1
ATOM 5725 N N . GLU B 1 293 ? -40.781 4.316 -2.039 1 97.06 293 GLU B N 1
ATOM 5726 C CA . GLU B 1 293 ? -39.938 5.492 -1.82 1 97.06 293 GLU B CA 1
ATOM 5727 C C . GLU B 1 293 ? -38.469 5.105 -1.708 1 97.06 293 GLU B C 1
ATOM 5729 O O . GLU B 1 293 ? -38.125 4.078 -1.116 1 97.06 293 GLU B O 1
ATOM 5734 N N . ALA B 1 294 ? -37.625 5.984 -2.246 1 97.81 294 ALA B N 1
ATOM 5735 C CA . ALA B 1 294 ? -36.188 5.793 -2.164 1 97.81 294 ALA B CA 1
ATOM 5736 C C . ALA B 1 294 ? -35.5 7.07 -1.703 1 97.81 294 ALA B C 1
ATOM 5738 O O . ALA B 1 294 ? -35.719 8.148 -2.248 1 97.81 294 ALA B O 1
ATOM 5739 N N . PHE B 1 295 ? -34.719 6.949 -0.684 1 98.12 295 PHE B N 1
ATOM 5740 C CA . PHE B 1 295 ? -33.781 7.996 -0.232 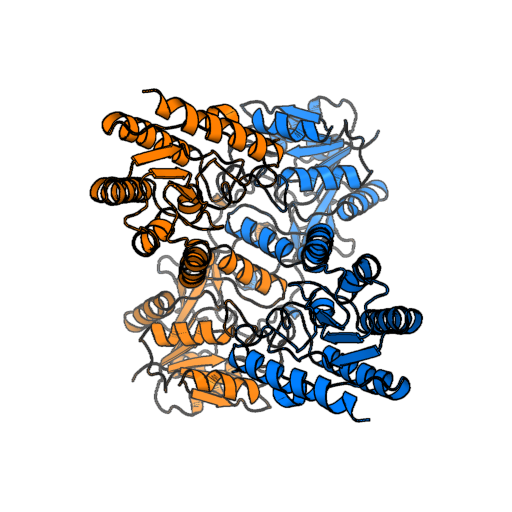1 98.12 295 PHE B CA 1
ATOM 5741 C C . PHE B 1 295 ? -32.375 7.746 -0.753 1 98.12 295 PHE B C 1
ATOM 5743 O O . PHE B 1 295 ? -31.75 6.75 -0.397 1 98.12 295 PHE B O 1
ATOM 5750 N N . VAL B 1 296 ? -31.891 8.672 -1.561 1 98.44 296 VAL B N 1
ATOM 5751 C CA . VAL B 1 296 ? -30.656 8.406 -2.289 1 98.44 296 VAL B CA 1
ATOM 5752 C C . VAL B 1 296 ? -29.562 9.375 -1.831 1 98.44 296 VAL B C 1
ATOM 5754 O O . VAL B 1 296 ? -29.734 10.594 -1.917 1 98.44 296 VAL B O 1
ATOM 5757 N N . SER B 1 297 ? -28.469 8.898 -1.334 1 98.31 297 SER B N 1
ATOM 5758 C CA . SER B 1 297 ? -27.281 9.648 -0.959 1 98.31 297 SER B CA 1
ATOM 5759 C C . SER B 1 297 ? -26 8.922 -1.395 1 98.31 297 SER B C 1
ATOM 5761 O O . SER B 1 297 ? -25.5 8.062 -0.672 1 98.31 297 SER B O 1
ATOM 5763 N N . ILE B 1 298 ? -25.5 9.281 -2.543 1 98.06 298 ILE B N 1
ATOM 5764 C CA . ILE B 1 298 ? -24.391 8.531 -3.139 1 98.06 298 ILE B CA 1
ATOM 5765 C C . ILE B 1 298 ? -23.703 9.383 -4.195 1 98.06 298 ILE B C 1
ATOM 5767 O O . ILE B 1 298 ? -24.234 10.414 -4.617 1 98.06 298 ILE B O 1
ATOM 5771 N N . GLY B 1 299 ? -22.469 9.062 -4.531 1 97.69 299 GLY B N 1
ATOM 5772 C CA . GLY B 1 299 ? -21.859 9.727 -5.676 1 97.69 299 GLY B CA 1
ATOM 5773 C C . GLY B 1 299 ? -20.375 9.984 -5.504 1 97.69 299 GLY B C 1
ATOM 5774 O O . GLY B 1 299 ? -19.641 10.062 -6.488 1 97.69 299 GLY B O 1
ATOM 5775 N N . VAL B 1 300 ? -19.906 10.094 -4.309 1 98 300 VAL B N 1
ATOM 5776 C CA . VAL B 1 300 ? -18.516 10.484 -4.086 1 98 300 VAL B CA 1
ATOM 5777 C C . VAL B 1 300 ? -17.578 9.383 -4.57 1 98 300 VAL B C 1
ATOM 5779 O O . VAL B 1 300 ? -16.5 9.664 -5.102 1 98 300 VAL B O 1
ATOM 5782 N N . ASN B 1 301 ? -17.984 8.125 -4.414 1 97.5 301 ASN B N 1
ATOM 5783 C CA . ASN B 1 301 ? -17.156 7.004 -4.836 1 97.5 301 ASN B CA 1
ATOM 5784 C C . ASN B 1 301 ? -17 6.965 -6.355 1 97.5 301 ASN B C 1
ATOM 5786 O O . ASN B 1 301 ? -16 6.449 -6.863 1 97.5 301 ASN B O 1
ATOM 5790 N N . ASP B 1 302 ? -18.031 7.52 -7.062 1 98.44 302 ASP B N 1
ATOM 5791 C CA . ASP B 1 302 ? -17.906 7.613 -8.516 1 98.44 302 ASP B CA 1
ATOM 5792 C C . ASP B 1 302 ? -16.703 8.461 -8.914 1 98.44 302 ASP B C 1
ATOM 5794 O O . ASP B 1 302 ? -15.953 8.094 -9.812 1 98.44 302 ASP B O 1
ATOM 5798 N N . LEU B 1 303 ? -16.531 9.531 -8.203 1 97.75 303 LEU B N 1
ATOM 5799 C CA . LEU B 1 303 ? -15.375 10.391 -8.453 1 97.75 303 LEU B CA 1
ATOM 5800 C C . LEU B 1 303 ? -14.078 9.672 -8.086 1 97.75 303 LEU B C 1
ATOM 5802 O O . LEU B 1 303 ? -13.102 9.719 -8.844 1 97.75 303 LEU B O 1
ATOM 5806 N N . ILE B 1 304 ? -14.062 9.031 -6.98 1 96.38 304 ILE B N 1
ATOM 5807 C CA . ILE B 1 304 ? -12.891 8.305 -6.504 1 96.38 304 ILE B CA 1
ATOM 5808 C C . ILE B 1 304 ? -12.492 7.25 -7.535 1 96.38 304 ILE B C 1
ATOM 5810 O O . ILE B 1 304 ? -11.297 7.055 -7.797 1 96.38 304 ILE B O 1
ATOM 5814 N N . THR B 1 305 ? -13.5 6.613 -8.141 1 96.06 305 THR B N 1
ATOM 5815 C CA . THR B 1 305 ? -13.289 5.527 -9.094 1 96.06 305 THR B CA 1
ATOM 5816 C C . THR B 1 305 ? -12.812 6.07 -10.438 1 96.06 305 THR B C 1
ATOM 5818 O O . THR B 1 305 ? -12.203 5.348 -11.227 1 96.06 305 THR B O 1
ATOM 5821 N N . GLY B 1 306 ? -13.211 7.371 -10.789 1 95.62 306 GLY B N 1
ATOM 5822 C CA . GLY B 1 306 ? -12.711 7.977 -12.008 1 95.62 306 GLY B CA 1
ATOM 5823 C C . GLY B 1 306 ? -13.805 8.273 -13.023 1 95.62 306 GLY B C 1
ATOM 5824 O O . GLY B 1 306 ? -13.523 8.562 -14.188 1 95.62 306 GLY B O 1
ATOM 5825 N N . TYR B 1 307 ? -15.008 8.141 -12.578 1 97.25 307 TYR B N 1
ATOM 5826 C CA . TYR B 1 307 ? -16.078 8.547 -13.477 1 97.25 307 TYR B CA 1
ATOM 5827 C C . TYR B 1 307 ? -16.031 10.047 -13.742 1 97.25 307 TYR B C 1
ATOM 5829 O O . TYR B 1 307 ? -15.766 10.836 -12.828 1 97.25 307 TYR B O 1
ATOM 5837 N N . SER B 1 308 ? -16.312 10.414 -14.961 1 97.5 308 SER B N 1
ATOM 5838 C CA . SER B 1 308 ? -16.391 11.836 -15.281 1 97.5 308 SER B CA 1
ATOM 5839 C C . SER B 1 308 ? -17.656 12.469 -14.719 1 97.5 308 SER B C 1
ATOM 5841 O O . SER B 1 308 ? -18.609 11.766 -14.398 1 97.5 308 SER B O 1
ATOM 5843 N N . VAL B 1 309 ? -17.609 13.742 -14.625 1 98.31 309 VAL B N 1
ATOM 5844 C CA . VAL B 1 309 ? -18.766 14.484 -14.156 1 98.31 309 VAL B CA 1
ATOM 5845 C C . VAL B 1 309 ? -19.969 14.195 -15.055 1 98.31 309 VAL B C 1
ATOM 5847 O O . VAL B 1 309 ? -21.078 13.977 -14.57 1 98.31 309 VAL B O 1
ATOM 5850 N N . GLU B 1 310 ? -19.734 14.086 -16.312 1 98.31 310 GLU B N 1
ATOM 5851 C CA . GLU B 1 310 ? -20.797 13.828 -17.281 1 98.31 310 GLU B CA 1
ATOM 5852 C C . GLU B 1 310 ? -21.375 12.43 -17.094 1 98.31 310 GLU B C 1
ATOM 5854 O O . GLU B 1 310 ? -22.594 12.234 -17.219 1 98.31 310 GLU B O 1
ATOM 5859 N N . GLU B 1 311 ? -20.5 11.508 -16.812 1 98.31 311 GLU B N 1
ATOM 5860 C CA . GLU B 1 311 ? -20.969 10.156 -16.547 1 98.31 311 GLU B CA 1
ATOM 5861 C C . GLU B 1 311 ? -21.859 10.109 -15.297 1 98.31 311 GLU B C 1
ATOM 5863 O O . GLU B 1 311 ? -22.859 9.391 -15.266 1 98.31 311 GLU B O 1
ATOM 5868 N N . ILE B 1 312 ? -21.516 10.898 -14.391 1 98.62 312 ILE B N 1
ATOM 5869 C CA . ILE B 1 312 ? -22.281 10.938 -13.141 1 98.62 312 ILE B CA 1
ATOM 5870 C C . ILE B 1 312 ? -23.641 11.578 -13.383 1 98.62 312 ILE B C 1
ATOM 5872 O O . ILE B 1 312 ? -24.656 11.094 -12.883 1 98.62 312 ILE B O 1
ATOM 5876 N N . PHE B 1 313 ? -23.672 12.633 -14.242 1 98.62 313 PHE B N 1
ATOM 5877 C CA . PHE B 1 313 ? -24.953 13.211 -14.656 1 98.62 313 PHE B CA 1
ATOM 5878 C C . PHE B 1 313 ? -25.844 12.156 -15.289 1 98.62 313 PHE B C 1
ATOM 5880 O O . PHE B 1 313 ? -27 11.984 -14.883 1 98.62 313 PHE B O 1
ATOM 5887 N N . SER B 1 314 ? -25.219 11.477 -16.156 1 98.62 314 SER B N 1
ATOM 5888 C CA . SER B 1 314 ? -25.969 10.469 -16.906 1 98.62 314 SER B CA 1
ATOM 5889 C C . SER B 1 314 ? -26.5 9.375 -15.984 1 98.62 314 SER B C 1
ATOM 5891 O O . SER B 1 314 ? -27.625 8.898 -16.156 1 98.62 314 SER B O 1
ATOM 5893 N N . ASN B 1 315 ? -25.703 9.031 -15.055 1 98.69 315 ASN B N 1
ATOM 5894 C CA . ASN B 1 315 ? -26.109 7.969 -14.141 1 98.69 315 ASN B CA 1
ATOM 5895 C C . ASN B 1 315 ? -27.25 8.422 -13.219 1 98.69 315 ASN B C 1
ATOM 5897 O O . ASN B 1 315 ? -28.141 7.641 -12.898 1 98.69 315 ASN B O 1
ATOM 5901 N N . PHE B 1 316 ? -27.25 9.633 -12.812 1 98.69 316 PHE B N 1
ATOM 5902 C CA . PHE B 1 316 ? -28.359 10.156 -12.031 1 98.69 316 PHE B CA 1
ATOM 5903 C C . PHE B 1 316 ? -29.625 10.195 -12.859 1 98.69 316 PHE B C 1
ATOM 5905 O O . PHE B 1 316 ? -30.719 9.898 -12.359 1 98.69 316 PHE B O 1
ATOM 5912 N N . GLN B 1 317 ? -29.5 10.539 -14.102 1 98.56 317 GLN B N 1
ATOM 5913 C CA . GLN B 1 317 ? -30.656 10.555 -15 1 98.56 317 GLN B CA 1
ATOM 5914 C C . GLN B 1 317 ? -31.234 9.148 -15.172 1 98.56 317 GLN B C 1
ATOM 5916 O O . GLN B 1 317 ? -32.438 8.969 -15.164 1 98.56 317 GLN B O 1
ATOM 5921 N N . LYS B 1 318 ? -30.328 8.227 -15.312 1 98.31 318 LYS B N 1
ATOM 5922 C CA . LYS B 1 318 ? -30.766 6.84 -15.43 1 98.31 318 LYS B CA 1
ATOM 5923 C C . LYS B 1 318 ? -31.484 6.387 -14.164 1 98.31 318 LYS B C 1
ATOM 5925 O O . LYS B 1 318 ? -32.5 5.699 -14.242 1 98.31 318 LYS B O 1
ATOM 5930 N N . LEU B 1 319 ? -30.906 6.766 -13.07 1 98.31 319 LEU B N 1
ATOM 5931 C CA . LEU B 1 319 ? -31.547 6.438 -11.805 1 98.31 319 LEU B CA 1
ATOM 5932 C C . LEU B 1 319 ? -32.938 7.027 -11.734 1 98.31 319 LEU B C 1
ATOM 5934 O O . LEU B 1 319 ? -33.906 6.324 -11.391 1 98.31 319 LEU B O 1
ATOM 5938 N N . TYR B 1 320 ? -33.062 8.273 -12.086 1 98.19 320 TYR B N 1
ATOM 5939 C CA . TYR B 1 320 ? -34.344 8.953 -12.094 1 98.19 320 TYR B CA 1
ATOM 5940 C C . TYR B 1 320 ? -35.344 8.227 -12.992 1 98.19 320 TYR B C 1
ATOM 5942 O O . TYR B 1 320 ? -36.469 7.961 -12.578 1 98.19 320 TYR B O 1
ATOM 5950 N N . SER B 1 321 ? -34.906 7.891 -14.164 1 97.88 321 SER B N 1
ATOM 5951 C CA . SER B 1 321 ? -35.781 7.223 -15.117 1 97.88 321 SER B CA 1
ATOM 5952 C C . SER B 1 321 ? -36.281 5.883 -14.578 1 97.88 321 SER B C 1
ATOM 5954 O O . SER B 1 321 ? -37.469 5.566 -14.664 1 97.88 321 SER B O 1
ATOM 5956 N N . LEU B 1 322 ? -35.375 5.188 -14 1 97.06 322 LEU B N 1
ATOM 5957 C CA . LEU B 1 322 ? -35.688 3.865 -13.469 1 97.06 322 LEU B CA 1
ATOM 5958 C C . LEU B 1 322 ? -36.688 3.971 -12.328 1 97.06 322 LEU B C 1
ATOM 5960 O O . LEU B 1 322 ? -37.688 3.232 -12.289 1 97.06 322 LEU B O 1
ATOM 5964 N N . LEU B 1 323 ? -36.5 4.883 -11.445 1 97.12 323 LEU B N 1
ATOM 5965 C CA . LEU B 1 323 ? -37.375 5.035 -10.297 1 97.12 323 LEU B CA 1
ATOM 5966 C C . LEU B 1 323 ? -38.719 5.617 -10.727 1 97.12 323 LEU B C 1
ATOM 5968 O O . LEU B 1 323 ? -39.781 5.176 -10.25 1 97.12 323 LEU B O 1
ATOM 5972 N N . ALA B 1 324 ? -38.688 6.535 -11.625 1 96.5 324 ALA B N 1
ATOM 5973 C CA . ALA B 1 324 ? -39.906 7.152 -12.117 1 96.5 324 ALA B CA 1
ATOM 5974 C C . ALA B 1 324 ? -40.781 6.133 -12.852 1 96.5 324 ALA B C 1
ATOM 5976 O O . ALA B 1 324 ? -42 6.105 -12.664 1 96.5 324 ALA B O 1
ATOM 5977 N N . GLU B 1 325 ? -40.156 5.293 -13.586 1 95.25 325 GLU B N 1
ATOM 5978 C CA . GLU B 1 325 ? -40.875 4.262 -14.328 1 95.25 325 GLU B CA 1
ATOM 5979 C C . GLU B 1 325 ? -41.594 3.293 -13.375 1 95.25 325 GLU B C 1
ATOM 5981 O O . GLU B 1 325 ? -42.625 2.729 -13.719 1 95.25 325 GLU B O 1
ATOM 5986 N N . ASN B 1 326 ? -41.094 3.172 -12.242 1 95.19 326 ASN B N 1
ATOM 5987 C CA . ASN B 1 326 ? -41.656 2.25 -11.258 1 95.19 326 ASN B CA 1
ATOM 5988 C C . ASN B 1 326 ? -42.5 2.982 -10.227 1 95.19 326 ASN B C 1
ATOM 5990 O O . ASN B 1 326 ? -42.906 2.402 -9.211 1 95.19 326 ASN B O 1
ATOM 5994 N N . LYS B 1 327 ? -42.688 4.266 -10.43 1 95.62 327 LYS B N 1
ATOM 5995 C CA . LYS B 1 327 ? -43.562 5.113 -9.602 1 95.62 327 LYS B CA 1
ATOM 5996 C C . LYS B 1 327 ? -43.031 5.168 -8.164 1 95.62 327 LYS B C 1
ATOM 5998 O O . LYS B 1 327 ? -43.812 5.059 -7.219 1 95.62 327 LYS B O 1
ATOM 6003 N N . ILE B 1 328 ? -41.781 5.23 -8.086 1 96.88 328 ILE B N 1
ATOM 6004 C CA . ILE B 1 328 ? -41.156 5.324 -6.777 1 96.88 328 ILE B CA 1
ATOM 6005 C C . ILE B 1 328 ? -40.812 6.781 -6.469 1 96.88 328 ILE B C 1
ATOM 6007 O O . ILE B 1 328 ? -40.156 7.453 -7.262 1 96.88 328 ILE B O 1
ATOM 6011 N N . LYS B 1 329 ? -41.25 7.23 -5.348 1 96.69 329 LYS B N 1
ATOM 6012 C CA . LYS B 1 329 ? -40.875 8.57 -4.887 1 96.69 329 LYS B CA 1
ATOM 6013 C C . LYS B 1 329 ? -39.406 8.648 -4.504 1 96.69 329 LYS B C 1
ATOM 6015 O O . LYS B 1 329 ? -38.875 7.715 -3.914 1 96.69 329 LYS B O 1
ATOM 6020 N N . MET B 1 330 ? -38.844 9.734 -4.816 1 96.88 330 MET B N 1
ATOM 6021 C CA . MET B 1 330 ? -37.406 9.844 -4.59 1 96.88 330 MET B CA 1
ATOM 6022 C C . MET B 1 330 ? -37.062 11.078 -3.764 1 96.88 330 MET B C 1
ATOM 6024 O O . MET B 1 330 ? -37.719 12.109 -3.891 1 96.88 330 MET B O 1
ATOM 6028 N N . ARG B 1 331 ? -36.094 10.977 -2.988 1 97.81 331 ARG B N 1
ATOM 6029 C CA . ARG B 1 331 ? -35.406 12.047 -2.27 1 97.81 331 ARG B CA 1
ATOM 6030 C C . ARG B 1 331 ? -33.906 11.93 -2.408 1 97.81 331 ARG B C 1
ATOM 6032 O O . ARG B 1 331 ? -33.344 10.836 -2.254 1 97.81 331 ARG B O 1
ATOM 6039 N N . PHE B 1 332 ? -33.281 13.023 -2.729 1 98.5 332 PHE B N 1
ATOM 6040 C CA . PHE B 1 332 ? -31.828 13 -2.955 1 98.5 332 PHE B CA 1
ATOM 6041 C C . PHE B 1 332 ? -31.109 13.891 -1.951 1 98.5 332 PHE B C 1
ATOM 6043 O O . PHE B 1 332 ? -31.719 14.805 -1.381 1 98.5 332 PHE B O 1
ATOM 6050 N N . THR B 1 333 ? -29.891 13.609 -1.717 1 98.62 333 THR B N 1
ATOM 6051 C CA . THR B 1 333 ? -28.984 14.57 -1.089 1 98.62 333 THR B CA 1
ATOM 6052 C C . THR B 1 333 ? -27.891 15 -2.064 1 98.62 333 THR B C 1
ATOM 6054 O O . THR B 1 333 ? -27.656 14.336 -3.074 1 98.62 333 THR B O 1
ATOM 6057 N N . THR B 1 334 ? -27.297 16.109 -1.748 1 98.62 334 THR B N 1
ATOM 6058 C CA . THR B 1 334 ? -26.062 16.469 -2.451 1 98.62 334 THR B CA 1
ATOM 6059 C C . THR B 1 334 ? -24.922 15.531 -2.072 1 98.62 334 THR B C 1
ATOM 6061 O O . THR B 1 334 ? -25.047 14.758 -1.115 1 98.62 334 THR B O 1
ATOM 6064 N N . ILE B 1 335 ? -23.891 15.578 -2.875 1 98.56 335 ILE B N 1
ATOM 6065 C CA . ILE B 1 335 ? -22.672 14.859 -2.559 1 98.56 335 ILE B CA 1
ATOM 6066 C C . ILE B 1 335 ? -21.828 15.672 -1.573 1 98.56 335 ILE B C 1
ATOM 6068 O O . ILE B 1 335 ? -21.625 16.875 -1.769 1 98.56 335 ILE B O 1
ATOM 6072 N N . ALA B 1 336 ? -21.453 15.023 -0.573 1 98.12 336 ALA B N 1
ATOM 6073 C CA . ALA B 1 336 ? -20.641 15.711 0.432 1 98.12 336 ALA B CA 1
ATOM 6074 C C . ALA B 1 336 ? -19.266 16.047 -0.113 1 98.12 336 ALA B C 1
ATOM 6076 O O . ALA B 1 336 ? -18.641 15.242 -0.817 1 98.12 336 ALA B O 1
ATOM 6077 N N . TYR B 1 337 ? -18.812 17.234 0.218 1 98.25 337 TYR B N 1
ATOM 6078 C CA . TYR B 1 337 ? -17.422 17.562 -0.067 1 98.25 337 TYR B CA 1
ATOM 6079 C C . TYR B 1 337 ? -16.469 16.656 0.703 1 98.25 337 TYR B C 1
ATOM 6081 O O . TYR B 1 337 ? -16.844 16.078 1.722 1 98.25 337 TYR B O 1
ATOM 6089 N N . THR B 1 338 ? -15.258 16.547 0.189 1 97.88 338 THR B N 1
ATOM 6090 C CA . THR B 1 338 ? -14.18 15.852 0.903 1 97.88 338 THR B CA 1
ATOM 6091 C C . THR B 1 338 ? -13.195 16.859 1.492 1 97.88 338 THR B C 1
ATOM 6093 O O . THR B 1 338 ? -13.367 18.062 1.328 1 97.88 338 THR B O 1
ATOM 6096 N N . LEU B 1 339 ? -12.281 16.344 2.285 1 97.56 339 LEU B N 1
ATOM 6097 C CA . LEU B 1 339 ? -11.172 17.156 2.76 1 97.56 339 LEU B CA 1
ATOM 6098 C C . LEU B 1 339 ? -9.836 16.562 2.324 1 97.56 339 LEU B C 1
ATOM 6100 O O . LEU B 1 339 ? -9.445 15.484 2.795 1 97.56 339 LEU B O 1
ATOM 6104 N N . PHE B 1 340 ? -9.141 17.141 1.455 1 95.62 340 PHE B N 1
ATOM 6105 C CA . PHE B 1 340 ? -7.812 16.859 0.927 1 95.62 340 PHE B CA 1
ATOM 6106 C C . PHE B 1 340 ? -7.688 15.391 0.535 1 95.62 340 PHE B C 1
ATOM 6108 O O . PHE B 1 340 ? -6.938 14.641 1.156 1 95.62 340 PHE B O 1
ATOM 6115 N N . ARG B 1 341 ? -8.32 14.969 -0.478 1 94.56 341 ARG B N 1
ATOM 6116 C CA . ARG B 1 341 ? -8.25 13.641 -1.085 1 94.56 341 ARG B CA 1
ATOM 6117 C C . ARG B 1 341 ? -7.641 13.719 -2.482 1 94.56 341 ARG B C 1
ATOM 6119 O O . ARG B 1 341 ? -8.016 14.57 -3.285 1 94.56 341 ARG B O 1
ATOM 6126 N N . GLU B 1 342 ? -6.738 12.852 -2.695 1 92.88 342 GLU B N 1
ATOM 6127 C CA . GLU B 1 342 ? -6.055 12.922 -3.984 1 92.88 342 GLU B CA 1
ATOM 6128 C C . GLU B 1 342 ? -6.977 12.492 -5.121 1 92.88 342 GLU B C 1
ATOM 6130 O O . GLU B 1 342 ? -6.785 12.891 -6.27 1 92.88 342 GLU B O 1
ATOM 6135 N N . THR B 1 343 ? -8.023 11.766 -4.812 1 92.75 343 THR B N 1
ATOM 6136 C CA . THR B 1 343 ? -8.883 11.18 -5.836 1 92.75 343 THR B CA 1
ATOM 6137 C C . THR B 1 343 ? -10.078 12.086 -6.121 1 92.75 343 THR B C 1
ATOM 6139 O O . THR B 1 343 ? -10.828 11.852 -7.07 1 92.75 343 THR B O 1
ATOM 6142 N N . VAL B 1 344 ? -10.289 13.117 -5.301 1 95.5 344 VAL B N 1
ATOM 6143 C CA . VAL B 1 344 ? -11.508 13.914 -5.441 1 95.5 344 VAL B CA 1
ATOM 6144 C C . VAL B 1 344 ? -11.156 15.398 -5.504 1 95.5 344 VAL B C 1
ATOM 6146 O O . VAL B 1 344 ? -10.43 15.906 -4.652 1 95.5 344 VAL B O 1
ATOM 6149 N N . ASN B 1 345 ? -11.594 15.992 -6.527 1 94.62 345 ASN B N 1
ATOM 6150 C CA . ASN B 1 345 ? -11.562 17.453 -6.645 1 94.62 345 ASN B CA 1
ATOM 6151 C C . ASN B 1 345 ? -12.898 18.062 -6.25 1 94.62 345 ASN B C 1
ATOM 6153 O O . ASN B 1 345 ? -13.914 17.844 -6.918 1 94.62 345 ASN B O 1
ATOM 6157 N N . ASN B 1 346 ? -12.914 18.875 -5.27 1 97.06 346 ASN B N 1
ATOM 6158 C CA . ASN B 1 346 ? -14.156 19.453 -4.773 1 97.06 346 ASN B CA 1
ATOM 6159 C C . ASN B 1 346 ? -14.789 20.375 -5.816 1 97.06 346 ASN B C 1
ATOM 6161 O O . ASN B 1 346 ? -15.992 20.641 -5.758 1 97.06 346 ASN B O 1
ATOM 6165 N N . ALA B 1 347 ? -14.031 20.781 -6.719 1 96.75 347 ALA B N 1
ATOM 6166 C CA . ALA B 1 347 ? -14.625 21.547 -7.816 1 96.75 347 ALA B CA 1
ATOM 6167 C C . ALA B 1 347 ? -15.586 20.688 -8.625 1 96.75 347 ALA B C 1
ATOM 6169 O O . ALA B 1 347 ? -16.609 21.172 -9.109 1 96.75 347 ALA B O 1
ATOM 6170 N N . ASP B 1 348 ? -15.203 19.453 -8.789 1 97.88 348 ASP B N 1
ATOM 6171 C CA . ASP B 1 348 ? -16.094 18.531 -9.477 1 97.88 348 ASP B CA 1
ATOM 6172 C C . ASP B 1 348 ? -17.359 18.266 -8.664 1 97.88 348 ASP B C 1
ATOM 6174 O O . ASP B 1 348 ? -18.453 18.203 -9.211 1 97.88 348 ASP B O 1
ATOM 6178 N N . ILE B 1 349 ? -17.219 18.156 -7.359 1 98.5 349 ILE B N 1
ATOM 6179 C CA . ILE B 1 349 ? -18.375 17.969 -6.492 1 98.5 349 ILE B CA 1
ATOM 6180 C C . ILE B 1 349 ? -19.312 19.172 -6.613 1 98.5 349 ILE B C 1
ATOM 6182 O O . ILE B 1 349 ? -20.531 19.016 -6.719 1 98.5 349 ILE B O 1
ATOM 6186 N N . GLU B 1 350 ? -18.734 20.281 -6.625 1 98.25 350 GLU B N 1
ATOM 6187 C CA . GLU B 1 350 ? -19.516 21.5 -6.77 1 98.25 350 GLU B CA 1
ATOM 6188 C C . GLU B 1 350 ? -20.312 21.5 -8.078 1 98.25 350 GLU B C 1
ATOM 6190 O O . GLU B 1 350 ? -21.5 21.812 -8.094 1 98.25 350 GLU B O 1
ATOM 6195 N N . LYS B 1 351 ? -19.656 21.156 -9.07 1 98.44 351 LYS B N 1
ATOM 6196 C CA . LYS B 1 351 ? -20.297 21.078 -10.367 1 98.44 351 LYS B CA 1
ATOM 6197 C C . LYS B 1 351 ? -21.469 20.078 -10.344 1 98.44 351 LYS B C 1
ATOM 6199 O O . LYS B 1 351 ? -22.547 20.375 -10.844 1 98.44 351 LYS B O 1
ATOM 6204 N N . ILE B 1 352 ? -21.25 18.984 -9.805 1 98.69 352 ILE B N 1
ATOM 6205 C CA . ILE B 1 352 ? -22.281 17.938 -9.75 1 98.69 352 ILE B CA 1
ATOM 6206 C C . ILE B 1 352 ? -23.438 18.406 -8.875 1 98.69 352 ILE B C 1
ATOM 6208 O O . ILE B 1 352 ? -24.609 18.266 -9.25 1 98.69 352 ILE B O 1
ATOM 6212 N N . ASN B 1 353 ? -23.109 19 -7.762 1 98.69 353 ASN B N 1
ATOM 6213 C CA . ASN B 1 353 ? -24.156 19.469 -6.844 1 98.69 353 ASN B CA 1
ATOM 6214 C C . ASN B 1 353 ? -24.984 20.578 -7.457 1 98.69 353 ASN B C 1
ATOM 6216 O O . ASN B 1 353 ? -26.188 20.656 -7.219 1 98.69 353 ASN B O 1
ATOM 6220 N N . GLN B 1 354 ? -24.359 21.391 -8.164 1 98.56 354 GLN B N 1
ATOM 6221 C CA . GLN B 1 354 ? -25.109 22.422 -8.875 1 98.56 354 GLN B CA 1
ATOM 6222 C C . GLN B 1 354 ? -26.062 21.812 -9.891 1 98.56 354 GLN B C 1
ATOM 6224 O O . GLN B 1 354 ? -27.234 22.188 -9.945 1 98.56 354 GLN B O 1
ATOM 6229 N N . TRP B 1 355 ? -25.547 20.938 -10.609 1 98.69 355 TRP B N 1
ATOM 6230 C CA . TRP B 1 355 ? -26.375 20.234 -11.586 1 98.69 355 TRP B CA 1
ATOM 6231 C C . TRP B 1 355 ? -27.516 19.484 -10.898 1 98.69 355 TRP B C 1
ATOM 6233 O O . TRP B 1 355 ? -28.672 19.547 -11.336 1 98.69 355 TRP B O 1
ATOM 6243 N N . LEU B 1 356 ? -27.219 18.812 -9.852 1 98.44 356 LEU B N 1
ATOM 6244 C CA . LEU B 1 356 ? -28.203 18.031 -9.102 1 98.44 356 LEU B CA 1
ATOM 6245 C C . LEU B 1 356 ? -29.312 18.938 -8.57 1 98.44 356 LEU B C 1
ATOM 6247 O O . LEU B 1 356 ? -30.484 18.562 -8.578 1 98.44 356 LEU B O 1
ATOM 6251 N N . THR B 1 357 ? -28.875 20.062 -8.094 1 98.56 357 THR B N 1
ATOM 6252 C CA . THR B 1 357 ? -29.844 21.031 -7.578 1 98.56 357 THR B CA 1
ATOM 6253 C C . THR B 1 357 ? -30.828 21.453 -8.664 1 98.56 357 THR B C 1
ATOM 6255 O O . THR B 1 357 ? -32.031 21.453 -8.461 1 98.56 357 THR B O 1
ATOM 6258 N N . GLU B 1 358 ? -30.328 21.75 -9.781 1 98.56 358 GLU B N 1
ATOM 6259 C CA . GLU B 1 358 ? -31.156 22.141 -10.906 1 98.56 358 GLU B CA 1
ATOM 6260 C C . GLU B 1 358 ? -32.031 20.984 -11.391 1 98.56 358 GLU B C 1
ATOM 6262 O O . GLU B 1 358 ? -33.219 21.156 -11.648 1 98.56 358 GLU B O 1
ATOM 6267 N N . PHE B 1 359 ? -31.438 19.922 -11.508 1 98.5 359 PHE B N 1
ATOM 6268 C CA . PHE B 1 359 ? -32.125 18.719 -11.984 1 98.5 359 PHE B CA 1
ATOM 6269 C C . PHE B 1 359 ? -33.281 18.359 -11.07 1 98.5 359 PHE B C 1
ATOM 6271 O O . PHE B 1 359 ? -34.375 18.062 -11.547 1 98.5 359 PHE B O 1
ATOM 6278 N N . CYS B 1 360 ? -32.969 18.391 -9.82 1 98.31 360 CYS B N 1
ATOM 6279 C CA . CYS B 1 360 ? -34 18.047 -8.852 1 98.31 360 CYS B CA 1
ATOM 6280 C C . CYS B 1 360 ? -35.125 19.078 -8.875 1 98.31 360 CYS B C 1
ATOM 6282 O O . CYS B 1 360 ? -36.312 18.734 -8.766 1 98.31 360 CYS B O 1
ATOM 6284 N N . TYR B 1 361 ? -34.75 20.281 -9.031 1 97.88 361 TYR B N 1
ATOM 6285 C CA . TYR B 1 361 ? -35.75 21.344 -9.133 1 97.88 361 TYR B CA 1
ATOM 6286 C C . TYR B 1 361 ? -36.656 21.125 -10.336 1 97.88 361 TYR B C 1
ATOM 6288 O O . TYR B 1 361 ? -37.906 21.141 -10.211 1 97.88 361 TYR B O 1
ATOM 6296 N N . GLN B 1 362 ? -36.125 20.812 -11.406 1 97.88 362 GLN B N 1
ATOM 6297 C CA . GLN B 1 362 ? -36.844 20.641 -12.656 1 97.88 362 GLN B CA 1
ATOM 6298 C C . GLN B 1 362 ? -37.781 19.422 -12.578 1 97.88 362 GLN B C 1
ATOM 6300 O O . GLN B 1 362 ? -38.875 19.422 -13.18 1 97.88 362 GLN B O 1
ATOM 6305 N N . ASN B 1 363 ? -37.406 18.484 -11.797 1 97.44 363 ASN B N 1
ATOM 6306 C CA . ASN B 1 363 ? -38.188 17.25 -11.75 1 97.44 363 ASN B CA 1
ATOM 6307 C C . ASN B 1 363 ? -38.969 17.125 -10.445 1 97.44 363 ASN B C 1
ATOM 6309 O O . ASN B 1 363 ? -39.5 16.062 -10.141 1 97.44 363 ASN B O 1
ATOM 6313 N N . GLN B 1 364 ? -38.969 18.172 -9.656 1 96.44 364 GLN B N 1
ATOM 6314 C CA . GLN B 1 364 ? -39.719 18.25 -8.406 1 96.44 364 GLN B CA 1
ATOM 6315 C C . GLN B 1 364 ? -39.312 17.141 -7.438 1 96.44 364 GLN B C 1
ATOM 6317 O O . GLN B 1 364 ? -40.156 16.469 -6.859 1 96.44 364 GLN B O 1
ATOM 6322 N N . ILE B 1 365 ? -38.031 16.891 -7.312 1 97.62 365 ILE B N 1
ATOM 6323 C CA . ILE B 1 365 ? -37.469 15.938 -6.371 1 97.62 365 ILE B CA 1
ATOM 6324 C C . ILE B 1 365 ? -36.906 16.672 -5.16 1 97.62 365 ILE B C 1
ATOM 6326 O O . ILE B 1 365 ? -36.062 17.578 -5.301 1 97.62 365 ILE B O 1
ATOM 6330 N N . PRO B 1 366 ? -37.375 16.359 -4.008 1 98 366 PRO B N 1
ATOM 6331 C CA . PRO B 1 366 ? -36.781 16.984 -2.83 1 98 366 PRO B CA 1
ATOM 6332 C C . PRO B 1 366 ? -35.281 16.688 -2.715 1 98 366 PRO B C 1
ATOM 6334 O O . PRO B 1 366 ? -34.844 15.539 -2.896 1 98 366 PRO B O 1
ATOM 6337 N N . LEU B 1 367 ? -34.5 17.719 -2.439 1 98.38 367 LEU B N 1
ATOM 6338 C CA . LEU B 1 367 ? -33.062 17.609 -2.328 1 98.38 367 LEU B CA 1
ATOM 6339 C C . LEU B 1 367 ? -32.562 18.234 -1.035 1 98.38 367 LEU B C 1
ATOM 6341 O O . LEU B 1 367 ? -32.875 19.391 -0.746 1 98.38 367 LEU B O 1
ATOM 6345 N N . LEU B 1 368 ? -31.875 17.516 -0.313 1 98.31 368 LEU B N 1
ATOM 6346 C CA . LEU B 1 368 ? -31.25 18.031 0.901 1 98.31 368 LEU B CA 1
ATOM 6347 C C . LEU B 1 368 ? -29.781 18.359 0.662 1 98.31 368 LEU B C 1
ATOM 6349 O O . LEU B 1 368 ? -29 17.484 0.266 1 98.31 368 LEU B O 1
ATOM 6353 N N . ASP B 1 369 ? -29.391 19.547 0.897 1 98.31 369 ASP B N 1
ATOM 6354 C CA . ASP B 1 369 ? -27.984 19.938 0.81 1 98.31 369 ASP B CA 1
ATOM 6355 C C . ASP B 1 369 ? -27.25 19.625 2.113 1 98.31 369 ASP B C 1
ATOM 6357 O O . ASP B 1 369 ? -27.25 20.453 3.035 1 98.31 369 ASP B O 1
ATOM 6361 N N . ILE B 1 370 ? -26.594 18.594 2.064 1 98.25 370 ILE B N 1
ATOM 6362 C CA . ILE B 1 370 ? -26 18.141 3.312 1 98.25 370 ILE B CA 1
ATOM 6363 C C . ILE B 1 370 ? -24.719 18.953 3.592 1 98.25 370 ILE B C 1
ATOM 6365 O O . ILE B 1 370 ? -24.219 18.938 4.711 1 98.25 370 ILE B O 1
ATOM 6369 N N . ASN B 1 371 ? -24.156 19.594 2.65 1 98.31 371 ASN B N 1
ATOM 6370 C CA . ASN B 1 371 ? -22.938 20.375 2.83 1 98.31 371 ASN B CA 1
ATOM 6371 C C . ASN B 1 371 ? -23.172 21.594 3.719 1 98.31 371 ASN B C 1
ATOM 6373 O O . ASN B 1 371 ? -22.234 22.109 4.316 1 98.31 371 ASN B O 1
ATOM 6377 N N . ARG B 1 372 ? -24.406 21.984 3.84 1 97.31 372 ARG B N 1
ATOM 6378 C CA . ARG B 1 372 ? -24.75 23.078 4.738 1 97.31 372 ARG B CA 1
ATOM 6379 C C . ARG B 1 372 ? -24.406 22.734 6.184 1 97.31 372 ARG B C 1
ATOM 6381 O O . ARG B 1 372 ? -24.156 23.625 7 1 97.31 372 ARG B O 1
ATOM 6388 N N . PHE B 1 373 ? -24.375 21.438 6.457 1 97.5 373 PHE B N 1
ATOM 6389 C CA . PHE B 1 373 ? -24.156 20.969 7.824 1 97.5 373 PHE B CA 1
ATOM 6390 C C . PHE B 1 373 ? -22.719 20.5 8.023 1 97.5 373 PHE B C 1
ATOM 6392 O O . PHE B 1 373 ? -22.25 20.406 9.156 1 97.5 373 PHE B O 1
ATOM 6399 N N . LEU B 1 374 ? -22.031 20.172 6.914 1 97.81 374 LEU B N 1
ATOM 6400 C CA . LEU B 1 374 ? -20.797 19.406 7.047 1 97.81 374 LEU B CA 1
ATOM 6401 C C . LEU B 1 374 ? -19.594 20.234 6.617 1 97.81 374 LEU B C 1
ATOM 6403 O O . LEU B 1 374 ? -18.453 19.906 6.953 1 97.81 374 LEU B O 1
ATOM 6407 N N . SER B 1 375 ? -19.828 21.281 5.809 1 97.38 375 SER B N 1
ATOM 6408 C CA . SER B 1 375 ? -18.703 21.844 5.066 1 97.38 375 SER B CA 1
ATOM 6409 C C . SER B 1 375 ? -18.609 23.359 5.262 1 97.38 375 SER B C 1
ATOM 6411 O O . SER B 1 375 ? -19.578 23.984 5.668 1 97.38 375 SER B O 1
ATOM 6413 N N . LYS B 1 376 ? -17.438 23.859 5.039 1 94.31 376 LYS B N 1
ATOM 6414 C CA . LYS B 1 376 ? -17.172 25.281 4.992 1 94.31 376 LYS B CA 1
ATOM 6415 C C . LYS B 1 376 ? -16.281 25.641 3.795 1 94.31 376 LYS B C 1
ATOM 6417 O O . LYS B 1 376 ? -15.242 25.031 3.586 1 94.31 376 LYS B O 1
ATOM 6422 N N . ASP B 1 377 ? -16.75 26.547 2.998 1 93.06 377 ASP B N 1
ATOM 6423 C CA . ASP B 1 377 ? -16 27.078 1.858 1 93.06 377 ASP B CA 1
ATOM 6424 C C . ASP B 1 377 ? -15.594 25.953 0.902 1 93.06 377 ASP B C 1
ATOM 6426 O O . ASP B 1 377 ? -14.43 25.844 0.517 1 93.06 377 ASP B O 1
ATOM 6430 N N . GLY B 1 378 ? -16.516 25.047 0.742 1 95.19 378 GLY B N 1
ATOM 6431 C CA . GLY B 1 378 ? -16.312 24.031 -0.273 1 95.19 378 GLY B CA 1
ATOM 6432 C C . GLY B 1 378 ? -15.453 22.875 0.196 1 95.19 378 GLY B C 1
ATOM 6433 O O . GLY B 1 378 ? -14.953 22.094 -0.618 1 95.19 378 GLY B O 1
ATOM 6434 N N . ASN B 1 379 ? -15.188 22.844 1.53 1 97.31 379 ASN B N 1
ATOM 6435 C CA . ASN B 1 379 ? -14.383 21.766 2.098 1 97.31 379 ASN B CA 1
ATOM 6436 C C . ASN B 1 379 ? -15.07 21.125 3.299 1 97.31 379 ASN B C 1
ATOM 6438 O O . ASN B 1 379 ? -15.672 21.828 4.117 1 97.31 379 ASN B O 1
ATOM 6442 N N . LEU B 1 380 ? -15.016 19.812 3.32 1 98.06 380 LEU B N 1
ATOM 6443 C CA . LEU B 1 380 ? -15.469 19.109 4.523 1 98.06 380 LEU B CA 1
ATOM 6444 C C . LEU B 1 380 ? -14.727 19.625 5.754 1 98.06 380 LEU B C 1
ATOM 6446 O O . LEU B 1 380 ? -13.508 19.812 5.711 1 98.06 380 LEU B O 1
ATOM 6450 N N . ASN B 1 381 ? -15.516 19.875 6.766 1 97.5 381 ASN B N 1
ATOM 6451 C CA . ASN B 1 381 ? -14.898 20.344 8 1 97.5 381 ASN B CA 1
ATOM 6452 C C . ASN B 1 381 ? -13.93 19.312 8.578 1 97.5 381 ASN B C 1
ATOM 6454 O O . ASN B 1 381 ? -14.266 18.125 8.664 1 97.5 381 ASN B O 1
ATOM 6458 N N . TYR B 1 382 ? -12.781 19.781 9.023 1 96.75 382 TYR B N 1
ATOM 6459 C CA . TYR B 1 382 ? -11.719 18.906 9.5 1 96.75 382 TYR B CA 1
ATOM 6460 C C . TYR B 1 382 ? -12.188 18.078 10.695 1 96.75 382 TYR B C 1
ATOM 6462 O O . TYR B 1 382 ? -11.883 16.891 10.781 1 96.75 382 TYR B O 1
ATOM 6470 N N . HIS B 1 383 ? -13.023 18.625 11.57 1 95.5 383 HIS B N 1
ATOM 6471 C CA . HIS B 1 383 ? -13.438 17.953 12.797 1 95.5 383 HIS B CA 1
ATOM 6472 C C . HIS B 1 383 ? -14.523 16.922 12.523 1 95.5 383 HIS B C 1
ATOM 6474 O O . HIS B 1 383 ? -14.867 16.125 13.398 1 95.5 383 HIS B O 1
ATOM 6480 N N . LEU B 1 384 ? -15.023 16.891 11.312 1 97 384 LEU B N 1
ATOM 6481 C CA . LEU B 1 384 ? -16.141 16 10.992 1 97 384 LEU B CA 1
ATOM 6482 C C . LEU B 1 384 ? -15.68 14.836 10.133 1 97 384 LEU B C 1
ATOM 6484 O O . LEU B 1 384 ? -16.5 14.102 9.586 1 97 384 LEU B O 1
ATOM 6488 N N . THR B 1 385 ? -14.398 14.703 10.016 1 95.81 385 THR B N 1
ATOM 6489 C CA . THR B 1 385 ? -13.852 13.586 9.25 1 95.81 385 THR B CA 1
ATOM 6490 C C . THR B 1 385 ? -12.57 13.062 9.898 1 95.81 385 THR B C 1
ATOM 6492 O O . THR B 1 385 ? -11.883 13.805 10.602 1 95.81 385 THR B O 1
ATOM 6495 N N . SER B 1 386 ? -12.32 11.812 9.656 1 89.25 386 SER B N 1
ATOM 6496 C CA . SER B 1 386 ? -11.086 11.227 10.172 1 89.25 386 SER B CA 1
ATOM 6497 C C . SER B 1 386 ? -10.109 10.898 9.047 1 89.25 386 SER B C 1
ATOM 6499 O O . SER B 1 386 ? -8.93 10.648 9.297 1 89.25 386 SER B O 1
ATOM 6501 N N . ASP B 1 387 ? -10.633 10.961 7.82 1 93.38 387 ASP B N 1
ATOM 6502 C CA . ASP B 1 387 ? -9.758 10.562 6.727 1 93.38 387 ASP B CA 1
ATOM 6503 C C . ASP B 1 387 ? -10.016 11.406 5.48 1 93.38 387 ASP B C 1
ATOM 6505 O O . ASP B 1 387 ? -9.617 11.031 4.375 1 93.38 387 ASP B O 1
ATOM 6509 N N . GLY B 1 388 ? -10.719 12.484 5.668 1 96.06 388 GLY B N 1
ATOM 6510 C CA . GLY B 1 388 ? -11 13.398 4.57 1 96.06 388 GLY B CA 1
ATOM 6511 C C . GLY B 1 388 ? -12.195 12.977 3.734 1 96.06 388 GLY B C 1
ATOM 6512 O O . GLY B 1 388 ? -12.609 13.711 2.834 1 96.06 388 GLY B O 1
ATOM 6513 N N . LEU B 1 389 ? -12.742 11.797 4.031 1 95.38 389 LEU B N 1
ATOM 6514 C CA . LEU B 1 389 ? -13.828 11.242 3.23 1 95.38 389 LEU B CA 1
ATOM 6515 C C . LEU B 1 389 ? -14.977 10.781 4.117 1 95.38 389 LEU B C 1
ATOM 6517 O O . LEU B 1 389 ? -16.125 11.219 3.945 1 95.38 389 LEU B O 1
ATOM 6521 N N . HIS B 1 390 ? -14.672 9.953 5.105 1 94.5 390 HIS B N 1
ATOM 6522 C CA . HIS B 1 390 ? -15.672 9.383 6.004 1 94.5 390 HIS B CA 1
ATOM 6523 C C . HIS B 1 390 ? -15.984 10.336 7.152 1 94.5 390 HIS B C 1
ATOM 6525 O O . HIS B 1 390 ? -15.156 11.172 7.516 1 94.5 390 HIS B O 1
ATOM 6531 N N . PHE B 1 391 ? -17.125 10.133 7.652 1 95.5 391 PHE B N 1
ATOM 6532 C CA . PHE B 1 391 ? -17.625 11.039 8.68 1 95.5 391 PHE B CA 1
ATOM 6533 C C . PHE B 1 391 ? -17.266 10.539 10.07 1 95.5 391 PHE B C 1
ATOM 6535 O O . PHE B 1 391 ? -17.156 9.328 10.297 1 95.5 391 PHE B O 1
ATOM 6542 N N . THR B 1 392 ? -17.031 11.5 10.961 1 94.19 392 THR B N 1
ATOM 6543 C CA . THR B 1 392 ? -16.938 11.148 12.375 1 94.19 392 THR B CA 1
ATOM 6544 C C . THR B 1 392 ? -18.297 10.75 12.93 1 94.19 392 THR B C 1
ATOM 6546 O O . THR B 1 392 ? -19.312 10.906 12.258 1 94.19 392 THR B O 1
ATOM 6549 N N . GLN B 1 393 ? -18.266 10.203 14.117 1 92.12 393 GLN B N 1
ATOM 6550 C CA . GLN B 1 393 ? -19.531 9.867 14.758 1 92.12 393 GLN B CA 1
ATOM 6551 C C . GLN B 1 393 ? -20.406 11.109 14.938 1 92.12 393 GLN B C 1
ATOM 6553 O O . GLN B 1 393 ? -21.625 11.055 14.727 1 92.12 393 GLN B O 1
ATOM 6558 N N . GLU B 1 394 ? -19.766 12.18 15.234 1 95.25 394 GLU B N 1
ATOM 6559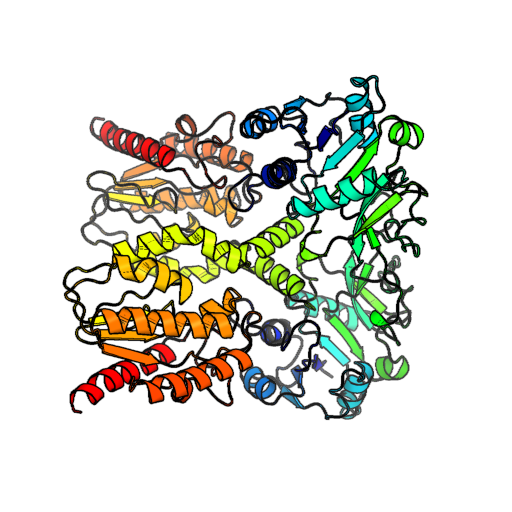 C CA . GLU B 1 394 ? -20.484 13.445 15.375 1 95.25 394 GLU B CA 1
ATOM 6560 C C . GLU B 1 394 ? -21.188 13.828 14.078 1 95.25 394 GLU B C 1
ATOM 6562 O O . GLU B 1 394 ? -22.359 14.211 14.086 1 95.25 394 GLU B O 1
ATOM 6567 N N . ALA B 1 395 ? -20.516 13.742 13.016 1 96.25 395 ALA B N 1
ATOM 6568 C CA . ALA B 1 395 ? -21.078 14.062 11.703 1 96.25 395 ALA B CA 1
ATOM 6569 C C . ALA B 1 395 ? -22.219 13.102 11.359 1 96.25 395 ALA B C 1
ATOM 6571 O O . ALA B 1 395 ? -23.25 13.523 10.844 1 96.25 395 ALA B O 1
ATOM 6572 N N . ASN B 1 396 ? -22.016 11.844 11.664 1 95.31 396 ASN B N 1
ATOM 6573 C CA . ASN B 1 396 ? -23.047 10.844 11.414 1 95.31 396 ASN B CA 1
ATOM 6574 C C . ASN B 1 396 ? -24.312 11.125 12.219 1 95.31 396 ASN B C 1
ATOM 6576 O O . ASN B 1 396 ? -25.422 11.016 11.695 1 95.31 396 ASN B O 1
ATOM 6580 N N . ASP B 1 397 ? -24.109 11.508 13.445 1 96.12 397 ASP B N 1
ATOM 6581 C CA . ASP B 1 397 ? -25.25 11.844 14.297 1 96.12 397 ASP B CA 1
ATOM 6582 C C . ASP B 1 397 ? -26 13.062 13.75 1 96.12 397 ASP B C 1
ATOM 6584 O O . ASP B 1 397 ? -27.234 13.07 13.727 1 96.12 397 ASP B O 1
ATOM 6588 N N . LEU B 1 398 ? -25.266 13.984 13.359 1 96.94 398 LEU B N 1
ATOM 6589 C CA . LEU B 1 398 ? -25.844 15.188 12.766 1 96.94 398 LEU B CA 1
ATOM 6590 C C . LEU B 1 398 ? -26.656 14.836 11.523 1 96.94 398 LEU B C 1
ATOM 6592 O O . LEU B 1 398 ? -27.812 15.266 11.383 1 96.94 398 LEU B O 1
ATOM 6596 N N . LEU B 1 399 ? -26.141 14.055 10.656 1 97.12 399 LEU B N 1
ATOM 6597 C CA . LEU B 1 399 ? -26.812 13.688 9.422 1 97.12 399 LEU B CA 1
ATOM 6598 C C . LEU B 1 399 ? -28.031 12.812 9.703 1 97.12 399 LEU B C 1
ATOM 6600 O O . LEU B 1 399 ? -29.062 12.922 9.031 1 97.12 399 LEU B O 1
ATOM 6604 N N . GLN B 1 400 ? -27.844 11.914 10.688 1 96.62 400 GLN B N 1
ATOM 6605 C CA . GLN B 1 400 ? -28.984 11.094 11.102 1 96.62 400 GLN B CA 1
ATOM 6606 C C . GLN B 1 400 ? -30.203 11.953 11.43 1 96.62 400 GLN B C 1
ATOM 6608 O O . GLN B 1 400 ? -31.297 11.695 10.938 1 96.62 400 GLN B O 1
ATOM 6613 N N . SER B 1 401 ? -29.984 12.961 12.172 1 97.12 401 SER B N 1
ATOM 6614 C CA . SER B 1 401 ? -31.062 13.867 12.586 1 97.12 401 SER B CA 1
ATOM 6615 C C . SER B 1 401 ? -31.609 14.641 11.398 1 97.12 401 SER B C 1
ATOM 6617 O O . SER B 1 401 ? -32.844 14.75 11.234 1 97.12 401 SER B O 1
ATOM 6619 N N . GLN B 1 402 ? -30.781 15.117 10.594 1 97.31 402 GLN B N 1
ATOM 6620 C CA . GLN B 1 402 ? -31.188 15.93 9.453 1 97.31 402 GLN B CA 1
ATOM 6621 C C . GLN B 1 402 ? -31.922 15.086 8.414 1 97.31 402 GLN B C 1
ATOM 6623 O O . GLN B 1 402 ? -32.906 15.547 7.812 1 97.31 402 GLN B O 1
ATOM 6628 N N . TYR B 1 403 ? -31.438 13.883 8.18 1 97.69 403 TYR B N 1
ATOM 6629 C CA . TYR B 1 403 ? -32.125 12.984 7.25 1 97.69 403 TYR B CA 1
ATOM 6630 C C . TYR B 1 403 ? -33.531 12.664 7.719 1 97.69 403 TYR B C 1
ATOM 6632 O O . TYR B 1 403 ? -34.469 12.68 6.926 1 97.69 403 TYR B O 1
ATOM 6640 N N . GLN B 1 404 ? -33.656 12.422 9.039 1 97.12 404 GLN B N 1
ATOM 6641 C CA . GLN B 1 404 ? -34.969 12.102 9.578 1 97.12 404 GLN B CA 1
ATOM 6642 C C . GLN B 1 404 ? -35.906 13.289 9.438 1 97.12 404 GLN B C 1
ATOM 6644 O O . GLN B 1 404 ? -37.062 13.117 9.039 1 97.12 404 GLN B O 1
ATOM 6649 N N . LEU B 1 405 ? -35.438 14.438 9.688 1 96.56 405 LEU B N 1
ATOM 6650 C CA . LEU B 1 405 ? -36.25 15.648 9.523 1 96.56 405 LEU B CA 1
ATOM 6651 C C . LEU B 1 405 ? -36.656 15.828 8.07 1 96.56 405 LEU B C 1
ATOM 6653 O O . LEU B 1 405 ? -37.812 16.203 7.785 1 96.56 405 LEU B O 1
ATOM 6657 N N . PHE B 1 406 ? -35.812 15.578 7.242 1 96.62 406 PHE B N 1
ATOM 6658 C CA . PHE B 1 406 ? -36 15.75 5.809 1 96.62 406 PHE B CA 1
ATOM 6659 C C . PHE B 1 406 ? -37.094 14.805 5.297 1 96.62 406 PHE B C 1
ATOM 6661 O O . PHE B 1 406 ? -37.938 15.195 4.496 1 96.62 406 PHE B O 1
ATOM 6668 N N . VAL B 1 407 ? -37.094 13.578 5.82 1 95.25 407 VAL B N 1
ATOM 6669 C CA . VAL B 1 407 ? -38.062 12.609 5.312 1 95.25 407 VAL B CA 1
ATOM 6670 C C . VAL B 1 407 ? -39.406 12.805 6.004 1 95.25 407 VAL B C 1
ATOM 6672 O O . VAL B 1 407 ? -40.438 12.445 5.461 1 95.25 407 VAL B O 1
ATOM 6675 N N . ASP B 1 408 ? -39.438 13.453 7.199 1 92.5 408 ASP B N 1
ATOM 6676 C CA . ASP B 1 408 ? -40.688 13.742 7.918 1 92.5 408 ASP B CA 1
ATOM 6677 C C . ASP B 1 408 ? -41.406 14.953 7.316 1 92.5 408 ASP B C 1
ATOM 6679 O O . ASP B 1 408 ? -42.625 15.023 7.34 1 92.5 408 ASP B O 1
ATOM 6683 N N . GLU B 1 409 ? -40.75 15.953 6.996 1 81.06 409 GLU B N 1
ATOM 6684 C CA . GLU B 1 409 ? -41.344 17.188 6.484 1 81.06 409 GLU B CA 1
ATOM 6685 C C . GLU B 1 409 ? -42.031 16.969 5.148 1 81.06 409 GLU B C 1
ATOM 6687 O O . GLU B 1 409 ? -43.062 17.562 4.883 1 81.06 409 GLU B O 1
ATOM 6692 N N . VAL B 1 410 ? -41.656 16.234 4.258 1 62.19 410 VAL B N 1
ATOM 6693 C CA . VAL B 1 410 ? -42.25 16.078 2.936 1 62.19 410 VAL B CA 1
ATOM 6694 C C . VAL B 1 410 ? -43.531 15.273 3.049 1 62.19 410 VAL B C 1
ATOM 6696 O O . VAL B 1 410 ? -44.25 15.078 2.057 1 62.19 410 VAL B O 1
ATOM 6699 N N . LYS B 1 411 ? -43.875 14.664 4.18 1 54.44 411 LYS B N 1
ATOM 6700 C CA . LYS B 1 411 ? -45.156 13.992 4.379 1 54.44 411 LYS B CA 1
ATOM 6701 C C . LYS B 1 411 ? -46.281 15 4.465 1 54.44 411 LYS B C 1
ATOM 6703 O O . LYS B 1 411 ? -47.438 14.648 4.25 1 54.44 411 LYS B O 1
ATOM 6708 N N . THR B 1 412 ? -46 16.156 4.895 1 38.41 412 THR B N 1
ATOM 6709 C CA . THR B 1 412 ? -47.062 17.156 5.082 1 38.41 412 THR B CA 1
ATOM 6710 C C . THR B 1 412 ? -47.281 17.953 3.797 1 38.41 412 THR B C 1
ATOM 6712 O O . THR B 1 412 ? -48.156 18.828 3.75 1 38.41 412 THR B O 1
ATOM 6715 N N . LEU B 1 413 ? -46.531 17.984 2.77 1 33.53 413 LEU B N 1
ATOM 6716 C CA . LEU B 1 413 ? -47.062 18.641 1.587 1 33.53 413 LEU B CA 1
ATOM 6717 C C . LEU B 1 413 ? -47.906 17.672 0.742 1 33.53 413 LEU B C 1
ATOM 6719 O O . LEU B 1 413 ? -47.469 16.547 0.5 1 33.53 413 LEU B O 1
#